Protein AF-A0A7V4XR30-F1 (afdb_monomer_lite)

Radius of gyration: 43.35 Å; chains: 1; bounding box: 122×106×139 Å

Structure (mmCIF, N/CA/C/O backbone):
data_AF-A0A7V4XR30-F1
#
_entry.id   AF-A0A7V4XR30-F1
#
loop_
_atom_site.group_PDB
_atom_site.id
_atom_site.type_symbol
_atom_site.label_atom_id
_atom_site.label_alt_id
_atom_site.label_comp_id
_atom_site.label_asym_id
_atom_site.label_entity_id
_atom_site.label_seq_id
_atom_site.pdbx_PDB_ins_code
_atom_site.Cartn_x
_atom_site.Cartn_y
_atom_site.Cartn_z
_atom_site.occupancy
_atom_site.B_iso_or_equiv
_atom_site.auth_seq_id
_atom_site.auth_comp_id
_atom_site.auth_asym_id
_atom_site.auth_atom_id
_atom_site.pdbx_PDB_model_num
ATOM 1 N N . MET A 1 1 ? -52.886 38.503 30.267 1.00 43.47 1 MET A N 1
ATOM 2 C CA . MET A 1 1 ? -51.913 39.385 29.584 1.00 43.47 1 MET A CA 1
ATOM 3 C C . MET A 1 1 ? -51.592 38.775 28.228 1.00 43.47 1 MET A C 1
ATOM 5 O O . MET A 1 1 ? -51.274 37.590 28.220 1.00 43.47 1 MET A O 1
ATOM 9 N N . PRO A 1 2 ? -51.689 39.510 27.109 1.00 49.59 2 PRO A N 1
ATOM 10 C CA . PRO A 1 2 ? -51.143 39.046 25.836 1.00 49.59 2 PRO A CA 1
ATOM 11 C C . PRO A 1 2 ? -49.609 39.088 25.899 1.00 49.59 2 PRO A C 1
ATOM 13 O O . PRO A 1 2 ? -49.039 40.089 26.332 1.00 49.59 2 PRO A O 1
ATOM 16 N N . GLN A 1 3 ? -48.933 38.013 25.492 1.00 48.75 3 GLN A N 1
ATOM 17 C CA . GLN A 1 3 ? -47.480 38.050 25.305 1.00 48.75 3 GLN A CA 1
ATOM 18 C C . GLN A 1 3 ? -47.160 38.757 23.985 1.00 48.75 3 GLN A C 1
ATOM 20 O O . GLN A 1 3 ? -47.803 38.500 22.969 1.00 48.75 3 GLN A O 1
ATOM 25 N N . GLN A 1 4 ? -46.171 39.651 23.996 1.00 50.22 4 GLN A N 1
ATOM 26 C CA . GLN A 1 4 ? -45.686 40.294 22.777 1.00 50.22 4 GLN A CA 1
ATOM 27 C C . GLN A 1 4 ? -44.919 39.269 21.933 1.00 50.22 4 GLN A C 1
ATOM 29 O O . GLN A 1 4 ? -43.892 38.744 22.371 1.00 50.22 4 GLN A O 1
ATOM 34 N N . GLU A 1 5 ? -45.388 38.999 20.714 1.00 56.00 5 GLU A N 1
ATOM 35 C CA . GLU A 1 5 ? -44.618 38.213 19.751 1.00 56.00 5 GLU A CA 1
ATOM 36 C C . GLU A 1 5 ? -43.360 38.989 19.342 1.00 56.00 5 GLU A C 1
ATOM 38 O O . GLU A 1 5 ? -43.423 39.991 18.627 1.00 56.00 5 GLU A O 1
ATOM 43 N N . ASN A 1 6 ? -42.192 38.520 19.787 1.00 65.62 6 ASN A N 1
ATOM 44 C CA . ASN A 1 6 ? -40.919 39.074 19.336 1.00 65.62 6 ASN A CA 1
ATOM 45 C C . ASN A 1 6 ? -40.783 38.889 17.810 1.00 65.62 6 ASN A C 1
ATOM 47 O O . ASN A 1 6 ? -40.973 37.771 17.318 1.00 65.62 6 ASN A O 1
ATOM 51 N N . PRO A 1 7 ? -40.430 39.938 17.041 1.00 66.62 7 PRO A N 1
ATOM 52 C CA . PRO A 1 7 ? -40.457 39.892 15.582 1.00 66.62 7 PRO A CA 1
ATOM 53 C C . PRO A 1 7 ? -39.423 38.901 15.032 1.00 66.62 7 PRO A C 1
ATOM 55 O O . PRO A 1 7 ? -38.229 39.193 14.944 1.00 66.62 7 PRO A O 1
ATOM 58 N N . VAL A 1 8 ? -39.900 37.718 14.631 1.00 71.69 8 VAL A N 1
ATOM 59 C CA . VAL A 1 8 ? -39.069 36.621 14.113 1.00 71.69 8 VAL A CA 1
ATOM 60 C C . VAL A 1 8 ? -38.248 37.106 12.917 1.00 71.69 8 VAL A C 1
ATOM 62 O O . VAL A 1 8 ? -38.792 37.423 11.853 1.00 71.69 8 VAL A O 1
ATOM 65 N N . THR A 1 9 ? -36.925 37.156 13.088 1.00 82.94 9 THR A N 1
ATOM 66 C CA . THR A 1 9 ? -36.002 37.738 12.105 1.00 82.94 9 THR A CA 1
ATOM 67 C C . THR A 1 9 ? -36.071 37.008 10.763 1.00 82.94 9 THR A C 1
ATOM 69 O O . THR A 1 9 ? -36.344 35.807 10.700 1.00 82.94 9 THR A O 1
ATOM 72 N N . ARG A 1 10 ? -35.735 37.696 9.659 1.00 81.38 10 ARG A N 1
ATOM 73 C CA . ARG A 1 10 ? -35.691 37.074 8.318 1.00 81.38 10 ARG A CA 1
ATOM 74 C C . ARG A 1 10 ? -34.784 35.828 8.286 1.00 81.38 10 ARG A C 1
ATOM 76 O O . ARG A 1 10 ? -35.113 34.863 7.603 1.00 81.38 10 ARG A O 1
ATOM 83 N N . LYS A 1 11 ? -33.707 35.809 9.088 1.00 81.00 11 LYS A N 1
ATOM 84 C CA . LYS A 1 11 ? -32.828 34.642 9.284 1.00 81.00 11 LYS A CA 1
ATOM 85 C C . LYS A 1 11 ? -33.551 33.478 9.973 1.00 81.00 11 LYS A C 1
ATOM 87 O O . LYS A 1 11 ? -33.471 32.360 9.483 1.00 81.00 11 LYS A O 1
ATOM 92 N N . GLN A 1 12 ? -34.285 33.723 11.061 1.00 82.88 12 GLN A N 1
ATOM 93 C CA . GLN A 1 12 ? -35.080 32.686 11.738 1.00 82.88 12 GLN A CA 1
ATOM 94 C C . GLN A 1 12 ? -36.219 32.158 10.852 1.00 82.88 12 GLN A C 1
ATOM 96 O O . GLN A 1 12 ? -36.417 30.948 10.798 1.00 82.88 12 GLN A O 1
ATOM 101 N N . LYS A 1 13 ? -36.912 33.025 10.094 1.00 84.00 13 LYS A N 1
ATOM 102 C CA . LYS A 1 13 ? -37.944 32.590 9.131 1.00 84.00 13 LYS A CA 1
ATOM 103 C C . LYS A 1 13 ? -37.359 31.701 8.026 1.00 84.00 13 LYS A C 1
ATOM 105 O O . LYS A 1 13 ? -37.944 30.669 7.716 1.00 84.00 13 LYS A O 1
ATOM 110 N N . LEU A 1 14 ? -36.184 32.045 7.485 1.00 83.25 14 LEU A N 1
ATOM 111 C CA . LEU A 1 14 ? -35.480 31.207 6.507 1.00 83.25 14 LEU A CA 1
ATOM 112 C C . LEU A 1 14 ? -35.025 29.868 7.111 1.00 83.25 14 LEU A C 1
ATOM 114 O O . LEU A 1 14 ? -35.242 28.825 6.504 1.00 83.25 14 LEU A O 1
ATOM 118 N N . LEU A 1 15 ? -34.450 29.872 8.317 1.00 82.38 15 LEU A N 1
ATOM 119 C CA . LEU A 1 15 ? -34.033 28.644 9.004 1.00 82.38 15 LEU A CA 1
ATOM 120 C C . LEU A 1 15 ? -35.222 27.717 9.308 1.00 82.38 15 LEU A C 1
ATOM 122 O O . LEU A 1 15 ? -35.107 26.515 9.100 1.00 82.38 15 LEU A O 1
ATOM 126 N N . GLY A 1 16 ? -36.375 28.257 9.717 1.00 84.12 16 GLY A N 1
ATOM 127 C CA . GLY A 1 16 ? -37.608 27.479 9.900 1.00 84.12 16 GLY A CA 1
ATOM 128 C C . GLY A 1 16 ? -38.203 26.954 8.586 1.00 84.12 16 GLY A C 1
ATOM 129 O O . GLY A 1 16 ? -38.699 25.827 8.536 1.00 84.12 16 GLY A O 1
ATOM 130 N N . TRP A 1 17 ? -38.111 27.725 7.495 1.00 87.25 17 TRP A N 1
ATOM 131 C CA . TRP A 1 17 ? -38.515 27.286 6.151 1.00 87.25 17 TRP A CA 1
ATOM 132 C C . TRP A 1 17 ? -37.650 26.125 5.639 1.00 87.25 17 TRP A C 1
ATOM 134 O O . TRP A 1 17 ? -38.183 25.200 5.024 1.00 87.25 17 TRP A O 1
ATOM 144 N N . ILE A 1 18 ? -36.341 26.159 5.919 1.00 83.25 18 ILE A N 1
ATOM 145 C CA . ILE A 1 18 ? -35.407 25.065 5.622 1.00 83.25 18 ILE A CA 1
ATOM 146 C C . ILE A 1 18 ? -35.735 23.860 6.510 1.00 83.25 18 ILE A C 1
ATOM 148 O O . ILE A 1 18 ? -35.946 22.767 5.995 1.00 83.25 18 ILE A O 1
ATOM 152 N N . GLU A 1 19 ? -35.865 24.055 7.826 1.00 84.75 19 GLU A N 1
ATOM 153 C CA . GLU A 1 19 ? -36.072 22.947 8.765 1.00 84.75 19 GLU A CA 1
ATOM 154 C C . GLU A 1 19 ? -37.347 22.154 8.481 1.00 84.75 19 GLU A C 1
ATOM 156 O O . GLU A 1 19 ? -37.302 20.929 8.403 1.00 84.75 19 GLU A O 1
ATOM 161 N N . SER A 1 20 ? -38.457 22.852 8.228 1.00 85.31 20 SER A N 1
ATOM 162 C CA . SER A 1 20 ? -39.747 22.247 7.859 1.00 85.31 20 SER A CA 1
ATOM 163 C C . SER A 1 20 ? -39.733 21.464 6.536 1.00 85.31 20 SER A C 1
ATOM 165 O O . SER A 1 20 ? -40.723 20.813 6.214 1.00 85.31 20 SER A O 1
ATOM 167 N N . ARG A 1 21 ? -38.633 21.510 5.769 1.00 87.94 21 ARG A N 1
ATOM 168 C CA . ARG A 1 21 ? -38.435 20.764 4.512 1.00 87.94 21 ARG A CA 1
ATOM 169 C C . ARG A 1 21 ? -37.329 19.719 4.579 1.00 87.94 21 ARG A C 1
ATOM 171 O O . ARG A 1 21 ? -37.359 18.784 3.787 1.00 87.94 21 ARG A O 1
ATOM 178 N N . THR A 1 22 ? -36.348 19.880 5.467 1.00 86.25 22 THR A N 1
ATOM 179 C CA . THR A 1 22 ? -35.125 19.061 5.455 1.00 86.25 22 THR A CA 1
ATOM 180 C C . THR A 1 22 ? -34.832 18.332 6.766 1.00 86.25 22 THR A C 1
ATOM 182 O O . THR A 1 22 ? -33.990 17.439 6.759 1.00 86.25 22 THR A O 1
ATOM 185 N N . GLY A 1 23 ? -35.451 18.714 7.893 1.00 80.38 23 GLY A N 1
ATOM 186 C CA . GLY A 1 23 ? -35.194 18.113 9.213 1.00 80.38 23 GLY A CA 1
ATOM 187 C C . GLY A 1 23 ? -33.726 18.169 9.669 1.00 80.38 23 GLY A C 1
ATOM 188 O O . GLY A 1 23 ? -33.280 17.333 10.457 1.00 80.38 23 GLY A O 1
ATOM 189 N N . MET A 1 24 ? -32.933 19.106 9.134 1.00 76.75 24 MET A N 1
ATOM 190 C CA . MET A 1 24 ? -31.481 19.116 9.341 1.00 76.75 24 MET A CA 1
ATOM 191 C C . MET A 1 24 ? -31.103 19.473 10.777 1.00 76.75 24 MET A C 1
ATOM 193 O O . MET A 1 24 ? -30.118 18.941 11.276 1.00 76.75 24 MET A O 1
ATOM 197 N N . ASN A 1 25 ? -31.868 20.322 11.464 1.00 76.88 25 ASN A N 1
ATOM 198 C CA . ASN A 1 25 ? -31.633 20.647 12.868 1.00 76.88 25 ASN A CA 1
ATOM 199 C C . ASN A 1 25 ? -31.997 19.472 13.779 1.00 76.88 25 ASN A C 1
ATOM 201 O O . ASN A 1 25 ? -31.331 19.312 14.796 1.00 76.88 25 ASN A O 1
ATOM 205 N N . LEU A 1 26 ? -32.971 18.623 13.425 1.00 74.69 26 LEU A N 1
ATOM 206 C CA . LEU A 1 26 ? -33.189 17.359 14.138 1.00 74.69 26 LEU A CA 1
ATOM 207 C C . LEU A 1 26 ? -31.953 16.451 14.034 1.00 74.69 26 LEU A C 1
ATOM 209 O O . LEU A 1 26 ? -31.421 16.036 15.061 1.00 74.69 26 LEU A O 1
ATOM 213 N N . ILE A 1 27 ? -31.446 16.205 12.819 1.00 75.19 27 ILE A N 1
ATOM 214 C CA . ILE A 1 27 ? -30.241 15.381 12.592 1.00 75.19 27 ILE A CA 1
ATOM 215 C C . ILE A 1 27 ? -29.010 15.997 13.281 1.00 75.19 27 ILE A C 1
ATOM 217 O O . ILE A 1 27 ? -28.212 15.279 13.891 1.00 75.19 27 ILE A O 1
ATOM 221 N N . LEU A 1 28 ? -28.863 17.324 13.213 1.00 78.19 28 LEU A N 1
ATOM 222 C CA . LEU A 1 28 ? -27.749 18.069 13.794 1.00 78.19 28 LEU A CA 1
ATOM 223 C C . LEU A 1 28 ? -27.785 18.042 15.325 1.00 78.19 28 LEU A C 1
ATOM 225 O O . LEU A 1 28 ? -26.787 17.657 15.920 1.00 78.19 28 LEU A O 1
ATOM 229 N N . ARG A 1 29 ? -28.919 18.371 15.962 1.00 75.69 29 ARG A N 1
ATOM 230 C CA . ARG A 1 29 ? -29.094 18.283 17.426 1.00 75.69 29 ARG A CA 1
ATOM 231 C C . ARG A 1 29 ? -28.829 16.874 17.917 1.00 75.69 29 ARG A C 1
ATOM 233 O O . ARG A 1 29 ? -27.935 16.677 18.726 1.00 75.69 29 ARG A O 1
ATOM 240 N N . VAL A 1 30 ? -29.500 15.880 17.329 1.00 77.44 30 VAL A N 1
ATOM 241 C CA . VAL A 1 30 ? -29.277 14.467 17.661 1.00 77.44 30 VAL A CA 1
ATOM 242 C C . VAL A 1 30 ? -27.791 14.110 17.580 1.00 77.44 30 VAL A C 1
ATOM 244 O O . VAL A 1 30 ? -27.327 13.333 18.398 1.00 77.44 30 VAL A O 1
ATOM 247 N N . SER A 1 31 ? -27.018 14.672 16.646 1.00 77.56 31 SER A N 1
ATOM 248 C CA . SER A 1 31 ? -25.586 14.367 16.476 1.00 77.56 31 SER A CA 1
ATOM 249 C C . SER A 1 31 ? -24.615 15.239 17.291 1.00 77.56 31 SER A C 1
ATOM 251 O O . SER A 1 31 ? -23.469 14.835 17.465 1.00 77.56 31 SER A O 1
ATOM 253 N N . LEU A 1 32 ? -25.037 16.407 17.785 1.00 79.12 32 LEU A N 1
ATOM 254 C CA . LEU A 1 32 ? -24.230 17.304 18.625 1.00 79.12 32 LEU A CA 1
ATOM 255 C C . LEU A 1 32 ? -24.507 17.115 20.125 1.00 79.12 32 LEU A C 1
ATOM 257 O O . LEU A 1 32 ? -23.589 17.229 20.936 1.00 79.12 32 LEU A O 1
ATOM 261 N N . ASP A 1 33 ? -25.744 16.778 20.481 1.00 79.44 33 ASP A N 1
ATOM 262 C CA . ASP A 1 33 ? -26.227 16.576 21.851 1.00 79.44 33 ASP A CA 1
ATOM 263 C C . ASP A 1 33 ? -26.075 15.109 22.320 1.00 79.44 33 ASP A C 1
ATOM 265 O O . ASP A 1 33 ? -26.676 14.695 23.310 1.00 79.44 33 ASP A O 1
ATOM 269 N N . GLU A 1 34 ? -25.269 14.304 21.612 1.00 79.00 34 GLU A N 1
ATOM 270 C CA . GLU A 1 34 ? -24.977 12.903 21.953 1.00 79.00 34 GLU A CA 1
ATOM 271 C C . GLU A 1 34 ? -24.346 12.808 23.365 1.00 79.00 34 GLU A C 1
ATOM 273 O O . GLU A 1 34 ? -23.321 13.457 23.615 1.00 79.00 34 GLU A O 1
ATOM 278 N N . PRO A 1 35 ? -24.926 12.024 24.296 1.00 78.56 35 PRO A N 1
ATOM 279 C CA . PRO A 1 35 ? -24.499 11.990 25.693 1.00 78.56 35 PRO A CA 1
ATOM 280 C C . PRO A 1 35 ? -23.213 11.177 25.909 1.00 78.56 35 PRO A C 1
ATOM 282 O O . PRO A 1 35 ? -23.155 9.981 25.624 1.00 78.56 35 PRO A O 1
ATOM 285 N N . ILE A 1 36 ? -22.196 11.798 26.514 1.00 80.81 36 ILE A N 1
ATOM 286 C CA . ILE A 1 36 ? -20.935 11.153 26.912 1.00 80.81 36 ILE A CA 1
ATOM 287 C C . ILE A 1 36 ? -20.926 10.900 28.433 1.00 80.81 36 ILE A C 1
ATOM 289 O O . ILE A 1 36 ? -20.769 11.856 29.201 1.00 80.81 36 ILE A O 1
ATOM 293 N N . PRO A 1 37 ? -21.035 9.642 28.911 1.00 73.19 37 PRO A N 1
ATOM 294 C CA . PRO A 1 37 ? -20.978 9.330 30.339 1.00 73.19 37 PRO A CA 1
ATOM 295 C C . PRO A 1 37 ? -19.611 9.678 30.945 1.00 73.19 37 PRO A C 1
ATOM 297 O O . PRO A 1 37 ? -18.587 9.080 30.599 1.00 73.19 37 PRO A O 1
ATOM 300 N N . GLY A 1 38 ? -19.590 10.643 31.869 1.00 73.00 38 GLY A N 1
ATOM 301 C CA . GLY A 1 38 ? -18.355 11.137 32.484 1.00 73.00 38 GLY A CA 1
ATOM 302 C C . GLY A 1 38 ? -17.591 12.200 31.679 1.00 73.00 38 GLY A C 1
ATOM 303 O O . GLY A 1 38 ? -16.397 12.383 31.930 1.00 73.00 38 GLY A O 1
ATOM 304 N N . GLY A 1 39 ? -18.260 12.903 30.756 1.00 82.56 39 GLY A N 1
ATOM 305 C CA . GLY A 1 39 ? -17.771 14.154 30.158 1.00 82.56 39 GLY A CA 1
ATOM 306 C C . GLY A 1 39 ? -16.833 14.017 28.955 1.00 82.56 39 GLY A C 1
ATOM 307 O O . GLY A 1 39 ? -16.400 12.920 28.603 1.00 82.56 39 GLY A O 1
ATOM 308 N N . ALA A 1 40 ? -16.497 15.153 28.335 1.00 82.00 40 ALA A N 1
ATOM 309 C CA . ALA A 1 40 ? -15.528 15.243 27.232 1.00 82.00 40 ALA A CA 1
ATOM 310 C C . ALA A 1 40 ? -14.073 14.981 27.685 1.00 82.00 40 ALA A C 1
ATOM 312 O O . ALA A 1 40 ? -13.655 15.426 28.757 1.00 82.00 40 ALA A O 1
ATOM 313 N N . ARG A 1 41 ? -13.275 14.243 26.890 1.00 85.44 41 ARG A N 1
ATOM 314 C CA . ARG A 1 41 ? -11.943 13.741 27.299 1.00 85.44 41 ARG A CA 1
ATOM 315 C C . ARG A 1 41 ? -10.966 13.585 26.131 1.00 85.44 41 ARG A C 1
ATOM 317 O O . ARG A 1 41 ? -11.301 13.029 25.088 1.00 85.44 41 ARG A O 1
ATOM 324 N N . TRP A 1 42 ? -9.690 13.878 26.395 1.00 86.88 42 TRP A N 1
ATOM 325 C CA . TRP A 1 42 ? -8.566 13.559 25.499 1.00 86.88 42 TRP A CA 1
ATOM 326 C C . TRP A 1 42 ? -8.486 12.079 25.093 1.00 86.88 42 TRP A C 1
ATOM 328 O O . TRP A 1 42 ? -8.000 11.767 24.016 1.00 86.88 42 TRP A O 1
ATOM 338 N N . ALA A 1 43 ? -9.002 11.156 25.910 1.00 82.25 43 ALA A N 1
ATOM 339 C CA . ALA A 1 43 ? -9.023 9.730 25.578 1.00 82.25 43 ALA A CA 1
ATOM 340 C C . ALA A 1 43 ? -9.913 9.377 24.367 1.00 82.25 43 ALA A C 1
ATOM 342 O O . ALA A 1 43 ? -9.805 8.263 23.866 1.00 82.25 43 ALA A O 1
ATOM 343 N N . TYR A 1 44 ? -10.795 10.274 23.910 1.00 85.19 44 TYR A N 1
ATOM 344 C CA . TYR A 1 44 ? -11.711 10.005 22.796 1.00 85.19 44 TYR A CA 1
ATOM 345 C C . TYR A 1 44 ? -11.216 10.546 21.438 1.00 85.19 44 TYR A C 1
ATOM 347 O O . TYR A 1 44 ? -11.729 10.122 20.403 1.00 85.19 44 TYR A O 1
ATOM 355 N N . VAL A 1 45 ? -10.161 11.377 21.413 1.00 92.44 45 VAL A N 1
ATOM 356 C CA . VAL A 1 45 ? -9.723 12.099 20.194 1.00 92.44 45 VAL A CA 1
ATOM 357 C C . VAL A 1 45 ? -9.091 11.218 19.107 1.00 92.44 45 VAL A C 1
ATOM 359 O O . VAL A 1 45 ? -8.908 11.663 17.977 1.00 92.44 45 VAL A O 1
ATOM 362 N N . PHE A 1 46 ? -8.730 9.965 19.404 1.00 94.31 46 PHE A N 1
ATOM 363 C CA . PHE A 1 46 ? -8.116 9.085 18.401 1.00 94.31 46 PHE A CA 1
ATOM 364 C C . PHE A 1 46 ? -9.121 8.589 17.348 1.00 94.31 46 PHE A C 1
ATOM 366 O O . PHE A 1 46 ? -8.738 8.394 16.197 1.00 94.31 46 PHE A O 1
ATOM 373 N N . GLY A 1 47 ? -10.403 8.434 17.701 1.00 92.44 47 GLY A N 1
ATOM 374 C CA . GLY A 1 47 ? -11.447 8.033 16.747 1.00 92.44 47 GLY A CA 1
ATOM 375 C C . GLY A 1 47 ? -11.832 9.168 15.790 1.00 92.44 47 GLY A C 1
ATOM 376 O O . GLY A 1 47 ? -11.857 8.985 14.573 1.00 92.44 47 GLY A O 1
ATOM 377 N N . SER A 1 48 ? -12.054 10.367 16.333 1.00 91.44 48 SER A N 1
ATOM 378 C CA . SER A 1 48 ? -12.277 11.601 15.566 1.00 91.44 48 SER A CA 1
ATOM 379 C C . SER A 1 48 ? -11.047 11.976 14.727 1.00 91.44 48 SER A C 1
ATOM 381 O O . SER A 1 48 ? -11.179 12.296 13.546 1.00 91.44 48 SER A O 1
ATOM 383 N N . GLY A 1 49 ? -9.842 11.830 15.285 1.00 95.25 49 GLY A N 1
ATOM 384 C CA . GLY A 1 49 ? -8.574 12.017 14.578 1.00 95.25 49 GLY A CA 1
ATOM 385 C C . GLY A 1 49 ? -8.369 11.051 13.406 1.00 95.25 49 GLY A C 1
ATOM 386 O O . GLY A 1 49 ? -7.915 11.477 12.347 1.00 95.25 49 GLY A O 1
ATOM 387 N N . LEU A 1 50 ? -8.753 9.775 13.536 1.00 96.25 50 LEU A N 1
ATOM 388 C CA . LEU A 1 50 ? -8.737 8.817 12.420 1.00 96.25 50 LEU A CA 1
ATOM 389 C C . LEU A 1 50 ? -9.678 9.224 11.287 1.00 96.25 50 LEU A C 1
ATOM 391 O O . LEU A 1 50 ? -9.288 9.159 10.121 1.00 96.25 50 LEU A O 1
ATOM 395 N N . LEU A 1 51 ? -10.893 9.669 11.620 1.00 95.75 51 LEU A N 1
ATOM 396 C CA . LEU A 1 51 ? -11.845 10.178 10.634 1.00 95.75 51 LEU A CA 1
ATOM 397 C C . LEU A 1 51 ? -11.294 11.424 9.926 1.00 95.75 51 LEU A C 1
ATOM 399 O O . LEU A 1 51 ? -11.340 11.506 8.701 1.00 95.75 51 LEU A O 1
ATOM 403 N N . PHE A 1 52 ? -10.710 12.361 10.674 1.00 96.44 52 PHE A N 1
ATOM 404 C CA . PHE A 1 52 ? -10.072 13.549 10.110 1.00 96.44 52 PHE A CA 1
ATOM 405 C C . PHE A 1 52 ? -8.903 13.193 9.171 1.00 96.44 52 PHE A C 1
ATOM 407 O O . PHE A 1 52 ? -8.826 13.719 8.057 1.00 96.44 52 PHE A O 1
ATOM 414 N N . ILE A 1 53 ? -8.030 12.256 9.567 1.00 97.50 53 ILE A N 1
ATOM 415 C CA . ILE A 1 53 ? -6.948 11.756 8.704 1.00 97.50 53 ILE A CA 1
ATOM 416 C C . ILE A 1 53 ? -7.527 11.106 7.445 1.00 97.50 53 ILE A C 1
ATOM 418 O O . ILE A 1 53 ? -7.055 11.410 6.354 1.00 97.50 53 ILE A O 1
ATOM 422 N N . PHE A 1 54 ? -8.567 10.273 7.556 1.00 97.88 54 PHE A N 1
ATOM 423 C CA . PHE A 1 54 ? -9.208 9.641 6.399 1.00 97.88 54 PHE A CA 1
ATOM 424 C C . PHE A 1 54 ? -9.753 10.671 5.399 1.00 97.88 54 PHE A C 1
ATOM 426 O O . PHE A 1 54 ? -9.465 10.580 4.208 1.00 97.88 54 PHE A O 1
ATOM 433 N N . ILE A 1 55 ? -10.468 11.697 5.870 1.00 97.50 55 ILE A N 1
ATOM 434 C CA . ILE A 1 55 ? -10.966 12.776 5.004 1.00 97.50 55 ILE A CA 1
ATOM 435 C C . ILE A 1 55 ? -9.803 13.550 4.358 1.00 97.50 55 ILE A C 1
ATOM 437 O O . ILE A 1 55 ? -9.850 13.835 3.163 1.00 97.50 55 ILE A O 1
ATOM 441 N N . SER A 1 56 ? -8.719 13.813 5.096 1.00 97.25 56 SER A N 1
ATOM 442 C CA . SER A 1 56 ? -7.496 14.414 4.542 1.00 97.25 56 SER A CA 1
ATOM 443 C C . SER A 1 56 ? -6.839 13.530 3.467 1.00 97.25 56 SER A C 1
ATOM 445 O O . SER A 1 56 ? -6.442 14.027 2.411 1.00 97.25 56 SER A O 1
ATOM 447 N N . GLN A 1 57 ? -6.785 12.209 3.669 1.00 98.19 57 GLN A N 1
ATOM 448 C CA . GLN A 1 57 ? -6.301 11.240 2.677 1.00 98.19 57 GLN A CA 1
ATOM 449 C C . GLN A 1 57 ? -7.170 11.223 1.414 1.00 98.19 57 GLN A C 1
ATOM 451 O O . GLN A 1 57 ? -6.625 11.209 0.313 1.00 98.19 57 GLN A O 1
ATOM 456 N N . VAL A 1 58 ? -8.498 11.293 1.548 1.00 98.06 58 VAL A N 1
ATOM 457 C CA . VAL A 1 58 ? -9.426 11.375 0.407 1.00 98.06 58 VAL A CA 1
ATOM 458 C C . VAL A 1 58 ? -9.235 12.683 -0.367 1.00 98.06 58 VAL A C 1
ATOM 460 O O . VAL A 1 58 ? -9.072 12.644 -1.584 1.00 98.06 58 VAL A O 1
ATOM 463 N N . ILE A 1 59 ? -9.178 13.836 0.311 1.00 97.75 59 ILE A N 1
ATOM 464 C CA . ILE A 1 59 ? -8.980 15.147 -0.337 1.00 97.75 59 ILE A CA 1
ATOM 465 C C . ILE A 1 59 ? -7.631 15.196 -1.068 1.00 97.75 59 ILE A C 1
ATOM 467 O O . ILE A 1 59 ? -7.576 15.518 -2.255 1.00 97.75 59 ILE A O 1
ATOM 471 N N . THR A 1 60 ? -6.540 14.832 -0.387 1.00 97.88 60 THR A N 1
ATOM 472 C CA . THR A 1 60 ? -5.200 14.814 -0.998 1.00 97.88 60 THR A CA 1
ATOM 473 C C . THR A 1 60 ? -5.102 13.789 -2.131 1.00 97.88 60 THR A C 1
ATOM 475 O O . THR A 1 60 ? -4.539 14.102 -3.178 1.00 97.88 60 THR A O 1
ATOM 478 N N . GLY A 1 61 ? -5.716 12.612 -1.978 1.00 97.56 61 GLY A N 1
ATOM 479 C CA . GLY A 1 61 ? -5.783 11.569 -3.002 1.00 97.56 61 GLY A CA 1
ATOM 480 C C . GLY A 1 61 ? -6.522 12.013 -4.265 1.00 97.56 61 GLY A C 1
ATOM 481 O O . GLY A 1 61 ? -6.013 11.803 -5.363 1.00 97.56 61 GLY A O 1
ATOM 482 N N . ILE A 1 62 ? -7.661 12.704 -4.133 1.00 97.56 62 ILE A N 1
ATOM 483 C CA . ILE A 1 62 ? -8.390 13.298 -5.268 1.00 97.56 62 ILE A CA 1
ATOM 484 C C . ILE A 1 62 ? -7.505 14.320 -5.994 1.00 97.56 62 ILE A C 1
ATOM 486 O O . ILE A 1 62 ? -7.355 14.246 -7.213 1.00 97.56 62 ILE A O 1
ATOM 490 N N . CYS A 1 63 ? -6.861 15.236 -5.262 1.00 97.25 63 CYS A N 1
ATOM 491 C CA . CYS A 1 63 ? -5.980 16.241 -5.862 1.00 97.25 63 CYS A CA 1
ATOM 492 C C . CYS A 1 63 ? -4.755 15.633 -6.575 1.00 97.25 63 CYS A C 1
ATOM 494 O O . CYS A 1 63 ? -4.295 16.195 -7.567 1.00 97.25 63 CYS A O 1
ATOM 496 N N . LEU A 1 64 ? -4.244 14.486 -6.113 1.00 97.56 64 LEU A N 1
ATOM 497 C CA . LEU A 1 64 ? -3.186 13.727 -6.792 1.00 97.56 64 LEU A CA 1
ATOM 498 C C . LEU A 1 64 ? -3.716 12.973 -8.026 1.00 97.56 64 LEU A C 1
ATOM 500 O O . LEU A 1 64 ? -3.053 12.955 -9.065 1.00 97.56 64 LEU A O 1
ATOM 504 N N . ALA A 1 65 ? -4.917 12.392 -7.939 1.00 96.38 65 ALA A N 1
ATOM 505 C CA . ALA A 1 65 ? -5.545 11.625 -9.015 1.00 96.38 65 ALA A CA 1
ATOM 506 C C . ALA A 1 65 ? -5.812 12.465 -10.277 1.00 96.38 65 ALA A C 1
ATOM 508 O O . ALA A 1 65 ? -5.680 11.943 -11.381 1.00 96.38 65 ALA A O 1
ATOM 509 N N . LEU A 1 66 ? -6.079 13.773 -10.135 1.00 95.06 66 LEU A N 1
ATOM 510 C CA . LEU A 1 66 ? -6.238 14.716 -11.258 1.00 95.06 66 LEU A CA 1
ATOM 511 C C . LEU A 1 66 ? -5.039 14.760 -12.227 1.00 95.06 66 LEU A C 1
ATOM 513 O O . LEU A 1 66 ? -5.202 15.154 -13.380 1.00 95.06 66 LEU A O 1
ATOM 517 N N . TYR A 1 67 ? -3.844 14.367 -11.776 1.00 93.25 67 TYR A N 1
ATOM 518 C CA . TYR A 1 67 ? -2.606 14.396 -12.564 1.00 93.25 67 TYR A CA 1
ATOM 519 C C . TYR A 1 67 ? -2.038 13.001 -12.874 1.00 93.25 67 TYR A C 1
ATOM 521 O O . TYR A 1 67 ? -1.027 12.897 -13.571 1.00 93.25 67 TYR A O 1
ATOM 529 N N . TYR A 1 68 ? -2.628 11.932 -12.334 1.00 95.44 68 TYR A N 1
ATOM 530 C CA . TYR A 1 68 ? -2.052 10.587 -12.350 1.00 95.44 68 TYR A CA 1
ATOM 531 C C . TYR A 1 68 ? -2.574 9.735 -13.515 1.00 95.44 68 TYR A C 1
ATOM 533 O O . TYR A 1 68 ? -3.778 9.640 -13.734 1.00 95.44 68 TYR A O 1
ATOM 541 N N . VAL A 1 69 ? -1.676 9.048 -14.235 1.00 92.50 69 VAL A N 1
ATOM 542 C CA . VAL A 1 69 ? -2.055 8.147 -15.341 1.00 92.50 69 VAL A CA 1
ATOM 543 C C . VAL A 1 69 ? -1.721 6.688 -14.983 1.00 92.50 69 VAL A C 1
ATOM 545 O O . VAL A 1 69 ? -0.540 6.326 -15.005 1.00 92.50 69 VAL A O 1
ATOM 548 N N . PRO A 1 70 ? -2.720 5.816 -14.717 1.00 92.19 70 PRO A N 1
ATOM 549 C CA . PRO A 1 70 ? -2.527 4.438 -14.240 1.00 92.19 70 PRO A CA 1
ATOM 550 C C . PRO A 1 70 ? -2.020 3.478 -15.336 1.00 92.19 70 PRO A C 1
ATOM 552 O O . PRO A 1 70 ? -2.727 2.589 -15.805 1.00 92.19 70 PRO A O 1
ATOM 555 N N . SER A 1 71 ? -0.767 3.650 -15.762 1.00 85.12 71 SER A N 1
ATOM 556 C CA . SER A 1 71 ? -0.090 2.787 -16.742 1.00 85.12 71 SER A CA 1
ATOM 557 C C . SER A 1 71 ? 1.399 2.642 -16.435 1.00 85.12 71 SER A C 1
ATOM 559 O O . SER A 1 71 ? 2.052 3.618 -16.072 1.00 85.12 71 SER A O 1
ATOM 561 N N . ALA A 1 72 ? 1.970 1.451 -16.631 1.00 80.75 72 ALA A N 1
ATOM 562 C CA . ALA A 1 72 ? 3.394 1.188 -16.389 1.00 80.75 72 ALA A CA 1
ATOM 563 C C . ALA A 1 72 ? 4.321 2.023 -17.304 1.00 80.75 72 ALA A C 1
ATOM 565 O O . ALA A 1 72 ? 5.500 2.238 -17.015 1.00 80.75 72 ALA A O 1
ATOM 566 N N . GLN A 1 73 ? 3.790 2.535 -18.417 1.00 76.75 73 GLN A N 1
ATOM 567 C CA . GLN A 1 73 ? 4.472 3.485 -19.288 1.00 76.75 73 GLN A CA 1
ATOM 568 C C . GLN A 1 73 ? 4.593 4.874 -18.635 1.00 76.75 73 GLN A C 1
ATOM 570 O O . GLN A 1 73 ? 5.685 5.442 -18.653 1.00 76.75 73 GLN A O 1
ATOM 575 N N . ASN A 1 74 ? 3.524 5.400 -18.021 1.00 82.81 74 ASN A N 1
ATOM 576 C CA . ASN A 1 74 ? 3.431 6.825 -17.668 1.00 82.81 74 ASN A CA 1
ATOM 577 C C . ASN A 1 74 ? 3.339 7.137 -16.164 1.00 82.81 74 ASN A C 1
ATOM 579 O O . ASN A 1 74 ? 3.722 8.239 -15.782 1.00 82.81 74 ASN A O 1
ATOM 583 N N . ALA A 1 75 ? 2.896 6.209 -15.309 1.00 90.00 75 ALA A N 1
ATOM 584 C CA . ALA A 1 75 ? 2.586 6.467 -13.895 1.00 90.00 75 ALA A CA 1
ATOM 585 C C . ALA A 1 75 ? 3.734 7.146 -13.133 1.00 90.00 75 ALA A C 1
ATOM 587 O O . ALA A 1 75 ? 3.562 8.239 -12.589 1.00 90.00 75 ALA A O 1
ATOM 588 N N . HIS A 1 76 ? 4.933 6.558 -13.190 1.00 92.44 76 HIS A N 1
ATOM 589 C CA . HIS A 1 76 ? 6.148 7.119 -12.586 1.00 92.44 76 HIS A CA 1
ATOM 590 C C . HIS A 1 76 ? 6.473 8.530 -13.100 1.00 92.44 76 HIS A C 1
ATOM 592 O O . HIS A 1 76 ? 6.823 9.414 -12.322 1.00 92.44 76 HIS A O 1
ATOM 598 N N . VAL A 1 77 ? 6.267 8.781 -14.398 1.00 89.50 77 VAL A N 1
ATOM 599 C CA . VAL A 1 77 ? 6.490 10.097 -15.017 1.00 89.50 77 VAL A CA 1
ATOM 600 C C . VAL A 1 77 ? 5.446 11.112 -14.544 1.00 89.50 77 VAL A C 1
ATOM 602 O O . VAL A 1 77 ? 5.798 12.257 -14.272 1.00 89.50 77 VAL A O 1
ATOM 605 N N . THR A 1 78 ? 4.184 10.705 -14.375 1.00 92.19 78 THR A N 1
ATOM 606 C CA . THR A 1 78 ? 3.141 11.573 -13.806 1.00 92.19 78 THR A CA 1
ATOM 607 C C . THR A 1 78 ? 3.367 11.867 -12.325 1.00 92.19 78 THR A C 1
ATOM 609 O O . THR A 1 78 ? 3.213 13.010 -11.908 1.00 92.19 78 THR A O 1
ATOM 612 N N . VAL A 1 79 ? 3.850 10.906 -11.531 1.00 95.19 79 VAL A N 1
ATOM 613 C CA . VAL A 1 79 ? 4.218 11.152 -10.124 1.00 95.19 79 VAL A CA 1
ATOM 614 C C . VAL A 1 79 ? 5.476 12.021 -10.019 1.00 95.19 79 VAL A C 1
ATOM 616 O O . VAL A 1 79 ? 5.545 12.891 -9.150 1.00 95.19 79 VAL A O 1
ATOM 619 N N . ALA A 1 80 ? 6.430 11.892 -10.945 1.00 93.44 80 ALA A N 1
ATOM 620 C CA . ALA A 1 80 ? 7.549 12.823 -11.068 1.00 93.44 80 ALA A CA 1
ATOM 621 C C . ALA A 1 80 ? 7.095 14.236 -11.488 1.00 93.44 80 ALA A C 1
ATOM 623 O O . ALA A 1 80 ? 7.653 15.211 -10.992 1.00 93.44 80 ALA A O 1
ATOM 624 N N . TYR A 1 81 ? 6.071 14.371 -12.340 1.00 92.94 81 TYR A N 1
ATOM 625 C CA . TYR A 1 81 ? 5.477 15.665 -12.709 1.00 92.94 81 TYR A CA 1
ATOM 626 C C . TYR A 1 81 ? 4.773 16.327 -11.517 1.00 92.94 81 TYR A C 1
ATOM 628 O O . TYR A 1 81 ? 5.057 17.484 -11.210 1.00 92.94 81 TYR A O 1
ATOM 636 N N . ILE A 1 82 ? 3.935 15.576 -10.792 1.00 94.19 82 ILE A N 1
ATOM 637 C CA . ILE A 1 82 ? 3.315 16.014 -9.531 1.00 94.19 82 ILE A CA 1
ATOM 638 C C . ILE A 1 82 ? 4.394 16.509 -8.563 1.00 94.19 82 ILE A C 1
ATOM 640 O O . ILE A 1 82 ? 4.338 17.644 -8.105 1.00 94.19 82 ILE A O 1
ATOM 644 N N . THR A 1 83 ? 5.411 15.684 -8.304 1.00 94.06 83 THR A N 1
ATOM 645 C CA . THR A 1 83 ? 6.454 15.991 -7.313 1.00 94.06 83 THR A CA 1
ATOM 646 C C . THR A 1 83 ? 7.309 17.195 -7.722 1.00 94.06 83 THR A C 1
ATOM 648 O O . THR A 1 83 ? 7.707 17.966 -6.865 1.00 94.06 83 THR A O 1
ATOM 651 N N . LYS A 1 84 ? 7.612 17.386 -9.014 1.00 92.75 84 LYS A N 1
ATOM 652 C CA . LYS A 1 84 ? 8.656 18.333 -9.456 1.00 92.75 84 LYS A CA 1
ATOM 653 C C . LYS A 1 84 ? 8.169 19.530 -10.285 1.00 92.75 84 LYS A C 1
ATOM 655 O O . LYS A 1 84 ? 9.000 20.342 -10.692 1.00 92.75 84 LYS A O 1
ATOM 660 N N . ARG A 1 85 ? 6.878 19.619 -10.631 1.00 93.06 85 ARG A N 1
ATOM 661 C CA . ARG A 1 85 ? 6.326 20.683 -11.504 1.00 93.06 85 ARG A CA 1
ATOM 662 C C . ARG A 1 85 ? 4.968 21.234 -11.085 1.00 93.06 85 ARG A C 1
ATOM 664 O O . ARG A 1 85 ? 4.707 22.394 -11.391 1.00 93.06 85 ARG A O 1
ATOM 671 N N . VAL A 1 86 ? 4.108 20.446 -10.441 1.00 94.19 86 VAL A N 1
ATOM 672 C CA . VAL A 1 86 ? 2.814 20.946 -9.946 1.00 94.19 86 VAL A CA 1
ATOM 673 C C . VAL A 1 86 ? 3.056 21.856 -8.739 1.00 94.19 86 VAL A C 1
ATOM 675 O O . VAL A 1 86 ? 3.840 21.521 -7.850 1.00 94.19 86 VAL A O 1
ATOM 678 N N . ALA A 1 87 ? 2.395 23.016 -8.700 1.00 94.19 87 ALA A N 1
ATOM 679 C CA . ALA A 1 87 ? 2.507 23.953 -7.583 1.00 94.19 87 ALA A CA 1
ATOM 680 C C . ALA A 1 87 ? 2.082 23.272 -6.268 1.00 94.19 87 ALA A C 1
ATOM 682 O O . ALA A 1 87 ? 1.006 22.684 -6.194 1.00 94.19 87 ALA A O 1
ATOM 683 N N . ALA A 1 88 ? 2.958 23.310 -5.258 1.00 94.38 88 ALA A N 1
ATOM 684 C CA . ALA A 1 88 ? 2.831 22.560 -4.000 1.00 94.38 88 ALA A CA 1
ATOM 685 C C . ALA A 1 88 ? 2.629 21.029 -4.148 1.00 94.38 88 ALA A C 1
ATOM 687 O O . ALA A 1 88 ? 2.267 20.364 -3.180 1.00 94.38 88 ALA A O 1
ATOM 688 N N . GLY A 1 89 ? 2.898 20.435 -5.318 1.00 95.25 89 GLY A N 1
ATOM 689 C CA . GLY A 1 89 ? 2.670 19.007 -5.574 1.00 95.25 89 GLY A CA 1
ATOM 690 C C . GLY A 1 89 ? 3.586 18.072 -4.774 1.00 95.25 89 GLY A C 1
ATOM 691 O O . GLY A 1 89 ? 3.145 17.008 -4.340 1.00 95.25 89 GLY A O 1
ATOM 692 N N . GLU A 1 90 ? 4.825 18.491 -4.492 1.00 95.38 90 GLU A N 1
ATOM 693 C CA . GLU A 1 90 ? 5.734 17.798 -3.564 1.00 95.38 90 GLU A CA 1
ATOM 694 C C . GLU A 1 90 ? 5.165 17.750 -2.139 1.00 95.38 90 GLU A C 1
ATOM 696 O O . GLU A 1 90 ? 5.093 16.682 -1.527 1.00 95.38 90 GLU A O 1
ATOM 701 N N . PHE A 1 91 ? 4.693 18.895 -1.637 1.00 97.38 91 PHE A N 1
ATOM 702 C CA . PHE A 1 91 ? 4.054 19.025 -0.328 1.00 97.38 91 PHE A CA 1
ATOM 703 C C . PHE A 1 91 ? 2.761 18.201 -0.251 1.00 97.38 91 PHE A C 1
ATOM 705 O O . PHE A 1 91 ? 2.575 17.449 0.700 1.00 97.38 91 PHE A O 1
ATOM 712 N N . LEU A 1 92 ? 1.903 18.270 -1.274 1.00 97.25 92 LEU A N 1
ATOM 713 C CA . LEU A 1 92 ? 0.652 17.511 -1.360 1.00 97.25 92 LEU A CA 1
ATOM 714 C C . LEU A 1 92 ? 0.901 15.994 -1.335 1.00 97.25 92 LEU A C 1
ATOM 716 O O . LEU A 1 92 ? 0.247 15.268 -0.586 1.00 97.25 92 LEU A O 1
ATOM 720 N N . ARG A 1 93 ? 1.873 15.513 -2.123 1.00 97.19 93 ARG A N 1
ATOM 721 C CA . ARG A 1 93 ? 2.286 14.102 -2.133 1.00 97.19 93 ARG A CA 1
ATOM 722 C C . ARG A 1 93 ? 2.879 13.681 -0.787 1.00 97.19 93 ARG A C 1
ATOM 724 O O . ARG A 1 93 ? 2.578 12.589 -0.311 1.00 97.19 93 ARG A O 1
ATOM 731 N N . SER A 1 94 ? 3.681 14.541 -0.163 1.00 97.50 94 SER A N 1
ATOM 732 C CA . SER A 1 94 ? 4.263 14.291 1.162 1.00 97.50 94 SER A CA 1
ATOM 733 C C . SER A 1 94 ? 3.184 14.204 2.241 1.00 97.50 94 SER A C 1
ATOM 735 O O . SER A 1 94 ? 3.169 13.243 3.005 1.00 97.50 94 SER A O 1
ATOM 737 N N . LEU A 1 95 ? 2.210 15.119 2.234 1.00 97.62 95 LEU A N 1
ATOM 738 C CA . LEU A 1 95 ? 1.072 15.119 3.154 1.00 97.62 95 LEU A CA 1
ATOM 739 C C . LEU A 1 95 ? 0.202 13.867 2.984 1.00 97.62 95 LEU A C 1
ATOM 741 O O . LEU A 1 95 ? -0.275 13.312 3.974 1.00 97.62 95 LEU A O 1
ATOM 745 N N . HIS A 1 96 ? 0.050 13.375 1.752 1.00 98.06 96 HIS A N 1
ATOM 746 C CA . HIS A 1 96 ? -0.622 12.107 1.489 1.00 98.06 96 HIS A CA 1
ATOM 747 C C . HIS A 1 96 ? 0.155 10.920 2.098 1.00 98.06 96 HIS A C 1
ATOM 749 O O . HIS A 1 96 ? -0.399 10.189 2.917 1.00 98.06 96 HIS A O 1
ATOM 755 N N . VAL A 1 97 ? 1.453 10.765 1.804 1.00 96.50 97 VAL A N 1
ATOM 756 C CA . VAL A 1 97 ? 2.262 9.626 2.299 1.00 96.50 97 VAL A CA 1
ATOM 757 C C . VAL A 1 97 ? 2.472 9.656 3.823 1.00 96.50 97 VAL A C 1
ATOM 759 O O . VAL A 1 97 ? 2.350 8.622 4.489 1.00 96.50 97 VAL A O 1
ATOM 762 N N . TYR A 1 98 ? 2.742 10.824 4.411 1.00 97.62 98 TYR A N 1
ATOM 763 C CA . TYR A 1 98 ? 2.857 10.960 5.866 1.00 97.62 98 TYR A CA 1
ATOM 764 C C . TYR A 1 98 ? 1.500 10.831 6.563 1.00 97.62 98 TYR A C 1
ATOM 766 O O . TYR A 1 98 ? 1.433 10.237 7.638 1.00 97.62 98 TYR A O 1
ATOM 774 N N . GLY A 1 99 ? 0.412 11.287 5.936 1.00 97.69 99 GLY A N 1
ATOM 775 C CA . GLY A 1 99 ? -0.950 11.050 6.411 1.00 97.69 99 GLY A CA 1
ATOM 776 C C . GLY A 1 99 ? -1.316 9.562 6.455 1.00 97.69 99 GLY A C 1
ATOM 777 O O . GLY A 1 99 ? -1.899 9.125 7.443 1.00 97.69 99 GLY A O 1
ATOM 778 N N . ALA A 1 100 ? -0.891 8.757 5.473 1.00 97.31 100 ALA A N 1
ATOM 779 C CA . ALA A 1 100 ? -1.069 7.301 5.498 1.00 97.31 100 ALA A CA 1
ATOM 780 C C . ALA A 1 100 ? -0.314 6.647 6.673 1.00 97.31 100 ALA A C 1
ATOM 782 O O . ALA A 1 100 ? -0.873 5.821 7.397 1.00 97.31 100 ALA A O 1
ATOM 783 N N . SER A 1 101 ? 0.932 7.068 6.929 1.00 96.69 101 SER A N 1
ATOM 784 C CA . SER A 1 101 ? 1.690 6.612 8.108 1.00 96.69 101 SER A CA 1
ATOM 785 C C . SER A 1 101 ? 1.027 7.038 9.423 1.00 96.69 101 SER A C 1
ATOM 787 O O . SER A 1 101 ? 0.908 6.228 10.342 1.00 96.69 101 SER A O 1
ATOM 789 N N . ALA A 1 102 ? 0.543 8.280 9.514 1.00 97.44 102 ALA A N 1
ATOM 790 C CA . ALA A 1 102 ? -0.183 8.769 10.684 1.00 97.44 102 ALA A CA 1
ATOM 791 C C . ALA A 1 102 ? -1.501 8.020 10.906 1.00 97.44 102 ALA A C 1
ATOM 793 O O . ALA A 1 102 ? -1.842 7.735 12.050 1.00 97.44 102 ALA A O 1
ATOM 794 N N . MET A 1 103 ? -2.207 7.634 9.838 1.00 97.38 103 MET A N 1
ATOM 795 C CA . MET A 1 103 ? -3.424 6.829 9.937 1.00 97.38 103 MET A CA 1
ATOM 796 C C . MET A 1 103 ? -3.151 5.497 10.642 1.00 97.38 103 MET A C 1
ATOM 798 O O . MET A 1 103 ? -3.897 5.115 11.537 1.00 97.38 103 MET A O 1
ATOM 802 N N . ILE A 1 104 ? -2.044 4.828 10.305 1.00 96.94 104 ILE A N 1
ATOM 803 C CA . ILE A 1 104 ? -1.644 3.558 10.926 1.00 96.94 104 ILE A CA 1
ATOM 804 C C . ILE A 1 104 ? -1.180 3.763 12.381 1.00 96.94 104 ILE A C 1
ATOM 806 O O . ILE A 1 104 ? -1.531 2.965 13.251 1.00 96.94 104 ILE A O 1
ATOM 810 N N . ILE A 1 105 ? -0.466 4.854 12.684 1.00 96.50 105 ILE A N 1
ATOM 811 C CA . ILE A 1 105 ? -0.050 5.192 14.060 1.00 96.50 105 ILE A CA 1
ATOM 812 C C . ILE A 1 105 ? -1.268 5.481 14.950 1.00 96.50 105 ILE A C 1
ATOM 814 O O . ILE A 1 105 ? -1.394 4.899 16.028 1.00 96.50 105 ILE A O 1
ATOM 818 N N . VAL A 1 106 ? -2.193 6.341 14.512 1.00 97.25 106 VAL A N 1
ATOM 819 C CA . VAL A 1 106 ? -3.394 6.675 15.297 1.00 97.25 106 VAL A CA 1
ATOM 820 C C . VAL A 1 106 ? -4.357 5.482 15.362 1.00 97.25 106 VAL A C 1
ATOM 822 O O . VAL A 1 106 ? -5.006 5.300 16.387 1.00 97.25 106 VAL A O 1
ATOM 825 N N . LEU A 1 107 ? -4.382 4.596 14.358 1.00 96.94 107 LEU A N 1
ATOM 826 C CA . LEU A 1 107 ? -5.108 3.319 14.415 1.00 96.94 107 LEU A CA 1
ATOM 827 C C . LEU A 1 107 ? -4.551 2.398 15.506 1.00 96.94 107 LEU A C 1
ATOM 829 O O . LEU A 1 107 ? -5.323 1.859 16.298 1.00 96.94 107 LEU A O 1
ATOM 833 N N . ALA A 1 108 ? -3.226 2.256 15.596 1.00 95.25 108 ALA A N 1
ATOM 834 C CA . ALA A 1 108 ? -2.582 1.477 16.650 1.00 95.25 108 ALA A CA 1
ATOM 835 C C . ALA A 1 108 ? -2.855 2.065 18.049 1.00 95.25 108 ALA A C 1
ATOM 837 O O . ALA A 1 108 ? -3.166 1.319 18.980 1.00 95.25 108 ALA A O 1
ATOM 838 N N . LEU A 1 109 ? -2.815 3.397 18.191 1.00 95.19 109 LEU A N 1
ATOM 839 C CA . LEU A 1 109 ? -3.169 4.091 19.435 1.00 95.19 109 LEU A CA 1
ATOM 840 C C . LEU A 1 109 ? -4.649 3.912 19.797 1.00 95.19 109 LEU A C 1
ATOM 842 O O . LEU A 1 109 ? -4.956 3.611 20.949 1.00 95.19 109 LEU A O 1
ATOM 846 N N . HIS A 1 110 ? -5.563 4.038 18.832 1.00 95.19 110 HIS A N 1
ATOM 847 C CA . HIS A 1 110 ? -7.000 3.856 19.038 1.00 95.19 110 HIS A CA 1
ATOM 848 C C . HIS A 1 110 ? -7.352 2.409 19.410 1.00 95.19 110 HIS A C 1
ATOM 850 O O . HIS A 1 110 ? -8.131 2.185 20.338 1.00 95.19 110 HIS A O 1
ATOM 856 N N . PHE A 1 111 ? -6.737 1.417 18.757 1.00 94.31 111 PHE A N 1
ATOM 857 C CA . PHE A 1 111 ? -6.852 0.012 19.151 1.00 94.31 111 PHE A CA 1
ATOM 858 C C . PHE A 1 111 ? -6.352 -0.204 20.585 1.00 94.31 111 PHE A C 1
ATOM 860 O O . PHE A 1 111 ? -7.072 -0.758 21.413 1.00 94.31 111 PHE A O 1
ATOM 867 N N . LEU A 1 112 ? -5.142 0.261 20.911 1.00 92.88 112 LEU A N 1
ATOM 868 C CA . LEU A 1 112 ? -4.552 0.041 22.232 1.00 92.88 112 LEU A CA 1
ATOM 869 C C . LEU A 1 112 ? -5.372 0.733 23.335 1.00 92.88 112 LEU A C 1
ATOM 871 O O . LEU A 1 112 ? -5.600 0.158 24.397 1.00 92.88 112 LEU A O 1
ATOM 875 N N . GLN A 1 113 ? -5.888 1.932 23.062 1.00 91.31 113 GLN A N 1
ATOM 876 C CA . GLN A 1 113 ? -6.781 2.687 23.940 1.00 91.31 113 GLN A CA 1
ATOM 877 C C . GLN A 1 113 ? -8.142 1.990 24.117 1.00 91.31 113 GLN A C 1
ATOM 879 O O . GLN A 1 113 ? -8.578 1.778 25.248 1.00 91.31 113 GLN A O 1
ATOM 884 N N . THR A 1 114 ? -8.810 1.564 23.042 1.00 91.06 114 THR A N 1
ATOM 885 C CA . THR A 1 114 ? -10.089 0.831 23.147 1.00 91.06 114 THR A CA 1
ATOM 886 C C . THR A 1 114 ? -9.924 -0.535 23.820 1.00 91.06 114 THR A C 1
ATOM 888 O O . THR A 1 114 ? -10.794 -0.935 24.600 1.00 91.06 114 THR A O 1
ATOM 891 N N . PHE A 1 115 ? -8.785 -1.207 23.625 1.00 91.88 115 PHE A N 1
ATOM 892 C CA . PHE A 1 115 ? -8.427 -2.429 24.339 1.00 91.88 115 PHE A CA 1
ATOM 893 C C . PHE A 1 115 ? -8.212 -2.189 25.845 1.00 91.88 115 PHE A C 1
ATOM 895 O O . PHE A 1 115 ? -8.891 -2.813 26.665 1.00 91.88 115 PHE A O 1
ATOM 902 N N . LEU A 1 116 ? -7.317 -1.265 26.222 1.00 90.12 116 LEU A N 1
ATOM 903 C CA . LEU A 1 116 ? -6.946 -0.996 27.620 1.00 90.12 116 LEU A CA 1
ATOM 904 C C . LEU A 1 116 ? -8.093 -0.389 28.446 1.00 90.12 116 LEU A C 1
ATOM 906 O O . LEU A 1 116 ? -8.190 -0.654 29.641 1.00 90.12 116 LEU A O 1
ATOM 910 N N . TRP A 1 117 ? -8.999 0.380 27.833 1.00 87.50 117 TRP A N 1
ATOM 911 C CA . TRP A 1 117 ? -10.216 0.863 28.502 1.00 87.50 117 TRP A CA 1
ATOM 912 C C . TRP A 1 117 ? -11.339 -0.189 28.535 1.00 87.50 117 TRP A C 1
ATOM 914 O O . TRP A 1 117 ? -12.407 0.053 29.114 1.00 87.50 117 TRP A O 1
ATOM 924 N N . GLY A 1 118 ? -11.126 -1.348 27.900 1.00 88.44 118 GLY A N 1
ATOM 925 C CA . GLY A 1 118 ? -12.112 -2.414 27.779 1.00 88.44 118 GLY A CA 1
ATOM 926 C C . GLY A 1 118 ? -13.366 -2.002 27.009 1.00 88.44 118 GLY A C 1
ATOM 927 O O . GLY A 1 118 ? -14.438 -2.522 27.304 1.00 88.44 118 GLY A O 1
ATOM 928 N N . ALA A 1 119 ? -13.246 -1.059 26.071 1.00 87.88 119 ALA A N 1
ATOM 929 C CA . ALA A 1 119 ? -14.364 -0.421 25.374 1.00 87.88 119 ALA A CA 1
ATOM 930 C C . ALA A 1 119 ? -15.120 -1.362 24.415 1.00 87.88 119 ALA A C 1
ATOM 932 O O . ALA A 1 119 ? -16.213 -1.029 23.975 1.00 87.88 119 ALA A O 1
ATOM 933 N N . TYR A 1 120 ? -14.574 -2.548 24.138 1.00 89.06 120 TYR A N 1
ATOM 934 C CA . TYR A 1 120 ? -15.242 -3.631 23.411 1.00 89.06 120 TYR A CA 1
ATOM 935 C C . TYR A 1 120 ? -16.249 -4.435 24.254 1.00 89.06 120 TYR A C 1
ATOM 937 O O . TYR A 1 120 ? -16.901 -5.328 23.721 1.00 89.06 120 TYR A O 1
ATOM 945 N N . LYS A 1 121 ? -16.363 -4.162 25.564 1.00 86.81 121 LYS A N 1
ATOM 946 C CA . LYS A 1 121 ? -17.285 -4.863 26.476 1.00 86.81 121 LYS A CA 1
ATOM 947 C C . LYS A 1 121 ? -18.622 -4.148 26.655 1.00 86.81 121 LYS A C 1
ATOM 949 O O . LYS A 1 121 ? -18.776 -2.969 26.328 1.00 86.81 121 LYS A O 1
ATOM 954 N N . GLY A 1 122 ? -19.578 -4.876 27.231 1.00 81.38 122 GLY A N 1
ATOM 955 C CA . GLY A 1 122 ? -20.994 -4.538 27.127 1.00 81.38 122 GLY A CA 1
ATOM 956 C C . GLY A 1 122 ? -21.478 -4.818 25.704 1.00 81.38 122 GLY A C 1
ATOM 957 O O . GLY A 1 122 ? -20.852 -5.596 24.992 1.00 81.38 122 GLY A O 1
ATOM 958 N N . ARG A 1 123 ? -22.548 -4.139 25.280 1.00 84.75 123 ARG A N 1
ATOM 959 C CA . ARG A 1 123 ? -23.229 -4.326 23.982 1.00 84.75 123 ARG A CA 1
ATOM 960 C C . ARG A 1 123 ? -22.440 -3.725 22.794 1.00 84.75 123 ARG A C 1
ATOM 962 O O . ARG A 1 123 ? -22.983 -2.943 22.016 1.00 84.75 123 ARG A O 1
ATOM 969 N N . ARG A 1 124 ? -21.128 -3.985 22.723 1.00 91.25 124 ARG A N 1
ATOM 970 C CA . ARG A 1 124 ? -20.130 -3.353 21.827 1.00 91.25 124 ARG A CA 1
ATOM 971 C C . ARG A 1 124 ? -19.306 -4.368 21.020 1.00 91.25 124 ARG A C 1
ATOM 973 O O . ARG A 1 124 ? -18.332 -4.002 20.367 1.00 91.25 124 ARG A O 1
ATOM 980 N N . GLU A 1 125 ? -19.726 -5.625 20.994 1.00 91.94 125 GLU A N 1
ATOM 981 C CA . GLU A 1 125 ? -19.077 -6.717 20.263 1.00 91.94 125 GLU A CA 1
ATOM 982 C C . GLU A 1 125 ? -19.107 -6.460 18.745 1.00 91.94 125 GLU A C 1
ATOM 984 O O . GLU A 1 125 ? -18.092 -6.591 18.061 1.00 91.94 125 GLU A O 1
ATOM 989 N N . LEU A 1 126 ? -20.249 -5.993 18.225 1.00 92.75 126 LEU A N 1
ATOM 990 C CA . LEU A 1 126 ? -20.395 -5.594 16.818 1.00 92.75 126 LEU A CA 1
ATOM 991 C C . LEU A 1 126 ? -19.596 -4.325 16.480 1.00 92.75 126 LEU A C 1
ATOM 993 O O . LEU A 1 126 ? -19.075 -4.205 15.374 1.00 92.75 126 LEU A O 1
ATOM 997 N N . LEU A 1 127 ? -19.466 -3.390 17.429 1.00 93.94 127 LEU A N 1
ATOM 998 C CA . LEU A 1 127 ? -18.650 -2.182 17.265 1.00 93.94 127 LEU A CA 1
ATOM 999 C C . LEU A 1 127 ? -17.163 -2.544 17.121 1.00 93.94 127 LEU A C 1
ATOM 1001 O O . LEU A 1 127 ? -16.481 -2.031 16.232 1.00 93.94 127 LEU A O 1
ATOM 1005 N N . TRP A 1 128 ? -16.685 -3.476 17.951 1.00 95.06 128 TRP A N 1
ATOM 1006 C CA . TRP A 1 128 ? -15.340 -4.043 17.857 1.00 95.06 128 TRP A CA 1
ATOM 1007 C C . TRP A 1 128 ? -15.113 -4.767 16.524 1.00 95.06 128 TRP A C 1
ATOM 1009 O O . TRP A 1 128 ? -14.107 -4.521 15.861 1.00 95.06 128 TRP A O 1
ATOM 1019 N N . ALA A 1 129 ? -16.072 -5.584 16.075 1.00 95.44 129 ALA A N 1
ATOM 1020 C CA . ALA A 1 129 ? -15.994 -6.251 14.776 1.00 95.44 129 ALA A CA 1
ATOM 1021 C C . ALA A 1 129 ? -15.936 -5.250 13.603 1.00 95.44 129 ALA A C 1
ATOM 1023 O O . ALA A 1 129 ? -15.077 -5.376 12.730 1.00 95.44 129 ALA A O 1
ATOM 1024 N N . ALA A 1 130 ? -16.766 -4.201 13.611 1.00 96.25 130 ALA A N 1
ATOM 1025 C CA . ALA A 1 130 ? -16.693 -3.128 12.617 1.00 96.25 130 ALA A CA 1
ATOM 1026 C C . ALA A 1 130 ? -15.330 -2.406 12.645 1.00 96.25 130 ALA A C 1
ATOM 1028 O O . ALA A 1 130 ? -14.762 -2.121 11.593 1.00 96.25 130 ALA A O 1
ATOM 1029 N N . GLY A 1 131 ? -14.767 -2.171 13.838 1.00 96.25 131 GLY A N 1
ATOM 1030 C CA . GLY A 1 131 ? -13.418 -1.615 14.005 1.00 96.25 131 GLY A CA 1
ATOM 1031 C C . GLY A 1 131 ? -12.310 -2.523 13.454 1.00 96.25 131 GLY A C 1
ATOM 1032 O O . GLY A 1 131 ? -11.375 -2.034 12.824 1.00 96.25 131 GLY A O 1
ATOM 1033 N N . GLY A 1 132 ? -12.436 -3.844 13.615 1.00 96.12 132 GLY A N 1
ATOM 1034 C CA . GLY A 1 132 ? -11.519 -4.828 13.030 1.00 96.12 132 GLY A CA 1
ATOM 1035 C C . GLY A 1 132 ? -11.541 -4.837 11.500 1.00 96.12 132 GLY A C 1
ATOM 1036 O O . GLY A 1 132 ? -10.485 -4.844 10.869 1.00 96.12 132 GLY A O 1
ATOM 1037 N N . VAL A 1 133 ? -12.729 -4.761 10.890 1.00 97.38 133 VAL A N 1
ATOM 1038 C CA . VAL A 1 133 ? -12.859 -4.641 9.425 1.00 97.38 133 VAL A CA 1
ATOM 1039 C C . VAL A 1 133 ? -12.265 -3.319 8.929 1.00 97.38 133 VAL A C 1
ATOM 1041 O O . VAL A 1 133 ? -11.512 -3.323 7.956 1.00 97.38 133 VAL A O 1
ATOM 1044 N N . LEU A 1 134 ? -12.513 -2.203 9.626 1.00 97.75 134 LEU A N 1
ATOM 1045 C CA . LEU A 1 134 ? -11.876 -0.918 9.315 1.00 97.75 134 LEU A CA 1
ATOM 1046 C C . LEU A 1 134 ? -10.346 -0.992 9.398 1.00 97.75 134 LEU A C 1
ATOM 1048 O O . LEU A 1 134 ? -9.674 -0.505 8.494 1.00 97.75 134 LEU A O 1
ATOM 1052 N N . ALA A 1 135 ? -9.783 -1.642 10.420 1.00 96.88 135 ALA A N 1
ATOM 1053 C CA . ALA A 1 135 ? -8.335 -1.804 10.548 1.00 96.88 135 ALA A CA 1
ATOM 1054 C C . ALA A 1 135 ? -7.724 -2.570 9.358 1.00 96.88 135 ALA A C 1
ATOM 1056 O O . ALA A 1 135 ? -6.696 -2.159 8.817 1.00 96.88 135 ALA A O 1
ATOM 1057 N N . ILE A 1 136 ? -8.387 -3.637 8.898 1.00 96.38 136 ILE A N 1
ATOM 1058 C CA . ILE A 1 136 ? -7.978 -4.405 7.711 1.00 96.38 13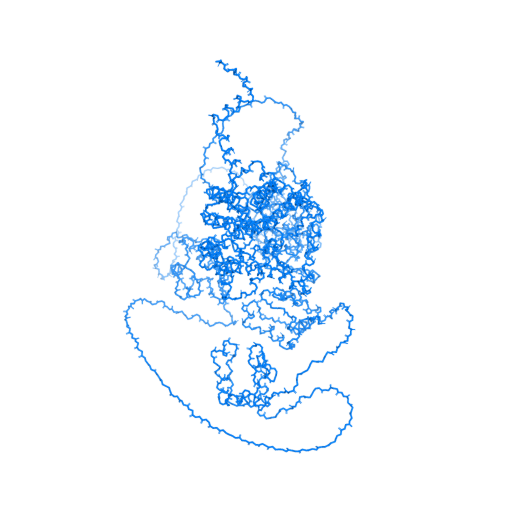6 ILE A CA 1
ATOM 1059 C C . ILE A 1 136 ? -8.061 -3.540 6.441 1.00 96.38 136 ILE A C 1
ATOM 1061 O O . ILE A 1 136 ? -7.127 -3.544 5.638 1.00 96.38 136 ILE A O 1
ATOM 1065 N N . LEU A 1 137 ? -9.131 -2.753 6.272 1.00 97.88 137 LEU A N 1
ATOM 1066 C CA . LEU A 1 137 ? -9.295 -1.842 5.132 1.00 97.88 137 LEU A CA 1
ATOM 1067 C C . LEU A 1 137 ? -8.249 -0.710 5.116 1.00 97.88 137 LEU A C 1
ATOM 1069 O O . LEU A 1 137 ? -7.766 -0.349 4.044 1.00 97.88 137 LEU A O 1
ATOM 1073 N N . VAL A 1 138 ? -7.845 -0.181 6.276 1.00 97.81 138 VAL A N 1
ATOM 1074 C CA . VAL A 1 138 ? -6.777 0.835 6.383 1.00 97.81 138 VAL A CA 1
ATOM 1075 C C . VAL A 1 138 ? -5.414 0.260 5.993 1.00 97.81 138 VAL A C 1
ATOM 1077 O O . VAL A 1 138 ? -4.671 0.899 5.247 1.00 97.81 138 VAL A O 1
ATOM 1080 N N . LEU A 1 139 ? -5.095 -0.967 6.417 1.00 95.12 139 LEU A N 1
ATOM 1081 C CA . LEU A 1 139 ? -3.887 -1.655 5.952 1.00 95.12 139 LEU A CA 1
ATOM 1082 C C . LEU A 1 139 ? -3.951 -1.910 4.436 1.00 95.12 139 LEU A C 1
ATOM 1084 O O . LEU A 1 139 ? -2.992 -1.623 3.724 1.00 95.12 139 LEU A O 1
ATOM 1088 N N . ALA A 1 140 ? -5.095 -2.359 3.908 1.00 95.56 140 ALA A N 1
ATOM 1089 C CA . ALA A 1 140 ? -5.283 -2.532 2.467 1.00 95.56 140 ALA A CA 1
ATOM 1090 C C . ALA A 1 140 ? -5.102 -1.217 1.681 1.00 95.56 140 ALA A C 1
ATOM 1092 O O . ALA A 1 140 ? -4.496 -1.231 0.609 1.00 95.56 140 ALA A O 1
ATOM 1093 N N . MET A 1 141 ? -5.548 -0.071 2.212 1.00 96.69 141 MET A N 1
ATOM 1094 C CA . MET A 1 141 ? -5.266 1.249 1.630 1.00 96.69 141 MET A CA 1
ATOM 1095 C C . MET A 1 141 ? -3.765 1.557 1.601 1.00 96.69 141 MET A C 1
ATOM 1097 O O . MET A 1 141 ? -3.249 1.928 0.547 1.00 96.69 141 MET A O 1
ATOM 1101 N N . GLY A 1 142 ? -3.058 1.344 2.717 1.00 94.00 142 GLY A N 1
ATOM 1102 C CA . GLY A 1 142 ? -1.608 1.545 2.806 1.00 94.00 142 GLY A CA 1
ATOM 1103 C C . GLY A 1 142 ? -0.832 0.725 1.769 1.00 94.00 142 GLY A C 1
ATOM 1104 O O . GLY A 1 142 ? 0.020 1.265 1.068 1.00 94.00 142 GLY A O 1
ATOM 1105 N N . PHE A 1 143 ? -1.179 -0.554 1.592 1.00 92.25 143 PHE A N 1
ATOM 1106 C CA . PHE A 1 143 ? -0.582 -1.395 0.549 1.00 92.25 143 PHE A CA 1
ATOM 1107 C C . PHE A 1 143 ? -0.942 -0.943 -0.879 1.00 92.25 143 PHE A C 1
ATOM 1109 O O . PHE A 1 143 ? -0.063 -0.832 -1.734 1.00 92.25 143 PHE A O 1
ATOM 1116 N N . THR A 1 144 ? -2.223 -0.684 -1.158 1.00 95.06 144 THR A N 1
ATOM 1117 C CA . THR A 1 144 ? -2.697 -0.425 -2.532 1.00 95.06 144 THR A CA 1
ATOM 1118 C C . THR A 1 144 ? -2.319 0.951 -3.078 1.00 95.06 144 THR A C 1
ATOM 1120 O O . THR A 1 144 ? -2.199 1.093 -4.293 1.00 95.06 144 THR A O 1
ATOM 1123 N N . GLY A 1 145 ? -2.078 1.945 -2.219 1.00 93.81 145 GLY A N 1
ATOM 1124 C CA . GLY A 1 145 ? -1.573 3.258 -2.638 1.00 93.81 145 GLY A CA 1
ATOM 1125 C C . GLY A 1 145 ? -0.065 3.256 -2.875 1.00 93.81 145 GLY A C 1
ATOM 1126 O O . GLY A 1 145 ? 0.435 3.885 -3.807 1.00 93.81 145 GLY A O 1
ATOM 1127 N N . TYR A 1 146 ? 0.665 2.486 -2.066 1.00 89.31 146 TYR A N 1
ATOM 1128 C CA . TYR A 1 146 ? 2.125 2.422 -2.074 1.00 89.31 146 TYR A CA 1
ATOM 1129 C C . TYR A 1 146 ? 2.733 1.909 -3.395 1.00 89.31 146 TYR A C 1
ATOM 1131 O O . TYR A 1 146 ? 3.851 2.281 -3.745 1.00 89.31 146 TYR A O 1
ATOM 1139 N N . LEU A 1 147 ? 1.995 1.116 -4.178 1.00 92.38 147 LEU A N 1
ATOM 1140 C CA . LEU A 1 147 ? 2.438 0.657 -5.503 1.00 92.38 147 LEU A CA 1
ATOM 1141 C C . LEU A 1 147 ? 2.272 1.702 -6.629 1.00 92.38 147 LEU A C 1
ATOM 1143 O O . LEU A 1 147 ? 2.905 1.582 -7.681 1.00 92.38 147 LEU A O 1
ATOM 1147 N N . LEU A 1 148 ? 1.432 2.728 -6.440 1.00 95.50 148 LEU A N 1
ATOM 1148 C CA . LEU A 1 148 ? 1.075 3.688 -7.494 1.00 95.50 148 LEU A CA 1
ATOM 1149 C C . LEU A 1 148 ? 2.247 4.542 -8.036 1.00 95.50 148 LEU A C 1
ATOM 1151 O O . LEU A 1 148 ? 2.222 4.841 -9.235 1.00 95.50 148 LEU A O 1
ATOM 1155 N N . PRO A 1 149 ? 3.291 4.912 -7.258 1.00 95.00 149 PRO A N 1
ATOM 1156 C CA . PRO A 1 149 ? 4.464 5.629 -7.771 1.00 95.00 149 PRO A CA 1
ATOM 1157 C C . PRO A 1 149 ? 5.236 4.913 -8.886 1.00 95.00 149 PRO A C 1
ATOM 1159 O O . PRO A 1 149 ? 5.882 5.585 -9.687 1.00 95.00 149 PRO A O 1
ATOM 1162 N N . TRP A 1 150 ? 5.163 3.578 -8.962 1.00 92.56 150 TRP A N 1
ATOM 1163 C CA . TRP A 1 150 ? 5.831 2.753 -9.982 1.00 92.56 150 TRP A CA 1
ATOM 1164 C C . TRP A 1 150 ? 7.355 2.990 -10.118 1.00 92.56 150 TRP A C 1
ATOM 1166 O O . TRP A 1 150 ? 7.943 2.899 -11.202 1.00 92.56 150 TRP A O 1
ATOM 1176 N N . ASP A 1 151 ? 8.001 3.303 -8.994 1.00 91.69 151 ASP A N 1
ATOM 1177 C CA . ASP A 1 151 ? 9.452 3.217 -8.831 1.00 91.69 151 ASP A CA 1
ATOM 1178 C C . ASP A 1 151 ? 9.886 1.786 -8.451 1.00 91.69 151 ASP A C 1
ATOM 1180 O O . ASP A 1 151 ? 9.069 0.865 -8.345 1.00 91.69 151 ASP A O 1
ATOM 1184 N N . GLN A 1 152 ? 11.194 1.584 -8.276 1.00 87.12 152 GLN A N 1
ATOM 1185 C CA . GLN A 1 152 ? 11.765 0.289 -7.883 1.00 87.12 152 GLN A CA 1
ATOM 1186 C C . GLN A 1 152 ? 11.114 -0.295 -6.616 1.00 87.12 152 GLN A C 1
ATOM 1188 O O . GLN A 1 152 ? 10.776 -1.481 -6.576 1.00 87.12 152 GLN A O 1
ATOM 1193 N N . LYS A 1 153 ? 10.905 0.538 -5.589 1.00 88.88 153 LYS A N 1
ATOM 1194 C CA . LYS A 1 153 ? 10.399 0.116 -4.278 1.00 88.88 153 LYS A CA 1
ATOM 1195 C C . LYS A 1 153 ? 8.950 -0.373 -4.396 1.00 88.88 153 LYS A C 1
ATOM 1197 O O . LYS A 1 153 ? 8.620 -1.453 -3.899 1.00 88.88 153 LYS A O 1
ATOM 1202 N N . ALA A 1 154 ? 8.128 0.369 -5.140 1.00 90.06 154 ALA A N 1
ATOM 1203 C CA . ALA A 1 154 ? 6.748 0.025 -5.476 1.00 90.06 154 ALA A CA 1
ATOM 1204 C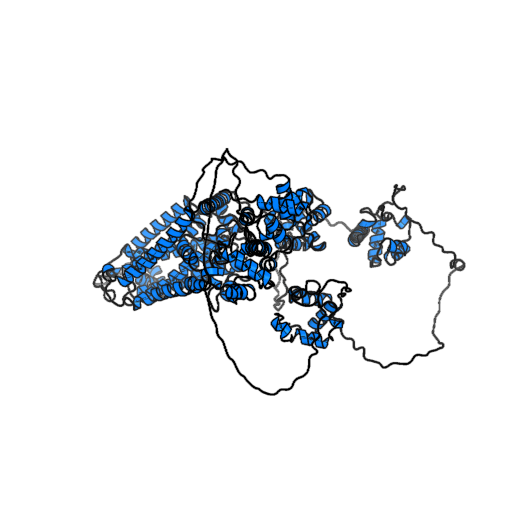 C . ALA A 1 154 ? 6.625 -1.277 -6.299 1.00 90.06 154 ALA A C 1
ATOM 1206 O O . ALA A 1 154 ? 5.822 -2.157 -5.967 1.00 90.06 154 ALA A O 1
ATOM 1207 N N . TYR A 1 155 ? 7.429 -1.432 -7.359 1.00 89.06 155 TYR A N 1
ATOM 1208 C CA . TYR A 1 155 ? 7.345 -2.589 -8.261 1.00 89.06 155 TYR A CA 1
ATOM 1209 C C . TYR A 1 155 ? 7.696 -3.906 -7.555 1.00 89.06 155 TYR A C 1
ATOM 1211 O O . TYR A 1 155 ? 6.897 -4.848 -7.561 1.00 89.06 155 TYR A O 1
ATOM 1219 N N . PHE A 1 156 ? 8.854 -3.975 -6.888 1.00 87.69 156 PHE A N 1
ATOM 1220 C CA . PHE A 1 156 ? 9.283 -5.214 -6.234 1.00 87.69 156 PHE A CA 1
ATOM 1221 C C . PHE A 1 156 ? 8.413 -5.576 -5.021 1.00 87.69 156 PHE A C 1
ATOM 1223 O O . PHE A 1 156 ? 8.153 -6.758 -4.797 1.00 87.69 156 PHE A O 1
ATOM 1230 N N . ALA A 1 157 ? 7.875 -4.597 -4.285 1.00 86.38 157 ALA A N 1
ATOM 1231 C CA . ALA A 1 157 ? 6.899 -4.874 -3.229 1.00 86.38 157 ALA A CA 1
ATOM 1232 C C . ALA A 1 157 ? 5.586 -5.468 -3.777 1.00 86.38 157 ALA A C 1
ATOM 1234 O O . ALA A 1 157 ? 5.033 -6.389 -3.176 1.00 86.38 157 ALA A O 1
ATOM 1235 N N . THR A 1 158 ? 5.122 -5.010 -4.946 1.00 88.31 158 THR A N 1
ATOM 1236 C CA . THR A 1 158 ? 3.944 -5.578 -5.631 1.00 88.31 158 THR A CA 1
ATOM 1237 C C . THR A 1 158 ? 4.196 -7.022 -6.085 1.00 88.31 158 THR A C 1
ATOM 1239 O O . THR A 1 158 ? 3.318 -7.882 -5.960 1.00 88.31 158 THR A O 1
ATOM 1242 N N . ALA A 1 159 ? 5.411 -7.322 -6.557 1.00 87.00 159 ALA A N 1
ATOM 1243 C CA . ALA A 1 159 ? 5.827 -8.683 -6.893 1.00 87.00 159 ALA A CA 1
ATOM 1244 C C . ALA A 1 159 ? 5.816 -9.605 -5.664 1.00 87.00 159 ALA A C 1
ATOM 1246 O O . ALA A 1 159 ? 5.168 -10.651 -5.690 1.00 87.00 159 ALA A O 1
ATOM 1247 N N . VAL A 1 160 ? 6.449 -9.188 -4.562 1.00 87.31 160 VAL A N 1
ATOM 1248 C CA . VAL A 1 160 ? 6.460 -9.945 -3.299 1.00 87.31 160 VAL A CA 1
ATOM 1249 C C . VAL A 1 160 ? 5.036 -10.175 -2.781 1.00 87.31 160 VAL A C 1
ATOM 1251 O O . VAL A 1 160 ? 4.668 -11.315 -2.510 1.00 87.31 160 VAL A O 1
ATOM 1254 N N . ALA A 1 161 ? 4.198 -9.139 -2.712 1.00 87.06 161 ALA A N 1
ATOM 1255 C CA . ALA A 1 161 ? 2.840 -9.253 -2.181 1.00 87.06 161 ALA A CA 1
ATOM 1256 C C . ALA A 1 161 ? 1.917 -10.145 -3.032 1.00 87.06 161 ALA A C 1
ATOM 1258 O O . ALA A 1 161 ? 1.207 -10.988 -2.483 1.00 87.06 161 ALA A O 1
ATOM 1259 N N . THR A 1 162 ? 1.941 -10.027 -4.367 1.00 87.75 162 THR A N 1
ATOM 1260 C CA . THR A 1 162 ? 1.136 -10.921 -5.228 1.00 87.75 162 THR A CA 1
ATOM 1261 C C . THR A 1 162 ? 1.637 -12.368 -5.193 1.00 87.75 162 THR A C 1
ATOM 1263 O O . THR A 1 162 ? 0.834 -13.292 -5.310 1.00 87.75 162 THR A O 1
ATOM 1266 N N . ASN A 1 163 ? 2.932 -12.592 -4.951 1.00 86.88 163 ASN A N 1
ATOM 1267 C CA . ASN A 1 163 ? 3.471 -13.933 -4.729 1.00 86.88 163 ASN A CA 1
ATOM 1268 C C . ASN A 1 163 ? 3.074 -14.502 -3.357 1.00 86.88 163 ASN A C 1
ATOM 1270 O O . ASN A 1 163 ? 2.690 -15.667 -3.292 1.00 86.88 163 ASN A O 1
ATOM 1274 N N . ILE A 1 164 ? 3.049 -13.695 -2.290 1.00 86.69 164 ILE A N 1
ATOM 1275 C CA . ILE A 1 164 ? 2.509 -14.104 -0.979 1.00 86.69 164 ILE A CA 1
ATOM 1276 C C . ILE A 1 164 ? 1.043 -14.544 -1.120 1.00 86.69 164 ILE A C 1
ATOM 1278 O O . ILE A 1 164 ? 0.696 -15.640 -0.682 1.00 86.69 164 ILE A O 1
ATOM 1282 N N . VAL A 1 165 ? 0.203 -13.767 -1.818 1.00 89.06 165 VAL A N 1
ATOM 1283 C CA . VAL A 1 165 ? -1.193 -14.151 -2.120 1.00 89.06 165 VAL A CA 1
ATOM 1284 C C . VAL A 1 165 ? -1.269 -15.478 -2.886 1.00 89.06 165 VAL A C 1
ATOM 1286 O O . VAL A 1 165 ? -2.147 -16.291 -2.605 1.00 89.06 165 VAL A O 1
ATOM 1289 N N . SER A 1 166 ? -0.326 -15.750 -3.795 1.00 88.25 166 SER A N 1
ATOM 1290 C CA . SER A 1 166 ? -0.300 -17.014 -4.546 1.00 88.25 166 SER A CA 1
ATOM 1291 C C . SER A 1 166 ? -0.044 -18.265 -3.691 1.00 88.25 166 SER A C 1
ATOM 1293 O O . SER A 1 166 ? -0.378 -19.361 -4.133 1.00 88.25 166 SER A O 1
ATOM 1295 N N . THR A 1 167 ? 0.468 -18.116 -2.460 1.00 88.25 167 THR A N 1
ATOM 1296 C CA . THR A 1 167 ? 0.657 -19.234 -1.510 1.00 88.25 167 THR A CA 1
ATOM 1297 C C . THR A 1 167 ? -0.623 -19.662 -0.782 1.00 88.25 167 THR A C 1
ATOM 1299 O O . THR A 1 167 ? -0.627 -20.697 -0.116 1.00 88.25 167 THR A O 1
ATOM 1302 N N . ILE A 1 168 ? -1.718 -18.897 -0.899 1.00 89.62 168 ILE A N 1
ATOM 1303 C CA . ILE A 1 168 ? -2.998 -19.249 -0.272 1.00 89.62 168 ILE A CA 1
ATOM 1304 C C . ILE A 1 168 ? -3.553 -20.520 -0.948 1.00 89.62 168 ILE A C 1
ATOM 1306 O O . ILE A 1 168 ? -3.737 -20.527 -2.170 1.00 89.62 168 ILE A O 1
ATOM 1310 N N . PRO A 1 169 ? -3.842 -21.600 -0.197 1.00 87.38 169 PRO A N 1
ATOM 1311 C CA . PRO A 1 169 ? -4.337 -22.844 -0.779 1.00 87.38 169 PRO A CA 1
ATOM 1312 C C . PRO A 1 169 ? -5.709 -22.660 -1.446 1.00 87.38 169 PRO A C 1
ATOM 1314 O O . PRO A 1 169 ? -6.453 -21.729 -1.143 1.00 87.38 169 PRO A O 1
ATOM 1317 N N . VAL A 1 170 ? -6.054 -23.584 -2.348 1.00 89.69 170 VAL A N 1
ATOM 1318 C CA . VAL A 1 170 ? -7.294 -23.618 -3.152 1.00 89.69 170 VAL A CA 1
ATOM 1319 C C . VAL A 1 170 ? -7.431 -22.483 -4.182 1.00 89.69 170 VAL A C 1
ATOM 1321 O O . VAL A 1 170 ? -7.659 -22.779 -5.350 1.00 89.69 170 VAL A O 1
ATOM 1324 N N . PHE A 1 171 ? -7.286 -21.208 -3.800 1.00 91.81 171 PHE A N 1
ATOM 1325 C CA . PHE A 1 171 ? -7.619 -20.059 -4.665 1.00 91.81 171 PHE A CA 1
ATOM 1326 C C . PHE A 1 171 ? -6.544 -18.960 -4.768 1.00 91.81 171 PHE A C 1
ATOM 1328 O O . PHE A 1 171 ? -6.742 -17.986 -5.498 1.00 91.81 171 PHE A O 1
ATOM 1335 N N . GLY A 1 172 ? -5.399 -19.086 -4.088 1.00 89.44 172 GLY A N 1
ATOM 1336 C CA . GLY A 1 172 ? -4.345 -18.063 -4.093 1.00 89.44 172 GLY A CA 1
ATOM 1337 C C . GLY A 1 172 ? -3.759 -17.776 -5.474 1.00 89.44 172 GLY A C 1
ATOM 1338 O O . GLY A 1 172 ? -3.556 -16.615 -5.826 1.00 89.44 172 GLY A O 1
ATOM 1339 N N . SER A 1 173 ? -3.543 -18.806 -6.296 1.00 88.88 173 SER A N 1
ATOM 1340 C CA . SER A 1 173 ? -3.053 -18.664 -7.677 1.00 88.88 173 SER A CA 1
ATOM 1341 C C . SER A 1 173 ? -4.019 -17.858 -8.555 1.00 88.88 173 SER A C 1
ATOM 1343 O O . SER A 1 173 ? -3.600 -16.912 -9.224 1.00 88.88 173 SER A O 1
ATOM 1345 N N . TRP A 1 174 ? -5.318 -18.170 -8.489 1.00 93.00 174 TRP A N 1
ATOM 1346 C CA . TRP A 1 174 ? -6.382 -17.419 -9.162 1.00 93.00 174 TRP A CA 1
ATOM 1347 C C . TRP A 1 174 ? -6.443 -15.967 -8.675 1.00 93.00 174 TRP A C 1
ATOM 1349 O O . TRP A 1 174 ? -6.482 -15.050 -9.494 1.00 93.00 174 TRP A O 1
ATOM 1359 N N . MET A 1 175 ? -6.369 -15.740 -7.359 1.00 91.56 175 MET A N 1
ATOM 1360 C CA . MET A 1 175 ? -6.382 -14.396 -6.773 1.00 91.56 175 MET A CA 1
ATOM 1361 C C . MET A 1 175 ? -5.158 -13.576 -7.210 1.00 91.56 175 MET A C 1
ATOM 1363 O O . MET A 1 175 ? -5.294 -12.425 -7.619 1.00 91.56 175 MET A O 1
ATOM 1367 N N . ALA A 1 176 ? -3.963 -14.170 -7.205 1.00 89.50 176 ALA A N 1
ATOM 1368 C CA . ALA A 1 176 ? -2.742 -13.517 -7.667 1.00 89.50 176 ALA A CA 1
ATOM 1369 C C . ALA A 1 176 ? -2.796 -13.188 -9.170 1.00 89.50 176 ALA A C 1
ATOM 1371 O O . ALA A 1 176 ? -2.397 -12.093 -9.569 1.00 89.50 176 ALA A O 1
ATOM 1372 N N . HIS A 1 177 ? -3.342 -14.082 -10.001 1.00 89.44 177 HIS A N 1
ATOM 1373 C CA . HIS A 1 177 ? -3.567 -13.821 -11.426 1.00 89.44 177 HIS A CA 1
ATOM 1374 C C . HIS A 1 177 ? -4.643 -12.740 -11.657 1.00 89.44 177 HIS A C 1
ATOM 1376 O O . HIS A 1 177 ? -4.491 -11.895 -12.538 1.00 89.44 177 HIS A O 1
ATOM 1382 N N . LEU A 1 178 ? -5.692 -12.680 -10.827 1.00 90.56 178 LEU A N 1
ATOM 1383 C CA . LEU A 1 178 ? -6.691 -11.605 -10.844 1.00 90.56 178 LEU A CA 1
ATOM 1384 C C . LEU A 1 178 ? -6.081 -10.248 -10.446 1.00 90.56 178 LEU A C 1
ATOM 1386 O O . LEU A 1 178 ? -6.367 -9.240 -11.094 1.00 90.56 178 LEU A O 1
ATOM 1390 N N . MET A 1 179 ? -5.204 -10.214 -9.441 1.00 89.88 179 MET A N 1
ATOM 1391 C CA . MET A 1 179 ? -4.496 -8.998 -9.020 1.00 89.88 179 MET A CA 1
ATOM 1392 C C . MET A 1 179 ? -3.489 -8.527 -10.079 1.00 89.88 179 MET A C 1
ATOM 1394 O O . MET A 1 179 ? -3.439 -7.338 -10.386 1.00 89.88 179 MET A O 1
ATOM 1398 N N . ARG A 1 180 ? -2.719 -9.444 -10.682 1.00 88.31 180 ARG A N 1
ATOM 1399 C CA . ARG A 1 180 ? -1.733 -9.117 -11.729 1.00 88.31 180 ARG A CA 1
ATOM 1400 C C . ARG A 1 180 ? -2.366 -8.794 -13.084 1.00 88.31 180 ARG A C 1
ATOM 1402 O O . ARG A 1 180 ? -1.899 -7.883 -13.762 1.00 88.31 180 ARG A O 1
ATOM 1409 N N . GLY A 1 181 ? -3.434 -9.489 -13.467 1.00 80.75 181 GLY A N 1
ATOM 1410 C CA . GLY A 1 181 ? -4.016 -9.418 -14.811 1.00 80.75 181 GLY A CA 1
ATOM 1411 C C . GLY A 1 181 ? -3.267 -10.236 -15.866 1.00 80.75 181 GLY A C 1
ATOM 1412 O O . GLY A 1 181 ? -3.437 -9.980 -17.053 1.00 80.75 181 GLY A O 1
ATOM 1413 N N . GLY A 1 182 ? -2.438 -11.185 -15.438 1.00 76.12 182 GLY A N 1
ATOM 1414 C CA . GLY A 1 182 ? -1.576 -12.009 -16.279 1.00 76.12 182 GLY A CA 1
ATOM 1415 C C . GLY A 1 182 ? -0.476 -12.667 -15.446 1.00 76.12 182 GLY A C 1
ATOM 1416 O O . GLY A 1 182 ? -0.413 -12.491 -14.223 1.00 76.12 182 GLY A O 1
ATOM 1417 N N . ASP A 1 183 ? 0.426 -13.384 -16.111 1.00 74.56 183 ASP A N 1
ATOM 1418 C CA . ASP A 1 183 ? 1.594 -14.005 -15.472 1.00 74.56 183 ASP A CA 1
ATOM 1419 C C . ASP A 1 183 ? 2.649 -12.978 -15.025 1.00 74.56 183 ASP A C 1
ATOM 1421 O O . ASP A 1 183 ? 3.416 -13.225 -14.094 1.00 74.56 183 ASP A O 1
ATOM 1425 N N . THR A 1 184 ? 2.668 -11.797 -15.653 1.00 73.50 184 THR A N 1
ATOM 1426 C CA . THR A 1 184 ? 3.619 -10.707 -15.382 1.00 73.50 184 THR A CA 1
ATOM 1427 C C . THR A 1 184 ? 2.934 -9.453 -14.831 1.00 73.50 184 THR A C 1
ATOM 1429 O O . THR A 1 184 ? 1.725 -9.258 -14.962 1.00 73.50 184 THR A O 1
ATOM 1432 N N . ILE A 1 185 ? 3.717 -8.592 -14.173 1.00 81.12 185 ILE A N 1
ATOM 1433 C CA . ILE A 1 185 ? 3.242 -7.338 -13.573 1.00 81.12 185 ILE A CA 1
ATOM 1434 C C . ILE A 1 185 ? 3.396 -6.188 -14.572 1.00 81.12 185 ILE A C 1
ATOM 1436 O O . ILE A 1 185 ? 4.469 -5.983 -15.138 1.00 81.12 185 ILE A O 1
ATOM 1440 N N . GLY A 1 186 ? 2.335 -5.403 -14.769 1.00 82.25 186 GLY A N 1
ATOM 1441 C CA . GLY A 1 186 ? 2.312 -4.319 -15.751 1.00 82.25 186 GLY A CA 1
ATOM 1442 C C . GLY A 1 186 ? 1.085 -3.410 -15.655 1.00 82.25 186 GLY A C 1
ATOM 1443 O O . GLY A 1 186 ? 0.469 -3.267 -14.601 1.00 82.25 186 GLY A O 1
ATOM 1444 N N . THR A 1 187 ? 0.709 -2.782 -16.772 1.00 84.88 187 THR A N 1
ATOM 1445 C CA . THR A 1 187 ? -0.380 -1.785 -16.830 1.00 84.88 187 THR A CA 1
ATOM 1446 C C . THR A 1 187 ? -1.737 -2.320 -16.360 1.00 84.88 187 THR A C 1
ATOM 1448 O O . THR A 1 187 ? -2.484 -1.578 -15.721 1.00 84.88 187 THR A O 1
ATOM 1451 N N . LEU A 1 188 ? -2.057 -3.597 -16.600 1.00 86.94 188 LEU A N 1
ATOM 1452 C CA . LEU A 1 188 ? -3.311 -4.186 -16.113 1.00 86.94 188 LEU A CA 1
ATOM 1453 C C . LEU A 1 188 ? -3.294 -4.438 -14.594 1.00 86.94 188 LEU A C 1
ATOM 1455 O O . LEU A 1 188 ? -4.315 -4.251 -13.938 1.00 86.94 188 LEU A O 1
ATOM 1459 N N . THR A 1 189 ? -2.129 -4.752 -14.019 1.00 89.88 189 THR A N 1
ATOM 1460 C CA . THR A 1 189 ? -1.918 -4.790 -12.561 1.00 89.88 189 THR A CA 1
ATOM 1461 C C . THR A 1 189 ? -2.174 -3.409 -11.961 1.00 89.88 189 THR A C 1
ATOM 1463 O O . THR A 1 189 ? -2.985 -3.243 -11.052 1.00 89.88 189 THR A O 1
ATOM 1466 N N . LEU A 1 190 ? -1.508 -2.391 -12.515 1.00 92.00 190 LEU A N 1
ATOM 1467 C CA . LEU A 1 190 ? -1.518 -1.035 -11.977 1.00 92.00 190 LEU A CA 1
ATOM 1468 C C . LEU A 1 190 ? -2.898 -0.372 -12.060 1.00 92.00 190 LEU A C 1
ATOM 1470 O O . LEU A 1 190 ? -3.336 0.255 -11.101 1.00 92.00 190 LEU A O 1
ATOM 1474 N N . SER A 1 191 ? -3.610 -0.544 -13.175 1.00 92.31 191 SER A N 1
ATOM 1475 C CA . SER A 1 191 ? -4.968 -0.007 -13.345 1.00 92.31 191 SER A CA 1
ATOM 1476 C C . SER A 1 191 ? -5.999 -0.681 -12.431 1.00 92.31 191 SER A C 1
ATOM 1478 O O . SER A 1 191 ? -6.858 0.011 -11.882 1.00 92.31 191 SER A O 1
ATOM 1480 N N . ARG A 1 192 ? -5.882 -1.996 -12.179 1.00 94.19 192 ARG A N 1
ATOM 1481 C CA . ARG A 1 192 ? -6.719 -2.707 -11.193 1.00 94.19 192 ARG A CA 1
ATOM 1482 C C . ARG A 1 192 ? -6.464 -2.219 -9.768 1.00 94.19 192 ARG A C 1
ATOM 1484 O O . ARG A 1 192 ? -7.418 -1.958 -9.038 1.00 94.19 192 ARG A O 1
ATOM 1491 N N . PHE A 1 193 ? -5.202 -2.035 -9.382 1.00 95.31 193 PHE A N 1
ATOM 1492 C CA . PHE A 1 193 ? -4.871 -1.486 -8.066 1.00 95.31 193 PHE A CA 1
ATOM 1493 C C . PHE A 1 193 ? -5.253 -0.008 -7.909 1.00 95.31 193 PHE A C 1
ATOM 1495 O O . PHE A 1 193 ? -5.729 0.366 -6.843 1.00 95.31 193 PHE A O 1
ATOM 1502 N N . TYR A 1 194 ? -5.135 0.812 -8.956 1.00 96.56 194 TYR A N 1
ATOM 1503 C CA . TYR A 1 194 ? -5.624 2.194 -8.957 1.00 96.56 194 TYR A CA 1
ATOM 1504 C C . TYR A 1 194 ? -7.141 2.261 -8.715 1.00 96.56 194 TYR A C 1
ATOM 1506 O O . TYR A 1 194 ? -7.586 2.982 -7.826 1.00 96.56 194 TYR A O 1
ATOM 1514 N N . LEU A 1 195 ? -7.933 1.449 -9.429 1.00 96.00 195 LEU A N 1
ATOM 1515 C CA . LEU A 1 195 ? -9.378 1.316 -9.196 1.00 96.00 195 LEU A CA 1
ATOM 1516 C C . LEU A 1 195 ? -9.687 0.880 -7.751 1.00 96.00 195 LEU A C 1
ATOM 1518 O O . LEU A 1 195 ? -10.576 1.438 -7.102 1.00 96.00 195 LEU A O 1
ATOM 1522 N N . MET A 1 196 ? -8.933 -0.095 -7.236 1.00 95.94 196 MET A N 1
ATOM 1523 C CA . MET A 1 196 ? -9.086 -0.593 -5.869 1.00 95.94 196 MET A CA 1
ATOM 1524 C C . MET A 1 196 ? -8.782 0.491 -4.822 1.00 95.94 196 MET A C 1
ATOM 1526 O O . MET A 1 196 ? -9.557 0.663 -3.885 1.00 95.94 196 MET A O 1
ATOM 1530 N N . HIS A 1 197 ? -7.694 1.242 -5.001 1.00 97.56 197 HIS A N 1
ATOM 1531 C CA . HIS A 1 197 ? -7.219 2.252 -4.054 1.00 97.56 197 HIS A CA 1
ATOM 1532 C C . HIS A 1 197 ? -8.023 3.558 -4.079 1.00 97.56 197 HIS A C 1
ATOM 1534 O O . HIS A 1 197 ? -8.263 4.148 -3.033 1.00 97.56 197 HIS A O 1
ATOM 1540 N N . VAL A 1 198 ? -8.429 4.032 -5.261 1.00 96.81 198 VAL A N 1
ATOM 1541 C CA . VAL A 1 198 ? -9.054 5.359 -5.417 1.00 96.81 198 VAL A CA 1
ATOM 1542 C C . VAL A 1 198 ? -10.577 5.307 -5.282 1.00 96.81 198 VAL A C 1
ATOM 1544 O O . VAL A 1 198 ? -11.181 6.299 -4.883 1.00 96.81 198 VAL A O 1
ATOM 1547 N N . ILE A 1 199 ? -11.210 4.165 -5.580 1.00 96.06 199 ILE A N 1
ATOM 1548 C CA . ILE A 1 199 ? -12.677 4.041 -5.593 1.00 96.06 199 ILE A CA 1
ATOM 1549 C C . ILE A 1 199 ? -13.167 2.987 -4.595 1.00 96.06 199 ILE A C 1
ATOM 1551 O O . ILE A 1 199 ? -13.931 3.314 -3.689 1.00 96.06 199 ILE A O 1
ATOM 1555 N N . ILE A 1 200 ? -12.738 1.727 -4.733 1.00 97.81 200 ILE A N 1
ATOM 1556 C CA . ILE A 1 200 ? -13.383 0.606 -4.023 1.00 97.81 200 ILE A CA 1
ATOM 1557 C C . ILE A 1 200 ? -13.088 0.633 -2.515 1.00 97.81 200 ILE A C 1
ATOM 1559 O O . ILE A 1 200 ? -14.018 0.626 -1.709 1.00 9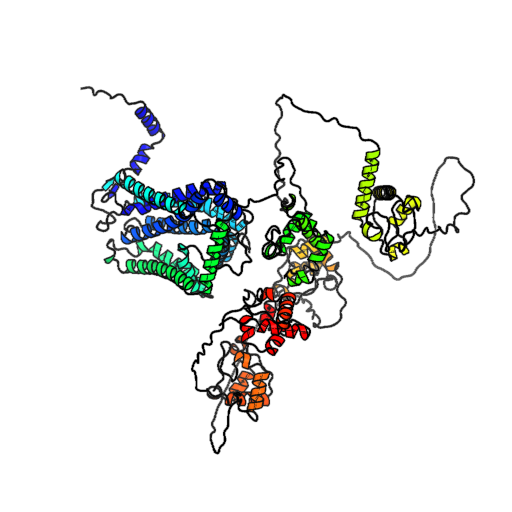7.81 200 ILE A O 1
ATOM 1563 N N . LEU A 1 201 ? -11.816 0.688 -2.112 1.00 97.62 201 LEU A N 1
ATOM 1564 C CA . LEU A 1 201 ? -11.435 0.692 -0.696 1.00 97.62 201 LEU A CA 1
ATOM 1565 C C . LEU A 1 201 ? -11.889 1.965 0.049 1.00 97.62 201 LEU A C 1
ATOM 1567 O O . LEU A 1 201 ? -12.407 1.813 1.156 1.00 97.62 201 LEU A O 1
ATOM 1571 N N . PRO A 1 202 ? -11.811 3.190 -0.516 1.00 97.56 202 PRO A N 1
ATOM 1572 C CA . PRO A 1 202 ? -12.399 4.376 0.106 1.00 97.56 202 PRO A CA 1
ATOM 1573 C C . PRO A 1 202 ? -13.916 4.270 0.282 1.00 97.56 202 PRO A C 1
ATOM 1575 O O . PRO A 1 202 ? -14.417 4.616 1.349 1.00 97.56 202 PRO A O 1
ATOM 1578 N N . ALA A 1 203 ? -14.654 3.750 -0.707 1.00 97.88 203 ALA A N 1
ATOM 1579 C CA . ALA A 1 203 ? -16.101 3.555 -0.586 1.00 97.88 203 ALA A CA 1
ATOM 1580 C C . ALA A 1 203 ? -16.459 2.544 0.520 1.00 97.88 203 ALA A C 1
ATOM 1582 O O . ALA A 1 203 ? -17.365 2.794 1.318 1.00 97.88 203 ALA A O 1
ATOM 1583 N N . LEU A 1 204 ? -15.710 1.439 0.623 1.00 98.38 204 LEU A N 1
ATOM 1584 C CA . LEU A 1 204 ? -15.854 0.474 1.718 1.00 98.38 204 LEU A CA 1
ATOM 1585 C C . LEU A 1 204 ? -15.501 1.090 3.079 1.00 98.38 204 LEU A C 1
ATOM 1587 O O . LEU A 1 204 ? -16.218 0.850 4.049 1.00 98.38 204 LEU A O 1
ATOM 1591 N N . LEU A 1 205 ? -14.457 1.923 3.160 1.00 98.00 205 LEU A N 1
ATOM 1592 C CA . LEU A 1 205 ? -14.121 2.665 4.378 1.00 98.00 205 LEU A CA 1
ATOM 1593 C C . LEU A 1 205 ? -15.241 3.629 4.781 1.00 98.00 205 LEU A C 1
ATOM 1595 O O . LEU A 1 205 ? -15.654 3.590 5.934 1.00 98.00 205 LEU A O 1
ATOM 1599 N N . PHE A 1 206 ? -15.799 4.427 3.863 1.00 97.75 206 PHE A N 1
ATOM 1600 C CA . PHE A 1 206 ? -16.951 5.291 4.160 1.00 97.75 206 PHE A CA 1
ATOM 1601 C C . PHE A 1 206 ? -18.154 4.492 4.685 1.00 97.75 206 PHE A C 1
ATOM 1603 O O . PHE A 1 206 ? -18.745 4.870 5.699 1.00 97.75 206 PHE A O 1
ATOM 1610 N N . ALA A 1 207 ? -18.488 3.365 4.047 1.00 97.50 207 ALA A N 1
ATOM 1611 C CA . ALA A 1 207 ? -19.590 2.504 4.474 1.00 97.50 207 ALA A CA 1
ATOM 1612 C C . ALA A 1 207 ? -19.357 1.908 5.876 1.00 97.50 207 ALA A C 1
ATOM 1614 O O . ALA A 1 207 ? -20.223 2.012 6.747 1.00 97.50 207 ALA A O 1
ATOM 1615 N N . PHE A 1 208 ? -18.178 1.334 6.135 1.00 97.88 208 PHE A N 1
ATOM 1616 C CA . PHE A 1 208 ? -17.864 0.756 7.444 1.00 97.88 208 PHE A CA 1
ATOM 1617 C C . PHE A 1 208 ? -17.645 1.812 8.537 1.00 97.88 208 PHE A C 1
ATOM 1619 O O . PHE A 1 208 ? -17.965 1.539 9.690 1.00 97.88 208 PHE A O 1
ATOM 1626 N N . VAL A 1 209 ? -17.194 3.029 8.207 1.00 97.25 209 VAL A N 1
ATOM 1627 C CA . VAL A 1 209 ? -17.151 4.171 9.139 1.00 97.25 209 VAL A CA 1
ATOM 1628 C C . VAL A 1 209 ? -18.567 4.571 9.548 1.00 97.25 209 VAL A C 1
ATOM 1630 O O . VAL A 1 209 ? -18.825 4.727 10.740 1.00 97.25 209 VAL A O 1
ATOM 1633 N N . ALA A 1 210 ? -19.508 4.665 8.603 1.00 94.62 210 ALA A N 1
ATOM 1634 C CA . ALA A 1 210 ? -20.907 4.956 8.916 1.00 94.62 210 ALA A CA 1
ATOM 1635 C C . ALA A 1 210 ? -21.534 3.870 9.814 1.00 94.62 210 ALA A C 1
ATOM 1637 O O . ALA A 1 210 ? -22.187 4.196 10.807 1.00 94.62 210 ALA A O 1
ATOM 1638 N N . VAL A 1 211 ? -21.270 2.587 9.532 1.00 96.25 211 VAL A N 1
ATOM 1639 C CA . VAL A 1 211 ? -21.694 1.458 10.383 1.00 96.25 211 VAL A CA 1
ATOM 1640 C C . VAL A 1 211 ? -21.048 1.519 11.773 1.00 96.25 211 VAL A C 1
ATOM 1642 O O . VAL A 1 211 ? -21.738 1.338 12.774 1.00 96.25 211 VAL A O 1
ATOM 1645 N N . HIS A 1 212 ? -19.748 1.806 11.864 1.00 95.06 212 HIS A N 1
ATOM 1646 C CA . HIS A 1 212 ? -19.024 1.897 13.133 1.00 95.06 212 HIS A CA 1
ATOM 1647 C C . HIS A 1 212 ? -19.543 3.058 13.998 1.00 95.06 212 HIS A C 1
ATOM 1649 O O . HIS A 1 212 ? -19.814 2.862 15.181 1.00 95.06 212 HIS A O 1
ATOM 1655 N N . ILE A 1 213 ? -19.786 4.233 13.406 1.00 91.50 213 ILE A N 1
ATOM 1656 C CA . ILE A 1 213 ? -20.405 5.377 14.094 1.00 91.50 213 ILE A CA 1
ATOM 1657 C C . ILE A 1 213 ? -21.835 5.031 14.537 1.00 91.50 213 ILE A C 1
ATOM 1659 O O . ILE A 1 213 ? -22.178 5.261 15.693 1.00 91.50 213 ILE A O 1
ATOM 1663 N N . TYR A 1 214 ? -22.661 4.423 13.678 1.00 91.19 214 TYR A N 1
ATOM 1664 C CA . TYR A 1 214 ? -24.014 3.986 14.050 1.00 91.19 214 TYR A CA 1
ATOM 1665 C C . TYR A 1 214 ? -24.007 3.020 15.249 1.00 91.19 214 TYR A C 1
ATOM 1667 O O . TYR A 1 214 ? -24.770 3.202 16.200 1.00 91.19 214 TYR A O 1
ATOM 1675 N N . LEU A 1 215 ? -23.117 2.021 15.243 1.00 91.75 215 LEU A N 1
ATOM 1676 C CA . LEU A 1 215 ? -22.976 1.061 16.341 1.00 91.75 215 LEU A CA 1
ATOM 1677 C C . LEU A 1 215 ? -22.442 1.715 17.624 1.00 91.75 215 LEU A C 1
ATOM 1679 O O . LEU A 1 215 ? -22.899 1.364 18.710 1.00 91.75 215 LEU A O 1
ATOM 1683 N N . PHE A 1 216 ? -21.528 2.684 17.513 1.00 89.25 216 PHE A N 1
ATOM 1684 C CA . PHE A 1 216 ? -21.020 3.452 18.653 1.00 89.25 216 PHE A CA 1
ATOM 1685 C C . PHE A 1 216 ? -22.144 4.242 19.322 1.00 89.25 216 PHE A C 1
ATOM 1687 O O . PHE A 1 216 ? -22.340 4.120 20.529 1.00 89.25 216 PHE A O 1
ATOM 1694 N N . ARG A 1 217 ? -22.937 4.974 18.533 1.00 84.75 217 ARG A N 1
ATOM 1695 C CA . ARG A 1 217 ? -24.086 5.748 19.022 1.00 84.75 217 ARG A CA 1
ATOM 1696 C C . ARG A 1 217 ? -25.158 4.852 19.645 1.00 84.75 217 ARG A C 1
ATOM 1698 O O . ARG A 1 217 ? -25.651 5.134 20.729 1.00 84.75 217 ARG A O 1
ATOM 1705 N N . LYS A 1 218 ? -25.454 3.701 19.030 1.00 86.06 218 LYS A N 1
ATOM 1706 C CA . LYS A 1 218 ? -26.414 2.719 19.569 1.00 86.06 218 LYS A CA 1
ATOM 1707 C C . LYS A 1 218 ? -25.976 2.085 20.899 1.00 86.06 218 LYS A C 1
ATOM 1709 O O . LYS A 1 218 ? -26.832 1.652 21.667 1.00 86.06 218 LYS A O 1
ATOM 1714 N N . ALA A 1 219 ? -24.672 1.993 21.162 1.00 83.88 219 ALA A N 1
ATOM 1715 C CA . ALA A 1 219 ? -24.122 1.366 22.367 1.00 83.88 219 ALA A CA 1
ATOM 1716 C C . ALA A 1 219 ? -23.590 2.362 23.418 1.00 83.88 219 ALA A C 1
ATOM 1718 O O . ALA A 1 219 ? -23.226 1.947 24.522 1.00 83.88 219 ALA A O 1
ATOM 1719 N N . GLY A 1 220 ? -23.517 3.652 23.083 1.00 79.88 220 GLY A N 1
ATOM 1720 C CA . GLY A 1 220 ? -22.958 4.716 23.912 1.00 79.88 220 GLY A CA 1
ATOM 1721 C C . GLY A 1 220 ? -21.443 4.614 24.140 1.00 79.88 220 GLY A C 1
ATOM 1722 O O . GLY A 1 220 ? -20.833 3.535 24.110 1.00 79.88 220 GLY A O 1
ATOM 1723 N N . ALA A 1 221 ? -20.822 5.756 24.441 1.00 79.62 221 ALA A N 1
ATOM 1724 C CA . ALA A 1 221 ? -19.432 5.808 24.880 1.00 79.62 221 ALA A CA 1
ATOM 1725 C C . ALA A 1 221 ? -19.245 5.015 26.187 1.00 79.62 221 ALA A C 1
ATOM 1727 O O . ALA A 1 221 ? -19.940 5.243 27.173 1.00 79.62 221 ALA A O 1
ATOM 1728 N N . ALA A 1 222 ? -18.254 4.120 26.232 1.00 76.56 222 ALA A N 1
ATOM 1729 C CA . ALA A 1 222 ? -18.037 3.232 27.379 1.00 76.56 222 ALA A CA 1
ATOM 1730 C C . ALA A 1 222 ? -17.572 3.942 28.676 1.00 76.56 222 ALA A C 1
ATOM 1732 O O . ALA A 1 222 ? -17.326 3.271 29.674 1.00 76.56 222 ALA A O 1
ATOM 1733 N N . GLY A 1 223 ? -17.383 5.265 28.693 1.00 77.56 223 GLY A N 1
ATOM 1734 C CA . GLY A 1 223 ? -16.975 6.009 29.893 1.00 77.56 223 GLY A CA 1
ATOM 1735 C C . GLY A 1 223 ? -15.599 5.617 30.482 1.00 77.56 223 GLY A C 1
ATOM 1736 O O . GLY A 1 223 ? -14.811 4.896 29.853 1.00 77.56 223 GLY A O 1
ATOM 1737 N N . PRO A 1 224 ? -15.258 6.116 31.687 1.00 78.62 224 PRO A N 1
ATOM 1738 C CA . PRO A 1 224 ? -14.029 5.776 32.415 1.00 78.62 224 PRO A CA 1
ATOM 1739 C C . PRO A 1 224 ? -13.874 4.284 32.767 1.00 78.62 224 PRO A C 1
ATOM 1741 O O . PRO A 1 224 ? -14.850 3.584 32.986 1.00 78.62 224 PRO A O 1
ATOM 1744 N N . ILE A 1 225 ? -12.630 3.821 32.956 1.00 79.94 225 ILE A N 1
ATOM 1745 C CA . ILE A 1 225 ? -12.279 2.425 33.326 1.00 79.94 225 ILE A CA 1
ATOM 1746 C C . ILE A 1 225 ? -12.923 1.961 34.654 1.00 79.94 225 ILE A C 1
ATOM 1748 O O . ILE A 1 225 ? -13.038 0.764 34.904 1.00 79.94 225 ILE A O 1
ATOM 1752 N N . LYS A 1 226 ? -13.330 2.897 35.524 1.00 77.94 226 LYS A N 1
ATOM 1753 C CA . LYS A 1 226 ? -14.006 2.598 36.797 1.00 77.94 226 LYS A CA 1
ATOM 1754 C C . LYS A 1 226 ? -15.519 2.365 36.653 1.00 77.94 226 LYS A C 1
ATOM 1756 O O . LYS A 1 226 ? -16.086 1.778 37.567 1.00 77.94 226 LYS A O 1
ATOM 1761 N N . GLU A 1 227 ? -16.130 2.796 35.548 1.00 73.19 227 GLU A N 1
ATOM 1762 C CA . GLU A 1 227 ? -17.575 2.694 35.318 1.00 73.19 227 GLU A CA 1
ATOM 1763 C C . GLU A 1 227 ? -17.986 1.330 34.766 1.00 73.19 227 GLU A C 1
ATOM 1765 O O . GLU A 1 227 ? -17.236 0.679 34.025 1.00 73.19 227 GLU A O 1
ATOM 1770 N N . ASP A 1 228 ? -19.223 0.944 35.071 1.00 75.94 228 ASP A N 1
ATOM 1771 C CA . ASP A 1 228 ? -19.866 -0.208 34.454 1.00 75.94 228 ASP A CA 1
ATOM 1772 C C . ASP A 1 228 ? -20.015 0.012 32.929 1.00 75.94 228 ASP A C 1
ATOM 1774 O O . ASP A 1 228 ? -20.393 1.105 32.497 1.00 75.94 228 ASP A O 1
ATOM 1778 N N . PRO A 1 229 ? -19.676 -0.976 32.078 1.00 71.81 229 PRO A N 1
ATOM 1779 C CA . PRO A 1 229 ? -19.789 -0.829 30.628 1.00 71.81 229 PRO A CA 1
ATOM 1780 C C . PRO A 1 229 ? -21.235 -0.874 30.105 1.00 71.81 229 PRO A C 1
ATOM 1782 O O . PRO A 1 229 ? -21.445 -0.530 28.940 1.00 71.81 229 PRO A O 1
ATOM 1785 N N . VAL A 1 230 ? -22.209 -1.334 30.891 1.00 73.56 230 VAL A N 1
ATOM 1786 C CA . VAL A 1 230 ? -23.624 -1.449 30.505 1.00 73.56 230 VAL A CA 1
ATOM 1787 C C . VAL A 1 230 ? -24.427 -0.271 31.056 1.00 73.56 230 VAL A C 1
ATOM 1789 O O . VAL A 1 230 ? -25.148 0.364 30.292 1.00 73.56 230 VAL A O 1
ATOM 1792 N N . GLU A 1 231 ? -24.254 0.051 32.341 1.00 74.88 231 GLU A N 1
ATOM 1793 C CA . GLU A 1 231 ? -24.998 1.108 33.048 1.00 74.88 231 GLU A CA 1
ATOM 1794 C C . GLU A 1 231 ? -24.040 2.074 33.782 1.00 74.88 231 GLU A C 1
ATOM 1796 O O . GLU A 1 231 ? -23.865 1.985 35.004 1.00 74.88 231 GLU A O 1
ATOM 1801 N N . PRO A 1 232 ? -23.365 2.989 33.053 1.00 74.50 232 PRO A N 1
ATOM 1802 C CA . PRO A 1 232 ? -22.446 3.958 33.648 1.00 74.50 232 PRO A CA 1
ATOM 1803 C C . PRO A 1 232 ? -23.199 4.941 34.555 1.00 74.50 232 PRO A C 1
ATOM 1805 O O . PRO A 1 232 ? -24.270 5.428 34.198 1.00 74.50 232 PRO A O 1
ATOM 1808 N N . LYS A 1 233 ? -22.633 5.253 35.728 1.00 75.19 233 LYS A N 1
ATOM 1809 C CA . LYS A 1 233 ? -23.340 5.980 36.803 1.00 75.19 233 LYS A CA 1
ATOM 1810 C C . LYS A 1 233 ? -22.992 7.465 36.878 1.00 75.19 233 LYS A C 1
ATOM 1812 O O . LYS A 1 233 ? -23.636 8.214 37.609 1.00 75.19 233 LYS A O 1
ATOM 1817 N N . LEU A 1 234 ? -21.971 7.894 36.140 1.00 77.62 234 LEU A N 1
ATOM 1818 C CA . LEU A 1 234 ? -21.615 9.304 36.001 1.00 77.62 234 LEU A CA 1
ATOM 1819 C C . LEU A 1 234 ? -22.636 10.047 35.126 1.00 77.62 234 LEU A C 1
ATOM 1821 O O . LEU A 1 234 ? -23.079 9.489 34.119 1.00 77.62 234 LEU A O 1
ATOM 1825 N N . PRO A 1 235 ? -22.954 11.317 35.442 1.00 79.12 235 PRO A N 1
ATOM 1826 C CA . PRO A 1 235 ? -23.831 12.121 34.603 1.00 79.12 235 PRO A CA 1
ATOM 1827 C C . PRO A 1 235 ? -23.257 12.245 33.178 1.00 79.12 235 PRO A C 1
ATOM 1829 O O . PRO A 1 235 ? -22.037 12.397 33.013 1.00 79.12 235 PRO A O 1
ATOM 1832 N N . PRO A 1 236 ? -24.107 12.169 32.140 1.00 81.06 236 PRO A N 1
ATOM 1833 C CA . PRO A 1 236 ? -23.692 12.437 30.775 1.00 81.06 236 PRO A CA 1
ATOM 1834 C C . PRO A 1 236 ? -23.512 13.939 30.528 1.00 81.06 236 PRO A C 1
ATOM 1836 O O . PRO A 1 236 ? -24.224 14.769 31.090 1.00 81.06 236 PRO A O 1
ATOM 1839 N N . GLU A 1 237 ? -22.592 14.276 29.630 1.00 84.62 237 GLU A N 1
ATOM 1840 C CA . GLU A 1 237 ? -22.414 15.623 29.077 1.00 84.62 237 GLU A CA 1
ATOM 1841 C C . GLU A 1 237 ? -22.566 15.569 27.551 1.00 84.62 237 GLU A C 1
ATOM 1843 O O . GLU A 1 237 ? -22.149 14.586 26.937 1.00 84.62 237 GLU A O 1
ATOM 1848 N N . SER A 1 238 ? -23.136 16.605 26.931 1.00 85.31 238 SER A N 1
ATOM 1849 C CA . SER A 1 238 ? -23.247 16.696 25.470 1.00 85.31 238 SER A CA 1
ATOM 1850 C C . SER A 1 238 ? -21.875 16.714 24.785 1.00 85.31 238 SER A C 1
ATOM 1852 O O . SER A 1 238 ? -20.943 17.389 25.231 1.00 85.31 238 SER A O 1
ATOM 1854 N N . PHE A 1 239 ? -21.764 16.017 23.653 1.00 85.25 239 PHE A N 1
ATOM 1855 C CA . PHE A 1 239 ? -20.570 16.002 22.800 1.00 85.25 239 PHE A CA 1
ATOM 1856 C C . PHE A 1 239 ? -20.141 17.415 22.346 1.00 85.25 239 PHE A C 1
ATOM 1858 O O . PHE A 1 239 ? -18.963 17.783 22.446 1.00 85.25 239 PHE A O 1
ATOM 1865 N N . TYR A 1 240 ? -21.091 18.249 21.920 1.00 87.31 240 TYR A N 1
ATOM 1866 C CA . TYR A 1 240 ? -20.869 19.673 21.673 1.00 87.31 240 TYR A CA 1
ATOM 1867 C C . TYR A 1 240 ? -21.076 20.511 22.955 1.00 87.31 240 TYR A C 1
ATOM 1869 O O . TYR A 1 240 ? -22.034 20.271 23.686 1.00 87.31 240 TYR A O 1
ATOM 1877 N N . PRO A 1 241 ? -20.241 21.536 23.234 1.00 89.88 241 PRO A N 1
ATOM 1878 C CA . PRO A 1 241 ? -19.082 21.979 22.454 1.00 89.88 241 PRO A CA 1
ATOM 1879 C C . PRO A 1 241 ? -17.763 21.298 22.847 1.00 89.88 241 PRO A C 1
ATOM 1881 O O . PRO A 1 241 ? -16.808 21.331 22.074 1.00 89.88 241 PRO A O 1
ATOM 1884 N N . LYS A 1 242 ? -17.664 20.720 24.053 1.00 90.38 242 LYS A N 1
ATOM 1885 C CA . LYS A 1 242 ? -16.362 20.419 24.670 1.00 90.38 242 LYS A CA 1
ATOM 1886 C C . LYS A 1 242 ? -15.571 19.339 23.933 1.00 90.38 242 LYS A C 1
ATOM 1888 O O . LYS A 1 242 ? -14.382 19.544 23.702 1.00 90.38 242 LYS A O 1
ATOM 1893 N N . GLN A 1 243 ? -16.193 18.223 23.542 1.00 90.06 243 GLN A N 1
ATOM 1894 C CA . GLN A 1 243 ? -15.467 17.165 22.832 1.00 90.06 243 GLN A CA 1
ATOM 1895 C C . GLN A 1 243 ? -15.083 17.623 21.421 1.00 90.06 243 GLN A C 1
ATOM 1897 O O . GLN A 1 243 ? -13.939 17.434 21.026 1.00 90.06 243 GLN A O 1
ATOM 1902 N N . VAL A 1 244 ? -15.979 18.333 20.724 1.00 90.94 244 VAL A N 1
ATOM 1903 C CA . VAL A 1 244 ? -15.701 18.929 19.403 1.00 90.94 244 VAL A CA 1
ATOM 1904 C C . VAL A 1 244 ? -14.490 19.869 19.439 1.00 90.94 244 VAL A C 1
ATOM 1906 O O . VAL A 1 244 ? -13.669 19.840 18.527 1.00 90.94 244 VAL A O 1
ATOM 1909 N N . ILE A 1 245 ? -14.330 20.670 20.498 1.00 93.88 245 ILE A N 1
ATOM 1910 C CA . ILE A 1 245 ? -13.160 21.547 20.664 1.00 93.88 245 ILE A CA 1
ATOM 1911 C C . ILE A 1 245 ? -11.875 20.730 20.891 1.00 93.88 245 ILE A C 1
ATOM 1913 O O . ILE A 1 245 ? -10.853 21.044 20.284 1.00 93.88 245 ILE A O 1
ATOM 1917 N N . LEU A 1 246 ? -11.908 19.664 21.702 1.00 94.12 246 LEU A N 1
ATOM 1918 C CA . LEU A 1 246 ? -10.748 18.777 21.894 1.00 94.12 246 LEU A CA 1
ATOM 1919 C C . LEU A 1 246 ? -10.362 18.042 20.598 1.00 94.12 246 LEU A C 1
ATOM 1921 O O . LEU A 1 246 ? -9.183 17.990 20.249 1.00 94.12 246 LEU A O 1
ATOM 1925 N N . ASP A 1 247 ? -11.352 17.525 19.869 1.00 93.69 247 ASP A N 1
ATOM 1926 C CA . ASP A 1 247 ? -11.181 16.853 18.577 1.00 93.69 247 ASP A CA 1
ATOM 1927 C C . ASP A 1 247 ? -10.597 17.808 17.522 1.00 93.69 247 ASP A C 1
ATOM 1929 O O . ASP A 1 247 ? -9.692 17.432 16.770 1.00 93.69 247 ASP A O 1
ATOM 1933 N N . LEU A 1 248 ? -11.067 19.061 17.492 1.00 94.00 248 LEU A N 1
ATOM 1934 C CA . LEU A 1 248 ? -10.558 20.110 16.609 1.00 94.00 248 LEU A CA 1
ATOM 1935 C C . LEU A 1 248 ? -9.116 20.495 16.957 1.00 94.00 248 LEU A C 1
ATOM 1937 O O . LEU A 1 248 ? -8.288 20.574 16.053 1.00 94.00 248 LEU A O 1
ATOM 1941 N N . ILE A 1 249 ? -8.788 20.692 18.239 1.00 96.31 249 ILE A N 1
ATOM 1942 C CA . ILE A 1 249 ? -7.414 20.996 18.675 1.00 96.31 249 ILE A CA 1
ATOM 1943 C C . ILE A 1 249 ? -6.476 19.837 18.321 1.00 96.31 249 ILE A C 1
ATOM 1945 O O . ILE A 1 249 ? -5.413 20.074 17.749 1.00 96.31 249 ILE A O 1
ATOM 1949 N N . PHE A 1 250 ? -6.871 18.586 18.587 1.00 96.12 250 PHE A N 1
ATOM 1950 C CA . PHE A 1 250 ? -6.080 17.411 18.211 1.00 96.12 250 PHE A CA 1
ATOM 1951 C C . PHE A 1 250 ? -5.846 17.343 16.695 1.00 96.12 250 PHE A C 1
ATOM 1953 O O . PHE A 1 250 ? -4.708 17.194 16.250 1.00 96.12 250 PHE A O 1
ATOM 1960 N N . SER A 1 251 ? -6.904 17.523 15.901 1.00 95.56 251 SER A N 1
ATOM 1961 C CA . SER A 1 251 ? -6.838 17.493 14.435 1.00 95.56 251 SER A CA 1
ATOM 1962 C C . SER A 1 251 ? -5.988 18.633 13.863 1.00 95.56 251 SER A C 1
ATOM 1964 O O . SER A 1 251 ? -5.216 18.416 12.930 1.00 95.56 251 SER A O 1
ATOM 1966 N N . MET A 1 252 ? -6.068 19.833 14.449 1.00 95.50 252 MET A N 1
ATOM 1967 C CA . MET A 1 252 ? -5.268 20.995 14.047 1.00 95.50 252 MET A CA 1
ATOM 1968 C C . MET A 1 252 ? -3.788 20.830 14.397 1.00 95.50 252 MET A C 1
ATOM 1970 O O . MET A 1 252 ? -2.933 21.119 13.560 1.00 95.50 252 MET A O 1
ATOM 1974 N N . LEU A 1 253 ? -3.462 20.309 15.583 1.00 96.75 253 LEU A N 1
ATOM 1975 C CA . LEU A 1 253 ? -2.082 19.975 15.951 1.00 96.75 253 LEU A CA 1
ATOM 1976 C C . LEU A 1 253 ? -1.513 18.883 15.034 1.00 96.75 253 LEU A C 1
ATOM 1978 O O . LEU A 1 253 ? -0.388 19.007 14.552 1.00 96.75 253 LEU A O 1
ATOM 1982 N N . LEU A 1 254 ? -2.304 17.848 14.737 1.00 96.19 254 LEU A N 1
ATOM 1983 C CA . LEU A 1 254 ? -1.892 16.739 13.881 1.00 96.19 254 LEU A CA 1
ATOM 1984 C C . LEU A 1 254 ? -1.689 17.171 12.419 1.00 96.19 254 LEU A C 1
ATOM 1986 O O . LEU A 1 254 ? -0.658 16.840 11.834 1.00 96.19 254 LEU A O 1
ATOM 1990 N N . VAL A 1 255 ? -2.603 17.954 11.830 1.00 94.50 255 VAL A N 1
ATOM 1991 C CA . VAL A 1 255 ? -2.426 18.457 10.453 1.00 94.50 255 VAL A CA 1
ATOM 1992 C C . VAL A 1 255 ? -1.293 19.476 10.354 1.00 94.50 255 VAL A C 1
ATOM 1994 O O . VAL A 1 255 ? -0.568 19.472 9.364 1.00 94.50 255 VAL A O 1
ATOM 1997 N N . SER A 1 256 ? -1.077 20.293 11.391 1.00 96.62 256 SER A N 1
ATOM 1998 C CA . SER A 1 256 ? 0.046 21.239 11.437 1.00 96.62 256 SER A CA 1
ATOM 1999 C C . SER A 1 256 ? 1.385 20.510 11.546 1.00 96.62 256 SER A C 1
ATOM 2001 O O . SER A 1 256 ? 2.320 20.853 10.828 1.00 96.62 256 SER A O 1
ATOM 2003 N N . GLY A 1 257 ? 1.474 19.463 12.373 1.00 97.50 257 GLY A N 1
ATOM 2004 C CA . GLY A 1 257 ? 2.662 18.611 12.474 1.00 97.50 257 GLY A CA 1
ATOM 2005 C C . GLY A 1 257 ? 2.960 17.850 11.178 1.00 97.50 257 GLY A C 1
ATOM 2006 O O . GLY A 1 257 ? 4.106 17.811 10.734 1.00 97.50 257 GLY A O 1
ATOM 2007 N N . LEU A 1 258 ? 1.929 17.308 10.521 1.00 97.44 258 LEU A N 1
ATOM 2008 C CA . LEU A 1 258 ? 2.067 16.657 9.215 1.00 97.44 258 LEU A CA 1
ATOM 2009 C C . LEU A 1 258 ? 2.430 17.644 8.101 1.00 97.44 258 LEU A C 1
ATOM 2011 O O . LEU A 1 258 ? 3.250 17.309 7.249 1.00 97.44 258 LEU A O 1
ATOM 2015 N N . GLY A 1 259 ? 1.875 18.857 8.113 1.00 97.06 259 GLY A N 1
ATOM 2016 C CA . GLY A 1 259 ? 2.241 19.931 7.190 1.00 97.06 259 GLY A CA 1
ATOM 2017 C C . GLY A 1 259 ? 3.688 20.385 7.385 1.00 97.06 259 GLY A C 1
ATOM 2018 O O . GLY A 1 259 ? 4.445 20.444 6.421 1.00 97.06 259 GLY A O 1
ATOM 2019 N N . PHE A 1 260 ? 4.110 20.610 8.632 1.00 97.81 260 PHE A N 1
ATOM 2020 C CA . PHE A 1 260 ? 5.496 20.926 8.984 1.00 97.81 260 PHE A CA 1
ATOM 2021 C C . PHE A 1 260 ? 6.459 19.843 8.474 1.00 97.81 260 PHE A C 1
ATOM 2023 O O . PHE A 1 260 ? 7.409 20.151 7.754 1.00 97.81 260 PHE A O 1
ATOM 2030 N N . LEU A 1 261 ? 6.173 18.566 8.760 1.00 97.06 261 LEU A N 1
ATOM 2031 C CA . LEU A 1 261 ? 6.968 17.438 8.267 1.00 97.06 261 LEU A CA 1
ATOM 2032 C C . LEU A 1 261 ? 7.009 17.399 6.730 1.00 97.06 261 LEU A C 1
ATOM 2034 O O . LEU A 1 261 ? 8.084 17.281 6.153 1.00 97.06 261 LEU A O 1
ATOM 2038 N N . SER A 1 262 ? 5.862 17.580 6.071 1.00 97.06 262 SER A N 1
ATOM 2039 C CA . SER A 1 262 ? 5.730 17.573 4.604 1.00 97.06 262 SER A CA 1
ATOM 2040 C C . SER A 1 262 ? 6.446 18.734 3.907 1.00 97.06 262 SER A C 1
ATOM 2042 O O . SER A 1 262 ? 6.759 18.626 2.724 1.00 97.06 262 SER A O 1
ATOM 2044 N N . TYR A 1 263 ? 6.679 19.842 4.616 1.00 96.25 263 TYR A N 1
ATOM 2045 C CA . TYR A 1 263 ? 7.356 21.031 4.100 1.00 96.25 263 TYR A CA 1
ATOM 2046 C C . TYR A 1 263 ? 8.876 20.982 4.321 1.00 96.25 263 TYR A C 1
ATOM 2048 O O . TYR A 1 263 ? 9.641 21.252 3.399 1.00 96.25 263 TYR A O 1
ATOM 2056 N N . PHE A 1 264 ? 9.331 20.609 5.523 1.00 96.69 264 PHE A N 1
ATOM 2057 C CA . PHE A 1 264 ? 10.764 20.569 5.853 1.00 96.69 264 PHE A CA 1
ATOM 2058 C C . PHE A 1 264 ? 11.452 19.253 5.458 1.00 96.69 264 PHE A C 1
ATOM 2060 O O . PHE A 1 264 ? 12.661 19.233 5.203 1.00 96.69 264 PHE A O 1
ATOM 2067 N N . HIS A 1 265 ? 10.700 18.155 5.376 1.00 96.06 265 HIS A N 1
ATOM 2068 C CA . HIS A 1 265 ? 11.180 16.832 4.980 1.00 96.06 265 HIS A CA 1
ATOM 2069 C C . HIS A 1 265 ? 10.241 16.206 3.933 1.00 96.06 265 HIS A C 1
ATOM 2071 O O . HIS A 1 265 ? 9.574 15.220 4.231 1.00 96.06 265 HIS A O 1
ATOM 2077 N N . PRO A 1 266 ? 10.161 16.758 2.707 1.00 94.56 266 PRO A N 1
ATOM 2078 C CA . PRO A 1 266 ? 9.343 16.180 1.645 1.00 94.56 266 PRO A CA 1
ATOM 2079 C C . PRO A 1 266 ? 9.787 14.757 1.268 1.00 94.56 266 PRO A C 1
ATOM 2081 O O . PRO A 1 266 ? 10.971 14.410 1.331 1.00 94.56 266 PRO A O 1
ATOM 2084 N N . VAL A 1 267 ? 8.827 13.927 0.854 1.00 93.31 267 VAL A N 1
ATOM 2085 C CA . VAL A 1 267 ? 9.054 12.501 0.585 1.00 93.31 267 VAL A CA 1
ATOM 2086 C C . VAL A 1 267 ? 9.721 12.270 -0.777 1.00 93.31 267 VAL A C 1
ATOM 2088 O O . VAL A 1 267 ? 9.238 12.721 -1.820 1.00 93.31 267 VAL A O 1
ATOM 2091 N N . THR A 1 268 ? 10.821 11.512 -0.791 1.00 92.31 268 THR A N 1
ATOM 2092 C CA . THR A 1 268 ? 11.569 11.174 -2.012 1.00 92.31 268 THR A CA 1
ATOM 2093 C C . THR A 1 268 ? 10.729 10.393 -3.025 1.00 92.31 268 THR A C 1
ATOM 2095 O O . THR A 1 268 ? 9.680 9.827 -2.712 1.00 92.31 268 THR A O 1
ATOM 2098 N N . LEU A 1 269 ? 11.178 10.382 -4.278 1.00 92.94 269 LEU A N 1
ATOM 2099 C CA . LEU A 1 269 ? 10.690 9.504 -5.339 1.00 92.94 269 LEU A CA 1
ATOM 2100 C C . LEU A 1 269 ? 11.884 8.723 -5.895 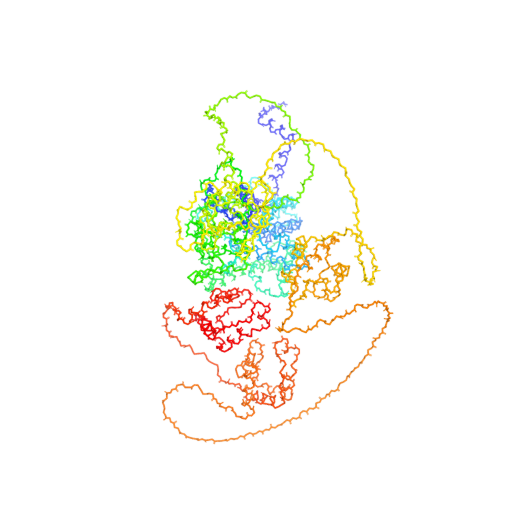1.00 92.94 269 LEU A C 1
ATOM 2102 O O . LEU A 1 269 ? 12.922 9.320 -6.195 1.00 92.94 269 LEU A O 1
ATOM 2106 N N . GLY A 1 270 ? 11.752 7.404 -6.040 1.00 89.44 270 GLY A N 1
ATOM 2107 C CA . GLY A 1 270 ? 12.817 6.585 -6.609 1.00 89.44 270 GLY A CA 1
ATOM 2108 C C . GLY A 1 270 ? 12.967 6.744 -8.125 1.00 89.44 270 GLY A C 1
ATOM 2109 O O . GLY A 1 270 ? 12.094 7.314 -8.788 1.00 89.44 270 GLY A O 1
ATOM 2110 N N . PRO A 1 271 ? 14.057 6.226 -8.718 1.00 86.44 271 PRO A N 1
ATOM 2111 C CA . PRO A 1 271 ? 14.120 6.019 -10.161 1.00 86.44 271 PRO A CA 1
ATOM 2112 C C . PRO A 1 271 ? 13.026 5.038 -10.625 1.00 86.44 271 PRO A C 1
ATOM 2114 O O . PRO A 1 271 ? 12.563 4.187 -9.862 1.00 86.44 271 PRO A O 1
ATOM 2117 N N . ARG A 1 272 ? 12.629 5.158 -11.899 1.00 84.56 272 ARG A N 1
ATOM 2118 C CA . ARG A 1 272 ? 11.624 4.308 -12.567 1.00 84.56 272 ARG A CA 1
ATOM 2119 C C . ARG A 1 272 ? 11.928 2.822 -12.347 1.00 84.56 272 ARG A C 1
ATOM 2121 O O . ARG A 1 272 ? 13.090 2.424 -12.430 1.00 84.56 272 ARG A O 1
ATOM 2128 N N . ALA A 1 273 ? 10.893 2.015 -12.117 1.00 82.38 273 ALA A N 1
ATOM 2129 C CA . ALA A 1 273 ? 11.040 0.569 -11.981 1.00 82.38 273 ALA A CA 1
ATOM 2130 C C . ALA A 1 273 ? 11.761 -0.066 -13.190 1.00 82.38 273 ALA A C 1
ATOM 2132 O O . ALA A 1 273 ? 11.367 0.143 -14.338 1.00 82.38 273 ALA A O 1
ATOM 2133 N N . ASN A 1 274 ? 12.779 -0.881 -12.914 1.00 78.44 274 ASN A N 1
ATOM 2134 C CA . ASN A 1 274 ? 13.466 -1.753 -13.858 1.00 78.44 274 ASN A CA 1
ATOM 2135 C C . ASN A 1 274 ? 13.320 -3.211 -13.375 1.00 78.44 274 ASN A C 1
ATOM 2137 O O . ASN A 1 274 ? 14.064 -3.628 -12.481 1.00 78.44 274 ASN A O 1
ATOM 2141 N N . PRO A 1 275 ? 12.412 -4.003 -13.977 1.00 73.62 275 PRO A N 1
ATOM 2142 C CA . PRO A 1 275 ? 12.188 -5.402 -13.607 1.00 73.62 275 PRO A CA 1
ATOM 2143 C C . PRO A 1 275 ? 13.426 -6.309 -13.674 1.00 73.62 275 PRO A C 1
ATOM 2145 O O . PRO A 1 275 ? 13.455 -7.329 -12.994 1.00 73.62 275 PRO A O 1
ATOM 2148 N N . ALA A 1 276 ? 14.449 -5.948 -14.459 1.00 69.88 276 ALA A N 1
ATOM 2149 C CA . ALA A 1 276 ? 15.693 -6.711 -14.600 1.00 69.88 276 ALA A CA 1
ATOM 2150 C C . ALA A 1 276 ? 16.776 -6.336 -13.561 1.00 69.88 276 ALA A C 1
ATOM 2152 O O . ALA A 1 276 ? 17.926 -6.754 -13.677 1.00 69.88 276 ALA A O 1
ATOM 2153 N N . SER A 1 277 ? 16.448 -5.514 -12.558 1.00 59.66 277 SER A N 1
ATOM 2154 C CA . SER A 1 277 ? 17.404 -5.040 -11.551 1.00 59.66 277 SER A CA 1
ATOM 2155 C C . SER A 1 277 ? 17.709 -6.105 -10.489 1.00 59.66 277 SER A C 1
ATOM 2157 O O . SER A 1 277 ? 17.004 -6.226 -9.492 1.00 59.66 277 SER A O 1
ATOM 2159 N N . THR A 1 278 ? 18.808 -6.842 -10.673 1.00 59.69 278 THR A N 1
ATOM 2160 C CA . THR A 1 278 ? 19.327 -7.829 -9.702 1.00 59.69 278 THR A CA 1
ATOM 2161 C C . THR A 1 278 ? 19.890 -7.202 -8.420 1.00 59.69 278 THR A C 1
ATOM 2163 O O . THR A 1 278 ? 20.006 -7.876 -7.402 1.00 59.69 278 THR A O 1
ATOM 2166 N N . THR A 1 279 ? 20.236 -5.912 -8.450 1.00 66.19 279 THR A N 1
ATOM 2167 C CA . THR A 1 279 ? 20.924 -5.190 -7.365 1.00 66.19 279 THR A CA 1
ATOM 2168 C C . THR A 1 279 ? 19.999 -4.334 -6.489 1.00 66.19 279 THR A C 1
ATOM 2170 O O . THR A 1 279 ? 20.479 -3.580 -5.634 1.00 66.19 279 THR A O 1
ATOM 2173 N N . PHE A 1 280 ? 18.677 -4.440 -6.651 1.00 79.75 280 PHE A N 1
ATOM 2174 C CA . PHE A 1 280 ? 17.713 -3.750 -5.792 1.00 79.75 280 PHE A CA 1
ATOM 2175 C C . PHE A 1 280 ? 17.295 -4.617 -4.593 1.00 79.75 280 PHE A C 1
ATOM 2177 O O . PHE A 1 280 ? 16.897 -5.768 -4.756 1.00 79.75 280 PHE A O 1
ATOM 2184 N N . ILE A 1 281 ? 17.346 -4.055 -3.381 1.00 85.12 281 ILE A N 1
ATOM 2185 C CA . ILE A 1 281 ? 16.895 -4.728 -2.157 1.00 85.12 281 ILE A CA 1
ATOM 2186 C C . ILE A 1 281 ? 15.495 -4.218 -1.833 1.00 85.12 281 ILE A C 1
ATOM 2188 O O . ILE A 1 281 ? 15.320 -3.120 -1.313 1.00 85.12 281 ILE A O 1
ATOM 2192 N N . ALA A 1 282 ? 14.484 -5.044 -2.092 1.00 85.31 282 ALA A N 1
ATOM 2193 C CA . ALA A 1 282 ? 13.133 -4.735 -1.652 1.00 85.31 282 ALA A CA 1
ATOM 2194 C C . ALA A 1 282 ? 13.059 -4.706 -0.112 1.00 85.31 282 ALA A C 1
ATOM 2196 O O . ALA A 1 282 ? 13.340 -5.698 0.571 1.00 85.31 282 ALA A O 1
ATOM 2197 N N . ARG A 1 283 ? 12.642 -3.560 0.429 1.00 87.06 283 ARG A N 1
ATOM 2198 C CA . ARG A 1 283 ? 12.149 -3.399 1.800 1.00 87.06 283 ARG A CA 1
ATOM 2199 C C . ARG A 1 283 ? 10.800 -2.679 1.736 1.00 87.06 283 ARG A C 1
ATOM 2201 O O . ARG A 1 283 ? 10.716 -1.656 1.050 1.00 87.06 283 ARG A O 1
ATOM 2208 N N . PRO A 1 284 ? 9.741 -3.210 2.369 1.00 90.19 284 PRO A N 1
ATOM 2209 C CA . PRO A 1 284 ? 8.440 -2.553 2.387 1.00 90.19 284 PRO A CA 1
ATOM 2210 C C . PRO A 1 284 ? 8.449 -1.353 3.348 1.00 90.19 284 PRO A C 1
ATOM 2212 O O . PRO A 1 284 ? 9.470 -1.030 3.958 1.00 90.19 284 PRO A O 1
ATOM 2215 N N . GLU A 1 285 ? 7.307 -0.682 3.484 1.00 89.62 285 GLU A N 1
ATOM 2216 C CA . GLU A 1 285 ? 7.150 0.397 4.460 1.00 89.62 285 GLU A CA 1
ATOM 2217 C C . GLU A 1 285 ? 7.269 -0.073 5.913 1.00 89.62 285 GLU A C 1
ATOM 2219 O O . GLU A 1 285 ? 7.089 -1.251 6.227 1.00 89.62 285 GLU A O 1
ATOM 2224 N N . TRP A 1 286 ? 7.571 0.869 6.813 1.00 92.19 286 TRP A N 1
ATOM 2225 C CA . TRP A 1 286 ? 7.927 0.585 8.209 1.00 92.19 286 TRP A CA 1
ATOM 2226 C C . TRP A 1 286 ? 6.867 -0.241 8.958 1.00 92.19 286 TRP A C 1
ATOM 2228 O O . TRP A 1 286 ? 7.216 -1.128 9.733 1.00 92.19 286 TRP A O 1
ATOM 2238 N N . TYR A 1 287 ? 5.582 -0.016 8.670 1.00 92.69 287 TYR A N 1
ATOM 2239 C CA . TYR A 1 287 ? 4.453 -0.759 9.244 1.00 92.69 287 TYR A CA 1
ATOM 2240 C C . TYR A 1 287 ? 4.323 -2.202 8.724 1.00 92.69 287 TYR A C 1
ATOM 2242 O O . TYR A 1 287 ? 3.625 -3.011 9.332 1.00 92.69 287 TYR A O 1
ATOM 2250 N N . TYR A 1 288 ? 5.025 -2.551 7.643 1.00 93.06 288 TYR A N 1
ATOM 2251 C CA . TYR A 1 288 ? 5.122 -3.912 7.112 1.00 93.06 288 TYR A CA 1
ATOM 2252 C C . TYR A 1 288 ? 6.453 -4.610 7.419 1.00 93.06 288 TYR A C 1
ATOM 2254 O O . TYR A 1 288 ? 6.529 -5.826 7.241 1.00 93.06 288 TYR A O 1
ATOM 2262 N N . LEU A 1 289 ? 7.473 -3.912 7.940 1.00 92.81 289 LEU A N 1
ATOM 2263 C CA . LEU A 1 289 ? 8.730 -4.545 8.372 1.00 92.81 289 LEU A CA 1
ATOM 2264 C C . LEU A 1 289 ? 8.542 -5.686 9.397 1.00 92.81 289 LEU A C 1
ATOM 2266 O O . LEU A 1 289 ? 9.199 -6.711 9.224 1.00 92.81 289 LEU A O 1
ATOM 2270 N N . PRO A 1 290 ? 7.631 -5.611 10.393 1.00 94.38 290 PRO A N 1
ATOM 2271 C CA . PRO A 1 290 ? 7.384 -6.733 11.306 1.00 94.38 290 PRO A CA 1
ATOM 2272 C C . PRO A 1 290 ? 6.905 -8.008 10.602 1.00 94.38 290 PRO A C 1
ATOM 2274 O O . PRO A 1 290 ? 7.303 -9.113 10.962 1.00 94.38 290 PRO A O 1
ATOM 2277 N N . ILE A 1 291 ? 6.056 -7.851 9.580 1.00 90.88 291 ILE A N 1
ATOM 2278 C CA . ILE A 1 291 ? 5.510 -8.967 8.798 1.00 90.88 291 ILE A CA 1
ATOM 2279 C C . ILE A 1 291 ? 6.567 -9.475 7.808 1.00 90.88 291 ILE A C 1
ATOM 2281 O O . ILE A 1 291 ? 6.699 -10.678 7.615 1.00 90.88 291 ILE A O 1
ATOM 2285 N N . PHE A 1 292 ? 7.372 -8.583 7.229 1.00 91.19 292 PHE A N 1
ATOM 2286 C CA . PHE A 1 292 ? 8.518 -8.953 6.399 1.00 91.19 292 PHE A CA 1
ATOM 2287 C C . PHE A 1 292 ? 9.555 -9.784 7.169 1.00 91.19 292 PHE A C 1
ATOM 2289 O O . PHE A 1 292 ? 10.030 -10.784 6.639 1.00 91.19 292 PHE A O 1
ATOM 2296 N N . GLU A 1 293 ? 9.857 -9.424 8.420 1.00 93.31 293 GLU A N 1
ATOM 2297 C CA . GLU A 1 293 ? 10.719 -10.225 9.296 1.00 93.31 293 GLU A CA 1
ATOM 2298 C C . GLU A 1 293 ? 10.091 -11.583 9.605 1.00 93.31 293 GLU A C 1
ATOM 2300 O O . GLU A 1 293 ? 10.729 -12.613 9.413 1.00 93.31 293 GLU A O 1
ATOM 2305 N N . TRP A 1 294 ? 8.816 -11.592 10.013 1.00 91.88 294 TRP A N 1
ATOM 2306 C CA . TRP A 1 294 ? 8.061 -12.815 10.287 1.00 91.88 294 TRP A CA 1
ATOM 2307 C C . TRP A 1 294 ? 8.128 -13.815 9.126 1.00 91.88 294 TRP A C 1
ATOM 2309 O O . TRP A 1 294 ? 8.353 -15.002 9.348 1.00 91.88 294 TRP A O 1
ATOM 2319 N N . LEU A 1 295 ? 7.985 -13.340 7.886 1.00 88.38 295 LEU A N 1
ATOM 2320 C CA . LEU A 1 295 ? 8.012 -14.173 6.681 1.00 88.38 295 LEU A CA 1
ATOM 2321 C C . LEU A 1 295 ? 9.362 -14.871 6.437 1.00 88.38 295 LEU A C 1
ATOM 2323 O O . LEU A 1 295 ? 9.366 -15.929 5.810 1.00 88.38 295 LEU A O 1
ATOM 2327 N N . LYS A 1 296 ? 10.485 -14.350 6.957 1.00 87.75 296 LYS A N 1
ATOM 2328 C CA . LYS A 1 296 ? 11.811 -14.986 6.822 1.00 87.75 296 LYS A CA 1
ATOM 2329 C C . LYS A 1 296 ? 11.915 -16.333 7.548 1.00 87.75 296 LYS A C 1
ATOM 2331 O O . LYS A 1 296 ? 12.766 -17.136 7.189 1.00 87.75 296 LYS A O 1
ATOM 2336 N N . PHE A 1 297 ? 11.082 -16.589 8.560 1.00 88.75 297 PHE A N 1
ATOM 2337 C CA . PHE A 1 297 ? 11.153 -17.819 9.362 1.00 88.75 297 PHE A CA 1
ATOM 2338 C C . PHE A 1 297 ? 10.428 -19.024 8.734 1.00 88.75 297 PHE A C 1
ATOM 2340 O O . PHE A 1 297 ? 10.485 -20.119 9.292 1.00 88.75 297 PHE A O 1
ATOM 2347 N N . TRP A 1 298 ? 9.730 -18.848 7.604 1.00 88.00 298 TRP A N 1
ATOM 2348 C CA . TRP A 1 298 ? 8.796 -19.848 7.073 1.00 88.00 298 TRP A CA 1
ATOM 2349 C C . TRP A 1 298 ? 9.158 -20.312 5.661 1.00 88.00 298 TRP A C 1
ATOM 2351 O O . TRP A 1 298 ? 8.622 -19.811 4.672 1.00 88.00 298 TRP A O 1
ATOM 2361 N N . GLU A 1 299 ? 10.024 -21.319 5.572 1.00 82.31 299 GLU A N 1
ATOM 2362 C CA . GLU A 1 299 ? 10.439 -21.943 4.310 1.00 82.31 299 GLU A CA 1
ATOM 2363 C C . GLU A 1 299 ? 9.634 -23.217 3.970 1.00 82.31 299 GLU A C 1
ATOM 2365 O O . GLU A 1 299 ? 9.130 -23.931 4.842 1.00 82.31 299 GLU A O 1
ATOM 2370 N N . GLY A 1 300 ? 9.539 -23.533 2.674 1.00 82.06 300 GLY A N 1
ATOM 2371 C CA . GLY A 1 300 ? 8.947 -24.781 2.179 1.00 82.06 300 GLY A CA 1
ATOM 2372 C C . GLY A 1 300 ? 7.455 -24.950 2.527 1.00 82.06 300 GLY A C 1
ATOM 2373 O O . GLY A 1 300 ? 6.698 -23.982 2.514 1.00 82.06 300 GLY A O 1
ATOM 2374 N N . PRO A 1 301 ? 6.984 -26.171 2.848 1.00 79.25 301 PRO A N 1
ATOM 2375 C CA . PRO A 1 301 ? 5.579 -26.403 3.204 1.00 79.25 301 PRO A CA 1
ATOM 2376 C C . PRO A 1 301 ? 5.091 -25.591 4.417 1.00 79.25 301 PRO A C 1
ATOM 2378 O O . PRO A 1 301 ? 3.897 -25.312 4.531 1.00 79.25 301 PRO A O 1
ATOM 2381 N N . ALA A 1 302 ? 5.998 -25.174 5.309 1.00 85.44 302 ALA A N 1
ATOM 2382 C CA . ALA A 1 302 ? 5.659 -24.382 6.489 1.00 85.44 302 ALA A CA 1
ATOM 2383 C C . ALA A 1 302 ? 5.261 -22.929 6.152 1.00 85.44 302 ALA A C 1
ATOM 2385 O O . ALA A 1 302 ? 4.595 -22.281 6.961 1.00 85.44 302 ALA A O 1
ATOM 2386 N N . THR A 1 303 ? 5.579 -22.430 4.947 1.00 85.94 303 THR A N 1
ATOM 2387 C CA . THR A 1 303 ? 5.169 -21.096 4.475 1.00 85.94 303 THR A CA 1
ATOM 2388 C C . THR A 1 303 ? 3.653 -20.889 4.563 1.00 85.94 303 THR A C 1
ATOM 2390 O O . THR A 1 303 ? 3.216 -19.827 4.996 1.00 85.94 303 THR A O 1
ATOM 2393 N N . VAL A 1 304 ? 2.829 -21.905 4.270 1.00 87.19 304 VAL A N 1
ATOM 2394 C CA . VAL A 1 304 ? 1.357 -21.793 4.374 1.00 87.19 304 VAL A CA 1
ATOM 2395 C C . VAL A 1 304 ? 0.903 -21.551 5.821 1.00 87.19 304 VAL A C 1
ATOM 2397 O O . VAL A 1 304 ? -0.034 -20.784 6.056 1.00 87.19 304 VAL A O 1
ATOM 2400 N N . PHE A 1 305 ? 1.584 -22.142 6.809 1.00 89.00 305 PHE A N 1
ATOM 2401 C CA . PHE A 1 305 ? 1.274 -21.899 8.217 1.00 89.00 305 PHE A CA 1
ATOM 2402 C C . PHE A 1 305 ? 1.615 -20.460 8.624 1.00 89.00 305 PHE A C 1
ATOM 2404 O O . PHE A 1 305 ? 0.762 -19.764 9.174 1.00 89.00 305 PHE A O 1
ATOM 2411 N N . GLY A 1 306 ? 2.827 -19.996 8.303 1.00 88.31 306 GLY A N 1
ATOM 2412 C CA . GLY A 1 306 ? 3.294 -18.651 8.648 1.00 88.31 306 GLY A CA 1
ATOM 2413 C C . GLY A 1 306 ? 2.567 -17.516 7.920 1.00 88.31 306 GLY A C 1
ATOM 2414 O O . GLY A 1 306 ? 2.325 -16.470 8.521 1.00 88.31 306 GLY A O 1
ATOM 2415 N N . VAL A 1 307 ? 2.200 -17.718 6.649 1.00 87.00 307 VAL A N 1
ATOM 2416 C CA . VAL A 1 307 ? 1.512 -16.723 5.805 1.00 87.00 307 VAL A CA 1
ATOM 2417 C C . VAL A 1 307 ? 0.004 -16.696 6.046 1.00 87.00 307 VAL A C 1
ATOM 2419 O O . VAL A 1 307 ? -0.583 -15.619 6.097 1.00 87.00 307 VAL A O 1
ATOM 2422 N N . VAL A 1 308 ? -0.638 -17.864 6.144 1.00 88.06 308 VAL A N 1
ATOM 2423 C CA . VAL A 1 308 ? -2.105 -17.973 6.077 1.00 88.06 308 VAL A CA 1
ATOM 2424 C C . VAL A 1 308 ? -2.692 -18.342 7.433 1.00 88.06 308 VAL A C 1
ATOM 2426 O O . VAL A 1 308 ? -3.513 -17.602 7.970 1.00 88.06 308 VAL A O 1
ATOM 2429 N N . ILE A 1 309 ? -2.270 -19.474 8.003 1.00 91.19 309 ILE A N 1
ATOM 2430 C CA . ILE A 1 309 ? -2.935 -20.066 9.175 1.00 91.19 309 ILE A CA 1
ATOM 2431 C C . ILE A 1 309 ? -2.711 -19.212 10.427 1.00 91.19 309 ILE A C 1
ATOM 2433 O O . ILE A 1 309 ? -3.670 -18.902 11.132 1.00 91.19 309 ILE A O 1
ATOM 2437 N N . PHE A 1 310 ? -1.473 -18.792 10.697 1.00 92.62 310 PHE A N 1
ATOM 2438 C CA . PHE A 1 310 ? -1.158 -18.007 11.889 1.00 92.62 310 PHE A CA 1
ATOM 2439 C C . PHE A 1 310 ? -1.800 -16.603 11.861 1.00 92.62 310 PHE A C 1
ATOM 2441 O O . PHE A 1 310 ? -2.488 -16.269 12.829 1.00 92.62 310 PHE A O 1
ATOM 2448 N N . PRO A 1 311 ? -1.709 -15.798 10.778 1.00 90.50 311 PRO A N 1
ATOM 2449 C CA . PRO A 1 311 ? -2.417 -14.517 10.714 1.00 90.50 311 PRO A CA 1
ATOM 2450 C C . PRO A 1 311 ? -3.944 -14.663 10.760 1.00 90.50 311 PRO A C 1
ATOM 2452 O O . PRO A 1 311 ? -4.603 -13.857 11.415 1.00 90.50 311 PRO A O 1
ATOM 2455 N N . ALA A 1 312 ? -4.515 -15.710 10.148 1.00 91.62 312 ALA A N 1
ATOM 2456 C CA . ALA A 1 312 ? -5.947 -15.996 10.256 1.00 91.62 312 ALA A CA 1
ATOM 2457 C C . ALA A 1 312 ? -6.363 -16.358 11.694 1.00 91.62 312 ALA A C 1
ATOM 2459 O O . ALA A 1 312 ? -7.407 -15.902 12.154 1.00 91.62 312 ALA A O 1
ATOM 2460 N N . LEU A 1 313 ? -5.539 -17.111 12.432 1.00 94.31 313 LEU A N 1
ATOM 2461 C CA . LEU A 1 313 ? -5.776 -17.436 13.842 1.00 94.31 313 LEU A CA 1
ATOM 2462 C C . LEU A 1 313 ? -5.671 -16.193 14.738 1.00 94.31 313 LEU A C 1
ATOM 2464 O O . LEU A 1 313 ? -6.511 -16.009 15.617 1.00 94.31 313 LEU A O 1
ATOM 2468 N N . VAL A 1 314 ? -4.697 -15.309 14.499 1.00 92.81 314 VAL A N 1
ATOM 2469 C CA . VAL A 1 314 ? -4.570 -14.028 15.221 1.00 92.81 314 VAL A CA 1
ATOM 2470 C C . VAL A 1 314 ? -5.765 -13.111 14.932 1.00 92.81 314 VAL A C 1
ATOM 2472 O O . VAL A 1 314 ? -6.321 -12.526 15.862 1.00 92.81 314 VAL A O 1
ATOM 2475 N N . ALA A 1 315 ? -6.220 -13.028 13.678 1.00 92.94 315 ALA A N 1
ATOM 2476 C CA . ALA A 1 315 ? -7.426 -12.283 13.313 1.00 92.94 315 ALA A CA 1
ATOM 2477 C C . ALA A 1 315 ? -8.693 -12.891 13.944 1.00 92.94 315 ALA A C 1
ATOM 2479 O O . ALA A 1 315 ? -9.516 -12.167 14.501 1.00 92.94 315 ALA A O 1
ATOM 2480 N N . LEU A 1 316 ? -8.836 -14.219 13.937 1.00 94.31 316 LEU A N 1
ATOM 2481 C CA . LEU A 1 316 ? -9.940 -14.912 14.600 1.00 94.31 316 LEU A CA 1
ATOM 2482 C C . LEU A 1 316 ? -9.943 -14.638 16.113 1.00 94.31 316 LEU A C 1
ATOM 2484 O O . LEU A 1 316 ? -10.988 -14.313 16.671 1.00 94.31 316 LEU A O 1
ATOM 2488 N N . LEU A 1 317 ? -8.780 -14.689 16.769 1.00 92.44 317 LEU A N 1
ATOM 2489 C CA . LEU A 1 317 ? -8.631 -14.366 18.190 1.00 92.44 317 LEU A CA 1
ATOM 2490 C C . LEU A 1 317 ? -8.978 -12.897 18.490 1.00 92.44 317 LEU A C 1
ATOM 2492 O O . LEU A 1 317 ? -9.629 -12.620 19.496 1.00 92.44 317 LEU A O 1
ATOM 2496 N N . PHE A 1 318 ? -8.607 -11.966 17.602 1.00 92.44 318 PHE A N 1
ATOM 2497 C CA . PHE A 1 318 ? -9.012 -10.558 17.669 1.00 92.44 318 PHE A CA 1
ATOM 2498 C C . PHE A 1 318 ? -10.541 -10.418 17.626 1.00 92.44 318 PHE A C 1
ATOM 2500 O O . PHE A 1 318 ? -11.116 -9.752 18.488 1.00 92.44 318 PHE A O 1
ATOM 2507 N N . PHE A 1 319 ? -11.218 -11.053 16.661 1.00 93.94 319 PHE A N 1
ATOM 2508 C CA . PHE A 1 319 ? -12.678 -10.960 16.527 1.00 93.94 319 PHE A CA 1
ATOM 2509 C C . PHE A 1 319 ? -13.422 -11.686 17.659 1.00 93.94 319 PHE A C 1
ATOM 2511 O O . PHE A 1 319 ? -14.474 -11.220 18.095 1.00 93.94 319 PHE A O 1
ATOM 2518 N N . LEU A 1 320 ? -12.861 -12.779 18.187 1.00 92.75 320 LEU A N 1
ATOM 2519 C CA . LEU A 1 320 ? -13.415 -13.512 19.327 1.00 92.75 320 LEU A CA 1
ATOM 2520 C C . LEU A 1 320 ? -13.149 -12.844 20.688 1.00 92.75 320 LEU A C 1
ATOM 2522 O O . LEU A 1 320 ? -13.792 -13.218 21.669 1.00 92.75 320 LEU A O 1
ATOM 2526 N N . LEU A 1 321 ? -12.257 -11.850 20.777 1.00 91.62 321 LEU A N 1
ATOM 2527 C CA . LEU A 1 321 ? -11.847 -11.228 22.044 1.00 91.62 321 LEU A CA 1
ATOM 2528 C C . LEU A 1 321 ? -13.015 -10.781 22.957 1.00 91.62 321 LEU A C 1
ATOM 2530 O O . LEU A 1 321 ? -12.947 -11.091 24.152 1.00 91.62 321 LEU A O 1
ATOM 2534 N N . PRO A 1 322 ? -14.101 -10.136 22.468 1.00 90.75 322 PRO A N 1
ATOM 2535 C CA . PRO A 1 322 ? -15.237 -9.761 23.319 1.00 90.75 322 PRO A CA 1
ATOM 2536 C C . PRO A 1 322 ? -15.970 -10.974 23.914 1.00 90.75 322 PRO A C 1
ATOM 2538 O O . PRO A 1 322 ? -16.434 -10.929 25.051 1.00 90.75 322 PRO A O 1
ATOM 2541 N N . PHE A 1 323 ? -16.024 -12.080 23.167 1.00 90.31 323 PHE A N 1
ATOM 2542 C CA . PHE A 1 323 ? -16.701 -13.324 23.545 1.00 90.31 323 PHE A CA 1
ATOM 2543 C C . PHE A 1 323 ? -15.847 -14.225 24.452 1.00 90.31 323 PHE A C 1
ATOM 2545 O O . PHE A 1 323 ? -16.385 -15.127 25.103 1.00 90.31 323 PHE A O 1
ATOM 2552 N N . LEU A 1 324 ? -14.532 -13.989 24.500 1.00 89.81 324 LEU A N 1
ATOM 2553 C CA . LEU A 1 324 ? -13.575 -14.677 25.369 1.00 89.81 324 LEU A CA 1
ATOM 2554 C C . LEU A 1 324 ? -13.403 -13.944 26.709 1.00 89.81 324 LEU A C 1
ATOM 2556 O O . LEU A 1 324 ? -13.527 -14.555 27.769 1.00 89.81 324 LEU A O 1
ATOM 2560 N N . ASP A 1 325 ? -13.188 -12.625 26.694 1.00 88.69 325 ASP A N 1
ATOM 2561 C CA . ASP A 1 325 ? -12.993 -11.815 27.906 1.00 88.69 325 ASP A CA 1
ATOM 2562 C C . ASP A 1 325 ? -14.340 -11.396 28.546 1.00 88.69 325 ASP A C 1
ATOM 2564 O O . ASP A 1 325 ? -14.617 -10.223 28.785 1.00 88.69 325 ASP A O 1
ATOM 2568 N N . ARG A 1 326 ? -15.212 -12.370 28.842 1.00 82.25 326 ARG A N 1
ATOM 2569 C CA . ARG A 1 326 ? -16.625 -12.149 29.238 1.00 82.25 326 ARG A CA 1
ATOM 2570 C C . ARG A 1 326 ? -16.848 -11.365 30.542 1.00 82.25 326 ARG A C 1
ATOM 2572 O O . ARG A 1 326 ? -17.955 -10.900 30.793 1.00 82.25 326 ARG A O 1
ATOM 2579 N N . LYS A 1 327 ? -15.840 -11.238 31.412 1.00 85.75 327 LYS A N 1
ATOM 2580 C CA . LYS A 1 327 ? -15.979 -10.569 32.723 1.00 85.75 327 LYS A CA 1
ATOM 2581 C C . LYS A 1 327 ? -16.181 -9.060 32.539 1.00 85.75 327 LYS A C 1
ATOM 2583 O O . LYS A 1 327 ? -15.350 -8.428 31.899 1.00 85.75 327 LYS A O 1
ATOM 2588 N N . LEU A 1 328 ? -17.196 -8.450 33.156 1.00 82.38 328 LEU A N 1
ATOM 2589 C CA . LEU A 1 328 ? -17.454 -7.004 32.998 1.00 82.38 328 LEU A CA 1
ATOM 2590 C C . LEU A 1 328 ? -16.359 -6.086 33.586 1.00 82.38 328 LEU A C 1
ATOM 2592 O O . LEU A 1 328 ? -16.312 -4.913 33.237 1.00 82.38 328 LEU A O 1
ATOM 2596 N N . GLU A 1 329 ? -15.439 -6.608 34.408 1.00 85.31 329 GLU A N 1
ATOM 2597 C CA . GLU A 1 329 ? -14.260 -5.881 34.914 1.00 85.31 329 GLU A CA 1
ATOM 2598 C C . GLU A 1 329 ? -13.415 -5.263 33.776 1.00 85.31 329 GLU A C 1
ATOM 2600 O O . GLU A 1 329 ? -13.190 -5.867 32.717 1.00 85.31 329 GLU A O 1
ATOM 2605 N N . ARG A 1 330 ? -12.923 -4.039 33.999 1.00 86.12 330 ARG A N 1
ATOM 2606 C CA . ARG A 1 330 ? -12.267 -3.177 32.998 1.00 86.12 330 ARG A CA 1
ATOM 2607 C C . ARG A 1 330 ? -10.834 -2.789 33.306 1.00 86.12 330 ARG A C 1
ATOM 2609 O O . ARG A 1 330 ? -10.124 -2.389 32.393 1.00 86.12 330 ARG A O 1
ATOM 2616 N N . ARG A 1 331 ? -10.379 -2.957 34.544 1.00 87.56 331 ARG A N 1
ATOM 2617 C CA . ARG A 1 331 ? -9.010 -2.633 34.965 1.00 87.56 331 ARG A CA 1
ATOM 2618 C C . ARG A 1 331 ? -8.004 -3.585 34.289 1.00 87.56 331 ARG A C 1
ATOM 2620 O O . ARG A 1 331 ? -8.090 -4.787 34.550 1.00 87.56 331 ARG A O 1
ATOM 2627 N N . PRO A 1 332 ? -7.029 -3.105 33.483 1.00 86.12 332 PRO A N 1
ATOM 2628 C CA . PRO A 1 332 ? -6.074 -3.968 32.772 1.00 86.12 332 PRO A CA 1
ATOM 2629 C C . PRO A 1 332 ? -5.349 -4.977 33.670 1.00 86.12 332 PRO A C 1
ATOM 2631 O O . PRO A 1 332 ? -5.259 -6.156 33.340 1.00 86.12 332 PRO A O 1
ATOM 2634 N N . TRP A 1 333 ? -4.923 -4.545 34.859 1.00 86.62 333 TRP A N 1
ATOM 2635 C CA . TRP A 1 333 ? -4.226 -5.378 35.847 1.00 86.62 333 TRP A CA 1
ATOM 2636 C C . TRP A 1 333 ? -5.087 -6.498 36.463 1.00 86.62 333 TRP A C 1
ATOM 2638 O O . TRP A 1 333 ? -4.552 -7.391 37.110 1.00 86.62 333 TRP A O 1
ATOM 2648 N N . ARG A 1 334 ? -6.410 -6.499 36.245 1.00 88.56 334 ARG A N 1
ATOM 2649 C CA . ARG A 1 334 ? -7.317 -7.611 36.594 1.00 88.56 334 ARG A CA 1
ATOM 2650 C C . ARG A 1 334 ? -7.656 -8.517 35.399 1.00 88.56 334 ARG A C 1
ATOM 2652 O O . ARG A 1 334 ? -8.452 -9.444 35.541 1.00 88.56 334 ARG A O 1
ATOM 2659 N N . ARG A 1 335 ? -7.038 -8.282 34.236 1.00 88.81 335 ARG A N 1
ATOM 2660 C CA . ARG A 1 335 ? -7.182 -9.066 32.997 1.00 88.81 335 ARG A CA 1
ATOM 2661 C C . ARG A 1 335 ? -5.820 -9.594 32.495 1.00 88.81 335 ARG A C 1
ATOM 2663 O O . ARG A 1 335 ? -5.459 -9.322 31.350 1.00 88.81 335 ARG A O 1
ATOM 2670 N N . PRO A 1 336 ? -5.041 -10.337 33.307 1.00 90.38 336 P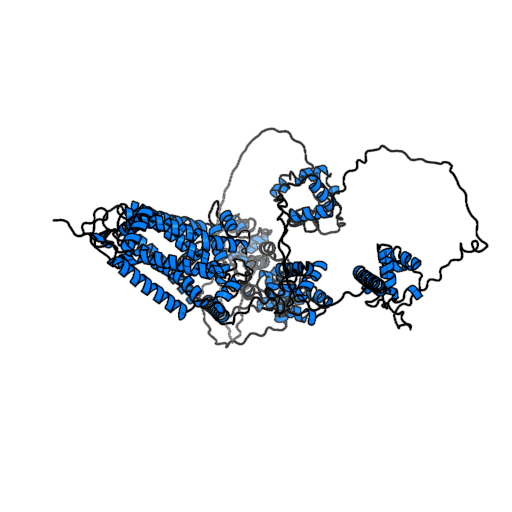RO A N 1
ATOM 2671 C CA . PRO A 1 336 ? -3.668 -10.700 32.949 1.00 90.38 336 PRO A CA 1
ATOM 2672 C C . PRO A 1 336 ? -3.567 -11.497 31.641 1.00 90.38 336 PRO A C 1
ATOM 2674 O O . PRO A 1 336 ? -2.647 -11.250 30.874 1.00 90.38 336 PRO A O 1
ATOM 2677 N N . ILE A 1 337 ? -4.520 -12.389 31.338 1.00 89.94 337 ILE A N 1
ATOM 2678 C CA . ILE A 1 337 ? -4.474 -13.226 30.124 1.00 89.94 337 ILE A CA 1
ATOM 2679 C C . ILE A 1 337 ? -4.674 -12.391 28.835 1.00 89.94 337 ILE A C 1
ATOM 2681 O O . ILE A 1 337 ? -3.768 -12.407 28.001 1.00 89.94 337 ILE A O 1
ATOM 2685 N N . PRO A 1 338 ? -5.763 -11.605 28.654 1.00 90.12 338 PRO A N 1
ATOM 2686 C CA . PRO A 1 338 ? -5.877 -10.701 27.504 1.00 90.12 338 PRO A CA 1
ATOM 2687 C C . PRO A 1 338 ? -4.738 -9.682 27.414 1.00 90.12 338 PRO A C 1
ATOM 2689 O O . PRO A 1 338 ? -4.247 -9.412 26.321 1.00 90.12 338 PRO A O 1
ATOM 2692 N N . LEU A 1 339 ? -4.313 -9.114 28.552 1.00 92.06 339 LEU A N 1
ATOM 2693 C CA . LEU A 1 339 ? -3.239 -8.121 28.585 1.00 92.06 339 LEU A CA 1
ATOM 2694 C C . LEU A 1 339 ? -1.911 -8.724 28.117 1.00 92.06 339 LEU A C 1
ATOM 2696 O O . LEU A 1 339 ? -1.238 -8.122 27.289 1.00 92.06 339 LEU A O 1
ATOM 2700 N N . LEU A 1 340 ? -1.558 -9.921 28.592 1.00 92.19 340 LEU A N 1
ATOM 2701 C CA . LEU A 1 340 ? -0.369 -10.648 28.153 1.00 92.19 340 LEU A CA 1
ATOM 2702 C C . LEU A 1 340 ? -0.444 -10.995 26.661 1.00 92.19 340 LEU A C 1
ATOM 2704 O O . LEU A 1 340 ? 0.529 -10.771 25.951 1.00 92.19 340 LEU A O 1
ATOM 2708 N N . ALA A 1 341 ? -1.591 -11.469 26.166 1.00 91.38 341 ALA A N 1
ATOM 2709 C CA . ALA A 1 341 ? -1.763 -11.808 24.752 1.00 91.38 341 ALA A CA 1
ATOM 2710 C C . ALA A 1 341 ? -1.566 -10.592 23.825 1.00 91.38 341 ALA A C 1
ATOM 2712 O O . ALA A 1 341 ? -0.828 -10.678 22.843 1.00 91.38 341 ALA A O 1
ATOM 2713 N N . VAL A 1 342 ? -2.163 -9.439 24.154 1.00 91.00 342 VAL A N 1
ATOM 2714 C CA . VAL A 1 342 ? -1.984 -8.204 23.367 1.00 91.00 342 VAL A CA 1
ATOM 2715 C C . VAL A 1 342 ? -0.575 -7.627 23.530 1.00 91.00 342 VAL A C 1
ATOM 2717 O O . VAL A 1 342 ? -0.004 -7.170 22.543 1.00 91.00 342 VAL A O 1
ATOM 2720 N N . SER A 1 343 ? 0.031 -7.708 24.719 1.00 92.94 343 SER A N 1
ATOM 2721 C CA . SER A 1 343 ? 1.428 -7.303 24.938 1.00 92.94 343 SER A CA 1
ATOM 2722 C C . SER A 1 343 ? 2.427 -8.179 24.176 1.00 92.94 343 SER A C 1
ATOM 2724 O O . SER A 1 343 ? 3.396 -7.649 23.644 1.00 92.94 343 SER A O 1
ATOM 2726 N N . ILE A 1 344 ? 2.187 -9.491 24.059 1.00 94.50 344 ILE A N 1
ATOM 2727 C CA . ILE A 1 344 ? 2.991 -10.393 23.219 1.00 94.50 344 ILE A CA 1
ATOM 2728 C C . ILE A 1 344 ? 2.804 -10.049 21.737 1.00 94.50 344 ILE A C 1
ATOM 2730 O O . ILE A 1 344 ? 3.788 -9.995 21.008 1.00 94.50 344 ILE A O 1
ATOM 2734 N N . LEU A 1 345 ? 1.578 -9.758 21.287 1.00 92.81 345 LEU A N 1
ATOM 2735 C CA . LEU A 1 345 ? 1.320 -9.386 19.892 1.00 92.81 345 LEU A CA 1
ATOM 2736 C C . LEU A 1 345 ? 1.982 -8.048 19.518 1.00 92.81 345 LEU A C 1
ATOM 2738 O O . LEU A 1 345 ? 2.735 -7.984 18.550 1.00 92.81 345 LEU A O 1
ATOM 2742 N N . PHE A 1 346 ? 1.746 -6.984 20.290 1.00 93.44 346 PHE A N 1
ATOM 2743 C CA . PHE A 1 346 ? 2.325 -5.661 20.022 1.00 93.44 346 PHE A CA 1
ATOM 2744 C C . PHE A 1 346 ? 3.833 -5.626 20.281 1.00 93.44 346 PHE A C 1
ATOM 2746 O O . PHE A 1 346 ? 4.580 -5.104 19.457 1.00 93.44 346 PHE A O 1
ATOM 2753 N N . GLY A 1 347 ? 4.295 -6.217 21.385 1.00 96.00 347 GLY A N 1
ATOM 2754 C CA . GLY A 1 347 ? 5.719 -6.346 21.693 1.00 96.00 347 GLY A CA 1
ATOM 2755 C C . GLY A 1 347 ? 6.456 -7.188 20.654 1.00 96.00 347 GLY A C 1
ATOM 2756 O O . GLY A 1 347 ? 7.538 -6.804 20.228 1.00 96.00 347 GLY A O 1
ATOM 2757 N N . GLY A 1 348 ? 5.843 -8.275 20.176 1.00 95.56 348 GLY A N 1
ATOM 2758 C CA . GLY A 1 348 ? 6.364 -9.112 19.096 1.00 95.56 348 GLY A CA 1
ATOM 2759 C C . GLY A 1 348 ? 6.453 -8.370 17.763 1.00 95.56 348 GLY A C 1
ATOM 2760 O O . GLY A 1 348 ? 7.495 -8.417 17.119 1.00 95.56 348 GLY A O 1
ATOM 2761 N N . LEU A 1 349 ? 5.419 -7.618 17.371 1.00 94.81 349 LEU A N 1
ATOM 2762 C CA . LEU A 1 349 ? 5.459 -6.789 16.159 1.00 94.81 349 LEU A CA 1
ATOM 2763 C C . LEU A 1 349 ? 6.538 -5.695 16.247 1.00 94.81 349 LEU A C 1
ATOM 2765 O O . LEU A 1 349 ? 7.310 -5.518 15.306 1.00 94.81 349 LEU A O 1
ATOM 2769 N N . LEU A 1 350 ? 6.648 -4.996 17.381 1.00 95.38 350 LEU A N 1
ATOM 2770 C CA . LEU A 1 350 ? 7.698 -3.994 17.598 1.00 95.38 350 LEU A CA 1
ATOM 2771 C C . LEU A 1 350 ? 9.100 -4.624 17.598 1.00 95.38 350 LEU A C 1
ATOM 2773 O O . LEU A 1 350 ? 10.010 -4.088 16.967 1.00 95.38 350 LEU A O 1
ATOM 2777 N N . TYR A 1 351 ? 9.265 -5.782 18.244 1.00 96.94 351 TYR A N 1
ATOM 2778 C CA . TYR A 1 351 ? 10.519 -6.533 18.273 1.00 96.94 351 TYR A CA 1
ATOM 2779 C C . TYR A 1 351 ? 10.932 -7.023 16.881 1.00 96.94 351 TYR A C 1
ATOM 2781 O O . TYR A 1 351 ? 12.086 -6.854 16.509 1.00 96.94 351 TYR A O 1
ATOM 2789 N N . LEU A 1 352 ? 10.005 -7.560 16.082 1.00 96.44 352 LEU A N 1
ATOM 2790 C CA . LEU A 1 352 ? 10.271 -8.010 14.711 1.00 96.44 352 LEU A CA 1
ATOM 2791 C C . LEU A 1 352 ? 10.615 -6.842 13.774 1.00 96.44 352 LEU A C 1
ATOM 2793 O O . LEU A 1 352 ? 11.553 -6.941 12.985 1.00 96.44 352 LEU A O 1
ATOM 2797 N N . GLY A 1 353 ? 9.919 -5.705 13.896 1.00 95.12 353 GLY A N 1
ATOM 2798 C CA . GLY A 1 353 ? 10.259 -4.486 13.154 1.00 95.12 353 GLY A CA 1
ATOM 2799 C C . GLY A 1 353 ? 11.652 -3.953 13.507 1.00 95.12 353 GLY A C 1
ATOM 2800 O O . GLY A 1 353 ? 12.436 -3.623 12.615 1.00 95.12 353 GLY A O 1
ATOM 2801 N N . TYR A 1 354 ? 11.990 -3.934 14.802 1.00 95.94 354 TYR A N 1
ATOM 2802 C CA . TYR A 1 354 ? 13.334 -3.605 15.281 1.00 95.94 354 TYR A CA 1
ATOM 2803 C C . TYR A 1 354 ? 14.384 -4.608 14.781 1.00 95.94 354 TYR A C 1
ATOM 2805 O O . TYR A 1 354 ? 15.432 -4.195 14.293 1.00 95.94 354 TYR A O 1
ATOM 2813 N N . LEU A 1 355 ? 14.096 -5.911 14.845 1.00 95.56 355 LEU A N 1
ATOM 2814 C CA . LEU A 1 355 ? 15.005 -6.986 14.451 1.00 95.56 355 LEU A CA 1
ATOM 2815 C C . LEU A 1 355 ? 15.349 -6.928 12.956 1.00 95.56 355 LEU A C 1
ATOM 2817 O O . LEU A 1 355 ? 16.530 -7.022 12.621 1.00 95.56 355 LEU A O 1
ATOM 2821 N N . SER A 1 356 ? 14.371 -6.680 12.074 1.00 94.00 356 SER A N 1
ATOM 2822 C CA . SER A 1 356 ? 14.636 -6.453 10.642 1.00 94.00 356 SER A CA 1
ATOM 2823 C C . SER A 1 356 ? 15.595 -5.287 10.431 1.00 94.00 356 SER A C 1
ATOM 2825 O O . SER A 1 356 ? 16.562 -5.409 9.683 1.00 94.00 356 SER A O 1
ATOM 2827 N N . HIS A 1 357 ? 15.340 -4.156 11.094 1.00 92.06 357 HIS A N 1
ATOM 2828 C CA . HIS A 1 357 ? 16.177 -2.966 10.964 1.00 92.06 357 HIS A CA 1
ATOM 2829 C C . HIS A 1 357 ? 17.589 -3.196 11.528 1.00 92.06 357 HIS A C 1
ATOM 2831 O O . HIS A 1 357 ? 18.579 -2.772 10.936 1.00 92.06 357 HIS A O 1
ATOM 2837 N N . TYR A 1 358 ? 17.691 -3.911 12.649 1.00 93.81 358 TYR A N 1
ATOM 2838 C CA . TYR A 1 358 ? 18.949 -4.252 13.303 1.00 93.81 358 TYR A CA 1
ATOM 2839 C C . TYR A 1 358 ? 19.811 -5.183 12.436 1.00 93.81 358 TYR A C 1
ATOM 2841 O O . TYR A 1 358 ? 20.981 -4.880 12.210 1.00 93.81 358 TYR A O 1
ATOM 2849 N N . GLN A 1 359 ? 19.233 -6.252 11.872 1.00 91.00 359 GLN A N 1
ATOM 2850 C CA . GLN A 1 359 ? 19.918 -7.138 10.917 1.00 91.00 359 GLN A CA 1
ATOM 2851 C C . GLN A 1 359 ? 20.421 -6.377 9.682 1.00 91.00 359 GLN A C 1
ATOM 2853 O O . GLN A 1 359 ? 21.577 -6.535 9.282 1.00 91.00 359 GLN A O 1
ATOM 2858 N N . ASP A 1 360 ? 19.567 -5.533 9.092 1.00 88.81 360 ASP A N 1
ATOM 2859 C CA . ASP A 1 360 ? 19.899 -4.748 7.898 1.00 88.81 360 ASP A CA 1
ATOM 2860 C C . ASP A 1 360 ? 21.045 -3.752 8.153 1.00 88.81 360 ASP A C 1
ATOM 2862 O O . ASP A 1 360 ? 21.840 -3.493 7.251 1.00 88.81 360 ASP A O 1
ATOM 2866 N N . MET A 1 361 ? 21.160 -3.224 9.378 1.00 89.81 361 MET A N 1
ATOM 2867 C CA . MET A 1 361 ? 22.235 -2.311 9.792 1.00 89.81 361 MET A CA 1
ATOM 2868 C C . MET A 1 361 ? 23.512 -3.028 10.259 1.00 89.81 361 MET A C 1
ATOM 2870 O O . MET A 1 361 ? 24.605 -2.472 10.111 1.00 89.81 361 MET A O 1
ATOM 2874 N N . GLN A 1 362 ? 23.399 -4.248 10.797 1.00 92.31 362 GLN A N 1
ATOM 2875 C CA . GLN A 1 362 ? 24.545 -5.099 11.136 1.00 92.31 362 GLN A CA 1
ATOM 2876 C C . GLN A 1 362 ? 25.254 -5.634 9.889 1.00 92.31 362 GLN A C 1
ATOM 2878 O O . GLN A 1 362 ? 26.484 -5.664 9.852 1.00 92.31 362 GLN A O 1
ATOM 2883 N N . ASN A 1 363 ? 24.506 -6.059 8.866 1.00 89.06 363 ASN A N 1
ATOM 2884 C CA . ASN A 1 363 ? 25.088 -6.599 7.642 1.00 89.06 363 ASN A CA 1
ATOM 2885 C C . ASN A 1 363 ? 25.681 -5.460 6.782 1.00 89.06 363 ASN A C 1
ATOM 2887 O O . ASN A 1 363 ? 24.926 -4.653 6.232 1.00 89.06 363 ASN A O 1
ATOM 2891 N N . PRO A 1 364 ? 27.017 -5.384 6.601 1.00 85.06 364 PRO A N 1
ATOM 2892 C CA . PRO A 1 364 ? 27.643 -4.258 5.913 1.00 85.06 364 PRO A CA 1
ATOM 2893 C C . PRO A 1 364 ? 27.288 -4.200 4.422 1.00 85.06 364 PRO A C 1
ATOM 2895 O O . PRO A 1 364 ? 27.266 -3.110 3.857 1.00 85.06 364 PRO A O 1
ATOM 2898 N N . ILE A 1 365 ? 26.982 -5.337 3.787 1.00 85.25 365 ILE A N 1
ATOM 2899 C CA . ILE A 1 365 ? 26.589 -5.396 2.373 1.00 85.25 365 ILE A CA 1
ATOM 2900 C C . ILE A 1 365 ? 25.199 -4.773 2.219 1.00 85.25 365 ILE A C 1
ATOM 2902 O O . ILE A 1 365 ? 25.042 -3.798 1.486 1.00 85.25 365 ILE A O 1
ATOM 2906 N N . ILE A 1 366 ? 24.219 -5.275 2.982 1.00 87.12 366 ILE A N 1
ATOM 2907 C CA . ILE A 1 366 ? 22.832 -4.787 2.949 1.00 87.12 366 ILE A CA 1
ATOM 2908 C C . ILE A 1 366 ? 22.783 -3.302 3.312 1.00 87.12 366 ILE A C 1
ATOM 2910 O O . ILE A 1 366 ? 22.219 -2.515 2.554 1.00 87.12 366 ILE A O 1
ATOM 2914 N N . ARG A 1 367 ? 23.436 -2.890 4.406 1.00 89.62 367 ARG A N 1
ATOM 2915 C CA . ARG A 1 367 ? 23.489 -1.484 4.827 1.00 89.62 367 ARG A CA 1
ATOM 2916 C C . ARG A 1 367 ? 24.044 -0.576 3.731 1.00 89.62 367 ARG A C 1
ATOM 2918 O O . ARG A 1 367 ? 23.425 0.433 3.403 1.00 89.62 367 ARG A O 1
ATOM 2925 N N . ASN A 1 368 ? 25.192 -0.925 3.145 1.00 86.56 368 ASN A N 1
ATOM 2926 C CA . ASN A 1 368 ? 25.814 -0.108 2.103 1.00 86.56 368 ASN A CA 1
ATOM 2927 C C . ASN A 1 368 ? 24.930 -0.034 0.842 1.00 86.56 368 ASN A C 1
ATOM 2929 O O . ASN A 1 368 ? 24.830 1.025 0.223 1.00 86.56 368 ASN A O 1
ATOM 2933 N N . GLN A 1 369 ? 24.251 -1.126 0.485 1.00 87.06 369 GLN A N 1
ATOM 2934 C CA . GLN A 1 369 ? 23.368 -1.214 -0.680 1.00 87.06 369 GLN A CA 1
ATOM 2935 C C . GLN A 1 369 ? 22.046 -0.442 -0.476 1.00 87.06 369 GLN A C 1
ATOM 2937 O O . GLN A 1 369 ? 21.610 0.272 -1.380 1.00 87.06 369 GLN A O 1
ATOM 2942 N N . LEU A 1 370 ? 21.465 -0.471 0.731 1.00 90.50 370 LEU A N 1
ATOM 2943 C CA . LEU A 1 370 ? 20.336 0.384 1.125 1.00 90.50 370 LEU A CA 1
ATOM 2944 C C . LEU A 1 370 ? 20.731 1.872 1.152 1.00 90.50 370 LEU A C 1
ATOM 2946 O O . LEU A 1 370 ? 19.982 2.718 0.667 1.00 90.50 370 LEU A O 1
ATOM 2950 N N . MET A 1 371 ? 21.930 2.210 1.646 1.00 89.25 371 MET A N 1
ATOM 2951 C CA . MET A 1 371 ? 22.454 3.583 1.595 1.00 89.25 371 MET A CA 1
ATOM 2952 C C . MET A 1 371 ? 22.651 4.075 0.153 1.00 89.25 371 MET A C 1
ATOM 2954 O O . MET A 1 371 ? 22.338 5.228 -0.143 1.00 89.25 371 MET A O 1
ATOM 2958 N N . GLN A 1 372 ? 23.119 3.216 -0.759 1.00 88.88 372 GLN A N 1
ATOM 2959 C CA . GLN A 1 372 ? 23.209 3.537 -2.188 1.00 88.88 372 GLN A CA 1
ATOM 2960 C C . GLN A 1 372 ? 21.826 3.762 -2.814 1.00 88.88 372 GLN A C 1
ATOM 2962 O O . GLN A 1 372 ? 21.657 4.722 -3.562 1.00 88.88 372 GLN A O 1
ATOM 2967 N N . GLN A 1 373 ? 20.827 2.940 -2.483 1.00 90.25 373 GLN A N 1
ATOM 2968 C CA . GLN A 1 373 ? 19.450 3.112 -2.965 1.00 90.25 373 GLN A CA 1
ATOM 2969 C C . GLN A 1 373 ? 18.836 4.422 -2.449 1.00 90.25 373 GLN A C 1
ATOM 2971 O O . GLN A 1 373 ? 18.373 5.230 -3.250 1.00 90.25 373 GLN A O 1
ATOM 2976 N N . ALA A 1 374 ? 18.946 4.721 -1.151 1.00 90.62 374 ALA A N 1
ATOM 2977 C CA . ALA A 1 374 ? 18.494 5.995 -0.584 1.00 90.62 374 ALA A CA 1
ATOM 2978 C C . ALA A 1 374 ? 19.220 7.211 -1.201 1.00 90.62 374 ALA A C 1
ATOM 2980 O O . ALA A 1 374 ? 18.614 8.261 -1.433 1.00 90.62 374 ALA A O 1
ATOM 2981 N N . ALA A 1 375 ? 20.511 7.078 -1.528 1.00 90.06 375 ALA A N 1
ATOM 2982 C CA . ALA A 1 375 ? 21.252 8.100 -2.265 1.00 90.06 375 ALA A CA 1
ATOM 2983 C C . ALA A 1 375 ? 20.747 8.258 -3.713 1.00 90.06 375 ALA A C 1
ATOM 2985 O O . ALA A 1 375 ? 20.632 9.390 -4.184 1.00 90.06 375 ALA A O 1
ATOM 2986 N N . GLN A 1 376 ? 20.391 7.166 -4.400 1.00 88.81 376 GLN A N 1
ATOM 2987 C CA . GLN A 1 376 ? 19.783 7.191 -5.737 1.00 88.81 376 GLN A CA 1
ATOM 2988 C C . GLN A 1 376 ? 18.388 7.829 -5.729 1.00 88.81 376 GLN A C 1
ATOM 2990 O O . GLN A 1 376 ? 18.111 8.652 -6.598 1.00 88.81 376 GLN A O 1
ATOM 2995 N N . GLU A 1 377 ? 17.531 7.530 -4.747 1.00 90.62 377 GLU A N 1
ATOM 2996 C CA . GLU A 1 377 ? 16.232 8.202 -4.583 1.00 90.62 377 GLU A CA 1
ATOM 2997 C C . GLU A 1 377 ? 16.408 9.707 -4.349 1.00 90.62 377 GLU A C 1
ATOM 2999 O O . GLU A 1 377 ? 15.774 10.532 -5.009 1.00 90.62 377 GLU A O 1
ATOM 3004 N N . LYS A 1 378 ? 17.313 10.094 -3.441 1.00 91.12 378 LYS A N 1
ATOM 3005 C CA . LYS A 1 378 ? 17.578 11.502 -3.112 1.00 91.12 378 LYS A CA 1
ATOM 3006 C C . LYS A 1 378 ? 18.210 12.258 -4.284 1.00 91.12 378 LYS A C 1
ATOM 3008 O O . LYS A 1 378 ? 17.875 13.420 -4.511 1.00 91.12 378 LYS A O 1
ATOM 3013 N N . ALA A 1 379 ? 19.083 11.607 -5.054 1.00 89.62 379 ALA A N 1
ATOM 3014 C CA . ALA A 1 379 ? 19.632 12.147 -6.293 1.00 89.62 379 ALA A CA 1
ATOM 3015 C C . ALA A 1 379 ? 18.545 12.289 -7.369 1.00 89.62 379 ALA A C 1
ATOM 3017 O O . ALA A 1 379 ? 18.386 13.377 -7.920 1.00 89.62 379 ALA A O 1
ATOM 3018 N N . TYR A 1 380 ? 17.747 11.244 -7.620 1.00 90.25 380 TYR A N 1
ATOM 3019 C CA . TYR A 1 380 ? 16.655 11.298 -8.591 1.00 90.25 380 TYR A CA 1
ATOM 3020 C C . TYR A 1 380 ? 15.648 12.387 -8.226 1.00 90.25 380 TYR A C 1
ATOM 3022 O O . TYR A 1 380 ? 15.330 13.205 -9.084 1.00 90.25 380 TYR A O 1
ATOM 3030 N N . THR A 1 381 ? 15.210 12.474 -6.968 1.00 89.50 381 THR A N 1
ATOM 3031 C CA . THR A 1 381 ? 14.297 13.524 -6.478 1.00 89.50 381 THR A CA 1
ATOM 3032 C C . THR A 1 381 ? 14.846 14.923 -6.783 1.00 89.50 381 THR A C 1
ATOM 3034 O O . THR A 1 381 ? 14.129 15.746 -7.343 1.00 89.50 381 THR A O 1
ATOM 3037 N N . ARG A 1 382 ? 16.143 15.160 -6.532 1.00 88.81 382 ARG A N 1
ATOM 3038 C CA . ARG A 1 382 ? 16.826 16.442 -6.792 1.00 88.81 382 ARG A CA 1
ATOM 3039 C C . ARG A 1 382 ? 17.070 16.768 -8.268 1.00 88.81 382 ARG A C 1
ATOM 3041 O O . ARG A 1 382 ? 17.250 17.941 -8.586 1.00 88.81 382 ARG A O 1
ATOM 3048 N N . THR A 1 383 ? 17.121 15.786 -9.173 1.00 87.56 383 THR A N 1
ATOM 3049 C CA . THR A 1 383 ? 17.261 16.104 -10.608 1.00 87.56 383 THR A CA 1
ATOM 3050 C C . THR A 1 383 ? 16.049 16.906 -11.095 1.00 87.56 383 THR A C 1
ATOM 3052 O O . THR A 1 383 ? 14.917 16.525 -10.775 1.00 87.56 383 THR A O 1
ATOM 3055 N N . PRO A 1 384 ? 16.235 17.970 -11.903 1.00 87.38 384 PRO A N 1
ATOM 3056 C CA . PRO A 1 384 ? 15.120 18.674 -12.526 1.00 87.38 384 PRO A CA 1
ATOM 3057 C C . PRO A 1 384 ? 14.184 17.709 -13.254 1.00 87.38 384 PRO A C 1
ATOM 3059 O O . PRO A 1 384 ? 14.621 16.691 -13.798 1.00 87.38 384 PRO A O 1
ATOM 3062 N N . PHE A 1 385 ? 12.888 18.019 -13.279 1.00 86.56 385 PHE A N 1
ATOM 3063 C CA . PHE A 1 385 ? 11.937 17.234 -14.059 1.00 86.56 385 PHE A CA 1
ATOM 3064 C C . PHE A 1 385 ? 12.337 17.245 -15.533 1.00 86.56 385 PHE A C 1
ATOM 3066 O O . PHE A 1 385 ? 12.234 18.275 -16.198 1.00 86.56 385 PHE A O 1
ATOM 3073 N N . GLN A 1 386 ? 12.760 16.092 -16.044 1.00 72.56 386 GLN A N 1
ATOM 3074 C CA . GLN A 1 386 ? 12.810 15.863 -17.477 1.00 72.56 386 GLN A CA 1
ATOM 3075 C C . GLN A 1 386 ? 11.376 15.561 -17.926 1.00 72.56 386 GLN A C 1
ATOM 3077 O O . GLN A 1 386 ? 10.842 14.522 -17.525 1.00 72.56 386 GLN A O 1
ATOM 3082 N N . PRO A 1 387 ? 10.723 16.440 -18.710 1.00 59.03 387 PRO A N 1
ATOM 3083 C CA . PRO A 1 387 ? 9.409 16.127 -19.241 1.00 59.03 387 PRO A CA 1
ATOM 3084 C C . PRO A 1 387 ? 9.444 14.873 -20.109 1.00 59.03 387 PRO A C 1
ATOM 3086 O O . PRO A 1 387 ? 10.491 14.459 -20.616 1.00 59.03 387 PRO A O 1
ATOM 3089 N N . PHE A 1 388 ? 8.265 14.293 -20.328 1.00 49.69 388 PHE A N 1
ATOM 3090 C CA . PHE A 1 388 ? 8.056 13.334 -21.406 1.00 49.69 388 PHE A CA 1
ATOM 3091 C C . PHE A 1 388 ? 8.216 14.083 -22.736 1.00 49.69 388 PHE A C 1
ATOM 3093 O O . PHE A 1 388 ? 7.249 14.505 -23.362 1.00 49.69 388 PHE A O 1
ATOM 3100 N N . VAL A 1 389 ? 9.468 14.301 -23.139 1.00 35.94 389 VAL A N 1
ATOM 3101 C CA . VAL A 1 389 ? 9.822 14.890 -24.426 1.00 35.94 389 VAL A CA 1
ATOM 3102 C C . VAL A 1 389 ? 9.482 13.861 -25.499 1.00 35.94 389 VAL A C 1
ATOM 3104 O O . VAL A 1 389 ? 10.311 13.017 -25.857 1.00 35.94 389 VAL A O 1
ATOM 3107 N N . GLN A 1 390 ? 8.242 13.947 -25.983 1.00 42.44 390 GLN A N 1
ATOM 3108 C CA . GLN A 1 390 ? 8.030 14.046 -27.422 1.00 42.44 390 GLN A CA 1
ATOM 3109 C C . GLN A 1 390 ? 8.775 15.307 -27.885 1.00 42.44 390 GLN A C 1
ATOM 3111 O O . GLN A 1 390 ? 8.727 16.330 -27.196 1.00 42.44 390 GLN A O 1
ATOM 3116 N N . SER A 1 391 ? 9.555 15.217 -28.961 1.00 28.00 391 SER A N 1
ATOM 3117 C CA . SER A 1 391 ? 10.490 16.285 -29.339 1.00 28.00 391 SER A CA 1
ATOM 3118 C C . SER A 1 391 ? 9.768 17.626 -29.575 1.00 28.00 391 SER A C 1
ATOM 3120 O O . SER A 1 391 ? 8.648 17.593 -30.082 1.00 28.00 391 SER A O 1
ATOM 3122 N N . PRO A 1 392 ? 10.373 18.802 -29.281 1.00 29.14 392 PRO A N 1
ATOM 3123 C CA . PRO A 1 392 ? 9.686 20.112 -29.284 1.00 29.14 392 PRO A CA 1
ATOM 3124 C C . PRO A 1 392 ? 9.098 20.636 -30.616 1.00 29.14 392 PRO A C 1
ATOM 3126 O O . PRO A 1 392 ? 8.840 21.828 -30.733 1.00 29.14 392 PRO A O 1
ATOM 3129 N N . GLY A 1 393 ? 8.884 19.778 -31.617 1.00 34.56 393 GLY A N 1
ATOM 3130 C CA . GLY A 1 393 ? 8.110 20.053 -32.831 1.00 34.56 393 GLY A CA 1
ATOM 3131 C C . GLY A 1 393 ? 6.757 19.323 -32.905 1.00 34.56 393 GLY A C 1
ATOM 3132 O O . GLY A 1 393 ? 6.111 19.381 -33.945 1.00 34.56 393 GLY A O 1
ATOM 3133 N N . SER A 1 394 ? 6.319 18.608 -31.857 1.00 35.75 394 SER A N 1
ATOM 3134 C CA . SER A 1 394 ? 5.098 17.780 -31.887 1.00 35.75 394 SER A CA 1
ATOM 3135 C C . SER A 1 394 ? 3.918 18.344 -31.075 1.00 35.75 394 SER A C 1
ATOM 3137 O O . SER A 1 394 ? 3.409 17.670 -30.183 1.00 35.75 394 SER A O 1
ATOM 3139 N N . ILE A 1 395 ? 3.446 19.555 -31.405 1.00 36.69 395 ILE A N 1
ATOM 3140 C CA . ILE A 1 395 ? 2.099 20.034 -31.007 1.00 36.69 395 ILE A CA 1
ATOM 3141 C C . ILE A 1 395 ? 1.341 20.657 -32.198 1.00 36.69 395 ILE A C 1
ATOM 3143 O O . ILE A 1 395 ? 0.687 21.689 -32.080 1.00 36.69 395 ILE A O 1
ATOM 3147 N N . ASN A 1 396 ? 1.391 20.010 -33.366 1.00 29.91 396 ASN A N 1
ATOM 3148 C CA . ASN A 1 396 ? 0.407 20.275 -34.418 1.00 29.91 396 ASN A CA 1
ATOM 3149 C C . ASN A 1 396 ? -0.876 19.492 -34.107 1.00 29.91 396 ASN A C 1
ATOM 3151 O O . ASN A 1 396 ? -1.027 18.352 -34.538 1.00 29.91 396 ASN A O 1
ATOM 3155 N N . LEU A 1 397 ? -1.822 20.128 -33.409 1.00 35.81 397 LEU A N 1
ATOM 3156 C CA . LEU A 1 397 ? -3.166 19.598 -33.101 1.00 35.81 397 LEU A CA 1
ATOM 3157 C C . LEU A 1 397 ? -4.065 19.360 -34.341 1.00 35.81 397 LEU A C 1
ATOM 3159 O O . LEU A 1 397 ? -5.232 19.009 -34.202 1.00 35.81 397 LEU A O 1
ATOM 3163 N N . LEU A 1 398 ? -3.515 19.533 -35.547 1.00 32.66 398 LEU A N 1
ATOM 3164 C CA . LEU A 1 398 ? -4.147 19.283 -36.847 1.00 32.66 398 LEU A CA 1
ATOM 3165 C C . LEU A 1 398 ? -3.338 18.311 -37.734 1.00 32.66 398 LEU A C 1
ATOM 3167 O O . LEU A 1 398 ? -3.719 18.064 -38.875 1.00 32.66 398 LEU A O 1
ATOM 3171 N N . ALA A 1 399 ? -2.228 17.750 -37.239 1.00 32.97 399 ALA A N 1
ATOM 3172 C CA . ALA A 1 399 ? -1.511 16.686 -37.939 1.00 32.97 399 ALA A CA 1
ATOM 3173 C C . ALA A 1 399 ? -2.101 15.318 -37.538 1.00 32.97 399 ALA A C 1
ATOM 3175 O O . ALA A 1 399 ? -2.128 15.010 -36.343 1.00 32.97 399 ALA A O 1
ATOM 3176 N N . PRO A 1 400 ? -2.559 14.475 -38.484 1.00 35.28 400 PRO A N 1
ATOM 3177 C CA . PRO A 1 400 ? -3.022 13.132 -38.152 1.00 35.28 400 PRO A CA 1
ATOM 3178 C C . PRO A 1 400 ? -1.866 12.307 -37.578 1.00 35.28 400 PRO A C 1
ATOM 3180 O O . PRO A 1 400 ? -0.728 12.413 -38.041 1.00 35.28 400 PRO A O 1
ATOM 3183 N N . ALA A 1 401 ? -2.154 11.465 -36.583 1.00 39.56 401 ALA A N 1
ATOM 3184 C CA . ALA A 1 401 ? -1.156 10.580 -35.992 1.00 39.56 401 ALA A CA 1
ATOM 3185 C C . ALA A 1 401 ? -0.570 9.658 -37.075 1.00 39.56 401 ALA A C 1
ATOM 3187 O O . ALA A 1 401 ? -1.269 8.804 -37.624 1.00 39.56 401 ALA A O 1
ATOM 3188 N N . THR A 1 402 ? 0.708 9.847 -37.405 1.00 43.31 402 THR A N 1
ATOM 3189 C CA . THR A 1 402 ? 1.370 9.156 -38.513 1.00 43.31 402 THR A CA 1
ATOM 3190 C C . THR A 1 402 ? 1.610 7.689 -38.172 1.00 43.31 402 THR A C 1
ATOM 3192 O O . THR A 1 402 ? 2.627 7.322 -37.589 1.00 43.31 402 THR A O 1
ATOM 3195 N N . PHE A 1 403 ? 0.668 6.822 -38.546 1.00 50.34 403 PHE A N 1
ATOM 3196 C CA . PHE A 1 403 ? 0.819 5.370 -38.450 1.00 50.34 403 PHE A CA 1
ATOM 3197 C C . PHE A 1 403 ? 1.957 4.881 -39.362 1.00 50.34 403 PHE A C 1
ATOM 3199 O O . PHE A 1 403 ? 1.734 4.506 -40.509 1.00 50.34 403 PHE A O 1
ATOM 3206 N N . ASN A 1 404 ? 3.181 4.858 -38.832 1.00 63.91 404 ASN A N 1
ATOM 3207 C CA . ASN A 1 404 ? 4.315 4.154 -39.420 1.00 63.91 404 ASN A CA 1
ATOM 3208 C C . ASN A 1 404 ? 4.405 2.745 -38.783 1.00 63.91 404 ASN A C 1
ATOM 3210 O O . ASN A 1 404 ? 4.978 2.601 -37.695 1.00 63.91 404 ASN A O 1
ATOM 3214 N N . PRO A 1 405 ? 3.813 1.697 -39.398 1.00 64.44 405 PRO A N 1
ATOM 3215 C CA . PRO A 1 405 ? 3.735 0.367 -38.789 1.00 64.44 405 PRO A CA 1
ATOM 3216 C C . PRO A 1 405 ? 5.116 -0.277 -38.615 1.00 64.44 405 PRO A C 1
ATOM 3218 O O . PRO A 1 405 ? 5.324 -1.015 -37.657 1.00 64.44 405 PRO A O 1
ATOM 3221 N N . THR A 1 406 ? 6.064 0.042 -39.496 1.00 72.50 406 THR A N 1
ATOM 3222 C CA . THR A 1 406 ? 7.471 -0.384 -39.463 1.00 72.50 406 THR A CA 1
ATOM 3223 C C . THR A 1 406 ? 8.149 0.082 -38.169 1.00 72.50 406 THR A C 1
ATOM 3225 O O . THR A 1 406 ? 8.721 -0.714 -37.427 1.00 72.50 406 THR A O 1
ATOM 3228 N N . VAL A 1 407 ? 7.996 1.368 -37.827 1.00 74.31 407 VAL A N 1
ATOM 3229 C CA . VAL A 1 407 ? 8.530 1.961 -36.586 1.00 74.31 407 VAL A CA 1
ATOM 3230 C C . VAL A 1 407 ? 7.808 1.416 -35.347 1.00 74.31 407 VAL A C 1
ATOM 3232 O O . VAL A 1 407 ? 8.447 1.152 -34.327 1.00 74.31 407 VAL A O 1
ATOM 3235 N N . ALA A 1 408 ? 6.495 1.177 -35.430 1.00 67.38 408 ALA A N 1
ATOM 3236 C CA . ALA A 1 408 ? 5.721 0.584 -34.338 1.00 67.38 408 ALA A CA 1
ATOM 3237 C C . ALA A 1 408 ? 6.146 -0.866 -34.021 1.00 67.38 408 ALA A C 1
ATOM 3239 O O . ALA A 1 408 ? 6.285 -1.226 -32.850 1.00 67.38 408 ALA A O 1
ATOM 3240 N N . LYS A 1 409 ? 6.405 -1.682 -35.051 1.00 74.19 409 LYS A N 1
ATOM 3241 C CA . LYS A 1 409 ? 6.961 -3.037 -34.909 1.00 74.19 409 LYS A CA 1
ATOM 3242 C C . LYS A 1 409 ? 8.390 -3.006 -34.376 1.00 74.19 409 LYS A C 1
ATOM 3244 O O . LYS A 1 409 ? 8.689 -3.708 -33.416 1.00 74.19 409 LYS A O 1
ATOM 3249 N N . GLY A 1 410 ? 9.247 -2.139 -34.918 1.00 75.94 410 GLY A N 1
ATOM 3250 C CA . GLY A 1 410 ? 10.626 -1.977 -34.451 1.00 75.94 410 GLY A CA 1
ATOM 3251 C C . GLY A 1 410 ? 10.732 -1.615 -32.972 1.00 75.94 410 GLY A C 1
ATOM 3252 O O . GLY A 1 410 ? 11.604 -2.113 -32.266 1.00 75.94 410 GLY A O 1
ATOM 3253 N N . LYS A 1 411 ? 9.793 -0.803 -32.480 1.00 77.00 411 LYS A N 1
ATOM 3254 C CA . LYS A 1 411 ? 9.645 -0.431 -31.068 1.00 77.00 411 LYS A CA 1
ATOM 3255 C C . LYS A 1 411 ? 9.249 -1.613 -30.182 1.00 77.00 411 LYS A C 1
ATOM 3257 O O . LYS A 1 411 ? 9.813 -1.771 -29.101 1.00 77.00 411 LYS A O 1
ATOM 3262 N N . ALA A 1 412 ? 8.330 -2.463 -30.648 1.00 67.06 412 ALA A N 1
ATOM 3263 C CA . ALA A 1 412 ? 7.989 -3.710 -29.966 1.00 67.06 412 ALA A CA 1
ATOM 3264 C C . ALA A 1 412 ? 9.192 -4.669 -29.934 1.00 67.06 412 ALA A C 1
ATOM 3266 O O . ALA A 1 412 ? 9.553 -5.153 -28.865 1.00 67.06 412 ALA A O 1
ATOM 3267 N N . LEU A 1 413 ? 9.885 -4.851 -31.064 1.00 73.75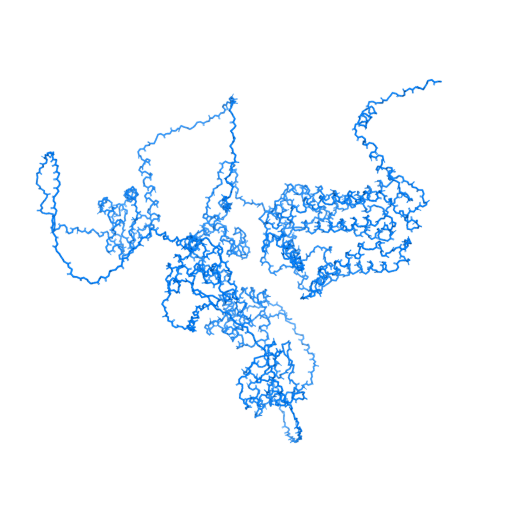 413 LEU A N 1
ATOM 3268 C CA . LEU A 1 413 ? 11.089 -5.681 -31.171 1.00 73.75 413 LEU A CA 1
ATOM 3269 C C . LEU A 1 413 ? 12.236 -5.176 -30.279 1.00 73.75 413 LEU A C 1
ATOM 3271 O O . LEU A 1 413 ? 12.901 -5.986 -29.638 1.00 73.75 413 LEU A O 1
ATOM 3275 N N . PHE A 1 414 ? 12.443 -3.859 -30.172 1.00 75.75 414 PHE A N 1
ATOM 3276 C CA . PHE A 1 414 ? 13.450 -3.250 -29.289 1.00 75.75 414 PHE A CA 1
ATOM 3277 C C . PHE A 1 414 ? 13.194 -3.554 -27.803 1.00 75.75 414 PHE A C 1
ATOM 3279 O O . PHE A 1 414 ? 14.135 -3.730 -27.029 1.00 75.75 414 PHE A O 1
ATOM 3286 N N . GLN A 1 415 ? 11.922 -3.630 -27.401 1.00 68.62 415 GLN A N 1
ATOM 3287 C CA . GLN A 1 415 ? 11.521 -3.969 -26.034 1.00 68.62 415 GLN A CA 1
ATOM 3288 C C . GLN A 1 415 ? 11.550 -5.488 -25.797 1.00 68.62 415 GLN A C 1
ATOM 3290 O O . GLN A 1 415 ? 12.100 -5.942 -24.797 1.00 68.62 415 GLN A O 1
ATOM 3295 N N . GLN A 1 416 ? 11.031 -6.278 -26.741 1.00 64.19 416 GLN A N 1
ATOM 3296 C CA . GLN A 1 416 ? 10.969 -7.742 -26.680 1.00 64.19 416 GLN A CA 1
ATOM 3297 C C . GLN A 1 416 ? 12.358 -8.396 -26.664 1.00 64.19 416 GLN A C 1
ATOM 3299 O O . GLN A 1 416 ? 12.577 -9.345 -25.918 1.00 64.19 416 GLN A O 1
ATOM 3304 N N . ASN A 1 417 ? 13.316 -7.861 -27.428 1.00 66.38 417 ASN A N 1
ATOM 3305 C CA . ASN A 1 417 ? 14.705 -8.335 -27.456 1.00 66.38 417 ASN A CA 1
ATOM 3306 C C . ASN A 1 417 ? 15.588 -7.681 -26.371 1.00 66.38 417 ASN A C 1
ATOM 3308 O O . ASN A 1 417 ? 16.814 -7.731 -26.450 1.00 66.38 417 ASN A O 1
ATOM 3312 N N . GLY A 1 418 ? 14.987 -7.032 -25.366 1.00 61.16 418 GLY A N 1
ATOM 3313 C CA . GLY A 1 418 ? 15.693 -6.506 -24.194 1.00 61.16 418 GLY A CA 1
ATOM 3314 C C . GLY A 1 418 ? 16.677 -5.361 -24.466 1.00 61.16 418 GLY A C 1
ATOM 3315 O O . GLY A 1 418 ? 17.448 -5.006 -23.574 1.00 61.16 418 GLY A O 1
ATOM 3316 N N . CYS A 1 419 ? 16.667 -4.745 -25.654 1.00 73.31 419 CYS A N 1
ATOM 3317 C CA . CYS A 1 419 ? 17.619 -3.691 -26.026 1.00 73.31 419 CYS A CA 1
ATOM 3318 C C . CYS A 1 419 ? 17.511 -2.453 -25.113 1.00 73.31 419 CYS A C 1
ATOM 3320 O O . CYS A 1 419 ? 18.512 -1.780 -24.840 1.00 73.31 419 CYS A O 1
ATOM 3322 N N . SER A 1 420 ? 16.315 -2.197 -24.571 1.00 68.12 420 SER A N 1
ATOM 3323 C CA . SER A 1 420 ? 16.070 -1.187 -23.535 1.00 68.12 420 SER A CA 1
ATOM 3324 C C . SER A 1 420 ? 16.804 -1.456 -22.215 1.00 68.12 420 SER A C 1
ATOM 3326 O O . SER A 1 420 ? 17.122 -0.504 -21.508 1.00 68.12 420 SER A O 1
ATOM 3328 N N . GLY A 1 421 ? 17.148 -2.708 -21.893 1.00 57.44 421 GLY A N 1
ATOM 3329 C CA . GLY A 1 421 ? 17.885 -3.056 -20.672 1.00 57.44 421 GLY A CA 1
ATOM 3330 C C . GLY A 1 421 ? 19.294 -2.455 -20.622 1.00 57.44 421 GLY A C 1
ATOM 3331 O O . GLY A 1 421 ? 19.768 -2.081 -19.551 1.00 57.44 421 GLY A O 1
ATOM 3332 N N . CYS A 1 422 ? 19.943 -2.290 -21.781 1.00 63.34 422 CYS A N 1
ATOM 3333 C CA . CYS A 1 422 ? 21.257 -1.650 -21.882 1.00 63.34 422 CYS A CA 1
ATOM 3334 C C . CYS A 1 422 ? 21.178 -0.195 -22.367 1.00 63.34 422 CYS A C 1
ATOM 3336 O O . CYS A 1 422 ? 21.904 0.650 -21.844 1.00 63.34 422 CYS A O 1
ATOM 3338 N N . HIS A 1 423 ? 20.311 0.121 -23.336 1.00 70.38 423 HIS A N 1
ATOM 3339 C CA . HIS A 1 423 ? 20.241 1.453 -23.960 1.00 70.38 423 HIS A CA 1
ATOM 3340 C C . HIS A 1 423 ? 19.086 2.337 -23.441 1.00 70.38 423 HIS A C 1
ATOM 3342 O O . HIS A 1 423 ? 18.916 3.462 -23.912 1.00 70.38 423 HIS A O 1
ATOM 3348 N N . GLY A 1 424 ? 18.304 1.866 -22.466 1.00 61.47 424 GLY A N 1
ATOM 3349 C CA . GLY A 1 424 ? 17.125 2.542 -21.915 1.00 61.47 424 GLY A CA 1
ATOM 3350 C C . GLY A 1 424 ? 15.878 2.433 -22.806 1.00 61.47 424 GLY A C 1
ATOM 3351 O O . GLY A 1 424 ? 15.985 2.243 -24.016 1.00 61.47 424 GLY A O 1
ATOM 3352 N N . ASP A 1 425 ? 14.688 2.629 -22.221 1.00 60.81 425 ASP A N 1
ATOM 3353 C CA . ASP A 1 425 ? 13.344 2.493 -22.842 1.00 60.81 425 ASP A CA 1
ATOM 3354 C C . ASP A 1 425 ? 13.120 3.256 -24.170 1.00 60.81 425 ASP A C 1
ATOM 3356 O O . ASP A 1 425 ? 12.112 3.041 -24.844 1.00 60.81 425 ASP A O 1
ATOM 3360 N N . ARG A 1 426 ? 14.030 4.169 -24.531 1.00 67.81 426 ARG A N 1
ATOM 3361 C CA . ARG A 1 426 ? 14.004 5.024 -25.734 1.00 67.81 426 ARG A CA 1
ATOM 3362 C C . ARG A 1 426 ? 15.374 5.158 -26.410 1.00 67.81 426 ARG A C 1
ATOM 3364 O O . ARG A 1 426 ? 15.666 6.180 -27.024 1.00 67.81 426 ARG A O 1
ATOM 3371 N N . GLY A 1 427 ? 16.278 4.208 -26.176 1.00 66.88 427 GLY A N 1
ATOM 3372 C CA . GLY A 1 427 ? 17.660 4.298 -26.649 1.00 66.88 427 GLY A CA 1
ATOM 3373 C C . GLY A 1 427 ? 18.421 5.531 -26.134 1.00 66.88 427 GLY A C 1
ATOM 3374 O O . GLY A 1 427 ? 19.393 5.935 -26.755 1.00 66.88 427 GLY A O 1
ATOM 3375 N N . ARG A 1 428 ? 17.996 6.166 -25.030 1.00 69.81 428 ARG A N 1
ATOM 3376 C CA . ARG A 1 428 ? 18.607 7.404 -24.493 1.00 69.81 428 ARG A CA 1
ATOM 3377 C C . ARG A 1 428 ? 19.930 7.165 -23.740 1.00 69.81 428 ARG A C 1
ATOM 3379 O O . ARG A 1 428 ? 20.574 8.129 -23.337 1.00 69.81 428 ARG A O 1
ATOM 3386 N N . GLY A 1 429 ? 20.356 5.906 -23.626 1.00 57.78 429 GLY A N 1
ATOM 3387 C CA . GLY A 1 429 ? 21.561 5.454 -22.931 1.00 57.78 429 GLY A CA 1
ATOM 3388 C C . GLY A 1 429 ? 21.282 5.044 -21.482 1.00 57.78 429 GLY A C 1
ATOM 3389 O O . GLY A 1 429 ? 20.404 5.607 -20.830 1.00 57.78 429 GLY A O 1
ATOM 3390 N N . ALA A 1 430 ? 22.027 4.051 -20.990 1.00 57.06 430 ALA A N 1
ATOM 3391 C CA . ALA A 1 430 ? 22.046 3.666 -19.575 1.00 57.06 430 ALA A CA 1
ATOM 3392 C C . ALA A 1 430 ? 23.368 2.960 -19.225 1.00 57.06 430 ALA A C 1
ATOM 3394 O O . ALA A 1 430 ? 24.257 3.573 -18.642 1.00 57.06 430 ALA A O 1
ATOM 3395 N N . VAL A 1 431 ? 23.511 1.696 -19.635 1.00 57.84 431 VAL A N 1
ATOM 3396 C CA . VAL A 1 431 ? 24.765 0.918 -19.554 1.00 57.84 431 VAL A CA 1
ATOM 3397 C C . VAL A 1 431 ? 25.489 0.948 -20.903 1.00 57.84 431 VAL A C 1
ATOM 3399 O O . VAL A 1 431 ? 26.705 1.102 -20.964 1.00 57.84 431 VAL A O 1
ATOM 3402 N N . GLY A 1 432 ? 24.726 0.853 -21.994 1.00 60.16 432 GLY A N 1
ATOM 3403 C CA . GLY A 1 432 ? 25.176 1.146 -23.350 1.00 60.16 432 GLY A CA 1
ATOM 3404 C C . GLY A 1 432 ? 25.012 2.633 -23.703 1.00 60.16 432 GLY A C 1
ATOM 3405 O O . GLY A 1 432 ? 24.218 3.341 -23.071 1.00 60.16 432 GLY A O 1
ATOM 3406 N N . PRO A 1 433 ? 25.734 3.120 -24.732 1.00 71.38 433 PRO A N 1
ATOM 3407 C CA . PRO A 1 433 ? 25.655 4.507 -25.190 1.00 71.38 433 PRO A CA 1
ATOM 3408 C C . PRO A 1 433 ? 24.266 4.865 -25.736 1.00 71.38 433 PRO A C 1
ATOM 3410 O O . PRO A 1 433 ? 23.496 3.993 -26.143 1.00 71.38 433 PRO A O 1
ATOM 3413 N N . SER A 1 434 ? 23.965 6.165 -25.792 1.00 77.81 434 SER A N 1
ATOM 3414 C CA . SER A 1 434 ? 22.743 6.659 -26.434 1.00 77.81 434 SER A CA 1
ATOM 3415 C C . SER A 1 434 ? 22.727 6.330 -27.932 1.00 77.81 434 SER A C 1
ATOM 3417 O O . SER A 1 434 ? 23.712 6.532 -28.644 1.00 77.81 434 SER A O 1
ATOM 3419 N N . LEU A 1 435 ? 21.581 5.832 -28.388 1.00 79.44 435 LEU A N 1
ATOM 3420 C CA . LEU A 1 435 ? 21.221 5.528 -29.770 1.00 79.44 435 LEU A CA 1
ATOM 3421 C C . LEU A 1 435 ? 20.344 6.631 -30.394 1.00 79.44 435 LEU A C 1
ATOM 3423 O O . LEU A 1 435 ? 19.976 6.538 -31.563 1.00 79.44 435 LEU A O 1
ATOM 3427 N N . VAL A 1 436 ? 20.004 7.690 -29.650 1.00 79.75 436 VAL A N 1
ATOM 3428 C CA . VAL A 1 436 ? 19.267 8.839 -30.201 1.00 79.75 436 VAL A CA 1
ATOM 3429 C C . VAL A 1 436 ? 20.084 9.482 -31.322 1.00 79.75 436 VAL A C 1
ATOM 3431 O O . VAL A 1 436 ? 21.220 9.905 -31.113 1.00 79.75 436 VAL A O 1
ATOM 3434 N N . GLY A 1 437 ? 19.507 9.548 -32.524 1.00 71.00 437 GLY A N 1
ATOM 3435 C CA . GLY A 1 437 ? 20.201 10.036 -33.716 1.00 71.00 437 GLY A CA 1
ATOM 3436 C C . GLY A 1 437 ? 21.276 9.095 -34.281 1.00 71.00 437 GLY A C 1
ATOM 3437 O O . GLY A 1 437 ? 22.071 9.543 -35.108 1.00 71.00 437 GLY A O 1
ATOM 3438 N N . ILE A 1 438 ? 21.318 7.810 -33.896 1.00 77.56 438 ILE A N 1
ATOM 3439 C CA . ILE A 1 438 ? 22.341 6.856 -34.370 1.00 77.56 438 ILE A CA 1
ATOM 3440 C C . ILE A 1 438 ? 22.364 6.710 -35.904 1.00 77.56 438 ILE A C 1
ATOM 3442 O O . ILE A 1 438 ? 23.443 6.611 -36.488 1.00 77.56 438 ILE A O 1
ATOM 3446 N N . GLY A 1 439 ? 21.205 6.832 -36.564 1.00 70.38 439 GLY A N 1
ATOM 3447 C CA . GLY A 1 439 ? 21.061 6.864 -38.028 1.00 70.38 439 GLY A CA 1
ATOM 3448 C C . GLY A 1 439 ? 21.699 8.072 -38.734 1.00 70.38 439 GLY A C 1
ATOM 3449 O O . GLY A 1 439 ? 21.790 8.087 -39.956 1.00 70.38 439 GLY A O 1
ATOM 3450 N N . LYS A 1 440 ? 22.173 9.085 -37.990 1.00 75.00 440 LYS A N 1
ATOM 3451 C CA . LYS A 1 440 ? 23.025 10.168 -38.525 1.00 75.00 440 LYS A CA 1
ATOM 3452 C C . LYS A 1 440 ? 24.520 9.832 -38.476 1.00 75.00 440 LYS A C 1
ATOM 3454 O O . LYS A 1 440 ? 25.315 10.525 -39.101 1.00 75.00 440 LYS A O 1
ATOM 3459 N N . LYS A 1 441 ? 24.909 8.808 -37.708 1.00 70.44 441 LYS A N 1
ATOM 3460 C CA . LYS A 1 441 ? 26.302 8.374 -37.499 1.00 70.44 441 LYS A CA 1
ATOM 3461 C C . LYS A 1 441 ? 26.644 7.093 -38.268 1.00 70.44 441 LYS A C 1
ATOM 3463 O O . LYS A 1 441 ? 27.804 6.881 -38.606 1.00 70.44 441 LYS A O 1
ATOM 3468 N N . TYR A 1 442 ? 25.645 6.261 -38.550 1.00 74.31 442 TYR A N 1
ATOM 3469 C CA . TYR A 1 442 ? 25.763 5.022 -39.314 1.00 74.31 442 TYR A CA 1
ATOM 3470 C C . TYR A 1 442 ? 24.610 4.940 -40.321 1.00 74.31 442 TYR A C 1
ATOM 3472 O O . TYR A 1 442 ? 23.479 5.281 -39.981 1.00 74.31 442 TYR A O 1
ATOM 3480 N N . SER A 1 443 ? 24.881 4.480 -41.546 1.00 75.44 443 SER A N 1
ATOM 3481 C CA . SER A 1 443 ? 23.830 4.223 -42.539 1.00 75.44 443 SER A CA 1
ATOM 3482 C C . SER A 1 443 ? 22.915 3.072 -42.105 1.00 75.44 443 SER A C 1
ATOM 3484 O O . SER A 1 443 ? 23.274 2.267 -41.243 1.00 75.44 443 SER A O 1
ATOM 3486 N N . GLN A 1 444 ? 21.738 2.959 -42.727 1.00 65.88 444 GLN A N 1
ATOM 3487 C CA . GLN A 1 444 ? 20.766 1.904 -42.417 1.00 65.88 444 GLN A CA 1
ATOM 3488 C C . GLN A 1 444 ? 21.368 0.493 -42.559 1.00 65.88 444 GLN A C 1
ATOM 3490 O O . GLN A 1 444 ? 21.174 -0.346 -41.679 1.00 65.88 444 GLN A O 1
ATOM 3495 N N . ASP A 1 445 ? 22.169 0.257 -43.601 1.00 68.56 445 ASP A N 1
ATOM 3496 C CA . ASP A 1 445 ? 22.857 -1.022 -43.810 1.00 68.56 445 ASP A CA 1
ATOM 3497 C C . ASP A 1 445 ? 24.029 -1.227 -42.843 1.00 68.56 445 ASP A C 1
ATOM 3499 O O . ASP A 1 445 ? 24.257 -2.345 -42.386 1.00 68.56 445 ASP A O 1
ATOM 3503 N N . ALA A 1 446 ? 24.740 -0.158 -42.458 1.00 73.06 446 ALA A N 1
ATOM 3504 C CA . ALA A 1 446 ? 25.776 -0.239 -41.429 1.00 73.06 446 ALA A CA 1
ATOM 3505 C C . ALA A 1 446 ? 25.182 -0.566 -40.047 1.00 73.06 446 ALA A C 1
ATOM 3507 O O . ALA A 1 446 ? 25.791 -1.321 -39.296 1.00 73.06 446 ALA A O 1
ATOM 3508 N N . LEU A 1 447 ? 23.986 -0.059 -39.725 1.00 77.06 447 LEU A N 1
ATOM 3509 C CA . LEU A 1 447 ? 23.244 -0.428 -38.515 1.00 77.06 447 LEU A CA 1
ATOM 3510 C C . LEU A 1 447 ? 22.768 -1.880 -38.559 1.00 77.06 447 LEU A C 1
ATOM 3512 O O . LEU A 1 447 ? 22.996 -2.616 -37.603 1.00 77.06 447 LEU A O 1
ATOM 3516 N N . LEU A 1 448 ? 22.166 -2.314 -39.668 1.00 75.62 448 LEU A N 1
ATOM 3517 C CA . LEU A 1 448 ? 21.710 -3.694 -39.842 1.00 75.62 448 LEU A CA 1
ATOM 3518 C C . LEU A 1 448 ? 22.884 -4.689 -39.757 1.00 75.62 448 LEU A C 1
ATOM 3520 O O . LEU A 1 448 ? 22.803 -5.691 -39.044 1.00 75.62 448 LEU A O 1
ATOM 3524 N N . ALA A 1 449 ? 24.014 -4.371 -40.394 1.00 71.44 449 ALA A N 1
ATOM 3525 C CA . ALA A 1 449 ? 25.248 -5.142 -40.279 1.00 71.44 449 ALA A CA 1
ATOM 3526 C C . ALA A 1 449 ? 25.820 -5.131 -38.850 1.00 71.44 449 ALA A C 1
ATOM 3528 O O . ALA A 1 449 ? 26.263 -6.174 -38.375 1.00 71.44 449 ALA A O 1
ATOM 3529 N N . LEU A 1 450 ? 25.783 -3.995 -38.143 1.00 75.81 450 LEU A N 1
ATOM 3530 C CA . LEU A 1 450 ? 26.293 -3.870 -36.773 1.00 75.81 450 LEU A CA 1
ATOM 3531 C C . LEU A 1 450 ? 25.423 -4.606 -35.738 1.00 75.81 450 LEU A C 1
ATOM 3533 O O . LEU A 1 450 ? 25.958 -5.103 -34.752 1.00 75.81 450 LEU A O 1
ATOM 3537 N N . ILE A 1 451 ? 24.111 -4.705 -35.958 1.00 74.00 451 ILE A N 1
ATOM 3538 C CA . ILE A 1 451 ? 23.179 -5.432 -35.080 1.00 74.00 451 ILE A CA 1
ATOM 3539 C C . ILE A 1 451 ? 23.345 -6.949 -35.248 1.00 74.00 451 ILE A C 1
ATOM 3541 O O . ILE A 1 451 ? 23.458 -7.667 -34.254 1.00 74.00 451 ILE A O 1
ATOM 3545 N N . HIS A 1 452 ? 23.438 -7.442 -36.487 1.00 68.06 452 HIS A N 1
ATOM 3546 C CA . HIS A 1 452 ? 23.705 -8.861 -36.747 1.00 68.06 452 HIS A CA 1
ATOM 3547 C C . HIS A 1 452 ? 25.151 -9.271 -36.410 1.00 68.06 452 HIS A C 1
ATOM 3549 O O . HIS A 1 452 ? 25.385 -10.371 -35.910 1.00 68.06 452 HIS A O 1
ATOM 3555 N N . LYS A 1 453 ? 26.138 -8.412 -36.700 1.00 68.06 453 LYS A N 1
ATOM 3556 C CA . LYS A 1 453 ? 27.580 -8.679 -36.549 1.00 68.06 453 LYS A CA 1
ATOM 3557 C C . LYS A 1 453 ? 28.307 -7.476 -35.917 1.00 68.06 453 LYS A C 1
ATOM 3559 O O . LYS A 1 453 ? 29.050 -6.773 -36.609 1.00 68.06 453 LYS A O 1
ATOM 3564 N N . PRO A 1 454 ? 28.152 -7.242 -34.600 1.00 70.00 454 PRO A N 1
ATOM 3565 C CA . PRO A 1 454 ? 28.829 -6.142 -33.919 1.00 70.00 454 PRO A CA 1
ATOM 3566 C C . PRO A 1 454 ? 30.358 -6.221 -34.053 1.00 70.00 454 PRO A C 1
ATOM 3568 O O . PRO A 1 454 ? 30.968 -7.298 -33.998 1.00 70.00 454 PRO A O 1
ATOM 3571 N N . SER A 1 455 ? 30.994 -5.058 -34.235 1.00 69.00 455 SER A N 1
ATOM 3572 C CA . SER A 1 455 ? 32.446 -4.955 -34.438 1.00 69.00 455 SER A CA 1
ATOM 3573 C C . SER A 1 455 ? 33.228 -5.515 -33.243 1.00 69.00 455 SER A C 1
ATOM 3575 O O . SER A 1 455 ? 32.702 -5.601 -32.134 1.00 69.00 455 SER A O 1
ATOM 3577 N N . ALA A 1 456 ? 34.498 -5.886 -33.433 1.00 62.47 456 ALA A N 1
ATOM 3578 C CA . ALA A 1 456 ? 35.312 -6.459 -32.353 1.00 62.47 456 ALA A CA 1
ATOM 3579 C C . ALA A 1 456 ? 35.389 -5.544 -31.109 1.00 62.47 456 ALA A C 1
ATOM 3581 O O . ALA A 1 456 ? 35.288 -6.023 -29.982 1.00 62.47 456 ALA A O 1
ATOM 3582 N N . ALA A 1 457 ? 35.468 -4.223 -31.310 1.00 57.03 457 ALA A N 1
ATOM 3583 C CA . ALA A 1 457 ? 35.440 -3.239 -30.227 1.00 57.03 457 ALA A CA 1
ATOM 3584 C C . ALA A 1 457 ? 34.078 -3.181 -29.505 1.00 57.03 457 ALA A C 1
ATOM 3586 O O . ALA A 1 457 ? 34.034 -3.085 -28.282 1.00 57.03 457 ALA A O 1
ATOM 3587 N N . ILE A 1 458 ? 32.966 -3.284 -30.243 1.00 65.00 458 ILE A N 1
ATOM 3588 C CA . ILE A 1 458 ? 31.605 -3.221 -29.683 1.00 65.00 458 ILE A CA 1
ATOM 3589 C C . ILE A 1 458 ? 31.221 -4.540 -28.987 1.00 65.00 458 ILE A C 1
ATOM 3591 O O . ILE A 1 458 ? 30.584 -4.513 -27.936 1.00 65.00 458 ILE A O 1
ATOM 3595 N N . ARG A 1 459 ? 31.716 -5.687 -29.474 1.00 64.50 459 ARG A N 1
ATOM 3596 C CA . ARG A 1 459 ? 31.659 -6.967 -28.746 1.00 64.50 459 ARG A CA 1
ATOM 3597 C C . ARG A 1 459 ? 32.493 -6.940 -27.463 1.00 64.50 459 ARG A C 1
ATOM 3599 O O . ARG A 1 459 ? 32.006 -7.393 -26.433 1.00 64.50 459 ARG A O 1
ATOM 3606 N N . LYS A 1 460 ? 33.692 -6.336 -27.470 1.00 55.56 460 LYS A N 1
ATOM 3607 C CA . LYS A 1 460 ? 34.485 -6.126 -26.238 1.00 55.56 460 LYS A CA 1
ATOM 3608 C C . LYS A 1 460 ? 33.771 -5.218 -25.217 1.00 55.56 460 LYS A C 1
ATOM 3610 O O . LYS A 1 460 ? 34.022 -5.343 -24.023 1.00 55.56 460 LYS A O 1
ATOM 3615 N N . ALA A 1 461 ? 32.852 -4.360 -25.667 1.00 54.25 461 ALA A N 1
ATOM 3616 C CA . ALA A 1 461 ? 31.997 -3.529 -24.815 1.00 54.25 461 ALA A CA 1
ATOM 3617 C C . ALA A 1 461 ? 30.708 -4.227 -24.315 1.00 54.25 461 ALA A C 1
ATOM 3619 O O . ALA A 1 461 ? 29.914 -3.595 -23.624 1.00 54.25 461 ALA A O 1
ATOM 3620 N N . GLY A 1 462 ? 30.492 -5.512 -24.628 1.00 56.09 462 GLY A N 1
ATOM 3621 C CA . GLY A 1 462 ? 29.404 -6.318 -24.055 1.00 56.09 462 GLY A CA 1
ATOM 3622 C C . GLY A 1 462 ? 28.062 -6.280 -24.795 1.00 56.09 462 GLY A C 1
ATOM 3623 O O . GLY A 1 462 ? 27.079 -6.787 -24.263 1.00 56.09 462 GLY A O 1
ATOM 3624 N N . MET A 1 463 ? 27.991 -5.724 -26.011 1.00 67.06 463 MET A N 1
ATOM 3625 C CA . MET A 1 463 ? 26.779 -5.821 -26.837 1.00 67.06 463 MET A CA 1
ATOM 3626 C C . MET A 1 463 ? 26.626 -7.251 -27.399 1.00 67.06 463 MET A C 1
ATOM 3628 O O . MET A 1 463 ? 27.497 -7.682 -28.166 1.00 67.06 463 MET A O 1
ATOM 3632 N N . PRO A 1 464 ? 25.534 -7.984 -27.096 1.00 61.06 464 PRO A N 1
ATOM 3633 C CA . PRO A 1 464 ? 25.219 -9.219 -27.802 1.00 61.06 464 PRO A CA 1
ATOM 3634 C C . PRO A 1 464 ? 24.822 -8.895 -29.248 1.00 61.06 464 PRO A C 1
ATOM 3636 O O . PRO A 1 464 ? 24.088 -7.941 -29.504 1.00 61.06 464 PRO A O 1
ATOM 3639 N N . GLY A 1 465 ? 25.297 -9.693 -30.205 1.00 57.31 465 GLY A N 1
ATOM 3640 C CA . GLY A 1 465 ? 24.754 -9.656 -31.564 1.00 57.31 465 GLY A CA 1
ATOM 3641 C C . GLY A 1 465 ? 23.358 -10.279 -31.605 1.00 57.31 465 GLY A C 1
ATOM 3642 O O . GLY A 1 465 ? 23.061 -11.167 -30.806 1.00 57.31 465 GLY A O 1
ATOM 3643 N N . ALA A 1 466 ? 22.540 -9.858 -32.568 1.00 55.09 466 ALA A N 1
ATOM 3644 C CA . ALA A 1 466 ? 21.240 -10.456 -32.870 1.00 55.09 466 ALA A CA 1
ATOM 3645 C C . ALA A 1 466 ? 21.305 -11.251 -34.195 1.00 55.09 466 ALA A C 1
ATOM 3647 O O . ALA A 1 466 ? 20.859 -10.758 -35.236 1.00 55.09 466 ALA A O 1
ATOM 3648 N N . PRO A 1 467 ? 21.903 -12.461 -34.207 1.00 51.56 467 PRO A N 1
ATOM 3649 C CA . PRO A 1 467 ? 21.964 -13.294 -35.408 1.00 51.56 467 PRO A CA 1
ATOM 3650 C C . PRO A 1 467 ? 20.614 -13.950 -35.737 1.00 51.56 467 PRO A C 1
ATOM 3652 O O . PRO A 1 467 ? 20.370 -14.270 -36.894 1.00 51.56 467 PRO A O 1
ATOM 3655 N N . ASP A 1 468 ? 19.750 -14.121 -34.732 1.00 54.06 468 ASP A N 1
ATOM 3656 C CA . ASP A 1 468 ? 18.556 -14.973 -34.796 1.00 54.06 468 ASP A CA 1
ATOM 3657 C C . ASP A 1 468 ? 17.284 -14.235 -35.275 1.00 54.06 468 ASP A C 1
ATOM 3659 O O . ASP A 1 468 ? 16.267 -14.870 -35.552 1.00 54.06 468 ASP A O 1
ATOM 3663 N N . LEU A 1 469 ? 17.324 -12.899 -35.395 1.00 61.28 469 LEU A N 1
ATOM 3664 C CA . LEU A 1 469 ? 16.207 -12.099 -35.914 1.00 61.28 469 LEU A CA 1
ATOM 3665 C C . LEU A 1 469 ? 16.165 -12.133 -37.454 1.00 61.28 469 LEU A C 1
ATOM 3667 O O . LEU A 1 469 ? 17.179 -11.832 -38.093 1.00 61.28 469 LEU A O 1
ATOM 3671 N N . PRO A 1 470 ? 15.006 -12.399 -38.085 1.00 69.25 470 PRO A N 1
ATOM 3672 C CA . PRO A 1 470 ? 14.835 -12.264 -39.528 1.00 69.25 470 PRO A CA 1
ATOM 3673 C C . PRO A 1 470 ? 15.188 -10.861 -40.046 1.00 69.25 470 PRO A C 1
ATOM 3675 O O . PRO A 1 470 ? 14.870 -9.848 -39.424 1.00 69.25 470 PRO A O 1
ATOM 3678 N N . ILE A 1 471 ? 15.771 -10.781 -41.247 1.00 65.94 471 ILE A N 1
ATOM 3679 C CA . ILE A 1 471 ? 16.149 -9.507 -41.893 1.00 65.94 471 ILE A CA 1
ATOM 3680 C C . ILE A 1 471 ? 14.990 -8.479 -41.951 1.00 65.94 471 ILE A C 1
ATOM 3682 O O . ILE A 1 471 ? 15.264 -7.296 -41.740 1.00 65.94 471 ILE A O 1
ATOM 3686 N N . PRO A 1 472 ? 13.711 -8.851 -42.191 1.00 68.19 472 PRO A N 1
ATOM 3687 C CA . PRO A 1 472 ? 12.589 -7.910 -42.089 1.00 68.19 472 PRO A CA 1
ATOM 3688 C C . PRO A 1 472 ? 12.409 -7.313 -40.686 1.00 68.19 472 PRO A C 1
ATOM 3690 O O . PRO A 1 472 ? 12.213 -6.110 -40.559 1.00 68.19 472 PRO A O 1
ATOM 3693 N N . GLU A 1 473 ? 12.548 -8.119 -39.632 1.00 71.62 473 GLU A N 1
ATOM 3694 C CA . GLU A 1 473 ? 12.411 -7.672 -38.240 1.00 71.62 473 GLU A CA 1
ATOM 3695 C C . GLU A 1 473 ? 13.583 -6.775 -37.821 1.00 71.62 473 GLU A C 1
ATOM 3697 O O . GLU A 1 473 ? 13.386 -5.768 -37.144 1.00 71.62 473 GLU A O 1
ATOM 3702 N N . VAL A 1 474 ? 14.802 -7.050 -38.301 1.00 75.12 474 VAL A N 1
ATOM 3703 C CA . VAL A 1 474 ? 15.935 -6.130 -38.097 1.00 75.12 474 VAL A CA 1
ATOM 3704 C C . VAL A 1 474 ? 15.764 -4.833 -38.897 1.00 75.12 474 VAL A C 1
ATOM 3706 O O . VAL A 1 474 ? 16.170 -3.775 -38.420 1.00 75.12 474 VAL A O 1
ATOM 3709 N N . LYS A 1 475 ? 15.098 -4.848 -40.060 1.00 76.19 475 LYS A N 1
ATOM 3710 C CA . LYS A 1 475 ? 14.723 -3.613 -40.775 1.00 76.19 475 LYS A CA 1
ATOM 3711 C C . LYS A 1 475 ? 13.667 -2.802 -40.019 1.00 76.19 475 LYS A C 1
ATOM 3713 O O . LYS A 1 475 ? 13.838 -1.587 -39.919 1.00 76.19 475 LYS A O 1
ATOM 3718 N N . ASP A 1 476 ? 12.653 -3.446 -39.440 1.00 80.50 476 ASP A N 1
ATOM 3719 C CA . ASP A 1 476 ? 11.681 -2.797 -38.548 1.00 80.50 476 ASP A CA 1
ATOM 3720 C C . ASP A 1 476 ? 12.396 -2.176 -37.330 1.00 80.50 476 ASP A C 1
ATOM 3722 O O . ASP A 1 476 ? 12.241 -0.987 -37.042 1.00 80.50 476 ASP A O 1
ATOM 3726 N N . LEU A 1 477 ? 13.265 -2.943 -36.660 1.00 81.38 477 LEU A N 1
ATOM 3727 C CA . LEU A 1 477 ? 14.081 -2.487 -35.530 1.00 81.38 477 LEU A CA 1
ATOM 3728 C C . LEU A 1 477 ? 14.961 -1.280 -35.895 1.00 81.38 477 LEU A C 1
ATOM 3730 O O . LEU A 1 477 ? 14.977 -0.290 -35.163 1.00 81.38 477 LEU A O 1
ATOM 3734 N N . VAL A 1 478 ? 15.655 -1.313 -37.037 1.00 83.25 478 VAL A N 1
ATOM 3735 C CA . VAL A 1 478 ? 16.483 -0.189 -37.506 1.00 83.25 478 VAL A CA 1
ATOM 3736 C C . VAL A 1 478 ? 15.631 1.024 -37.899 1.00 83.25 478 VAL A C 1
ATOM 3738 O O . VAL A 1 478 ? 16.060 2.152 -37.664 1.00 83.25 478 VAL A O 1
ATOM 3741 N N . ALA A 1 479 ? 14.410 0.840 -38.413 1.00 80.62 479 ALA A N 1
ATOM 3742 C CA . ALA A 1 479 ? 13.485 1.953 -38.632 1.00 80.62 479 ALA A CA 1
ATOM 3743 C C . ALA A 1 479 ? 13.127 2.653 -37.308 1.00 80.62 479 ALA A C 1
ATOM 3745 O O . ALA A 1 479 ? 13.168 3.881 -37.239 1.00 80.62 479 ALA A O 1
ATOM 3746 N N . TYR A 1 480 ? 12.876 1.897 -36.231 1.00 81.12 480 TYR A N 1
ATOM 3747 C CA . TYR A 1 480 ? 12.690 2.479 -34.897 1.00 81.12 480 TYR A CA 1
ATOM 3748 C C . TYR A 1 480 ? 13.959 3.168 -34.366 1.00 81.12 480 TYR A C 1
ATOM 3750 O O . TYR A 1 480 ? 13.866 4.286 -33.860 1.00 81.12 480 TYR A O 1
ATOM 3758 N N . LEU A 1 481 ? 15.146 2.572 -34.539 1.00 84.44 481 LEU A N 1
ATOM 3759 C CA . LEU A 1 481 ? 16.422 3.193 -34.148 1.00 84.44 481 LEU A CA 1
ATOM 3760 C C . LEU A 1 481 ? 16.699 4.511 -34.891 1.00 84.44 481 LEU A C 1
ATOM 3762 O O . LEU A 1 481 ? 17.214 5.457 -34.296 1.00 84.44 481 LEU A O 1
ATOM 3766 N N . ASN A 1 482 ? 16.319 4.601 -36.167 1.00 80.56 482 ASN A N 1
ATOM 3767 C CA . ASN A 1 482 ? 16.408 5.831 -36.957 1.00 80.56 482 ASN A CA 1
ATOM 3768 C C . ASN A 1 482 ? 15.358 6.875 -36.538 1.00 80.56 482 ASN A C 1
ATOM 3770 O O . ASN A 1 482 ? 15.624 8.073 -36.625 1.00 80.56 482 ASN A O 1
ATOM 3774 N N . ALA A 1 483 ? 14.198 6.437 -36.038 1.00 75.69 483 ALA A N 1
ATOM 3775 C CA . ALA A 1 483 ? 13.157 7.309 -35.504 1.00 75.69 483 ALA A CA 1
ATOM 3776 C C . ALA A 1 483 ? 13.471 7.875 -34.100 1.00 75.69 483 ALA A C 1
ATOM 3778 O O . ALA A 1 483 ? 12.813 8.835 -33.692 1.00 75.69 483 ALA A O 1
ATOM 3779 N N . LEU A 1 484 ? 14.457 7.344 -33.360 1.00 75.56 484 LEU A N 1
ATOM 3780 C CA . LEU A 1 484 ? 14.803 7.811 -32.006 1.00 75.56 484 LEU A CA 1
ATOM 3781 C C . LEU A 1 484 ? 15.175 9.304 -31.974 1.00 75.56 484 LEU A C 1
ATOM 3783 O O . LEU A 1 484 ? 16.139 9.742 -32.608 1.00 75.56 484 LEU A O 1
ATOM 3787 N N . GLY A 1 485 ? 14.437 10.083 -31.177 1.00 61.16 485 GLY A N 1
ATOM 3788 C CA . GLY A 1 485 ? 14.545 11.545 -31.093 1.00 61.16 485 GLY A CA 1
ATOM 3789 C C . GLY A 1 485 ? 13.715 12.326 -32.121 1.00 61.16 485 GLY A C 1
ATOM 3790 O O . GLY A 1 485 ? 13.662 13.557 -32.047 1.00 61.16 485 GLY A O 1
ATOM 3791 N N . THR A 1 486 ? 13.039 11.653 -33.054 1.00 65.88 486 THR A N 1
ATOM 3792 C CA . THR A 1 486 ? 12.106 12.264 -34.019 1.00 65.88 486 THR A CA 1
ATOM 3793 C C . THR A 1 486 ? 10.651 12.157 -33.526 1.00 65.88 486 THR A C 1
ATOM 3795 O O . THR A 1 486 ? 10.373 11.384 -32.603 1.00 65.88 486 THR A O 1
ATOM 3798 N N . PRO A 1 487 ? 9.683 12.878 -34.128 1.00 53.56 487 PRO A N 1
ATOM 3799 C CA . PRO A 1 487 ? 8.265 12.697 -33.809 1.00 53.56 487 PRO A CA 1
ATOM 3800 C C . PRO A 1 487 ? 7.769 11.248 -33.978 1.00 53.56 487 PRO A C 1
ATOM 3802 O O . PRO A 1 487 ? 6.946 10.801 -33.178 1.00 53.56 487 PRO A O 1
ATOM 3805 N N . GLU A 1 488 ? 8.317 10.495 -34.943 1.00 54.72 488 GLU A N 1
ATOM 3806 C CA . GLU A 1 488 ? 7.920 9.111 -35.255 1.00 54.72 488 GLU A CA 1
ATOM 3807 C C . GLU A 1 488 ? 8.240 8.102 -34.135 1.00 54.72 488 GLU A C 1
ATOM 3809 O O . GLU A 1 488 ? 7.616 7.047 -34.060 1.00 54.72 488 GLU A O 1
ATOM 3814 N N . GLU A 1 489 ? 9.112 8.434 -33.175 1.00 54.31 489 GLU A N 1
ATOM 3815 C CA . GLU A 1 489 ? 9.346 7.596 -31.984 1.00 54.31 489 GLU A CA 1
ATOM 3816 C C . GLU A 1 489 ? 8.048 7.336 -31.179 1.00 54.31 489 GLU A C 1
ATOM 3818 O O . GLU A 1 489 ? 7.920 6.355 -30.435 1.00 54.31 489 GLU A O 1
ATOM 3823 N N . ASN A 1 490 ? 7.055 8.221 -31.321 1.00 52.47 490 ASN A N 1
ATOM 3824 C CA . ASN A 1 490 ? 5.816 8.212 -30.549 1.00 52.47 490 ASN A CA 1
ATOM 3825 C C . ASN A 1 490 ? 4.716 7.303 -31.106 1.00 52.47 490 ASN A C 1
ATOM 3827 O O . ASN A 1 490 ? 3.716 7.122 -30.414 1.00 52.47 490 ASN A O 1
ATOM 3831 N N . VAL A 1 491 ? 4.897 6.689 -32.281 1.00 56.72 491 VAL A N 1
ATOM 3832 C CA . VAL A 1 491 ? 3.871 5.823 -32.885 1.00 56.72 491 VAL A CA 1
ATOM 3833 C C . VAL A 1 491 ? 3.475 4.694 -31.923 1.00 56.72 491 VAL A C 1
ATOM 3835 O O . VAL A 1 491 ? 4.326 4.043 -31.305 1.00 56.72 491 VAL A O 1
ATOM 3838 N N . GLN A 1 492 ? 2.166 4.509 -31.756 1.00 44.81 492 GLN A N 1
ATOM 3839 C CA . GLN A 1 492 ? 1.569 3.417 -30.987 1.00 44.81 492 GLN A CA 1
ATOM 3840 C C . GLN A 1 492 ? 1.508 2.154 -31.861 1.00 44.81 492 GLN A C 1
ATOM 3842 O O . GLN A 1 492 ? 1.143 2.263 -33.034 1.00 44.81 492 GLN A O 1
ATOM 3847 N N . PRO A 1 493 ? 1.797 0.951 -31.333 1.00 42.28 493 PRO A N 1
ATOM 3848 C CA . PRO A 1 493 ? 1.373 -0.273 -31.998 1.00 42.28 493 PRO A CA 1
ATOM 3849 C C . PRO A 1 493 ? -0.160 -0.302 -32.049 1.00 42.28 493 PRO A C 1
ATOM 3851 O O . PRO A 1 493 ? -0.828 -0.027 -31.052 1.00 42.28 493 PRO A O 1
ATOM 3854 N N . ALA A 1 494 ? -0.723 -0.628 -33.212 1.00 34.81 494 ALA A N 1
ATOM 3855 C CA . ALA A 1 494 ? -2.166 -0.760 -33.367 1.00 34.81 494 ALA A CA 1
ATOM 3856 C C . ALA A 1 494 ? -2.657 -1.997 -32.596 1.00 34.81 494 ALA A C 1
ATOM 3858 O O . ALA A 1 494 ? -2.540 -3.123 -33.078 1.00 34.81 494 ALA A O 1
ATOM 3859 N N . MET A 1 495 ? -3.196 -1.792 -31.391 1.00 31.22 495 MET A N 1
ATOM 3860 C CA . MET A 1 495 ? -3.954 -2.833 -30.695 1.00 31.22 495 MET A CA 1
ATOM 3861 C C . MET A 1 495 ? -5.212 -3.161 -31.507 1.00 31.22 495 MET A C 1
ATOM 3863 O O . MET A 1 495 ? -5.875 -2.261 -32.021 1.00 31.22 495 MET A O 1
ATOM 3867 N N . SER A 1 496 ? -5.511 -4.451 -31.656 1.00 31.14 496 SER A N 1
ATOM 3868 C CA . SER A 1 496 ? -6.481 -4.964 -32.627 1.00 31.14 496 SER A CA 1
ATOM 3869 C C . SER A 1 496 ? -7.910 -4.455 -32.397 1.00 31.14 496 SER A C 1
ATOM 3871 O O . SER A 1 496 ? -8.651 -5.002 -31.584 1.00 31.14 496 SER A O 1
ATOM 3873 N N . ALA A 1 497 ? -8.331 -3.467 -33.186 1.00 27.31 497 ALA A N 1
ATOM 3874 C CA . ALA A 1 497 ? -9.728 -3.056 -33.317 1.00 27.31 497 ALA A CA 1
ATOM 3875 C C . ALA A 1 497 ? -10.508 -4.061 -34.195 1.00 27.31 497 ALA A C 1
ATOM 3877 O O . ALA A 1 497 ? -10.900 -3.751 -35.317 1.00 27.31 497 ALA A O 1
ATOM 3878 N N . LEU A 1 498 ? -10.666 -5.297 -33.704 1.00 32.78 498 LEU A N 1
ATOM 3879 C CA . LEU A 1 498 ? -11.319 -6.413 -34.409 1.00 32.78 498 LEU A CA 1
ATOM 3880 C C . LEU A 1 498 ? -12.327 -7.184 -33.535 1.00 32.78 498 LEU A C 1
ATOM 3882 O O . LEU A 1 498 ? -12.413 -8.406 -33.587 1.00 32.78 498 LEU A O 1
ATOM 3886 N N . THR A 1 499 ? -13.143 -6.456 -32.774 1.00 30.66 499 THR A N 1
ATOM 3887 C CA . THR A 1 499 ? -14.453 -6.913 -32.277 1.00 30.66 499 THR A CA 1
ATOM 3888 C C . THR A 1 499 ? -15.414 -5.722 -32.197 1.00 30.66 499 THR A C 1
ATOM 3890 O O . THR A 1 499 ? -14.979 -4.580 -32.067 1.00 30.66 499 THR A O 1
ATOM 3893 N N . SER A 1 500 ? -16.721 -5.995 -32.271 1.00 28.62 500 SER A N 1
ATOM 3894 C CA . SER A 1 500 ? -17.810 -5.016 -32.087 1.00 28.62 500 SER A CA 1
ATOM 3895 C C . SER A 1 500 ? -17.980 -3.947 -33.181 1.00 28.62 500 SER A C 1
ATOM 3897 O O . SER A 1 500 ? -17.977 -2.751 -32.902 1.00 28.62 500 SER A O 1
ATOM 3899 N N . SER A 1 501 ? -18.269 -4.381 -34.414 1.00 27.95 501 SER A N 1
ATOM 3900 C CA . SER A 1 501 ? -19.132 -3.597 -35.313 1.00 27.95 501 SER A CA 1
ATOM 3901 C C . SER A 1 501 ? -20.551 -4.166 -35.248 1.00 27.95 501 SER A C 1
ATOM 3903 O O . SER A 1 501 ? -20.860 -5.164 -35.896 1.00 27.95 501 SER A O 1
ATOM 3905 N N . ALA A 1 502 ? -21.394 -3.569 -34.406 1.00 29.38 502 ALA A N 1
ATOM 3906 C CA . ALA A 1 502 ? -22.811 -3.893 -34.292 1.00 29.38 502 ALA A CA 1
ATOM 3907 C C . ALA A 1 502 ? -23.587 -2.630 -33.893 1.00 29.38 502 ALA A C 1
ATOM 3909 O O . ALA A 1 502 ? -23.313 -2.049 -32.850 1.00 29.38 502 ALA A O 1
ATOM 3910 N N . ALA A 1 503 ? -24.517 -2.222 -34.760 1.00 29.95 503 ALA A N 1
ATOM 3911 C CA . ALA A 1 503 ? -25.570 -1.220 -34.569 1.00 29.95 503 ALA A CA 1
ATOM 3912 C C . ALA A 1 503 ? -25.317 -0.045 -33.591 1.00 29.95 503 ALA A C 1
ATOM 3914 O O . ALA A 1 503 ? -25.542 -0.160 -32.390 1.00 29.95 503 ALA A O 1
ATOM 3915 N N . ASN A 1 504 ? -25.168 1.163 -34.147 1.00 27.62 504 ASN A N 1
ATOM 3916 C CA . ASN A 1 504 ? -26.320 2.071 -34.099 1.00 27.62 504 ASN A CA 1
ATOM 3917 C C . ASN A 1 504 ? -26.344 3.036 -35.297 1.00 27.62 504 ASN A C 1
ATOM 3919 O O . ASN A 1 504 ? -25.295 3.429 -35.800 1.00 27.62 504 ASN A O 1
ATOM 3923 N N . THR A 1 505 ? -27.542 3.418 -35.742 1.00 26.91 505 THR A N 1
ATOM 3924 C CA . THR A 1 505 ? -27.755 4.389 -36.829 1.00 26.91 505 THR A CA 1
ATOM 3925 C C . THR A 1 505 ? -28.475 5.601 -36.259 1.00 26.91 505 THR A C 1
ATOM 3927 O O . THR A 1 505 ? -29.620 5.474 -35.829 1.00 26.91 505 THR A O 1
ATOM 3930 N N . GLN A 1 506 ? -27.840 6.776 -36.251 1.00 29.67 506 GLN A N 1
ATOM 3931 C CA . GLN A 1 506 ? -28.526 8.017 -35.883 1.00 29.67 506 GLN A CA 1
ATOM 3932 C C . GLN A 1 506 ? -27.870 9.256 -36.501 1.00 29.67 506 GLN A C 1
ATOM 3934 O O . GLN A 1 506 ? -26.666 9.474 -36.386 1.00 29.67 506 GLN A O 1
ATOM 3939 N N . THR A 1 507 ? -28.698 10.052 -37.175 1.00 28.34 507 THR A N 1
ATOM 3940 C CA . THR A 1 507 ? -28.311 11.213 -37.984 1.00 28.34 507 THR A CA 1
ATOM 3941 C C . THR A 1 507 ? -28.557 12.513 -37.209 1.00 28.34 507 THR A C 1
ATOM 3943 O O . THR A 1 507 ? -29.654 12.674 -36.672 1.00 28.34 507 THR A O 1
ATOM 3946 N N . PRO A 1 508 ? -27.620 13.479 -37.185 1.00 30.05 508 PRO A N 1
ATOM 3947 C CA . PRO A 1 508 ? -27.906 14.844 -36.747 1.00 30.05 508 PRO A CA 1
ATOM 3948 C C . PRO A 1 508 ? -28.442 15.710 -37.916 1.00 30.05 508 PRO A C 1
ATOM 3950 O O . PRO A 1 508 ? -27.942 15.587 -39.036 1.00 30.05 508 PRO A O 1
ATOM 3953 N N . PRO A 1 509 ? -29.442 16.588 -37.693 1.00 31.45 509 PRO A N 1
ATOM 3954 C CA . PRO A 1 509 ? -29.978 17.493 -38.716 1.00 31.45 509 PRO A CA 1
ATOM 3955 C C . PRO A 1 509 ? -29.126 18.768 -38.907 1.00 31.45 509 PRO A C 1
ATOM 3957 O O . PRO A 1 509 ? -28.142 18.994 -38.205 1.00 31.45 509 PRO A O 1
ATOM 3960 N N . ALA A 1 510 ? -29.506 19.603 -39.881 1.00 26.67 510 ALA A N 1
ATOM 3961 C CA . ALA A 1 510 ? -28.721 20.741 -40.373 1.00 26.67 510 ALA A CA 1
ATOM 3962 C C . ALA A 1 510 ? -29.245 22.129 -39.937 1.00 26.67 510 ALA A C 1
ATOM 3964 O O . ALA A 1 510 ? -30.416 22.274 -39.593 1.00 26.67 510 ALA A O 1
ATOM 3965 N N . GLY A 1 511 ? -28.402 23.164 -40.097 1.00 26.88 511 GLY A N 1
ATOM 3966 C CA . GLY A 1 511 ? -28.834 24.561 -40.296 1.00 26.88 511 GLY A CA 1
ATOM 3967 C C . GLY A 1 511 ? -28.292 25.600 -39.299 1.00 26.88 511 GLY A C 1
ATOM 3968 O O . GLY A 1 511 ? -28.608 25.547 -38.116 1.00 26.88 511 GLY A O 1
ATOM 3969 N N . GLY A 1 512 ? -27.538 26.594 -39.794 1.00 26.53 512 GLY A N 1
ATOM 3970 C CA . GLY A 1 512 ? -27.109 27.780 -39.030 1.00 26.53 512 GLY A CA 1
ATOM 3971 C C . GLY A 1 512 ? -26.004 28.598 -39.726 1.00 26.53 512 GLY A C 1
ATOM 3972 O O . GLY A 1 512 ? -24.896 28.103 -39.904 1.00 26.53 512 GLY A O 1
ATOM 3973 N N . ALA A 1 513 ? -26.305 29.838 -40.134 1.00 26.36 513 ALA A N 1
ATOM 3974 C CA . ALA A 1 513 ? -25.383 30.794 -40.783 1.00 26.36 513 ALA A CA 1
ATOM 3975 C C . ALA A 1 513 ? -24.440 31.473 -39.747 1.00 26.36 513 ALA A C 1
ATOM 3977 O O . ALA A 1 513 ? -24.861 31.659 -38.609 1.00 26.36 513 ALA A O 1
ATOM 3978 N N . VAL A 1 514 ? -23.140 31.747 -39.992 1.00 27.50 514 VAL A N 1
ATOM 3979 C CA . VAL A 1 514 ? -22.497 32.640 -41.008 1.00 27.50 514 VAL A CA 1
ATOM 3980 C C . VAL A 1 514 ? -22.842 34.120 -40.743 1.00 27.50 514 VAL A C 1
ATOM 3982 O O . VAL A 1 514 ? -24.019 34.389 -40.515 1.00 27.50 514 VAL A O 1
ATOM 3985 N N . PRO A 1 515 ? -21.888 35.092 -40.759 1.00 46.06 515 PRO A N 1
ATOM 3986 C CA . PRO A 1 515 ? -20.566 35.130 -41.427 1.00 46.06 515 PRO A CA 1
ATOM 3987 C C . PRO A 1 515 ? -19.362 35.241 -40.432 1.00 46.06 515 PRO A C 1
ATOM 3989 O O . PRO A 1 515 ? -19.527 34.800 -39.302 1.00 46.06 515 PRO A O 1
ATOM 3992 N N . LEU A 1 516 ? -18.119 35.701 -40.712 1.00 28.80 516 LEU A N 1
ATOM 3993 C CA . LEU A 1 516 ? -17.488 36.441 -41.836 1.00 28.80 516 LEU A CA 1
ATOM 3994 C C . LEU A 1 516 ? -15.948 36.162 -41.939 1.00 28.80 516 LEU A C 1
ATOM 3996 O O . LEU A 1 516 ? -15.414 35.285 -41.270 1.00 28.80 516 LEU A O 1
ATOM 4000 N N . THR A 1 517 ? -15.263 36.917 -42.809 1.00 27.22 517 THR A N 1
ATOM 4001 C CA . THR A 1 517 ? -13.807 37.108 -43.066 1.00 27.22 517 THR A CA 1
ATOM 4002 C C . THR A 1 517 ? -12.829 36.948 -41.883 1.00 27.22 517 THR A C 1
ATOM 4004 O O . THR A 1 517 ? -13.125 37.388 -40.780 1.00 27.22 517 THR A O 1
ATOM 4007 N N . LEU A 1 518 ? -11.590 36.468 -42.078 1.00 28.22 518 LEU A N 1
ATOM 4008 C CA . LEU A 1 518 ? -10.628 36.928 -43.102 1.00 28.22 518 LEU A CA 1
ATOM 4009 C C . LEU A 1 518 ? -9.814 35.789 -43.750 1.00 28.22 518 LEU A C 1
ATOM 4011 O O . LEU A 1 518 ? -9.393 34.858 -43.069 1.00 28.22 518 LEU A O 1
ATOM 4015 N N . ALA A 1 519 ? -9.522 35.906 -45.049 1.00 27.23 519 ALA A N 1
ATOM 4016 C CA . ALA A 1 519 ? -8.640 34.994 -45.780 1.00 27.23 519 ALA A CA 1
ATOM 4017 C C . ALA A 1 519 ? -7.644 35.779 -46.649 1.00 27.23 519 ALA A C 1
ATOM 4019 O O . ALA A 1 519 ? -8.038 36.694 -47.372 1.00 27.23 519 ALA A O 1
ATOM 4020 N N . VAL A 1 520 ? -6.366 35.393 -46.609 1.00 29.11 520 VAL A N 1
ATOM 4021 C CA . VAL A 1 520 ? -5.334 35.839 -47.561 1.00 29.11 520 VAL A CA 1
ATOM 4022 C C . VAL A 1 520 ? -5.108 34.712 -48.568 1.00 29.11 520 VAL A C 1
ATOM 4024 O O . VAL A 1 520 ? -5.054 33.542 -48.196 1.00 29.11 520 VAL A O 1
ATOM 4027 N N . ALA A 1 521 ? -5.061 35.054 -49.854 1.00 29.75 521 ALA A N 1
ATOM 4028 C CA . ALA A 1 521 ? -5.275 34.094 -50.931 1.00 29.75 521 ALA A CA 1
ATOM 4029 C C . ALA A 1 521 ? -4.003 33.390 -51.432 1.00 29.75 521 ALA A C 1
ATOM 4031 O O . ALA A 1 521 ? -2.940 33.995 -51.556 1.00 29.75 521 ALA A O 1
ATOM 4032 N N . ALA A 1 522 ? -4.179 32.147 -51.883 1.00 27.00 522 ALA A N 1
ATOM 4033 C CA . ALA A 1 522 ? -3.346 31.512 -52.900 1.00 27.00 522 ALA A CA 1
ATOM 4034 C C . ALA A 1 522 ? -4.270 30.900 -53.969 1.00 27.00 522 ALA A C 1
ATOM 4036 O O . ALA A 1 522 ? -5.244 30.223 -53.639 1.00 27.00 522 ALA A O 1
ATOM 4037 N N . ARG A 1 523 ? -4.007 31.176 -55.253 1.00 27.70 523 ARG A N 1
ATOM 4038 C CA . ARG A 1 523 ? -4.796 30.649 -56.383 1.00 27.70 523 ARG A CA 1
ATOM 4039 C C . ARG A 1 523 ? -4.358 29.220 -56.747 1.00 27.70 523 ARG A C 1
ATOM 4041 O O . ARG A 1 523 ? -3.167 28.928 -56.653 1.00 27.70 523 ARG A O 1
ATOM 4048 N N . PRO A 1 524 ? -5.266 28.358 -57.244 1.00 32.69 524 PRO A N 1
ATOM 4049 C CA . PRO A 1 524 ? -4.874 27.117 -57.906 1.00 32.69 524 PRO A CA 1
ATOM 4050 C C . PRO A 1 524 ? -4.209 27.415 -59.260 1.00 32.69 524 PRO A C 1
ATOM 4052 O O . PRO A 1 524 ? -4.555 28.392 -59.927 1.00 32.69 524 PRO A O 1
ATOM 4055 N N . VAL A 1 525 ? -3.289 26.548 -59.687 1.00 27.36 525 VAL A N 1
ATOM 4056 C CA . VAL A 1 525 ? -2.658 26.588 -61.017 1.00 27.36 525 VAL A CA 1
ATOM 4057 C C . VAL A 1 525 ? -2.872 25.246 -61.715 1.00 27.36 525 VAL A C 1
ATOM 4059 O O . VAL A 1 525 ? -2.764 24.188 -61.096 1.00 27.36 525 VAL A O 1
ATOM 4062 N N . SER A 1 526 ? -3.207 25.302 -63.003 1.00 31.38 526 SER A N 1
ATOM 4063 C CA . SER A 1 526 ? -3.586 24.155 -63.833 1.00 31.38 526 SER A CA 1
ATOM 4064 C C . SER A 1 526 ? -2.458 23.134 -64.015 1.00 31.38 526 SER A C 1
ATOM 4066 O O . SER A 1 526 ? -1.293 23.493 -64.188 1.00 31.38 526 SER A O 1
ATOM 4068 N N . SER A 1 527 ? -2.810 21.849 -64.069 1.00 34.91 527 SER A N 1
ATOM 4069 C CA . SER A 1 527 ? -1.874 20.757 -64.354 1.00 34.91 527 SER A CA 1
ATOM 4070 C C . SER A 1 527 ? -1.364 20.804 -65.801 1.00 34.91 527 SER A C 1
ATOM 4072 O O . SER A 1 527 ? -2.128 20.564 -66.736 1.00 34.91 527 SER A O 1
ATOM 4074 N N . SER A 1 528 ? -0.068 21.058 -65.992 1.00 32.97 528 SER A N 1
ATOM 4075 C CA . SER A 1 528 ? 0.593 20.941 -67.298 1.00 32.97 528 SER A CA 1
ATOM 4076 C C . SER A 1 528 ? 1.008 19.493 -67.601 1.00 32.97 528 SER A C 1
ATOM 4078 O O . SER A 1 528 ? 1.164 18.668 -66.696 1.00 32.97 528 SER A O 1
ATOM 4080 N N . ALA A 1 529 ? 1.246 19.177 -68.880 1.00 38.94 529 ALA A N 1
ATOM 4081 C CA . ALA A 1 529 ? 1.620 17.829 -69.331 1.00 38.94 529 ALA A CA 1
ATOM 4082 C C . ALA A 1 529 ? 2.901 17.271 -68.665 1.00 38.94 529 ALA A C 1
ATOM 4084 O O . ALA A 1 529 ? 3.054 16.055 -68.537 1.00 38.94 529 ALA A O 1
ATOM 4085 N N . GLY A 1 530 ? 3.786 18.144 -68.166 1.00 41.66 530 GLY A N 1
ATOM 4086 C CA . GLY A 1 530 ? 4.968 17.746 -67.395 1.00 41.66 530 GLY A CA 1
ATOM 4087 C C . GLY A 1 530 ? 4.635 16.991 -66.102 1.00 41.66 530 GLY A C 1
ATOM 4088 O O . GLY A 1 530 ? 5.402 16.120 -65.697 1.00 41.66 530 GLY A O 1
ATOM 4089 N N . GLY A 1 531 ? 3.471 17.243 -65.490 1.00 43.00 531 GLY A N 1
ATOM 4090 C CA . GLY A 1 531 ? 3.031 16.543 -64.278 1.00 43.00 531 GLY A CA 1
ATOM 4091 C C . GLY A 1 531 ? 2.794 15.045 -64.497 1.00 43.00 531 GLY A C 1
ATOM 4092 O O . GLY A 1 531 ? 3.202 14.230 -63.673 1.00 43.00 531 GLY A O 1
ATOM 4093 N N . ALA A 1 532 ? 2.211 14.663 -65.639 1.00 50.41 532 ALA A N 1
ATOM 4094 C CA . ALA A 1 532 ? 1.976 13.258 -65.981 1.00 50.41 532 ALA A CA 1
ATOM 4095 C C . ALA A 1 532 ? 3.290 12.505 -66.264 1.00 50.41 532 ALA A C 1
ATOM 4097 O O . ALA A 1 532 ? 3.470 11.371 -65.816 1.00 50.41 532 ALA A O 1
ATOM 4098 N N . ALA A 1 533 ? 4.238 13.154 -66.949 1.00 52.19 533 ALA A N 1
ATOM 4099 C CA . ALA A 1 533 ? 5.573 12.602 -67.171 1.00 52.19 533 ALA A CA 1
ATOM 4100 C C . ALA A 1 533 ? 6.346 12.438 -65.849 1.00 52.19 533 ALA A C 1
ATOM 4102 O O . ALA A 1 533 ? 6.900 11.370 -65.591 1.00 52.19 533 ALA A O 1
ATOM 4103 N N . ALA A 1 534 ? 6.323 13.451 -64.976 1.00 60.25 534 ALA A N 1
ATOM 4104 C CA . ALA A 1 534 ? 6.955 13.394 -63.658 1.00 60.25 534 ALA A CA 1
ATOM 4105 C C . ALA A 1 534 ? 6.359 12.288 -62.767 1.00 60.25 534 ALA A C 1
ATOM 4107 O O . ALA A 1 534 ? 7.110 11.569 -62.107 1.00 60.25 534 ALA A O 1
ATOM 4108 N N . ALA A 1 535 ? 5.035 12.092 -62.794 1.00 61.09 535 ALA A N 1
ATOM 4109 C CA . ALA A 1 535 ? 4.367 11.010 -62.071 1.00 61.09 535 ALA A CA 1
ATOM 4110 C C . ALA A 1 535 ? 4.794 9.616 -62.574 1.00 61.09 535 ALA A C 1
ATOM 4112 O O . ALA A 1 535 ? 5.130 8.752 -61.765 1.00 61.09 535 ALA A O 1
ATOM 4113 N N . LEU A 1 536 ? 4.869 9.407 -63.895 1.00 68.12 536 LEU A N 1
ATOM 4114 C CA . LEU A 1 536 ? 5.361 8.152 -64.484 1.00 68.12 536 LEU A CA 1
ATOM 4115 C C . LEU A 1 536 ? 6.843 7.892 -64.167 1.00 68.12 536 LEU A C 1
ATOM 4117 O O . LEU A 1 536 ? 7.220 6.754 -63.898 1.00 68.12 536 LEU A O 1
ATOM 4121 N N . ILE A 1 537 ? 7.676 8.936 -64.149 1.00 72.06 537 ILE A N 1
ATOM 4122 C CA . ILE A 1 537 ? 9.093 8.859 -63.757 1.00 72.06 537 ILE A CA 1
ATOM 4123 C C . ILE A 1 537 ? 9.232 8.510 -62.265 1.00 72.06 537 ILE A C 1
ATOM 4125 O O . ILE A 1 537 ? 10.078 7.691 -61.902 1.00 72.06 537 ILE A O 1
ATOM 4129 N N . ALA A 1 538 ? 8.390 9.077 -61.395 1.00 67.75 538 ALA A N 1
ATOM 4130 C CA . ALA A 1 538 ? 8.361 8.750 -59.970 1.00 67.75 538 ALA A CA 1
ATOM 4131 C C . ALA A 1 538 ? 7.898 7.302 -59.719 1.00 67.75 538 ALA A C 1
ATOM 4133 O O . ALA A 1 538 ? 8.553 6.575 -58.972 1.00 67.75 538 ALA A O 1
ATOM 4134 N N . GLN A 1 539 ? 6.838 6.854 -60.400 1.00 76.19 539 GLN A N 1
ATOM 4135 C CA . GLN A 1 539 ? 6.351 5.474 -60.327 1.00 76.19 539 GLN A CA 1
ATOM 4136 C C . GLN A 1 539 ? 7.398 4.479 -60.854 1.00 76.19 539 GLN A C 1
ATOM 4138 O O . GLN A 1 539 ? 7.693 3.482 -60.199 1.00 76.19 539 GLN A O 1
ATOM 4143 N N . GLY A 1 540 ? 8.030 4.768 -61.997 1.00 74.06 540 GLY A N 1
ATOM 4144 C CA . GLY A 1 540 ? 9.111 3.945 -62.545 1.00 74.06 540 GLY A CA 1
ATOM 4145 C C . GLY A 1 540 ? 10.328 3.851 -61.619 1.00 74.06 540 GLY A C 1
ATOM 4146 O O . GLY A 1 540 ? 10.923 2.780 -61.499 1.00 74.06 540 GLY A O 1
ATOM 4147 N N . ARG A 1 541 ? 10.658 4.932 -60.896 1.00 80.56 541 ARG A N 1
ATOM 4148 C CA . ARG A 1 541 ? 11.703 4.933 -59.859 1.00 80.56 541 ARG A CA 1
ATOM 4149 C C . ARG A 1 541 ? 11.334 4.050 -58.669 1.00 80.56 541 ARG A C 1
ATOM 4151 O O . ARG A 1 541 ? 12.175 3.279 -58.214 1.00 80.56 541 ARG A O 1
ATOM 4158 N N . GLN A 1 542 ? 10.091 4.131 -58.194 1.00 75.88 542 GLN A N 1
ATOM 4159 C CA . GLN A 1 542 ? 9.594 3.266 -57.122 1.00 75.88 542 GLN A CA 1
ATOM 4160 C C . GLN A 1 542 ? 9.636 1.788 -57.531 1.00 75.88 542 GLN A C 1
ATOM 4162 O O . GLN A 1 542 ? 10.109 0.969 -56.752 1.00 75.88 542 GLN A O 1
ATOM 4167 N N . LEU A 1 543 ? 9.249 1.449 -58.766 1.00 79.12 543 LEU A N 1
ATOM 4168 C CA . LEU A 1 543 ? 9.342 0.083 -59.300 1.00 79.12 543 LEU A CA 1
ATOM 4169 C C . LEU A 1 543 ? 10.798 -0.413 -59.380 1.00 79.12 543 LEU A C 1
ATOM 4171 O O . LEU A 1 543 ? 11.095 -1.517 -58.929 1.00 79.12 543 LEU A O 1
ATOM 4175 N N . PHE A 1 544 ? 11.726 0.413 -59.877 1.00 78.94 544 PHE A N 1
ATOM 4176 C CA . PHE A 1 544 ? 13.159 0.080 -59.946 1.00 78.94 544 PHE A CA 1
ATOM 4177 C C . PHE A 1 544 ? 13.782 -0.189 -58.562 1.00 78.94 544 PHE A C 1
ATOM 4179 O O . PHE A 1 544 ? 14.697 -1.005 -58.434 1.00 78.94 544 PHE A O 1
ATOM 4186 N N . GLN A 1 545 ? 13.277 0.477 -57.519 1.00 74.00 545 GLN A N 1
ATOM 4187 C CA . GLN A 1 545 ? 13.681 0.260 -56.127 1.00 74.00 545 GLN A CA 1
ATOM 4188 C C . GLN A 1 545 ? 12.984 -0.960 -55.501 1.00 74.00 545 GLN A C 1
ATOM 4190 O O . GLN A 1 545 ? 13.653 -1.783 -54.880 1.00 74.00 545 GLN A O 1
ATOM 4195 N N . ALA A 1 546 ? 11.672 -1.116 -55.699 1.00 70.38 546 ALA A N 1
ATOM 4196 C CA . ALA A 1 546 ? 10.868 -2.205 -55.139 1.00 70.38 546 ALA A CA 1
ATOM 4197 C C . ALA A 1 546 ? 11.290 -3.586 -55.666 1.00 70.38 546 ALA A C 1
ATOM 4199 O O . ALA A 1 546 ? 11.388 -4.534 -54.891 1.00 70.38 546 ALA A O 1
ATOM 4200 N N . HIS A 1 547 ? 11.626 -3.686 -56.956 1.00 72.44 547 HIS A N 1
ATOM 4201 C CA . HIS A 1 547 ? 12.167 -4.907 -57.565 1.00 72.44 547 HIS A CA 1
ATOM 4202 C C . HIS A 1 547 ? 13.691 -5.051 -57.393 1.00 72.44 547 HIS A C 1
ATOM 4204 O O . HIS A 1 547 ? 14.305 -5.932 -57.987 1.00 72.44 547 HIS A O 1
ATOM 4210 N N . THR A 1 548 ? 14.325 -4.214 -56.561 1.00 74.38 548 THR A N 1
ATOM 4211 C CA . THR A 1 548 ? 15.763 -4.261 -56.222 1.00 74.38 548 THR A CA 1
ATOM 4212 C C . THR A 1 548 ? 16.731 -4.171 -57.412 1.00 74.38 548 THR A C 1
ATOM 4214 O O . THR A 1 548 ? 17.915 -4.470 -57.280 1.00 74.38 548 THR A O 1
ATOM 4217 N N . CYS A 1 549 ? 16.280 -3.679 -58.571 1.00 76.06 549 CYS A N 1
ATOM 4218 C CA . CYS A 1 549 ? 17.086 -3.574 -59.795 1.00 76.06 549 CYS A CA 1
ATOM 4219 C C . CYS A 1 549 ? 18.369 -2.744 -59.587 1.00 76.06 549 CYS A C 1
ATOM 4221 O O . CYS A 1 549 ? 19.417 -3.036 -60.169 1.00 76.06 549 CYS A O 1
ATOM 4223 N N . ALA A 1 550 ? 18.300 -1.749 -58.695 1.00 74.94 550 ALA A N 1
ATOM 4224 C CA . ALA A 1 550 ? 19.426 -0.931 -58.247 1.00 74.94 550 ALA A CA 1
ATOM 4225 C C . ALA A 1 550 ? 20.598 -1.733 -57.641 1.00 74.94 550 ALA A C 1
ATOM 4227 O O . ALA A 1 550 ? 21.737 -1.272 -57.695 1.00 74.94 550 ALA A O 1
ATOM 4228 N N . THR A 1 551 ? 20.351 -2.921 -57.080 1.00 72.50 551 THR A N 1
ATOM 4229 C CA . THR A 1 551 ? 21.381 -3.763 -56.448 1.00 72.50 551 THR A CA 1
ATOM 4230 C C . THR A 1 551 ? 22.334 -4.384 -57.474 1.00 72.50 551 THR A C 1
ATOM 4232 O O . THR A 1 551 ? 23.509 -4.572 -57.171 1.00 72.50 551 THR A O 1
ATOM 4235 N N . CYS A 1 552 ? 21.869 -4.640 -58.702 1.00 72.06 552 CYS A N 1
ATOM 4236 C CA . CYS A 1 552 ? 22.701 -5.166 -59.791 1.00 72.06 552 CYS A CA 1
ATOM 4237 C C . CYS A 1 552 ? 23.116 -4.075 -60.791 1.00 72.06 552 CYS A C 1
ATOM 4239 O O . CYS A 1 552 ? 24.268 -4.039 -61.216 1.00 72.06 552 CYS A O 1
ATOM 4241 N N . HIS A 1 553 ? 22.207 -3.160 -61.145 1.00 80.44 553 HIS A N 1
ATOM 4242 C CA . HIS A 1 553 ? 22.432 -2.129 -62.171 1.00 80.44 553 HIS A CA 1
ATOM 4243 C C . HIS A 1 553 ? 22.839 -0.756 -61.603 1.00 80.44 553 HIS A C 1
ATOM 4245 O O . HIS A 1 553 ? 22.936 0.220 -62.348 1.00 80.44 553 HIS A O 1
ATOM 4251 N N . GLY A 1 554 ? 23.082 -0.668 -60.293 1.00 72.50 554 GLY A N 1
ATOM 4252 C CA . GLY A 1 554 ? 23.476 0.556 -59.598 1.00 72.50 554 GLY A CA 1
ATOM 4253 C C . GLY A 1 554 ? 22.297 1.487 -59.291 1.00 72.50 554 GLY A C 1
ATOM 4254 O O . GLY A 1 554 ? 21.284 1.509 -59.991 1.00 72.50 554 GLY A O 1
ATOM 4255 N N . ALA A 1 555 ? 22.436 2.305 -58.244 1.00 71.25 555 ALA A N 1
ATOM 4256 C CA . ALA A 1 555 ? 21.382 3.216 -57.775 1.00 71.25 555 ALA A CA 1
ATOM 4257 C C . ALA A 1 555 ? 20.956 4.285 -58.806 1.00 71.25 555 ALA A C 1
ATOM 4259 O O . ALA A 1 555 ? 19.849 4.811 -58.727 1.00 71.25 555 ALA A O 1
ATOM 4260 N N . THR A 1 556 ? 21.820 4.583 -59.779 1.00 74.38 556 THR A N 1
ATOM 4261 C CA . THR A 1 556 ? 21.598 5.514 -60.901 1.00 74.38 556 THR A CA 1
ATOM 4262 C C . THR A 1 556 ? 21.284 4.803 -62.224 1.00 74.38 556 THR A C 1
ATOM 4264 O O . THR A 1 556 ? 21.271 5.447 -63.270 1.00 74.38 556 THR A O 1
ATOM 4267 N N . ALA A 1 557 ? 21.090 3.477 -62.208 1.00 77.75 557 ALA A N 1
ATOM 4268 C CA . ALA A 1 557 ? 20.991 2.618 -63.393 1.00 77.75 557 ALA A CA 1
ATOM 4269 C C . ALA A 1 557 ? 22.205 2.682 -64.355 1.00 77.75 557 ALA A C 1
ATOM 4271 O O . ALA A 1 557 ? 22.120 2.213 -65.489 1.00 77.75 557 ALA A O 1
ATOM 4272 N N . GLN A 1 558 ? 23.348 3.230 -63.927 1.00 75.38 558 GLN A N 1
ATOM 4273 C CA . GLN A 1 558 ? 24.571 3.361 -64.739 1.00 75.38 558 GLN A CA 1
ATOM 4274 C C . GLN A 1 558 ? 25.374 2.051 -64.880 1.00 75.38 558 GLN A C 1
ATOM 4276 O O . GLN A 1 558 ? 26.405 2.031 -65.548 1.00 75.38 558 GLN A O 1
ATOM 4281 N N . GLY A 1 559 ? 24.882 0.950 -64.309 1.00 68.25 559 GLY A N 1
ATOM 4282 C CA . GLY A 1 559 ? 25.540 -0.350 -64.311 1.00 68.25 559 GLY A CA 1
ATOM 4283 C C . GLY A 1 559 ? 26.498 -0.528 -63.135 1.00 68.25 559 GLY A C 1
ATOM 4284 O O . GLY A 1 559 ? 26.769 0.389 -62.361 1.00 68.25 559 GLY A O 1
ATOM 4285 N N . THR A 1 560 ? 26.998 -1.749 -62.995 1.00 72.69 560 THR A N 1
ATOM 4286 C CA . THR A 1 560 ? 28.066 -2.137 -62.066 1.00 72.69 560 THR A CA 1
ATOM 4287 C C . THR A 1 560 ? 28.941 -3.199 -62.737 1.00 72.69 560 THR A C 1
ATOM 4289 O O . THR A 1 560 ? 28.654 -3.637 -63.849 1.00 72.69 560 THR A O 1
ATOM 4292 N N . THR A 1 561 ? 29.972 -3.694 -62.053 1.00 62.25 561 THR A N 1
ATOM 4293 C CA . THR A 1 561 ? 30.722 -4.889 -62.483 1.00 62.25 561 THR A CA 1
ATOM 4294 C C . THR A 1 561 ? 29.852 -6.156 -62.588 1.00 62.25 561 THR A C 1
ATOM 4296 O O . THR A 1 561 ? 30.242 -7.105 -63.266 1.00 62.25 561 THR A O 1
ATOM 4299 N N . ILE A 1 562 ? 28.673 -6.183 -61.949 1.00 63.81 562 ILE A N 1
ATOM 4300 C CA . ILE A 1 562 ? 27.747 -7.325 -61.927 1.00 63.81 562 ILE A CA 1
ATOM 4301 C C . ILE A 1 562 ? 26.814 -7.304 -63.151 1.00 63.81 562 ILE A C 1
ATOM 4303 O O . ILE A 1 562 ? 26.624 -8.340 -63.794 1.00 63.81 562 ILE A O 1
ATOM 4307 N N . ALA A 1 563 ? 26.244 -6.141 -63.494 1.00 69.75 563 ALA A N 1
ATOM 4308 C CA . ALA A 1 563 ? 25.255 -6.005 -64.568 1.00 69.75 563 ALA A CA 1
ATOM 4309 C C . ALA A 1 563 ? 25.356 -4.651 -65.317 1.00 69.75 563 ALA A C 1
ATOM 4311 O O . ALA A 1 563 ? 25.693 -3.637 -64.704 1.00 69.75 563 ALA A O 1
ATOM 4312 N N . PRO A 1 564 ? 25.062 -4.611 -66.634 1.00 76.38 564 PRO A N 1
ATOM 4313 C CA . PRO A 1 564 ? 25.314 -3.448 -67.497 1.00 76.38 564 PRO A CA 1
ATOM 4314 C C . PRO A 1 564 ? 24.386 -2.247 -67.209 1.00 76.38 564 PRO A C 1
ATOM 4316 O O . PRO A 1 564 ? 23.355 -2.415 -66.549 1.00 76.38 564 PRO A O 1
ATOM 4319 N N . PRO A 1 565 ? 24.704 -1.039 -67.718 1.00 79.81 565 PRO A N 1
ATOM 4320 C CA . PRO A 1 565 ? 23.825 0.130 -67.624 1.00 79.81 565 PRO A CA 1
ATOM 4321 C C . PRO A 1 565 ? 22.432 -0.097 -68.226 1.00 79.81 565 PRO A C 1
ATOM 4323 O O . PRO A 1 565 ? 22.288 -0.683 -69.298 1.00 79.81 565 PRO A O 1
ATOM 4326 N N . LEU A 1 566 ? 21.420 0.452 -67.547 1.00 84.81 566 LEU A N 1
ATOM 4327 C CA . LEU A 1 566 ? 20.033 0.590 -68.009 1.00 84.81 566 LEU A CA 1
ATOM 4328 C C . LEU A 1 566 ? 19.589 2.069 -68.112 1.00 84.81 566 LEU A C 1
ATOM 4330 O O . LEU A 1 566 ? 18.483 2.349 -68.569 1.00 84.81 566 LEU A O 1
ATOM 4334 N N . ALA A 1 567 ? 20.418 3.031 -67.693 1.00 80.56 567 ALA A N 1
ATOM 4335 C CA . ALA A 1 567 ? 20.183 4.453 -67.945 1.00 80.56 567 ALA A CA 1
ATOM 4336 C C . ALA A 1 567 ? 20.220 4.732 -69.460 1.00 80.56 567 ALA A C 1
ATOM 4338 O O . ALA A 1 567 ? 21.176 4.357 -70.141 1.00 80.56 567 ALA A O 1
ATOM 4339 N N . GLY A 1 568 ? 19.164 5.353 -69.994 1.00 76.81 568 GLY A N 1
ATOM 4340 C CA . GLY A 1 568 ? 19.010 5.606 -71.429 1.00 76.81 568 GLY A CA 1
ATOM 4341 C C . GLY A 1 568 ? 18.782 4.344 -72.274 1.00 76.81 568 GLY A C 1
ATOM 4342 O O . GLY A 1 568 ? 19.163 4.314 -73.441 1.00 76.81 568 GLY A O 1
ATOM 4343 N N . ILE A 1 569 ? 18.188 3.282 -71.712 1.00 82.19 569 ILE A N 1
ATOM 4344 C CA . ILE A 1 569 ? 18.080 1.963 -72.370 1.00 82.19 569 ILE A CA 1
ATOM 4345 C C . ILE A 1 569 ? 17.368 1.950 -73.741 1.00 82.19 569 ILE A C 1
ATOM 4347 O O . ILE A 1 569 ? 17.621 1.067 -74.561 1.00 82.19 569 ILE A O 1
ATOM 4351 N N . GLY A 1 570 ? 16.544 2.955 -74.039 1.00 75.69 570 GLY A N 1
ATOM 4352 C CA . GLY A 1 570 ? 15.920 3.186 -75.347 1.00 75.69 570 GLY A CA 1
ATOM 4353 C C . GLY A 1 570 ? 16.880 3.593 -76.466 1.00 75.69 570 GLY A C 1
ATOM 4354 O O . GLY A 1 570 ? 16.486 3.558 -77.626 1.00 75.69 570 GLY A O 1
ATOM 4355 N N . HIS A 1 571 ? 18.141 3.906 -76.153 1.00 75.38 571 HIS A N 1
ATOM 4356 C CA . HIS A 1 571 ? 19.212 4.004 -77.149 1.00 75.38 571 HIS A CA 1
ATOM 4357 C C . HIS A 1 571 ? 19.758 2.631 -77.588 1.00 75.38 571 HIS A C 1
ATOM 4359 O O . HIS A 1 571 ? 20.482 2.562 -78.578 1.00 75.38 571 HIS A O 1
ATOM 4365 N N . TYR A 1 572 ? 19.429 1.545 -76.873 1.00 67.94 572 TYR A N 1
ATOM 4366 C CA . TYR A 1 572 ? 19.977 0.200 -77.112 1.00 67.94 572 TYR A CA 1
ATOM 4367 C C . TYR A 1 572 ? 18.916 -0.857 -77.460 1.00 67.94 572 TYR A C 1
ATOM 4369 O O . TYR A 1 572 ? 19.241 -1.847 -78.112 1.00 67.94 572 TYR A O 1
ATOM 4377 N N . PHE A 1 573 ? 17.658 -0.665 -77.050 1.00 75.62 573 PHE A N 1
ATOM 4378 C CA . PHE A 1 573 ? 16.552 -1.599 -77.292 1.00 75.62 573 PHE A CA 1
ATOM 4379 C C . PHE A 1 573 ? 15.268 -0.865 -77.696 1.00 75.62 573 PHE A C 1
ATOM 4381 O O . PHE A 1 573 ? 15.086 0.309 -77.381 1.00 75.62 573 PHE A O 1
ATOM 4388 N N . SER A 1 574 ? 14.322 -1.574 -78.322 1.00 76.12 574 SER A N 1
ATOM 4389 C CA . SER A 1 574 ? 12.944 -1.077 -78.434 1.00 76.12 574 SER A CA 1
ATOM 4390 C C . SER A 1 574 ? 12.176 -1.294 -77.122 1.00 76.12 574 SER A C 1
ATOM 4392 O O . SER A 1 574 ? 12.466 -2.226 -76.364 1.00 76.12 574 SER A O 1
ATOM 4394 N N . LYS A 1 575 ? 11.129 -0.494 -76.883 1.00 76.62 575 LYS A N 1
ATOM 4395 C CA . LYS A 1 575 ? 10.237 -0.648 -75.718 1.00 76.62 575 LYS A CA 1
ATOM 4396 C C . LYS A 1 575 ? 9.582 -2.038 -75.650 1.00 76.62 575 LYS A C 1
ATOM 4398 O O . LYS A 1 575 ? 9.396 -2.571 -74.559 1.00 76.62 575 LYS A O 1
ATOM 4403 N N . GLY A 1 576 ? 9.264 -2.634 -76.804 1.00 70.25 576 GLY A N 1
ATOM 4404 C CA . GLY A 1 576 ? 8.724 -3.995 -76.891 1.00 70.25 576 GLY A CA 1
ATOM 4405 C C . GLY A 1 576 ? 9.765 -5.057 -76.529 1.00 70.25 576 GLY A C 1
ATOM 4406 O O . GLY A 1 576 ? 9.492 -5.934 -75.712 1.00 70.25 576 GLY A O 1
ATOM 4407 N N . THR A 1 577 ? 10.987 -4.927 -77.055 1.00 74.88 577 THR A N 1
ATOM 4408 C CA . THR A 1 577 ? 12.116 -5.822 -76.747 1.00 74.88 577 THR A CA 1
ATOM 4409 C C . THR A 1 577 ? 12.451 -5.798 -75.253 1.00 74.88 577 THR A C 1
ATOM 4411 O O . THR A 1 577 ? 12.596 -6.849 -74.638 1.00 74.88 577 THR A O 1
ATOM 4414 N N . PHE A 1 578 ? 12.494 -4.607 -74.650 1.00 83.88 578 PHE A N 1
ATOM 4415 C CA . PHE A 1 578 ? 12.677 -4.420 -73.209 1.00 83.88 578 PHE A CA 1
ATOM 4416 C C . PHE A 1 578 ? 11.570 -5.074 -72.378 1.00 83.88 578 PHE A C 1
ATOM 4418 O O . PHE A 1 578 ? 11.865 -5.777 -71.416 1.00 83.88 578 PHE A O 1
ATOM 4425 N N . SER A 1 579 ? 10.304 -4.887 -72.771 1.00 79.75 579 SER A N 1
ATOM 4426 C CA . SER A 1 579 ? 9.171 -5.538 -72.107 1.00 79.75 579 SER A CA 1
ATOM 4427 C C . SER A 1 579 ? 9.321 -7.062 -72.141 1.00 79.75 579 SER A C 1
ATOM 4429 O O . SER A 1 579 ? 9.189 -7.708 -71.107 1.00 79.75 579 SER A O 1
ATOM 4431 N N . SER A 1 580 ? 9.660 -7.633 -73.302 1.00 76.12 580 SER A N 1
ATOM 4432 C CA . SER A 1 580 ? 9.887 -9.076 -73.447 1.00 76.12 580 SER A CA 1
ATOM 4433 C C . SER A 1 580 ? 11.022 -9.582 -72.545 1.00 76.12 580 SER A C 1
ATOM 4435 O O . SER A 1 580 ? 10.844 -10.558 -71.826 1.00 76.12 580 SER A O 1
ATOM 4437 N N . LEU A 1 581 ? 12.155 -8.871 -72.493 1.00 77.00 581 LEU A N 1
ATOM 4438 C CA . LEU A 1 581 ? 13.334 -9.262 -71.706 1.00 77.00 581 LEU A CA 1
ATOM 4439 C C . LEU A 1 581 ? 13.177 -9.109 -70.180 1.00 77.00 581 LEU A C 1
ATOM 4441 O O . LEU A 1 581 ? 13.959 -9.699 -69.437 1.00 77.00 581 LEU A O 1
ATOM 4445 N N . ILE A 1 582 ? 12.198 -8.335 -69.698 1.00 81.19 582 ILE A N 1
ATOM 4446 C CA . ILE A 1 582 ? 11.879 -8.229 -68.262 1.00 81.19 582 ILE A CA 1
ATOM 4447 C C . ILE A 1 582 ? 10.918 -9.335 -67.807 1.00 81.19 582 ILE A C 1
ATOM 4449 O O . ILE A 1 582 ? 11.099 -9.895 -66.724 1.00 81.19 582 ILE A O 1
ATOM 4453 N N . HIS A 1 583 ? 9.931 -9.684 -68.636 1.00 78.44 583 HIS A N 1
ATOM 4454 C CA . HIS A 1 583 ? 9.006 -10.790 -68.347 1.00 78.44 583 HIS A CA 1
ATOM 4455 C C . HIS A 1 583 ? 9.654 -12.153 -68.580 1.00 78.44 583 HIS A C 1
ATOM 4457 O O . HIS A 1 583 ? 9.418 -13.096 -67.825 1.00 78.44 583 HIS A O 1
ATOM 4463 N N . HIS A 1 584 ? 10.493 -12.253 -69.609 1.00 78.12 584 HIS A N 1
ATOM 4464 C CA . HIS A 1 584 ? 11.167 -13.471 -70.048 1.00 78.12 584 HIS A CA 1
ATOM 4465 C C . HIS A 1 584 ? 12.669 -13.186 -70.268 1.00 78.12 584 HIS A C 1
ATOM 4467 O O . HIS A 1 584 ? 13.133 -13.111 -71.410 1.00 78.12 584 HIS A O 1
ATOM 4473 N N . PRO A 1 585 ? 13.451 -12.989 -69.184 1.00 79.38 585 PRO A N 1
ATOM 4474 C CA . PRO A 1 585 ? 14.901 -12.841 -69.272 1.00 79.38 585 PRO A CA 1
ATOM 4475 C C . PRO A 1 585 ? 15.532 -14.064 -69.947 1.00 79.38 585 PRO A C 1
ATOM 4477 O O . PRO A 1 585 ? 15.146 -15.205 -69.689 1.00 79.38 585 PRO A O 1
ATOM 4480 N N . ASN A 1 586 ? 16.511 -13.828 -70.822 1.00 76.19 586 ASN A N 1
ATOM 4481 C CA . ASN A 1 586 ? 17.159 -14.907 -71.569 1.00 76.19 586 ASN A CA 1
ATOM 4482 C C . ASN A 1 586 ? 18.072 -15.770 -70.674 1.00 76.19 586 ASN A C 1
ATOM 4484 O O . ASN A 1 586 ? 18.406 -15.394 -69.550 1.00 76.19 586 ASN A O 1
ATOM 4488 N N . THR A 1 587 ? 18.532 -16.909 -71.196 1.00 68.12 587 THR A N 1
ATOM 4489 C CA . THR A 1 587 ? 19.328 -17.892 -70.439 1.00 68.12 587 THR A CA 1
ATOM 4490 C C . THR A 1 587 ? 20.618 -17.332 -69.830 1.00 68.12 587 THR A C 1
ATOM 4492 O O . THR A 1 587 ? 21.041 -17.807 -68.779 1.00 68.12 587 THR A O 1
ATOM 4495 N N . GLN A 1 588 ? 21.238 -16.306 -70.427 1.00 65.88 588 GLN A N 1
ATOM 4496 C CA . GLN A 1 588 ? 22.415 -15.643 -69.849 1.00 65.88 588 GLN A CA 1
ATOM 4497 C C . GLN A 1 588 ? 22.042 -14.675 -68.717 1.00 65.88 588 GLN A C 1
ATOM 4499 O O . GLN A 1 588 ? 22.788 -14.544 -67.747 1.00 65.88 588 GLN A O 1
ATOM 4504 N N . MET A 1 589 ? 20.886 -14.014 -68.820 1.00 73.44 589 MET A N 1
ATOM 4505 C CA . MET A 1 589 ? 20.347 -13.138 -67.776 1.00 73.44 589 MET A CA 1
ATOM 4506 C C . MET A 1 589 ? 19.915 -13.962 -66.554 1.00 73.44 589 MET A C 1
ATOM 4508 O O . MET A 1 589 ? 20.322 -13.649 -65.434 1.00 73.44 589 MET A O 1
ATOM 4512 N N . THR A 1 590 ? 19.195 -15.071 -66.756 1.00 73.31 590 THR A N 1
ATOM 4513 C CA . THR A 1 590 ? 18.803 -15.982 -65.667 1.00 73.31 590 THR A CA 1
ATOM 4514 C C . THR A 1 590 ? 20.006 -16.683 -65.036 1.00 73.31 590 THR A C 1
ATOM 4516 O O . THR A 1 590 ? 20.063 -16.800 -63.815 1.00 73.31 590 THR A O 1
ATOM 4519 N N . ALA A 1 591 ? 21.015 -17.086 -65.823 1.00 63.59 591 ALA A N 1
ATOM 4520 C CA . ALA A 1 591 ? 22.255 -17.670 -65.293 1.00 63.59 591 ALA A CA 1
ATOM 4521 C C . ALA A 1 591 ? 23.083 -16.684 -64.444 1.00 63.59 591 ALA A C 1
ATOM 4523 O O . ALA A 1 591 ? 23.843 -17.110 -63.578 1.00 63.59 591 ALA A O 1
ATOM 4524 N N . LYS A 1 592 ? 22.913 -15.370 -64.649 1.00 60.94 592 LYS A N 1
ATOM 4525 C CA . LYS A 1 592 ? 23.460 -14.312 -63.781 1.00 60.94 592 LYS A CA 1
ATOM 4526 C C . LYS A 1 592 ? 22.500 -13.866 -62.669 1.00 60.94 592 LYS A C 1
ATOM 4528 O O . LYS A 1 592 ? 22.751 -12.857 -62.016 1.00 60.94 592 LYS A O 1
ATOM 4533 N N . GLY A 1 593 ? 21.428 -14.621 -62.425 1.00 65.00 593 GLY A N 1
ATOM 4534 C CA . GLY A 1 593 ? 20.516 -14.412 -61.303 1.00 65.00 593 GLY A CA 1
ATOM 4535 C C . GLY A 1 593 ? 19.428 -13.360 -61.522 1.00 65.00 593 GLY A C 1
ATOM 4536 O O . GLY A 1 593 ? 18.803 -12.960 -60.544 1.00 65.00 593 GLY A O 1
ATOM 4537 N N . MET A 1 594 ? 19.169 -12.909 -62.757 1.00 75.56 594 MET A N 1
ATOM 4538 C CA . MET A 1 594 ? 18.022 -12.037 -63.039 1.00 75.56 594 MET A CA 1
ATOM 4539 C C . MET A 1 594 ? 16.718 -12.860 -63.086 1.00 75.56 594 MET A C 1
ATOM 4541 O O . MET A 1 594 ? 16.577 -13.701 -63.978 1.00 75.56 594 MET A O 1
ATOM 4545 N N . PRO A 1 595 ? 15.755 -12.631 -62.172 1.00 72.88 595 PRO A N 1
ATOM 4546 C CA . PRO A 1 595 ? 14.458 -13.296 -62.215 1.00 72.88 595 PRO A CA 1
ATOM 4547 C C . PRO A 1 595 ? 13.525 -12.638 -63.250 1.00 72.88 595 PRO A C 1
ATOM 4549 O O . PRO A 1 595 ? 13.685 -11.450 -63.548 1.00 72.88 595 PRO A O 1
ATOM 4552 N N . PRO A 1 596 ? 12.508 -13.357 -63.760 1.00 72.25 596 PRO A N 1
ATOM 4553 C CA . PRO A 1 596 ? 11.385 -12.728 -64.452 1.00 72.25 596 PRO A CA 1
ATOM 4554 C C . PRO A 1 596 ? 10.625 -11.813 -63.480 1.00 72.25 596 PRO A C 1
ATOM 4556 O O . PRO A 1 596 ? 10.288 -12.233 -62.370 1.00 72.25 596 PRO A O 1
ATOM 4559 N N . ALA A 1 597 ? 10.349 -10.567 -63.872 1.00 70.19 597 ALA A N 1
ATOM 4560 C CA . ALA A 1 597 ? 9.651 -9.605 -63.017 1.00 70.19 597 ALA A CA 1
ATOM 4561 C C . ALA A 1 597 ? 8.172 -9.470 -63.438 1.00 70.19 597 ALA A C 1
ATOM 4563 O O . ALA A 1 597 ? 7.912 -8.938 -64.517 1.00 70.19 597 ALA A O 1
ATOM 4564 N N . PRO A 1 598 ? 7.194 -9.898 -62.612 1.00 68.12 598 PRO A N 1
ATOM 4565 C CA . PRO A 1 598 ? 5.775 -9.941 -62.982 1.00 68.12 598 PRO A CA 1
ATOM 4566 C C . PRO A 1 598 ? 5.106 -8.553 -62.909 1.00 68.12 598 PRO A C 1
ATOM 4568 O O . PRO A 1 598 ? 4.248 -8.298 -62.067 1.00 68.12 598 PRO A O 1
ATOM 4571 N N . LEU A 1 599 ? 5.525 -7.635 -63.782 1.00 77.75 599 LEU A N 1
ATOM 4572 C CA . LEU A 1 599 ? 4.975 -6.279 -63.907 1.00 77.75 599 LEU A CA 1
ATOM 4573 C C . LEU A 1 599 ? 3.779 -6.235 -64.871 1.00 77.75 599 LEU A C 1
ATOM 4575 O O . LEU A 1 599 ? 3.768 -6.902 -65.903 1.00 77.75 599 LEU A O 1
ATOM 4579 N N . SER A 1 600 ? 2.802 -5.358 -64.634 1.00 79.75 600 SER A N 1
ATOM 4580 C CA . SER A 1 600 ? 1.809 -5.051 -65.671 1.00 79.75 600 SER A CA 1
ATOM 4581 C C . SER A 1 600 ? 2.431 -4.273 -66.841 1.00 79.75 600 SER A C 1
ATOM 4583 O O . SER A 1 600 ? 3.492 -3.647 -66.729 1.00 79.75 600 SER A O 1
ATOM 4585 N N . LEU A 1 601 ? 1.732 -4.222 -67.980 1.00 72.25 601 LEU A N 1
ATOM 4586 C CA . LEU A 1 601 ? 2.137 -3.402 -69.134 1.00 72.25 601 LEU A CA 1
ATOM 4587 C C . LEU A 1 601 ? 2.236 -1.900 -68.791 1.00 72.25 601 LEU A C 1
ATOM 4589 O O . LEU A 1 601 ? 3.075 -1.190 -69.351 1.00 72.25 601 LEU A O 1
ATOM 4593 N N . LYS A 1 602 ? 1.424 -1.409 -67.840 1.00 76.69 602 LYS A N 1
ATOM 4594 C CA . LYS A 1 602 ? 1.479 -0.015 -67.364 1.00 76.69 602 LYS A CA 1
ATOM 4595 C C . LYS A 1 602 ? 2.731 0.240 -66.524 1.00 76.69 602 LYS A C 1
ATOM 4597 O O . LYS A 1 602 ? 3.430 1.220 -66.764 1.00 76.69 602 LYS A O 1
ATOM 4602 N N . GLU A 1 603 ? 3.060 -0.662 -65.605 1.00 81.12 603 GLU A N 1
ATOM 4603 C CA . GLU A 1 603 ? 4.257 -0.563 -64.756 1.00 81.12 603 GLU A CA 1
ATOM 4604 C C . GLU A 1 603 ? 5.545 -0.737 -65.566 1.00 81.12 603 GLU A C 1
ATOM 4606 O O . GLU A 1 603 ? 6.475 0.052 -65.421 1.00 81.12 603 GLU A O 1
ATOM 4611 N N . THR A 1 604 ? 5.561 -1.682 -66.511 1.00 82.69 604 THR A N 1
ATOM 4612 C CA . THR A 1 604 ? 6.659 -1.850 -67.478 1.00 82.69 604 THR A CA 1
ATOM 4613 C C . THR A 1 604 ? 6.868 -0.566 -68.297 1.00 82.69 604 THR A C 1
ATOM 4615 O O . THR A 1 604 ? 8.001 -0.150 -68.541 1.00 82.69 604 THR A O 1
ATOM 4618 N N . SER A 1 605 ? 5.780 0.122 -68.671 1.00 78.88 605 SER A N 1
ATOM 4619 C CA . SER A 1 605 ? 5.840 1.426 -69.340 1.00 78.88 605 SER A CA 1
ATOM 4620 C C . SER A 1 605 ? 6.344 2.553 -68.428 1.00 78.88 605 SER A C 1
ATOM 4622 O O . SER A 1 605 ? 7.094 3.401 -68.904 1.00 78.88 605 SER A O 1
ATOM 4624 N N . ALA A 1 606 ? 5.968 2.589 -67.147 1.00 81.56 606 ALA A N 1
ATOM 4625 C CA . ALA A 1 606 ? 6.475 3.579 -66.191 1.00 81.56 606 ALA A CA 1
ATOM 4626 C C . ALA A 1 606 ? 7.980 3.386 -65.928 1.00 81.56 606 ALA A C 1
ATOM 4628 O O . ALA A 1 606 ? 8.752 4.343 -65.989 1.00 81.56 606 ALA A O 1
ATOM 4629 N N . LEU A 1 607 ? 8.413 2.136 -65.730 1.00 85.94 607 LEU A N 1
ATOM 4630 C CA . LEU A 1 607 ? 9.817 1.754 -65.573 1.00 85.94 607 LEU A CA 1
ATOM 4631 C C . LEU A 1 607 ? 10.653 2.134 -66.806 1.00 85.94 607 LEU A C 1
ATOM 4633 O O . LEU A 1 607 ? 11.713 2.741 -66.663 1.00 85.94 607 LEU A O 1
ATOM 4637 N N . TRP A 1 608 ? 10.148 1.862 -68.015 1.00 85.75 608 TRP A N 1
ATOM 4638 C CA . TRP A 1 608 ? 10.767 2.303 -69.271 1.00 85.75 608 TRP A CA 1
ATOM 4639 C C . TRP A 1 608 ? 10.941 3.826 -69.341 1.00 85.75 608 TRP A C 1
ATOM 4641 O O . TRP A 1 608 ? 12.011 4.308 -69.714 1.00 85.75 608 TRP A O 1
ATOM 4651 N N . THR A 1 609 ? 9.909 4.590 -68.973 1.00 83.50 609 THR A N 1
ATOM 4652 C CA . THR A 1 609 ? 9.958 6.060 -68.974 1.00 83.50 609 THR A CA 1
ATOM 4653 C C . THR A 1 609 ? 10.954 6.592 -67.941 1.00 83.50 609 THR A C 1
ATOM 4655 O O . THR A 1 609 ? 11.709 7.511 -68.248 1.00 83.50 609 THR A O 1
ATOM 4658 N N . TYR A 1 610 ? 11.031 5.992 -66.748 1.00 88.19 610 TYR A N 1
ATOM 4659 C CA . TYR A 1 610 ? 12.044 6.349 -65.751 1.00 88.19 610 TYR A CA 1
ATOM 4660 C C . TYR A 1 610 ? 13.471 6.073 -66.247 1.00 88.19 610 TYR A C 1
ATOM 4662 O O . TYR A 1 610 ? 14.308 6.974 -66.202 1.00 88.19 610 TYR A O 1
ATOM 4670 N N . LEU A 1 611 ? 13.752 4.879 -66.774 1.00 87.94 611 LEU A N 1
ATOM 4671 C CA . LEU A 1 611 ? 15.092 4.528 -67.261 1.00 87.94 611 LEU A CA 1
ATOM 4672 C C . LEU A 1 611 ? 15.562 5.430 -68.413 1.00 87.94 611 LEU A C 1
ATOM 4674 O O . LEU A 1 611 ? 16.737 5.785 -68.472 1.00 87.94 611 LEU A O 1
ATOM 4678 N N . ASN A 1 612 ? 14.641 5.864 -69.278 1.00 84.75 612 ASN A N 1
ATOM 4679 C CA . ASN A 1 612 ? 14.923 6.805 -70.367 1.00 84.75 612 ASN A CA 1
ATOM 4680 C C . ASN A 1 612 ? 14.907 8.288 -69.956 1.00 84.75 612 ASN A C 1
ATOM 4682 O O . ASN A 1 612 ? 15.315 9.134 -70.743 1.00 84.75 612 ASN A O 1
ATOM 4686 N N . SER A 1 613 ? 14.495 8.617 -68.727 1.00 82.88 613 SER A N 1
ATOM 4687 C CA . SER A 1 613 ? 14.668 9.965 -68.157 1.00 82.88 613 SER A CA 1
ATOM 4688 C C . SER A 1 613 ? 16.088 10.225 -67.628 1.00 82.88 613 SER A C 1
ATOM 4690 O O . SER A 1 613 ? 16.391 11.333 -67.191 1.00 82.88 613 SER A O 1
ATOM 4692 N N . MET A 1 614 ? 16.958 9.208 -67.653 1.00 80.94 614 MET A N 1
ATOM 4693 C CA . MET A 1 614 ? 18.351 9.282 -67.211 1.00 80.94 614 MET A CA 1
ATOM 4694 C C . MET A 1 614 ? 19.298 9.219 -68.421 1.00 80.94 614 MET A C 1
ATOM 4696 O O . MET A 1 614 ? 19.071 8.398 -69.312 1.00 80.94 614 MET A O 1
ATOM 4700 N N . PRO A 1 615 ? 20.356 10.051 -68.474 1.00 68.38 615 PRO A N 1
ATOM 4701 C CA . PRO A 1 615 ? 21.267 10.095 -69.615 1.00 68.38 615 PRO A CA 1
ATOM 4702 C C . PRO A 1 615 ? 22.086 8.803 -69.741 1.00 68.38 615 PRO A C 1
ATOM 4704 O O . PRO A 1 615 ? 22.581 8.269 -68.745 1.00 68.38 615 PRO A O 1
ATOM 4707 N N . ALA A 1 616 ? 22.264 8.329 -70.976 1.00 64.19 616 ALA A N 1
ATOM 4708 C CA . ALA A 1 616 ? 23.135 7.197 -71.279 1.00 64.19 616 ALA A CA 1
ATOM 4709 C C . ALA A 1 616 ? 24.623 7.546 -71.024 1.00 64.19 616 ALA A C 1
ATOM 4711 O O . ALA A 1 616 ? 25.037 8.684 -71.268 1.00 64.19 616 ALA A O 1
ATOM 4712 N N . PRO A 1 617 ? 25.454 6.595 -70.553 1.00 60.31 617 PRO A N 1
ATOM 4713 C CA . PRO A 1 617 ? 26.872 6.843 -70.294 1.00 60.31 617 PRO A CA 1
ATOM 4714 C C . PRO A 1 617 ? 27.659 7.054 -71.599 1.00 60.31 617 PRO A C 1
ATOM 4716 O O . PRO A 1 617 ? 27.731 6.170 -72.450 1.00 60.31 617 PRO A O 1
ATOM 4719 N N . ALA A 1 618 ? 28.288 8.224 -71.741 1.00 49.97 618 ALA A N 1
ATOM 4720 C CA . ALA A 1 618 ? 28.908 8.668 -72.996 1.00 49.97 618 ALA A CA 1
ATOM 4721 C C . ALA A 1 618 ? 30.234 7.968 -73.372 1.00 49.97 618 ALA A C 1
ATOM 4723 O O . ALA A 1 618 ? 30.675 8.074 -74.515 1.00 49.97 618 ALA A O 1
ATOM 4724 N N . GLN A 1 619 ? 30.894 7.274 -72.437 1.00 52.06 619 GLN A N 1
ATOM 4725 C CA . GLN A 1 619 ? 32.173 6.583 -72.661 1.00 52.06 619 GLN A CA 1
ATOM 4726 C C . GLN A 1 619 ? 32.238 5.260 -71.879 1.00 52.06 619 GLN A C 1
ATOM 4728 O O . GLN A 1 619 ? 31.586 5.101 -70.846 1.00 52.06 619 GLN A O 1
ATOM 4733 N N . ARG A 1 620 ? 33.036 4.296 -72.367 1.00 45.78 620 ARG A N 1
ATOM 4734 C CA . ARG A 1 620 ? 33.218 2.984 -71.718 1.00 45.78 620 ARG A CA 1
ATOM 4735 C C . ARG A 1 620 ? 34.004 3.131 -70.410 1.00 45.78 620 ARG A C 1
ATOM 4737 O O . ARG A 1 620 ? 35.191 3.437 -70.442 1.00 45.78 620 ARG A O 1
ATOM 4744 N N . GLN A 1 621 ? 33.363 2.854 -69.278 1.00 48.53 621 GLN A N 1
ATOM 4745 C CA . GLN A 1 621 ? 34.038 2.782 -67.979 1.00 48.53 621 GLN A CA 1
ATOM 4746 C C . GLN A 1 621 ? 34.871 1.487 -67.866 1.00 48.53 621 GLN A C 1
ATOM 4748 O O . GLN A 1 621 ? 34.350 0.412 -68.180 1.00 48.53 621 GLN A O 1
ATOM 4753 N N . PRO A 1 622 ? 36.137 1.541 -67.406 1.00 38.44 622 PRO A N 1
ATOM 4754 C CA . PRO A 1 622 ? 36.941 0.342 -67.171 1.00 38.44 622 PRO A CA 1
ATOM 4755 C C . PRO A 1 622 ? 36.278 -0.610 -66.165 1.00 38.44 622 PRO A C 1
ATOM 4757 O O . PRO A 1 622 ? 35.793 -0.184 -65.120 1.00 38.44 622 PRO A O 1
ATOM 4760 N N . GLY A 1 623 ? 36.263 -1.909 -66.473 1.00 49.91 623 GLY A N 1
ATOM 4761 C CA . GLY A 1 623 ? 35.718 -2.955 -65.595 1.00 49.91 623 GLY A CA 1
ATOM 4762 C C . GLY A 1 623 ? 34.191 -3.124 -65.607 1.00 49.91 623 GLY A C 1
ATOM 4763 O O . GLY A 1 623 ? 33.703 -4.124 -65.085 1.00 49.91 623 GLY A O 1
ATOM 4764 N N . VAL A 1 624 ? 33.427 -2.218 -66.227 1.00 43.25 624 VAL A N 1
ATOM 4765 C CA . VAL A 1 624 ? 31.972 -2.384 -66.401 1.00 43.25 624 VAL A CA 1
ATOM 4766 C C . VAL A 1 624 ? 31.699 -3.208 -67.671 1.00 43.25 624 VAL A C 1
ATOM 4768 O O . VAL A 1 624 ? 32.207 -2.854 -68.739 1.00 43.25 624 VAL A O 1
ATOM 4771 N N . PRO A 1 625 ? 30.903 -4.296 -67.614 1.00 50.12 625 PRO A N 1
ATOM 4772 C CA . PRO A 1 625 ? 30.504 -5.030 -68.807 1.00 50.12 625 PRO A CA 1
ATOM 4773 C C . PRO A 1 625 ? 29.676 -4.126 -69.727 1.00 50.12 625 PRO A C 1
ATOM 4775 O O . PRO A 1 625 ? 28.659 -3.559 -69.322 1.00 50.12 625 PRO A O 1
ATOM 4778 N N . ALA A 1 626 ? 30.107 -4.002 -70.982 1.00 50.94 626 ALA A N 1
ATOM 4779 C CA . ALA A 1 626 ? 29.363 -3.264 -71.995 1.00 50.94 626 ALA A CA 1
ATOM 4780 C C . ALA A 1 626 ? 27.965 -3.871 -72.208 1.00 50.94 626 ALA A C 1
ATOM 4782 O O . ALA A 1 626 ? 27.769 -5.077 -72.036 1.00 50.94 626 ALA A O 1
ATOM 4783 N N . VAL A 1 627 ? 27.005 -3.047 -72.642 1.00 48.47 627 VAL A N 1
ATOM 4784 C CA . VAL A 1 627 ? 25.712 -3.542 -73.132 1.00 48.47 627 VAL A CA 1
ATOM 4785 C C . VAL A 1 627 ? 25.988 -4.462 -74.320 1.00 48.47 627 VAL A C 1
ATOM 4787 O O . VAL A 1 627 ? 26.414 -4.007 -75.383 1.00 48.47 627 VAL A O 1
ATOM 4790 N N . VAL A 1 628 ? 25.779 -5.766 -74.130 1.00 44.12 628 VAL A N 1
ATOM 4791 C CA . VAL A 1 628 ? 25.901 -6.753 -75.203 1.00 44.12 628 VAL A CA 1
ATOM 4792 C C . VAL A 1 628 ? 24.705 -6.561 -76.126 1.00 44.12 628 VAL A C 1
ATOM 4794 O O . VAL A 1 628 ? 23.619 -7.083 -75.879 1.00 44.12 628 VAL A O 1
ATOM 4797 N N . ILE A 1 629 ? 24.904 -5.777 -77.185 1.00 40.47 629 ILE A N 1
ATOM 4798 C CA . ILE A 1 629 ? 23.963 -5.706 -78.299 1.00 40.47 629 ILE A CA 1
ATOM 4799 C C . ILE A 1 629 ? 24.050 -7.050 -79.019 1.00 40.47 629 ILE A C 1
ATOM 4801 O O . ILE A 1 629 ? 24.905 -7.264 -79.881 1.00 40.47 629 ILE A O 1
ATOM 4805 N N . PHE A 1 630 ? 23.174 -7.974 -78.632 1.00 35.91 630 PHE A N 1
ATOM 4806 C CA . PHE A 1 630 ? 22.922 -9.182 -79.397 1.00 35.91 630 PHE A CA 1
ATOM 4807 C C . PHE A 1 630 ? 22.433 -8.750 -80.782 1.00 35.91 630 PHE A C 1
ATOM 4809 O O . PHE A 1 630 ? 21.316 -8.256 -80.926 1.00 35.91 630 PHE A O 1
ATOM 4816 N N . LYS A 1 631 ? 23.274 -8.911 -81.811 1.00 30.17 631 LYS A N 1
ATOM 4817 C CA . LYS A 1 631 ? 22.784 -8.897 -83.189 1.00 30.17 631 LYS A CA 1
ATOM 4818 C C . LYS A 1 631 ? 21.804 -10.057 -83.311 1.00 30.17 631 LYS A C 1
ATOM 4820 O O . LYS A 1 631 ? 22.231 -11.206 -83.217 1.00 30.17 631 LYS A O 1
ATOM 4825 N N . ASN A 1 632 ? 20.520 -9.756 -83.493 1.00 32.47 632 ASN A N 1
ATOM 4826 C CA . ASN A 1 632 ? 19.518 -10.772 -83.788 1.00 32.47 632 ASN A CA 1
ATOM 4827 C C . ASN A 1 632 ? 19.996 -11.606 -84.979 1.00 32.47 632 ASN A C 1
ATOM 4829 O O . ASN A 1 632 ? 20.266 -11.057 -86.049 1.00 32.47 632 ASN A O 1
ATOM 4833 N N . THR A 1 633 ? 20.043 -12.927 -84.825 1.00 29.47 633 THR A N 1
ATOM 4834 C CA . THR A 1 633 ? 20.272 -13.849 -85.944 1.00 29.47 633 THR A CA 1
ATOM 4835 C C . THR A 1 633 ? 18.979 -14.037 -86.747 1.00 29.47 633 THR A C 1
ATOM 4837 O O . THR A 1 633 ? 18.519 -15.154 -86.977 1.00 29.47 633 THR A O 1
ATOM 4840 N N . GLU A 1 634 ? 18.365 -12.931 -87.176 1.00 33.72 634 GLU A N 1
ATOM 4841 C CA . GLU A 1 634 ? 17.258 -12.925 -88.136 1.00 33.72 634 GLU A CA 1
ATOM 4842 C C . GLU A 1 634 ? 17.804 -13.261 -89.526 1.00 33.72 634 GLU A C 1
ATOM 4844 O O . GLU A 1 634 ? 17.991 -12.419 -90.400 1.00 33.72 634 GLU A O 1
ATOM 4849 N N . THR A 1 635 ? 18.141 -14.534 -89.721 1.00 32.78 635 THR A N 1
ATOM 4850 C CA . THR A 1 635 ? 18.618 -15.061 -91.008 1.00 32.78 635 THR A CA 1
ATOM 4851 C C . THR A 1 635 ? 18.050 -16.451 -91.302 1.00 32.78 635 THR A C 1
ATOM 4853 O O . THR A 1 635 ? 18.624 -17.215 -92.070 1.00 32.78 635 THR A O 1
ATOM 4856 N N . ALA A 1 636 ? 16.890 -16.766 -90.714 1.00 28.14 636 ALA A N 1
ATOM 4857 C CA . ALA A 1 636 ? 16.138 -17.991 -90.993 1.00 28.14 636 ALA A CA 1
ATOM 4858 C C . ALA A 1 636 ? 14.600 -17.828 -90.939 1.00 28.14 636 ALA A C 1
ATOM 4860 O O . ALA A 1 636 ? 13.919 -18.821 -90.732 1.00 28.14 636 ALA A O 1
ATOM 4861 N N . LEU A 1 637 ? 14.044 -16.611 -91.116 1.00 28.81 637 LEU A N 1
ATOM 4862 C CA . LEU A 1 637 ? 12.606 -16.395 -91.429 1.00 28.81 637 LEU A CA 1
ATOM 4863 C C . LEU A 1 637 ? 12.247 -14.968 -91.932 1.00 28.81 637 LEU A C 1
ATOM 4865 O O . LEU A 1 637 ? 11.095 -14.555 -91.875 1.00 28.81 637 LEU A O 1
ATOM 4869 N N . ALA A 1 638 ? 13.215 -14.210 -92.469 1.00 27.30 638 ALA A N 1
ATOM 4870 C CA . ALA A 1 638 ? 13.029 -12.821 -92.927 1.00 27.30 638 ALA A CA 1
ATOM 4871 C C . ALA A 1 638 ? 13.448 -12.605 -94.401 1.00 27.30 638 ALA A C 1
ATOM 4873 O O . ALA A 1 638 ? 14.179 -11.676 -94.735 1.00 27.30 638 ALA A O 1
ATOM 4874 N N . ARG A 1 639 ? 13.004 -13.493 -95.303 1.00 28.94 639 ARG A N 1
ATOM 4875 C CA . ARG A 1 639 ? 13.187 -13.365 -96.768 1.00 28.94 639 ARG A CA 1
ATOM 4876 C C . ARG A 1 639 ? 11.890 -13.587 -97.569 1.00 28.94 639 ARG A C 1
ATOM 4878 O O . ARG A 1 639 ? 11.942 -14.069 -98.694 1.00 28.94 639 ARG A O 1
ATOM 4885 N N . GLN A 1 640 ? 10.727 -13.233 -97.007 1.00 31.62 640 GLN A N 1
ATOM 4886 C CA . GLN A 1 640 ? 9.443 -13.336 -97.725 1.00 31.62 640 GLN A CA 1
ATOM 4887 C C . GLN A 1 640 ? 8.319 -12.428 -97.165 1.00 31.62 640 GLN A C 1
ATOM 4889 O O . GLN A 1 640 ? 7.189 -12.866 -96.995 1.00 31.62 640 GLN A O 1
ATOM 4894 N N . ALA A 1 641 ? 8.615 -11.153 -96.864 1.00 26.70 641 ALA A N 1
ATOM 4895 C CA . ALA A 1 641 ? 7.601 -10.186 -96.401 1.00 26.70 641 ALA A CA 1
ATOM 4896 C C . ALA A 1 641 ? 7.986 -8.706 -96.652 1.00 26.70 641 ALA A C 1
ATOM 4898 O O . ALA A 1 641 ? 8.087 -7.917 -95.715 1.00 26.70 641 ALA A O 1
ATOM 4899 N N . SER A 1 642 ? 8.257 -8.304 -97.901 1.00 26.02 642 SER A N 1
ATOM 4900 C CA . SER A 1 642 ? 8.538 -6.890 -98.251 1.00 26.02 642 SER A CA 1
ATOM 4901 C C . SER A 1 642 ? 8.224 -6.563 -99.719 1.00 26.02 642 SER A C 1
ATOM 4903 O O . SER A 1 642 ? 9.103 -6.161 -100.476 1.00 26.02 642 SER A O 1
ATOM 4905 N N . SER A 1 643 ? 6.965 -6.731 -100.135 1.00 28.59 643 SER A N 1
ATOM 4906 C CA . SER A 1 643 ? 6.507 -6.288 -101.461 1.00 28.59 643 SER A CA 1
ATOM 4907 C C . SER A 1 643 ? 4.996 -6.024 -101.520 1.00 28.59 643 SER A C 1
ATOM 4909 O O . SER A 1 643 ? 4.210 -6.967 -101.505 1.00 28.59 643 SER A O 1
ATOM 4911 N N . ALA A 1 644 ? 4.641 -4.748 -101.718 1.00 25.58 644 ALA A N 1
ATOM 4912 C CA . ALA A 1 644 ? 3.344 -4.246 -102.202 1.00 25.58 644 ALA A CA 1
ATOM 4913 C C . ALA A 1 644 ? 2.103 -4.367 -101.262 1.00 25.58 644 ALA A C 1
ATOM 4915 O O . ALA A 1 644 ? 2.165 -5.069 -100.253 1.00 25.58 644 ALA A O 1
ATOM 4916 N N . PRO A 1 645 ? 1.017 -3.586 -101.506 1.00 36.94 645 PRO A N 1
ATOM 4917 C CA . PRO A 1 645 ? 0.139 -3.128 -100.419 1.00 36.94 645 PRO A CA 1
ATOM 4918 C C . PRO A 1 645 ? -1.383 -3.346 -100.609 1.00 36.94 645 PRO A C 1
ATOM 4920 O O . PRO A 1 645 ? -1.859 -3.715 -101.674 1.00 36.94 645 PRO A O 1
ATOM 4923 N N . ALA A 1 646 ? -2.126 -3.001 -99.549 1.00 26.19 646 ALA A N 1
ATOM 4924 C CA . ALA A 1 646 ? -3.495 -2.458 -99.520 1.00 26.19 646 ALA A CA 1
ATOM 4925 C C . ALA A 1 646 ? -4.597 -3.055 -100.432 1.00 26.19 646 ALA A C 1
ATOM 4927 O O . ALA A 1 646 ? -4.709 -2.720 -101.607 1.00 26.19 646 ALA A O 1
ATOM 4928 N N . SER A 1 647 ? -5.552 -3.762 -99.820 1.00 25.69 647 SER A N 1
ATOM 4929 C CA . SER A 1 647 ? -6.994 -3.677 -100.142 1.00 25.69 647 SER A CA 1
ATOM 4930 C C . SER A 1 647 ? -7.824 -4.358 -99.033 1.00 25.69 647 SER A C 1
ATOM 4932 O O . SER A 1 647 ? -7.295 -4.627 -97.953 1.00 25.69 647 SER A O 1
ATOM 4934 N N . SER A 1 648 ? -9.137 -4.512 -99.224 1.00 26.50 648 SER A N 1
ATOM 4935 C CA . SER A 1 648 ? -10.127 -4.663 -98.151 1.00 26.50 648 SER A CA 1
ATOM 4936 C C . SER A 1 648 ? -10.955 -5.959 -98.189 1.00 26.50 648 SER A C 1
ATOM 4938 O O . SER A 1 648 ? -11.133 -6.576 -99.234 1.00 26.50 648 SER A O 1
ATOM 4940 N N . SER A 1 649 ? -11.619 -6.226 -97.054 1.00 26.88 649 SER A N 1
ATOM 4941 C CA . SER A 1 649 ? -12.927 -6.906 -96.921 1.00 26.88 649 SER A CA 1
ATOM 4942 C C . SER A 1 649 ? -13.040 -8.447 -96.988 1.00 26.88 649 SER A C 1
ATOM 4944 O O . SER A 1 649 ? -12.215 -9.142 -97.559 1.00 26.88 649 SER A O 1
ATOM 4946 N N . ALA A 1 650 ? -14.153 -8.920 -96.397 1.00 25.45 650 ALA A N 1
ATOM 4947 C CA . ALA A 1 650 ? -14.834 -10.217 -96.567 1.00 25.45 650 ALA A CA 1
ATOM 4948 C C . ALA A 1 650 ? -14.295 -11.515 -95.894 1.00 25.45 650 ALA A C 1
ATOM 4950 O O . ALA A 1 650 ? -13.526 -12.275 -96.459 1.00 25.45 650 ALA A O 1
ATOM 4951 N N . ALA A 1 651 ? -14.903 -11.819 -94.736 1.00 24.72 651 ALA A N 1
ATOM 4952 C CA . ALA A 1 651 ? -15.763 -12.998 -94.494 1.00 24.72 651 ALA A CA 1
ATOM 4953 C C . ALA A 1 651 ? -15.226 -14.463 -94.404 1.00 24.72 651 ALA A C 1
ATOM 4955 O O . ALA A 1 651 ? -14.693 -15.029 -95.345 1.00 24.72 651 ALA A O 1
ATOM 4956 N N . ALA A 1 652 ? -15.669 -15.113 -93.310 1.00 24.45 652 ALA A N 1
ATOM 4957 C CA . ALA A 1 652 ? -16.341 -16.430 -93.254 1.00 24.45 652 ALA A CA 1
ATOM 4958 C C . ALA A 1 652 ? -15.573 -17.783 -93.114 1.00 24.45 652 ALA A C 1
ATOM 4960 O O . ALA A 1 652 ? -14.954 -18.289 -94.035 1.00 24.45 652 ALA A O 1
ATOM 4961 N N . ILE A 1 653 ? -15.866 -18.447 -91.977 1.00 25.02 653 ILE A N 1
ATOM 4962 C CA . ILE A 1 653 ? -16.421 -19.824 -91.861 1.00 25.02 653 ILE A CA 1
ATOM 4963 C C . ILE A 1 653 ? -15.499 -21.055 -92.124 1.00 25.02 653 ILE A C 1
ATOM 4965 O O . ILE A 1 653 ? -15.427 -21.585 -93.221 1.00 25.02 653 ILE A O 1
ATOM 4969 N N . SER A 1 654 ? -15.021 -21.627 -90.999 1.00 25.61 654 SER A N 1
ATOM 4970 C CA . SER A 1 654 ? -15.255 -23.031 -90.557 1.00 25.61 654 SER A CA 1
ATOM 4971 C C . SER A 1 654 ? -14.471 -24.235 -91.143 1.00 25.61 654 SER A C 1
ATOM 4973 O O . SER A 1 654 ? -14.153 -24.289 -92.322 1.00 25.61 654 SER A O 1
ATOM 4975 N N . THR A 1 655 ? -14.401 -25.303 -90.312 1.00 25.84 655 THR A N 1
ATOM 4976 C CA . THR A 1 655 ? -14.303 -26.755 -90.667 1.00 25.84 655 THR A CA 1
ATOM 4977 C C . THR A 1 655 ? -12.966 -27.263 -91.280 1.00 25.84 655 THR A C 1
ATOM 4979 O O . THR A 1 655 ? -12.301 -26.522 -91.984 1.00 25.84 655 THR A O 1
ATOM 4982 N N . GLN A 1 656 ? -12.470 -28.504 -91.077 1.00 28.78 656 GLN A N 1
ATOM 4983 C CA . GLN A 1 656 ? -12.812 -29.635 -90.174 1.00 28.78 656 GLN A CA 1
ATOM 4984 C C . GLN A 1 656 ? -11.680 -30.708 -90.182 1.00 28.78 656 GLN A C 1
ATOM 4986 O O . GLN A 1 656 ? -11.107 -30.912 -91.244 1.00 28.78 656 GLN A O 1
ATOM 4991 N N . GLN A 1 657 ? -11.486 -31.484 -89.088 1.00 28.45 657 GLN A N 1
ATOM 4992 C CA . GLN A 1 657 ? -10.929 -32.879 -89.084 1.00 28.45 657 GLN A CA 1
ATOM 4993 C C . GLN A 1 657 ? -9.492 -33.080 -89.686 1.00 28.45 657 GLN A C 1
ATOM 4995 O O . GLN A 1 657 ? -8.889 -32.120 -90.137 1.00 28.45 657 GLN A O 1
ATOM 5000 N N . HIS A 1 658 ? -8.771 -34.221 -89.687 1.00 29.83 658 HIS A N 1
ATOM 5001 C CA . HIS A 1 658 ? -8.727 -35.521 -88.961 1.00 29.83 658 HIS A CA 1
ATOM 5002 C C . HIS A 1 658 ? -7.256 -36.081 -89.071 1.00 29.83 658 HIS A C 1
ATOM 5004 O O . HIS A 1 658 ? -6.431 -35.403 -89.671 1.00 29.83 658 HIS A O 1
ATOM 5010 N N . VAL A 1 659 ? -6.774 -37.235 -88.558 1.00 25.06 659 VAL A N 1
ATOM 5011 C CA . VAL A 1 659 ? -7.353 -38.444 -87.915 1.00 25.06 659 VAL A CA 1
ATOM 5012 C C . VAL A 1 659 ? -6.416 -39.007 -86.794 1.00 25.06 659 VAL A C 1
ATOM 5014 O O . VAL A 1 659 ? -5.703 -38.253 -86.142 1.00 25.06 659 VAL A O 1
ATOM 5017 N N . ALA A 1 660 ? -6.480 -40.318 -86.530 1.00 26.61 660 ALA A N 1
ATOM 5018 C CA . ALA A 1 660 ? -5.715 -41.181 -85.611 1.00 26.61 660 ALA A CA 1
ATOM 5019 C C . ALA A 1 660 ? -4.276 -41.540 -86.106 1.00 26.61 660 ALA A C 1
ATOM 5021 O O . ALA A 1 660 ? -3.879 -41.099 -87.179 1.00 26.61 660 ALA A O 1
ATOM 5022 N N . ALA A 1 661 ? -3.429 -42.339 -85.433 1.00 26.34 661 ALA A N 1
ATOM 5023 C CA . ALA A 1 661 ? -3.570 -43.269 -84.289 1.00 26.34 661 ALA A CA 1
ATOM 5024 C C . ALA A 1 661 ? -2.230 -43.326 -83.475 1.00 26.34 661 ALA A C 1
ATOM 5026 O O . ALA A 1 661 ? -1.341 -42.533 -83.757 1.00 26.34 661 ALA A O 1
ATOM 5027 N N . SER A 1 662 ? -1.949 -44.180 -82.472 1.00 25.23 662 SER A N 1
ATOM 5028 C CA . SER A 1 662 ? -2.617 -45.379 -81.918 1.00 25.23 662 SER A CA 1
ATOM 5029 C C . SER A 1 662 ? -2.261 -45.590 -80.414 1.00 25.23 662 SER A C 1
ATOM 5031 O O . SER A 1 662 ? -2.032 -44.622 -79.693 1.00 25.23 662 SER A O 1
ATOM 5033 N N . ARG A 1 663 ? -2.237 -46.840 -79.913 1.00 23.66 663 ARG A N 1
ATOM 5034 C CA . ARG A 1 663 ? -1.961 -47.275 -78.515 1.00 23.66 663 ARG A CA 1
ATOM 5035 C C . ARG A 1 663 ? -1.201 -48.644 -78.533 1.00 23.66 663 ARG A C 1
ATOM 5037 O O . ARG A 1 663 ? -1.033 -49.152 -79.642 1.00 23.66 663 ARG A O 1
ATOM 5044 N N . PRO A 1 664 ? -0.711 -49.251 -77.415 1.00 33.00 664 PRO A N 1
ATOM 5045 C CA . PRO A 1 664 ? -1.527 -49.632 -76.248 1.00 33.00 664 PRO A CA 1
ATOM 5046 C C . PRO A 1 664 ? -0.921 -49.403 -74.840 1.00 33.00 664 PRO A C 1
ATOM 5048 O O . PRO A 1 664 ? 0.285 -49.346 -74.631 1.00 33.00 664 PRO A O 1
ATOM 5051 N N . GLN A 1 665 ? -1.820 -49.369 -73.853 1.00 28.25 665 GLN A N 1
ATOM 5052 C CA . GLN A 1 665 ? -1.589 -49.676 -72.431 1.00 28.25 665 GLN A CA 1
ATOM 5053 C C . GLN A 1 665 ? -2.524 -50.839 -72.042 1.00 28.25 665 GLN A C 1
ATOM 5055 O O . GLN A 1 665 ? -3.527 -51.052 -72.730 1.00 28.25 665 GLN A O 1
ATOM 5060 N N . PRO A 1 666 ? -2.326 -51.453 -70.866 1.00 31.20 666 PRO A N 1
ATOM 5061 C CA . PRO A 1 666 ? -3.426 -51.751 -69.946 1.00 31.20 666 PRO A CA 1
ATOM 5062 C C . PRO A 1 666 ? -3.297 -50.856 -68.688 1.00 31.20 666 PRO A C 1
ATOM 5064 O O . PRO A 1 666 ? -2.232 -50.809 -68.084 1.00 31.20 666 PRO A O 1
ATOM 5067 N N . ARG A 1 667 ? -4.225 -49.944 -68.362 1.00 24.86 667 ARG A N 1
ATOM 5068 C CA . ARG A 1 667 ? -5.658 -50.058 -67.987 1.00 24.86 667 ARG A CA 1
ATOM 5069 C C . ARG A 1 667 ? -5.805 -50.251 -66.454 1.00 24.86 667 ARG A C 1
ATOM 5071 O O . ARG A 1 667 ? -5.350 -51.275 -65.968 1.00 24.86 667 ARG A O 1
ATOM 5078 N N . GLU A 1 668 ? -6.278 -49.334 -65.591 1.00 27.39 668 GLU A N 1
ATOM 5079 C CA . GLU A 1 668 ? -7.290 -48.235 -65.623 1.00 27.39 668 GLU A CA 1
ATOM 5080 C C . GLU A 1 668 ? -8.626 -48.625 -64.957 1.00 27.39 668 GLU A C 1
ATOM 5082 O O . GLU A 1 668 ? -9.398 -49.369 -65.552 1.00 27.39 668 GLU A O 1
ATOM 5087 N N . VAL A 1 669 ? -8.898 -48.043 -63.775 1.00 27.20 669 VAL A N 1
ATOM 5088 C CA . VAL A 1 669 ? -10.202 -47.565 -63.235 1.00 27.20 669 VAL A CA 1
ATOM 5089 C C . VAL A 1 669 ? -9.800 -46.486 -62.192 1.00 27.20 669 VAL A C 1
ATOM 5091 O O . VAL A 1 669 ? -8.999 -46.796 -61.317 1.00 27.20 669 VAL A O 1
ATOM 5094 N N . ALA A 1 670 ? -10.018 -45.170 -62.333 1.00 24.75 670 ALA A N 1
ATOM 5095 C CA . ALA A 1 670 ? -11.258 -44.375 -62.409 1.00 24.75 670 ALA A CA 1
ATOM 5096 C C . ALA A 1 670 ? -12.103 -44.387 -61.103 1.00 24.75 670 ALA A C 1
ATOM 5098 O O . ALA A 1 670 ? -12.164 -45.403 -60.427 1.00 24.75 670 ALA A O 1
ATOM 5099 N N . ALA A 1 671 ? -12.813 -43.331 -60.678 1.00 24.98 671 ALA A N 1
ATOM 5100 C CA . ALA A 1 671 ? -12.643 -41.881 -60.873 1.00 24.98 671 ALA A CA 1
ATOM 5101 C C . ALA A 1 671 ? -13.542 -41.119 -59.869 1.00 24.98 671 ALA A C 1
ATOM 5103 O O . ALA A 1 671 ? -14.712 -41.468 -59.739 1.00 24.98 671 ALA A O 1
ATOM 5104 N N . SER A 1 672 ? -13.034 -40.075 -59.194 1.00 23.61 672 SER A N 1
ATOM 5105 C CA . SER A 1 672 ? -13.837 -38.993 -58.572 1.00 23.61 672 SER A CA 1
ATOM 5106 C C . SER A 1 672 ? -12.945 -37.900 -57.976 1.00 23.61 672 SER A C 1
ATOM 5108 O O . SER A 1 672 ? -12.648 -37.894 -56.785 1.00 23.61 672 SER A O 1
ATOM 5110 N N . ALA A 1 673 ? -12.523 -36.953 -58.815 1.00 25.52 673 ALA A N 1
ATOM 5111 C CA . ALA A 1 673 ? -11.959 -35.692 -58.343 1.00 25.52 673 ALA A CA 1
ATOM 5112 C C . ALA A 1 673 ? -13.109 -34.716 -58.043 1.00 25.52 673 ALA A C 1
ATOM 5114 O O . ALA A 1 673 ? -13.472 -33.886 -58.874 1.00 25.52 673 ALA A O 1
ATOM 5115 N N . VAL A 1 674 ? -13.713 -34.851 -56.859 1.00 29.34 674 VAL A N 1
ATOM 5116 C CA . VAL A 1 674 ? -14.523 -33.771 -56.276 1.00 29.34 674 VAL A CA 1
ATOM 5117 C C . VAL A 1 674 ? -13.583 -32.600 -55.968 1.00 29.34 674 VAL A C 1
ATOM 5119 O O . VAL A 1 674 ? -12.433 -32.822 -55.584 1.00 29.34 674 VAL A O 1
ATOM 5122 N N . ASN A 1 675 ? -14.051 -31.361 -56.141 1.00 38.31 675 ASN A N 1
ATOM 5123 C CA . ASN A 1 675 ? -13.285 -30.154 -55.813 1.00 38.31 675 ASN A CA 1
ATOM 5124 C C . ASN A 1 675 ? -13.153 -29.978 -54.286 1.00 38.31 675 ASN A C 1
ATOM 5126 O O . ASN A 1 675 ? -13.828 -29.147 -53.682 1.00 38.31 675 ASN A O 1
ATOM 5130 N N . GLU A 1 676 ? -12.279 -30.771 -53.671 1.00 33.44 676 GLU A N 1
ATOM 5131 C CA . GLU A 1 676 ? -11.833 -30.616 -52.285 1.00 33.44 676 GLU A CA 1
ATOM 5132 C C . GLU A 1 676 ? -10.909 -29.386 -52.163 1.00 33.44 676 GLU A C 1
ATOM 5134 O O . GLU A 1 676 ? -9.978 -29.241 -52.966 1.00 33.44 676 GLU A O 1
ATOM 5139 N N . PRO A 1 677 ? -11.109 -28.490 -51.179 1.00 40.84 677 PRO A N 1
ATOM 5140 C CA . PRO A 1 677 ? -10.274 -27.305 -51.026 1.00 40.84 677 PRO A CA 1
ATOM 5141 C C . PRO A 1 677 ? -8.858 -27.679 -50.569 1.00 40.84 677 PRO A C 1
ATOM 5143 O O . PRO A 1 677 ? -8.658 -28.303 -49.525 1.00 40.84 677 PRO A O 1
ATOM 5146 N N . ALA A 1 678 ? -7.847 -27.241 -51.320 1.00 54.28 678 ALA A N 1
ATOM 5147 C CA . ALA A 1 678 ? -6.463 -27.306 -50.866 1.00 54.28 678 ALA A CA 1
ATOM 5148 C C . ALA A 1 678 ? -6.282 -26.371 -49.656 1.00 54.28 678 ALA A C 1
ATOM 5150 O O . ALA A 1 678 ? -6.387 -25.153 -49.796 1.00 54.28 678 ALA A O 1
ATOM 5151 N N . GLY A 1 679 ? -6.040 -26.949 -48.474 1.00 58.03 679 GLY A N 1
ATOM 5152 C CA . GLY A 1 679 ? -5.896 -26.200 -47.225 1.00 58.03 679 GLY A CA 1
ATOM 5153 C C . GLY A 1 679 ? -4.806 -25.126 -47.300 1.00 58.03 679 GLY A C 1
ATOM 5154 O O . GLY A 1 679 ? -3.735 -25.344 -47.871 1.00 58.03 679 GLY A O 1
ATOM 5155 N N . ASP A 1 680 ? -5.071 -23.960 -46.713 1.00 77.25 680 ASP A N 1
ATOM 5156 C CA . ASP A 1 680 ? -4.143 -22.833 -46.758 1.00 77.25 680 ASP A CA 1
ATOM 5157 C C . ASP A 1 680 ? -2.936 -23.073 -45.835 1.00 77.25 680 ASP A C 1
ATOM 5159 O O . ASP A 1 680 ? -3.046 -23.103 -44.608 1.00 77.25 680 ASP A O 1
ATOM 5163 N N . ILE A 1 681 ? -1.763 -23.194 -46.456 1.00 73.62 681 ILE A N 1
ATOM 5164 C CA . ILE A 1 681 ? -0.449 -23.369 -45.827 1.00 73.62 681 ILE A CA 1
ATOM 5165 C C . ILE A 1 681 ? -0.102 -22.187 -44.902 1.00 73.62 681 ILE A C 1
ATOM 5167 O O . ILE A 1 681 ? 0.558 -22.378 -43.877 1.00 73.62 681 ILE A O 1
ATOM 5171 N N . VAL A 1 682 ? -0.549 -20.968 -45.223 1.00 69.06 682 VAL A N 1
ATOM 5172 C CA . VAL A 1 682 ? -0.292 -19.761 -44.421 1.00 69.06 682 VAL A CA 1
ATOM 5173 C C . VAL A 1 682 ? -1.173 -19.754 -43.170 1.00 69.06 682 VAL A C 1
ATOM 5175 O O . VAL A 1 682 ? -0.652 -19.600 -42.062 1.00 69.06 682 VAL A O 1
ATOM 5178 N N . ALA A 1 683 ? -2.477 -20.014 -43.309 1.00 72.06 683 ALA A N 1
ATOM 5179 C CA . ALA A 1 683 ? -3.368 -20.228 -42.168 1.00 72.06 683 ALA A CA 1
ATOM 5180 C C . ALA A 1 683 ? -2.927 -21.419 -41.297 1.00 72.06 683 ALA A C 1
ATOM 5182 O O . ALA A 1 683 ? -2.921 -21.313 -40.071 1.00 72.06 683 ALA A O 1
ATOM 5183 N N . GLY A 1 684 ? -2.494 -22.529 -41.902 1.00 74.88 684 GLY A N 1
ATOM 5184 C CA . GLY A 1 684 ? -1.976 -23.701 -41.192 1.00 74.88 684 GLY A CA 1
ATOM 5185 C C . GLY A 1 684 ? -0.743 -23.398 -40.344 1.00 74.88 684 GLY A C 1
ATOM 5186 O O . GLY A 1 684 ? -0.656 -23.833 -39.194 1.00 74.88 684 GLY A O 1
ATOM 5187 N N . ARG A 1 685 ? 0.175 -22.573 -40.865 1.00 78.62 685 ARG A N 1
ATOM 5188 C CA . ARG A 1 685 ? 1.323 -22.067 -40.102 1.00 78.62 685 ARG A CA 1
ATOM 5189 C C . ARG A 1 685 ? 0.885 -21.213 -38.915 1.00 78.62 685 ARG A C 1
ATOM 5191 O O . ARG A 1 685 ? 1.411 -21.390 -37.818 1.00 78.62 685 ARG A O 1
ATOM 5198 N N . ALA A 1 686 ? -0.084 -20.319 -39.117 1.00 72.88 686 ALA A N 1
ATOM 5199 C CA . ALA A 1 686 ? -0.623 -19.491 -38.042 1.00 72.88 686 ALA A CA 1
ATOM 5200 C C . ALA A 1 686 ? -1.279 -20.344 -36.938 1.00 72.88 686 ALA A C 1
ATOM 5202 O O . ALA A 1 686 ? -1.074 -20.062 -35.761 1.00 72.88 686 ALA A O 1
ATOM 5203 N N . ILE A 1 687 ? -1.991 -21.418 -37.301 1.00 76.44 687 ILE A N 1
ATOM 5204 C CA . ILE A 1 687 ? -2.596 -22.379 -36.360 1.00 76.44 687 ILE A CA 1
ATOM 5205 C C . ILE A 1 687 ? -1.519 -23.122 -35.554 1.00 76.44 687 ILE A C 1
ATOM 5207 O O . ILE A 1 687 ? -1.610 -23.165 -34.327 1.00 76.44 687 ILE A O 1
ATOM 5211 N N . PHE A 1 688 ? -0.473 -23.638 -36.212 1.00 77.56 688 PHE A N 1
ATOM 5212 C CA . PHE A 1 688 ? 0.654 -24.330 -35.563 1.00 77.56 688 PHE A CA 1
ATOM 5213 C C . PHE A 1 688 ? 1.415 -23.438 -34.563 1.00 77.56 688 PHE A C 1
ATOM 5215 O O . PHE A 1 688 ? 1.930 -23.918 -33.551 1.00 77.56 688 PHE A O 1
ATOM 5222 N N . GLN A 1 689 ? 1.484 -22.133 -34.840 1.00 73.31 689 GLN A N 1
ATOM 5223 C CA . GLN A 1 689 ? 2.115 -21.148 -33.962 1.00 73.31 689 GLN A CA 1
ATOM 5224 C C . GLN A 1 689 ? 1.187 -20.695 -32.822 1.00 73.31 689 GLN A C 1
ATOM 5226 O O . GLN A 1 689 ? 1.640 -20.599 -31.683 1.00 73.31 689 GLN A O 1
ATOM 5231 N N . SER A 1 690 ? -0.103 -20.453 -33.089 1.00 65.88 690 SER A N 1
ATOM 5232 C CA . SER A 1 690 ? -1.057 -19.965 -32.080 1.00 65.88 690 SER A CA 1
ATOM 5233 C C . SER A 1 690 ? -1.459 -21.024 -31.051 1.00 65.88 690 SER A C 1
ATOM 5235 O O . SER A 1 690 ? -1.646 -20.689 -29.885 1.00 65.88 690 SER A O 1
ATOM 5237 N N . HIS A 1 691 ? -1.505 -22.300 -31.443 1.00 65.94 691 HIS A N 1
ATOM 5238 C CA . HIS A 1 691 ? -1.786 -23.435 -30.551 1.00 65.94 691 HIS A CA 1
ATOM 5239 C C . HIS A 1 691 ? -0.510 -24.028 -29.926 1.00 65.94 691 HIS A C 1
ATOM 5241 O O . HIS A 1 691 ? -0.483 -25.203 -29.568 1.00 65.94 691 HIS A O 1
ATOM 5247 N N . THR A 1 692 ? 0.564 -23.227 -29.858 1.00 70.31 692 THR A N 1
ATOM 5248 C CA . THR A 1 692 ? 1.863 -23.523 -29.219 1.00 70.31 692 THR A CA 1
ATOM 5249 C C . THR A 1 692 ? 2.524 -24.859 -29.599 1.00 70.31 692 THR A C 1
ATOM 5251 O O . THR A 1 692 ? 3.480 -25.283 -28.950 1.00 70.31 692 THR A O 1
ATOM 5254 N N . CYS A 1 693 ? 2.115 -25.493 -30.704 1.00 72.81 693 CYS A N 1
ATOM 5255 C CA . CYS A 1 693 ? 2.643 -26.783 -31.162 1.00 72.81 693 CYS A CA 1
ATOM 5256 C C . CYS A 1 693 ? 4.163 -26.728 -31.407 1.00 72.81 693 CYS A C 1
ATOM 5258 O O . CYS A 1 693 ? 4.888 -27.686 -31.124 1.00 72.81 693 CYS A O 1
ATOM 5260 N N . ALA A 1 694 ? 4.649 -25.567 -31.857 1.00 71.06 694 ALA A N 1
ATOM 5261 C CA . ALA A 1 694 ? 6.065 -25.245 -32.018 1.00 71.06 694 ALA A CA 1
ATOM 5262 C C . ALA A 1 694 ? 6.910 -25.410 -30.735 1.00 71.06 694 ALA A C 1
ATOM 5264 O O . ALA A 1 694 ? 8.103 -25.690 -30.830 1.00 71.06 694 ALA A O 1
ATOM 5265 N N . THR A 1 695 ? 6.315 -25.274 -29.544 1.00 68.00 695 THR A N 1
ATOM 5266 C CA . THR A 1 695 ? 7.011 -25.411 -28.251 1.00 68.00 695 THR A CA 1
ATOM 5267 C C . THR A 1 695 ? 7.450 -26.853 -27.983 1.00 68.00 695 THR A C 1
ATOM 5269 O O . THR A 1 695 ? 8.494 -27.073 -27.374 1.00 68.00 695 THR A O 1
ATOM 5272 N N . CYS A 1 696 ? 6.692 -27.844 -28.468 1.00 66.25 696 CYS A N 1
ATOM 5273 C CA . CYS A 1 696 ? 7.007 -29.266 -28.293 1.00 66.25 696 CYS A CA 1
ATOM 5274 C C . CYS A 1 696 ? 7.629 -29.891 -29.552 1.00 66.25 696 CYS A C 1
ATOM 5276 O O . CYS A 1 696 ? 8.560 -30.686 -29.444 1.00 66.25 696 CYS A O 1
ATOM 5278 N N . HIS A 1 697 ? 7.152 -29.518 -30.743 1.00 77.31 697 HIS A N 1
ATOM 5279 C CA . HIS A 1 697 ? 7.575 -30.100 -32.027 1.00 77.31 697 HIS A CA 1
ATOM 5280 C C . HIS A 1 697 ? 8.605 -29.250 -32.793 1.00 77.31 697 HIS A C 1
ATOM 5282 O O . HIS A 1 697 ? 8.951 -29.579 -33.927 1.00 77.31 697 HIS A O 1
ATOM 5288 N N . GLY A 1 698 ? 9.102 -28.171 -32.186 1.00 67.19 698 GLY A N 1
ATOM 5289 C CA . GLY A 1 698 ? 10.070 -27.255 -32.785 1.00 67.19 698 GLY A CA 1
ATOM 5290 C C . GLY A 1 698 ? 9.439 -26.235 -33.751 1.00 67.19 698 GLY A C 1
ATOM 5291 O O . GLY A 1 698 ? 8.357 -26.464 -34.303 1.00 67.19 698 GLY A O 1
ATOM 5292 N N . PRO A 1 699 ? 10.104 -25.086 -33.987 1.00 67.50 699 PRO A N 1
ATOM 5293 C CA . PRO A 1 699 ? 9.546 -23.959 -34.743 1.00 67.50 699 PRO A CA 1
ATOM 5294 C C . PRO A 1 699 ? 9.309 -24.232 -36.238 1.00 67.50 699 PRO A C 1
ATOM 5296 O O . PRO A 1 699 ? 8.661 -23.424 -36.901 1.00 67.50 699 PRO A O 1
ATOM 5299 N N . THR A 1 700 ? 9.807 -25.352 -36.771 1.00 69.50 700 THR A N 1
ATOM 5300 C CA . THR A 1 700 ? 9.564 -25.815 -38.148 1.00 69.50 700 THR A CA 1
ATOM 5301 C C . THR A 1 700 ? 9.064 -27.265 -38.177 1.00 69.50 700 THR A C 1
ATOM 5303 O O . THR A 1 700 ? 9.356 -27.998 -39.119 1.00 69.50 700 THR A O 1
ATOM 5306 N N . ALA A 1 701 ? 8.364 -27.703 -37.121 1.00 71.44 701 ALA A N 1
ATOM 5307 C CA . ALA A 1 701 ? 7.820 -29.058 -36.968 1.00 71.44 701 ALA A CA 1
ATOM 5308 C C . ALA A 1 701 ? 8.854 -30.200 -37.127 1.00 71.44 701 ALA A C 1
ATOM 5310 O O . ALA A 1 701 ? 8.498 -31.331 -37.469 1.00 71.44 701 ALA A O 1
ATOM 5311 N N . GLN A 1 702 ? 10.136 -29.916 -36.877 1.00 74.69 702 GLN A N 1
ATOM 5312 C CA . GLN A 1 702 ? 11.254 -30.854 -37.032 1.00 74.69 702 GLN A CA 1
ATOM 5313 C C . GLN A 1 702 ? 11.397 -31.856 -35.872 1.00 74.69 702 GLN A C 1
ATOM 5315 O O . GLN A 1 702 ? 12.236 -32.752 -35.933 1.00 74.69 702 GLN A O 1
ATOM 5320 N N . GLY A 1 703 ? 10.584 -31.710 -34.826 1.00 63.53 703 GLY A N 1
ATOM 5321 C CA . GLY A 1 703 ? 10.665 -32.484 -33.594 1.00 63.53 703 GLY A CA 1
ATOM 5322 C C . GLY A 1 703 ? 11.684 -31.925 -32.599 1.00 63.53 703 GLY A C 1
ATOM 5323 O O . GLY A 1 703 ? 12.483 -31.038 -32.897 1.00 63.53 703 GLY A O 1
ATOM 5324 N N . THR A 1 704 ? 11.635 -32.458 -31.385 1.00 67.88 704 THR A N 1
ATOM 5325 C CA . THR A 1 704 ? 12.576 -32.197 -30.290 1.00 67.88 704 THR A CA 1
ATOM 5326 C C . THR A 1 704 ? 12.802 -33.496 -29.504 1.00 67.88 704 THR A C 1
ATOM 5328 O O . THR A 1 704 ? 12.201 -34.528 -29.802 1.00 67.88 704 THR A O 1
ATOM 5331 N N . ALA A 1 705 ? 13.611 -33.458 -28.441 1.00 55.75 705 ALA A N 1
ATOM 5332 C CA . ALA A 1 705 ? 13.687 -34.564 -27.479 1.00 55.75 705 ALA A CA 1
ATOM 5333 C C . ALA A 1 705 ? 12.366 -34.807 -26.704 1.00 55.75 705 ALA A C 1
ATOM 5335 O O . ALA A 1 705 ? 12.220 -35.840 -26.052 1.00 55.75 705 ALA A O 1
ATOM 5336 N N . ILE A 1 706 ? 11.409 -33.869 -26.761 1.00 52.56 706 ILE A N 1
ATOM 5337 C CA . ILE A 1 706 ? 10.120 -33.934 -26.058 1.00 52.56 706 ILE A CA 1
ATOM 5338 C C . ILE A 1 706 ? 9.050 -34.595 -26.943 1.00 52.56 706 ILE A C 1
ATOM 5340 O O . ILE A 1 706 ? 8.316 -35.467 -26.471 1.00 52.56 706 ILE A O 1
ATOM 5344 N N . ALA A 1 707 ? 8.971 -34.214 -28.225 1.00 65.81 707 ALA A N 1
ATOM 5345 C CA . ALA A 1 707 ? 7.940 -34.681 -29.155 1.00 65.81 707 ALA A CA 1
ATOM 5346 C C . ALA A 1 707 ? 8.467 -34.846 -30.605 1.00 65.81 707 ALA A C 1
ATOM 5348 O O . ALA A 1 707 ? 9.352 -34.097 -31.022 1.00 65.81 707 ALA A O 1
ATOM 5349 N N . PRO A 1 708 ? 7.948 -35.816 -31.388 1.00 76.50 708 PRO A N 1
ATOM 5350 C CA . PRO A 1 708 ? 8.516 -36.218 -32.684 1.00 76.50 708 PRO A CA 1
ATOM 5351 C C . PRO A 1 708 ? 8.336 -35.175 -33.808 1.00 76.50 708 PRO A C 1
ATOM 5353 O O . PRO A 1 708 ? 7.505 -34.273 -33.676 1.00 76.50 708 PRO A O 1
ATOM 5356 N N . PRO A 1 709 ? 9.066 -35.298 -34.936 1.00 79.25 709 PRO A N 1
ATOM 5357 C CA . PRO A 1 709 ? 8.812 -34.503 -36.140 1.00 79.25 709 PRO A CA 1
ATOM 5358 C C . PRO A 1 709 ? 7.382 -34.679 -36.667 1.00 79.25 709 PRO A C 1
ATOM 5360 O O . PRO A 1 709 ? 6.864 -35.793 -36.714 1.00 79.25 709 PRO A O 1
ATOM 5363 N N . LEU A 1 710 ? 6.781 -33.574 -37.119 1.00 82.50 710 LEU A N 1
ATOM 5364 C CA . LEU A 1 710 ? 5.489 -33.539 -37.822 1.00 82.50 710 LEU A CA 1
ATOM 5365 C C . LEU A 1 710 ? 5.609 -32.986 -39.259 1.00 82.50 710 LEU A C 1
ATOM 5367 O O . LEU A 1 710 ? 4.627 -32.981 -39.999 1.00 82.50 710 LEU A O 1
ATOM 5371 N N . ALA A 1 711 ? 6.790 -32.527 -39.685 1.00 79.12 711 ALA A N 1
ATOM 5372 C CA . ALA A 1 711 ? 7.045 -32.205 -41.089 1.00 79.12 711 ALA A CA 1
ATOM 5373 C C . ALA A 1 711 ? 6.834 -33.455 -41.970 1.00 79.12 711 ALA A C 1
ATOM 5375 O O . ALA A 1 711 ? 7.388 -34.519 -41.694 1.00 79.12 711 ALA A O 1
ATOM 5376 N N . GLY A 1 712 ? 6.012 -33.340 -43.018 1.00 75.38 712 GLY A N 1
ATOM 5377 C CA . GLY A 1 712 ? 5.664 -34.451 -43.912 1.00 75.38 712 GLY A CA 1
ATOM 5378 C C . GLY A 1 712 ? 4.793 -35.551 -43.283 1.00 75.38 712 GLY A C 1
ATOM 5379 O O . GLY A 1 712 ? 4.821 -36.686 -43.760 1.00 75.38 712 GLY A O 1
ATOM 5380 N N . ILE A 1 713 ? 4.037 -35.250 -42.217 1.00 81.50 713 ILE A N 1
ATOM 5381 C CA . ILE A 1 713 ? 3.246 -36.224 -41.435 1.00 81.50 713 ILE A CA 1
ATOM 5382 C C . ILE A 1 713 ? 2.239 -37.066 -42.248 1.00 81.50 713 ILE A C 1
ATOM 5384 O O . ILE A 1 713 ? 1.956 -38.206 -41.880 1.00 81.50 713 ILE A O 1
ATOM 5388 N N . GLY A 1 714 ? 1.774 -36.578 -43.401 1.00 75.00 714 GLY A N 1
ATOM 5389 C CA . GLY A 1 714 ? 0.933 -37.311 -44.358 1.00 75.00 714 GLY A CA 1
ATOM 5390 C C . GLY A 1 714 ? 1.615 -38.471 -45.084 1.00 75.00 714 GLY A C 1
ATOM 5391 O O . GLY A 1 714 ? 0.990 -39.123 -45.913 1.00 75.00 714 GLY A O 1
ATOM 5392 N N . ARG A 1 715 ? 2.884 -38.753 -44.765 1.00 74.00 715 ARG A N 1
ATOM 5393 C CA . ARG A 1 715 ? 3.574 -40.006 -45.110 1.00 74.00 715 ARG A CA 1
ATOM 5394 C C . ARG A 1 715 ? 3.338 -41.128 -44.091 1.00 74.00 715 ARG A C 1
ATOM 5396 O O . ARG A 1 715 ? 3.628 -42.278 -44.402 1.00 74.00 715 ARG A O 1
ATOM 5403 N N . TYR A 1 716 ? 2.849 -40.801 -42.892 1.00 72.38 716 TYR A N 1
ATOM 5404 C CA . TYR A 1 716 ? 2.719 -41.730 -41.759 1.00 72.38 716 TYR A CA 1
ATOM 5405 C C . TYR A 1 716 ? 1.272 -41.938 -41.293 1.00 72.38 716 TYR A C 1
ATOM 5407 O O . TYR A 1 716 ? 0.972 -42.968 -40.697 1.00 72.38 716 TYR A O 1
ATOM 5415 N N . PHE A 1 717 ? 0.382 -40.987 -41.583 1.00 78.31 717 PHE A N 1
ATOM 5416 C CA . PHE A 1 717 ? -1.049 -41.054 -41.281 1.00 78.31 717 PHE A CA 1
ATOM 5417 C C . PHE A 1 717 ? -1.857 -40.606 -42.501 1.00 78.31 717 PHE A C 1
ATOM 5419 O O . PHE A 1 717 ? -1.383 -39.798 -43.301 1.00 78.31 717 PHE A O 1
ATOM 5426 N N . SER A 1 718 ? -3.100 -41.064 -42.629 1.00 79.12 718 SER A N 1
ATOM 5427 C CA . SER A 1 718 ? -4.067 -40.420 -43.518 1.00 79.12 718 SER A CA 1
ATOM 5428 C C . SER A 1 718 ? -4.619 -39.127 -42.903 1.00 79.12 718 SER A C 1
ATOM 5430 O O . SER A 1 718 ? -4.607 -38.922 -41.687 1.00 79.12 718 SER A O 1
ATOM 5432 N N . ARG A 1 719 ? -5.180 -38.268 -43.761 1.00 74.12 719 ARG A N 1
ATOM 5433 C CA . ARG A 1 719 ? -5.838 -36.999 -43.398 1.00 74.12 719 ARG A CA 1
ATOM 5434 C C . ARG A 1 719 ? -6.896 -37.176 -42.288 1.00 74.12 719 ARG A C 1
ATOM 5436 O O . ARG A 1 719 ? -6.955 -36.379 -41.355 1.00 74.12 719 ARG A O 1
ATOM 5443 N N . LYS A 1 720 ? -7.668 -38.273 -42.331 1.00 73.88 720 LYS A N 1
ATOM 5444 C CA . LYS A 1 720 ? -8.694 -38.603 -41.320 1.00 73.88 720 LYS A CA 1
ATOM 5445 C C . LYS A 1 720 ? -8.104 -39.106 -39.998 1.00 73.88 720 LYS A C 1
ATOM 5447 O O . LYS A 1 720 ? -8.591 -38.726 -38.937 1.00 73.88 720 LYS A O 1
ATOM 5452 N N . GLU A 1 721 ? -7.052 -39.924 -40.040 1.00 76.62 721 GLU A N 1
ATOM 5453 C CA . GLU A 1 721 ? -6.370 -40.404 -38.826 1.00 76.62 721 GLU A CA 1
ATOM 5454 C C . GLU A 1 721 ? -5.681 -39.260 -38.076 1.00 76.62 721 GLU A C 1
ATOM 5456 O O . GLU A 1 721 ? -5.768 -39.194 -36.853 1.00 76.62 721 GLU A O 1
ATOM 5461 N N . PHE A 1 722 ? -5.064 -38.322 -38.800 1.00 84.25 722 PHE A N 1
ATOM 5462 C CA . PHE A 1 722 ? -4.466 -37.115 -38.228 1.00 84.25 722 PHE A CA 1
ATOM 5463 C C . PHE A 1 722 ? -5.493 -36.218 -37.528 1.00 84.25 722 PHE A C 1
ATOM 5465 O O . PHE A 1 722 ? -5.265 -35.823 -36.386 1.00 84.25 722 PHE A O 1
ATOM 5472 N N . SER A 1 723 ? -6.639 -35.952 -38.169 1.00 79.62 723 SER A N 1
ATOM 5473 C CA . SER A 1 723 ? -7.744 -35.215 -37.538 1.00 79.62 723 SER A CA 1
ATOM 5474 C C . SER A 1 723 ? -8.198 -35.901 -36.242 1.00 79.62 723 SER A C 1
ATOM 5476 O O . SER A 1 723 ? -8.220 -35.283 -35.174 1.00 79.62 723 SER A O 1
ATOM 5478 N N . SER A 1 724 ? -8.427 -37.219 -36.293 1.00 77.56 724 SER A N 1
ATOM 5479 C CA . SER A 1 724 ? -8.788 -38.011 -35.112 1.00 77.56 724 SER A CA 1
ATOM 5480 C C . SER A 1 724 ? -7.740 -37.929 -33.990 1.00 77.56 724 SER A C 1
ATOM 5482 O O . SER A 1 724 ? -8.107 -37.736 -32.835 1.00 77.56 724 SER A O 1
ATOM 5484 N N . LEU A 1 725 ? -6.442 -37.993 -34.314 1.00 77.56 725 LEU A N 1
ATOM 5485 C CA . LEU A 1 725 ? -5.335 -37.923 -33.347 1.00 77.56 725 LEU A CA 1
ATOM 5486 C C . LEU A 1 725 ? -5.124 -36.538 -32.718 1.00 77.56 725 LEU A C 1
ATOM 5488 O O . LEU A 1 725 ? -4.601 -36.457 -31.607 1.00 77.56 725 LEU A O 1
ATOM 5492 N N . ILE A 1 726 ? -5.508 -35.458 -33.405 1.00 80.06 726 ILE A N 1
ATOM 5493 C CA . ILE A 1 726 ? -5.442 -34.091 -32.867 1.00 80.06 726 ILE A CA 1
ATOM 5494 C C . ILE A 1 726 ? -6.623 -33.799 -31.936 1.00 80.06 726 ILE A C 1
ATOM 5496 O O . ILE A 1 726 ? -6.438 -33.179 -30.886 1.00 80.06 726 ILE A O 1
ATOM 5500 N N . HIS A 1 727 ? -7.822 -34.271 -32.279 1.00 78.25 727 HIS A N 1
ATOM 5501 C CA . HIS A 1 727 ? -9.003 -34.120 -31.426 1.00 78.25 727 HIS A CA 1
ATOM 5502 C C . HIS A 1 727 ? -9.023 -35.116 -30.255 1.00 78.25 727 HIS A C 1
ATOM 5504 O O . HIS A 1 727 ? -9.495 -34.779 -29.172 1.00 78.25 727 HIS A O 1
ATOM 5510 N N . HIS A 1 728 ? -8.468 -36.316 -30.444 1.00 78.25 728 HIS A N 1
ATOM 5511 C CA . HIS A 1 728 ? -8.447 -37.403 -29.463 1.00 78.25 728 HIS A CA 1
ATOM 5512 C C . HIS A 1 728 ? -7.035 -38.023 -29.364 1.00 78.25 728 HIS A C 1
ATOM 5514 O O . HIS A 1 728 ? -6.808 -39.144 -29.833 1.00 78.25 728 HIS A O 1
ATOM 5520 N N . PRO A 1 729 ? -6.057 -37.313 -28.763 1.00 78.06 729 PRO A N 1
ATOM 5521 C CA . PRO A 1 729 ? -4.712 -37.841 -28.554 1.00 78.06 729 PRO A CA 1
ATOM 5522 C C . PRO A 1 729 ? -4.746 -39.096 -27.673 1.00 78.06 729 PRO A C 1
ATOM 5524 O O . PRO A 1 729 ? -5.511 -39.193 -26.710 1.00 78.06 729 PRO A O 1
ATOM 5527 N N . ASN A 1 730 ? -3.906 -40.080 -28.003 1.00 75.81 730 ASN A N 1
ATOM 5528 C CA . ASN A 1 730 ? -3.876 -41.346 -27.271 1.00 75.81 730 ASN A CA 1
ATOM 5529 C C . ASN A 1 730 ? -3.220 -41.200 -25.883 1.00 75.81 730 ASN A C 1
ATOM 5531 O O . ASN A 1 730 ? -2.499 -40.242 -25.609 1.00 75.81 730 ASN A O 1
ATOM 5535 N N . ALA A 1 731 ? -3.410 -42.197 -25.014 1.00 63.59 731 ALA A N 1
ATOM 5536 C CA . ALA A 1 731 ? -2.933 -42.154 -23.629 1.00 63.59 731 ALA A CA 1
ATOM 5537 C C . ALA A 1 731 ? -1.419 -41.887 -23.471 1.00 63.59 731 ALA A C 1
ATOM 5539 O O . ALA A 1 731 ? -1.026 -41.264 -22.489 1.00 63.59 731 ALA A O 1
ATOM 5540 N N . GLN A 1 732 ? -0.566 -42.296 -24.421 1.00 61.84 732 GLN A N 1
ATOM 5541 C CA . GLN A 1 732 ? 0.873 -41.993 -24.375 1.00 61.84 732 GLN A CA 1
ATOM 5542 C C . GLN A 1 732 ? 1.178 -40.535 -24.754 1.00 61.84 732 GLN A C 1
ATOM 5544 O O . GLN A 1 732 ? 2.104 -39.940 -24.202 1.00 61.84 732 GLN A O 1
ATOM 5549 N N . MET A 1 733 ? 0.398 -39.950 -25.668 1.00 69.75 733 MET A N 1
ATOM 5550 C CA . MET A 1 733 ? 0.487 -38.533 -26.039 1.00 69.75 733 MET A CA 1
ATOM 5551 C C . MET A 1 733 ? 0.007 -37.650 -24.877 1.00 69.75 733 MET A C 1
ATOM 5553 O O . MET A 1 733 ? 0.724 -36.739 -24.461 1.00 69.75 733 MET A O 1
ATOM 5557 N N . THR A 1 734 ? -1.134 -37.985 -24.269 1.00 71.12 734 THR A N 1
ATOM 5558 C CA . THR A 1 734 ? -1.675 -37.274 -23.097 1.00 71.12 734 THR A CA 1
ATOM 5559 C C . THR A 1 734 ? -0.759 -37.397 -21.875 1.00 71.12 734 THR A C 1
ATOM 5561 O O . THR A 1 734 ? -0.515 -36.405 -21.193 1.00 71.12 734 THR A O 1
ATOM 5564 N N . ALA A 1 735 ? -0.164 -38.572 -21.624 1.00 55.34 735 ALA A N 1
ATOM 5565 C CA . ALA A 1 735 ? 0.808 -38.765 -20.539 1.00 55.34 735 ALA A CA 1
ATOM 5566 C C . ALA A 1 735 ? 2.119 -37.974 -20.731 1.00 55.34 735 ALA A C 1
ATOM 5568 O O . ALA A 1 735 ? 2.821 -37.709 -19.757 1.00 55.34 735 ALA A O 1
ATOM 5569 N N . LYS A 1 736 ? 2.439 -37.564 -21.966 1.00 58.25 736 LYS A N 1
ATOM 5570 C CA . LYS A 1 736 ? 3.530 -36.626 -22.286 1.00 58.25 736 LYS A CA 1
ATOM 5571 C C . LYS A 1 736 ? 3.073 -35.162 -22.381 1.00 58.25 736 LYS A C 1
ATOM 5573 O O . LYS A 1 736 ? 3.850 -34.310 -22.800 1.00 58.25 736 LYS A O 1
ATOM 5578 N N . GLY A 1 737 ? 1.842 -34.860 -21.966 1.00 58.94 737 GLY A N 1
ATOM 5579 C CA . GLY A 1 737 ? 1.319 -33.499 -21.855 1.00 58.94 737 GLY A CA 1
ATOM 5580 C C . GLY A 1 737 ? 0.681 -32.926 -23.122 1.00 58.94 737 GLY A C 1
ATOM 5581 O O . GLY A 1 737 ? 0.439 -31.724 -23.155 1.00 58.94 737 GLY A O 1
ATOM 5582 N N . MET A 1 738 ? 0.391 -33.733 -24.151 1.00 71.00 738 MET A N 1
ATOM 5583 C CA . MET A 1 738 ? -0.347 -33.254 -25.328 1.00 71.00 738 MET A CA 1
ATOM 5584 C C . MET A 1 738 ? -1.854 -33.130 -25.021 1.00 71.00 738 MET A C 1
ATOM 5586 O O . MET A 1 738 ? -2.489 -34.150 -24.740 1.00 71.00 738 MET A O 1
ATOM 5590 N N . PRO A 1 739 ? -2.451 -31.925 -25.092 1.00 69.25 739 PRO A N 1
ATOM 5591 C CA . PRO A 1 739 ? -3.893 -31.748 -24.956 1.00 69.25 739 PRO A CA 1
ATOM 5592 C C . PRO A 1 739 ? -4.627 -32.075 -26.273 1.00 69.25 739 PRO A C 1
ATOM 5594 O O . PRO A 1 739 ? -4.028 -31.971 -27.347 1.00 69.25 739 PRO A O 1
ATOM 5597 N N . PRO A 1 740 ? -5.931 -32.406 -26.227 1.00 69.88 740 PRO A N 1
ATOM 5598 C CA . PRO A 1 740 ? -6.782 -32.388 -27.416 1.00 69.88 740 PRO A CA 1
ATOM 5599 C C . PRO A 1 740 ? -6.922 -30.950 -27.939 1.00 69.88 740 PRO A C 1
ATOM 5601 O O . PRO A 1 740 ? -7.180 -30.030 -27.159 1.00 69.88 740 PRO A O 1
ATOM 5604 N N . ALA A 1 741 ? -6.778 -30.739 -29.250 1.00 69.50 741 ALA A N 1
ATOM 5605 C CA . ALA A 1 741 ? -6.943 -29.414 -29.848 1.00 69.50 741 ALA A CA 1
ATOM 5606 C C . ALA A 1 741 ? -8.364 -29.222 -30.402 1.00 69.50 741 ALA A C 1
ATOM 5608 O O . ALA A 1 741 ? -8.850 -30.011 -31.215 1.00 69.50 741 ALA A O 1
ATOM 5609 N N . LEU A 1 742 ? -9.021 -28.135 -29.994 1.00 69.69 742 LEU A N 1
ATOM 5610 C CA . LEU A 1 742 ? -10.365 -27.752 -30.442 1.00 69.69 742 LEU A CA 1
ATOM 5611 C C . LEU A 1 742 ? -10.301 -26.934 -31.744 1.00 69.69 742 LEU A C 1
ATOM 5613 O O . LEU A 1 742 ? -10.628 -25.750 -31.771 1.00 69.69 742 LEU A O 1
ATOM 5617 N N . LEU A 1 743 ? -9.834 -27.572 -32.818 1.00 79.25 743 LEU A N 1
ATOM 5618 C CA . LEU A 1 743 ? -9.851 -27.017 -34.174 1.00 79.25 743 LEU A CA 1
ATOM 5619 C C . LEU A 1 743 ? -11.176 -27.349 -34.884 1.00 79.25 743 LEU A C 1
ATOM 5621 O O . LEU A 1 743 ? -11.786 -28.380 -34.618 1.00 79.25 743 LEU A O 1
ATOM 5625 N N . SER A 1 744 ? -11.611 -26.497 -35.810 1.00 79.56 744 SER A N 1
ATOM 5626 C CA . SER A 1 744 ? -12.617 -26.871 -36.819 1.00 79.56 744 SER A CA 1
ATOM 5627 C C . SER A 1 744 ? -11.981 -27.692 -37.946 1.00 79.56 744 SER A C 1
ATOM 5629 O O . SER A 1 744 ? -10.777 -27.575 -38.181 1.00 79.56 744 SER A O 1
ATOM 5631 N N . ASP A 1 745 ? -12.775 -28.462 -38.698 1.00 74.38 745 ASP A N 1
ATOM 5632 C CA . ASP A 1 745 ? -12.267 -29.305 -39.792 1.00 74.38 745 ASP A CA 1
ATOM 5633 C C . ASP A 1 745 ? -11.395 -28.514 -40.783 1.00 74.38 745 ASP A C 1
ATOM 5635 O O . ASP A 1 745 ? -10.275 -28.915 -41.085 1.00 74.38 745 ASP A O 1
ATOM 5639 N N . GLN A 1 746 ? -11.830 -27.318 -41.198 1.00 77.62 746 GLN A N 1
ATOM 5640 C CA . GLN A 1 746 ? -11.051 -26.452 -42.095 1.00 77.62 746 GLN A CA 1
ATOM 5641 C C . GLN A 1 746 ? -9.725 -25.969 -41.473 1.00 77.62 746 GLN A C 1
ATOM 5643 O O . GLN A 1 746 ? -8.743 -25.767 -42.188 1.00 77.62 746 GLN A O 1
ATOM 5648 N N . GLN A 1 747 ? -9.658 -25.785 -40.150 1.00 78.12 747 GLN A N 1
ATOM 5649 C CA . GLN A 1 747 ? -8.405 -25.459 -39.460 1.00 78.12 747 GLN A CA 1
ATOM 5650 C C . GLN A 1 747 ? -7.474 -26.675 -39.394 1.00 78.12 747 GLN A C 1
ATOM 5652 O O . GLN A 1 747 ? -6.273 -26.528 -39.625 1.00 78.12 747 GLN A O 1
ATOM 5657 N N . THR A 1 748 ? -8.016 -27.868 -39.145 1.00 82.38 748 THR A N 1
ATOM 5658 C CA . THR A 1 748 ? -7.273 -29.134 -39.199 1.00 82.38 748 THR A CA 1
ATOM 5659 C C . THR A 1 748 ? -6.733 -29.404 -40.610 1.00 82.38 748 THR A C 1
ATOM 5661 O O . THR A 1 748 ? -5.571 -29.782 -40.751 1.00 82.38 748 THR A O 1
ATOM 5664 N N . GLU A 1 749 ? -7.502 -29.107 -41.660 1.00 80.50 749 GLU A N 1
ATOM 5665 C CA . GLU A 1 749 ? -7.075 -29.208 -43.064 1.00 80.50 749 GLU A CA 1
ATOM 5666 C C . GLU A 1 749 ? -5.995 -28.189 -43.451 1.00 80.50 749 GLU A C 1
ATOM 5668 O O . GLU A 1 749 ? -5.007 -28.539 -44.100 1.00 80.50 749 GLU A O 1
ATOM 5673 N N . ASN A 1 750 ? -6.121 -26.935 -43.009 1.00 81.94 750 ASN A N 1
ATOM 5674 C CA . ASN A 1 750 ? -5.081 -25.924 -43.211 1.00 81.94 750 ASN A CA 1
ATOM 5675 C C . ASN A 1 750 ? -3.777 -26.333 -42.499 1.00 81.94 750 ASN A C 1
ATOM 5677 O O . ASN A 1 750 ? -2.692 -26.268 -43.081 1.00 81.94 750 ASN A O 1
ATOM 5681 N N . LEU A 1 751 ? -3.871 -26.823 -41.257 1.00 84.62 751 LEU A N 1
ATOM 5682 C CA . LEU A 1 751 ? -2.737 -27.348 -40.492 1.00 84.62 751 LEU A CA 1
ATOM 5683 C C . LEU A 1 751 ? -2.098 -28.571 -41.177 1.00 84.62 751 LEU A C 1
ATOM 5685 O O . LEU A 1 751 ? -0.873 -28.648 -41.273 1.00 84.62 751 LEU A O 1
ATOM 5689 N N . TRP A 1 752 ? -2.910 -29.488 -41.708 1.00 84.56 752 TRP A N 1
ATOM 5690 C CA . TRP A 1 752 ? -2.458 -30.646 -42.484 1.00 84.56 752 TRP A CA 1
ATOM 5691 C C . TRP A 1 752 ? -1.696 -30.237 -43.748 1.00 84.56 752 TRP A C 1
ATOM 5693 O O . TRP A 1 752 ? -0.631 -30.792 -44.034 1.00 84.56 752 TRP A O 1
ATOM 5703 N N . ALA A 1 753 ? -2.200 -29.245 -44.487 1.00 79.94 753 ALA A N 1
ATOM 5704 C CA . ALA A 1 753 ? -1.532 -28.703 -45.665 1.00 79.94 753 ALA A CA 1
ATOM 5705 C C . ALA A 1 753 ? -0.191 -28.043 -45.306 1.00 79.94 753 ALA A C 1
ATOM 5707 O O . ALA A 1 753 ? 0.821 -28.317 -45.953 1.00 79.94 753 ALA A O 1
ATOM 5708 N N . TYR A 1 754 ? -0.145 -27.246 -44.231 1.00 85.00 754 TYR A N 1
ATOM 5709 C CA . TYR A 1 754 ? 1.102 -26.651 -43.744 1.00 85.00 754 TYR A CA 1
ATOM 5710 C C . TYR A 1 754 ? 2.143 -27.712 -43.364 1.00 85.00 754 TYR A C 1
ATOM 5712 O O . TYR A 1 754 ? 3.262 -27.675 -43.878 1.00 85.00 754 TYR A O 1
ATOM 5720 N N . LEU A 1 755 ? 1.788 -28.691 -42.528 1.00 85.06 755 LEU A N 1
ATOM 5721 C CA . LEU A 1 755 ? 2.726 -29.732 -42.096 1.00 85.06 755 LEU A CA 1
ATOM 5722 C C . LEU A 1 755 ? 3.257 -30.580 -43.264 1.00 85.06 755 LEU A C 1
ATOM 5724 O O . LEU A 1 755 ? 4.424 -30.972 -43.252 1.00 85.06 755 LEU A O 1
ATOM 5728 N N . ASN A 1 756 ? 2.446 -30.814 -44.301 1.00 83.00 756 ASN A N 1
ATOM 5729 C CA . ASN A 1 756 ? 2.857 -31.555 -45.498 1.00 83.00 756 ASN A CA 1
ATOM 5730 C C . ASN A 1 756 ? 3.592 -30.715 -46.556 1.00 83.00 756 ASN A C 1
ATOM 5732 O O . ASN A 1 756 ? 4.270 -31.285 -47.408 1.00 83.00 756 ASN A O 1
ATOM 5736 N N . SER A 1 757 ? 3.524 -29.382 -46.482 1.00 76.44 757 SER A N 1
ATOM 5737 C CA . SER A 1 757 ? 4.330 -28.478 -47.319 1.00 76.44 757 SER A CA 1
ATOM 5738 C C . SER A 1 757 ? 5.822 -28.471 -46.953 1.00 76.44 757 SER A C 1
ATOM 5740 O O . SER A 1 757 ? 6.655 -28.037 -47.748 1.00 76.44 757 SER A O 1
ATOM 5742 N N . MET A 1 758 ? 6.176 -28.961 -45.760 1.00 73.19 758 MET A N 1
ATOM 5743 C CA . MET A 1 758 ? 7.547 -28.958 -45.249 1.00 73.19 758 MET A CA 1
ATOM 5744 C C . MET A 1 758 ? 8.313 -30.226 -45.648 1.00 73.19 758 MET A C 1
ATOM 5746 O O . MET A 1 758 ? 7.909 -31.351 -45.351 1.00 73.19 758 MET A O 1
ATOM 5750 N N . SER A 1 759 ? 9.462 -30.038 -46.299 1.00 54.66 759 SER A N 1
ATOM 5751 C CA . SER A 1 759 ? 10.350 -31.118 -46.732 1.00 54.66 759 SER A CA 1
ATOM 5752 C C . SER A 1 759 ? 11.071 -31.779 -45.552 1.00 54.66 759 SER A C 1
ATOM 5754 O O . SER A 1 759 ? 11.820 -31.121 -44.831 1.00 54.66 759 SER A O 1
ATOM 5756 N N . VAL A 1 760 ? 10.903 -33.094 -45.402 1.00 49.12 760 VAL A N 1
ATOM 5757 C CA . VAL A 1 760 ? 11.646 -33.910 -44.426 1.00 49.12 760 VAL A CA 1
ATOM 5758 C C . VAL A 1 760 ? 13.141 -33.948 -44.795 1.00 49.12 760 VAL A C 1
ATOM 5760 O O . VAL A 1 760 ? 13.444 -34.202 -45.965 1.00 49.12 760 VAL A O 1
ATOM 5763 N N . PRO A 1 761 ? 14.080 -33.748 -43.847 1.00 40.00 761 PRO A N 1
ATOM 5764 C CA . PRO A 1 761 ? 15.509 -33.940 -44.095 1.00 40.00 761 PRO A CA 1
ATOM 5765 C C . PRO A 1 761 ? 15.833 -35.378 -44.521 1.00 40.00 761 PRO A C 1
ATOM 5767 O O . PRO A 1 761 ? 15.281 -36.333 -43.976 1.00 40.00 761 PRO A O 1
ATOM 5770 N N . ALA A 1 762 ? 16.765 -35.547 -45.461 1.00 32.56 762 ALA A N 1
ATOM 5771 C CA . ALA A 1 762 ? 17.321 -36.864 -45.763 1.00 32.56 762 ALA A CA 1
ATOM 5772 C C . ALA A 1 762 ? 18.204 -37.343 -44.596 1.00 32.56 762 ALA A C 1
ATOM 5774 O O . ALA A 1 762 ? 18.988 -36.567 -44.048 1.00 32.56 762 ALA A O 1
ATOM 5775 N N . HIS A 1 763 ? 18.084 -38.616 -44.215 1.00 34.91 763 HIS A N 1
ATOM 5776 C CA . HIS A 1 763 ? 18.870 -39.186 -43.120 1.00 34.91 763 HIS A CA 1
ATOM 5777 C C . HIS A 1 763 ? 20.367 -39.244 -43.448 1.00 34.91 763 HIS A C 1
ATOM 5779 O O . HIS A 1 763 ? 20.760 -39.789 -44.477 1.00 34.91 763 HIS A O 1
ATOM 5785 N N . ASN A 1 764 ? 21.196 -38.824 -42.491 1.00 29.30 764 ASN A N 1
ATOM 5786 C CA . ASN A 1 764 ? 22.435 -39.528 -42.171 1.00 29.30 764 ASN A CA 1
ATOM 5787 C C . ASN A 1 764 ? 22.798 -39.346 -40.685 1.00 29.30 764 ASN A C 1
ATOM 5789 O O . ASN A 1 764 ? 22.256 -38.470 -40.013 1.00 29.30 764 ASN A O 1
ATOM 5793 N N . ALA A 1 765 ? 23.632 -40.253 -40.172 1.00 29.50 765 ALA A N 1
ATOM 5794 C CA . ALA A 1 765 ? 23.942 -40.475 -38.751 1.00 29.50 765 ALA A CA 1
ATOM 5795 C C . ALA A 1 765 ? 24.483 -39.226 -37.996 1.00 29.50 765 ALA A C 1
ATOM 5797 O O . ALA A 1 765 ? 25.039 -38.334 -38.626 1.00 29.50 765 ALA A O 1
ATOM 5798 N N . THR A 1 766 ? 24.398 -39.093 -36.662 1.00 30.06 766 THR A N 1
ATOM 5799 C CA . THR A 1 766 ? 24.108 -40.035 -35.549 1.00 30.06 766 THR A CA 1
ATOM 5800 C C . THR A 1 766 ? 23.204 -39.367 -34.484 1.00 30.06 766 THR A C 1
ATOM 5802 O O . THR A 1 766 ? 23.209 -38.151 -34.343 1.00 30.06 766 THR A O 1
ATOM 5805 N N . GLY A 1 767 ? 22.413 -40.062 -33.659 1.00 31.20 767 GLY A N 1
ATOM 5806 C CA . GLY A 1 767 ? 22.072 -41.486 -33.622 1.00 31.20 767 GLY A CA 1
ATOM 5807 C C . GLY A 1 767 ? 20.945 -41.739 -32.604 1.00 31.20 767 GLY A C 1
ATOM 5808 O O . GLY A 1 767 ? 21.189 -41.760 -31.403 1.00 31.20 767 GLY A O 1
ATOM 5809 N N . VAL A 1 768 ? 19.712 -41.922 -33.086 1.00 29.67 768 VAL A N 1
ATOM 5810 C CA . VAL A 1 768 ? 18.506 -42.234 -32.291 1.00 29.67 768 VAL A CA 1
ATOM 5811 C C . VAL A 1 768 ? 17.859 -43.482 -32.909 1.00 29.67 768 VAL A C 1
ATOM 5813 O O . VAL A 1 768 ? 17.800 -43.553 -34.140 1.00 29.67 768 VAL A O 1
ATOM 5816 N N . PRO A 1 769 ? 17.411 -44.483 -32.123 1.00 28.23 769 PRO A N 1
ATOM 5817 C CA . PRO A 1 769 ? 16.838 -45.714 -32.670 1.00 28.23 769 PRO A CA 1
ATOM 5818 C C . PRO A 1 769 ? 15.506 -45.469 -33.411 1.00 28.23 769 PRO A C 1
ATOM 5820 O O . PRO A 1 769 ? 14.807 -44.495 -33.119 1.00 28.23 769 PRO A O 1
ATOM 5823 N N . PRO A 1 770 ? 15.133 -46.347 -34.364 1.00 29.27 770 PRO A N 1
ATOM 5824 C CA . PRO A 1 770 ? 13.918 -46.192 -35.159 1.00 29.27 770 PRO A CA 1
ATOM 5825 C C . PRO A 1 770 ? 12.642 -46.315 -34.315 1.00 29.27 770 PRO A C 1
ATOM 5827 O O . PRO A 1 770 ? 12.594 -47.020 -33.306 1.00 29.27 770 PRO A O 1
ATOM 5830 N N . VAL A 1 771 ? 11.576 -45.652 -34.769 1.00 30.20 771 VAL A N 1
ATOM 5831 C CA . VAL A 1 771 ? 10.258 -45.689 -34.121 1.00 30.20 771 VAL A CA 1
ATOM 5832 C C . VAL A 1 771 ? 9.638 -47.080 -34.268 1.00 30.20 771 VAL A C 1
ATOM 5834 O O . VAL A 1 771 ? 9.259 -47.486 -35.366 1.00 30.20 771 VAL A O 1
ATOM 5837 N N . VAL A 1 772 ? 9.472 -47.791 -33.151 1.00 30.44 772 VAL A N 1
ATOM 5838 C CA . VAL A 1 772 ? 8.648 -49.006 -33.092 1.00 30.44 772 VAL A CA 1
ATOM 5839 C C . VAL A 1 772 ? 7.175 -48.596 -33.142 1.00 30.44 772 VAL A C 1
ATOM 5841 O O . VAL A 1 772 ? 6.629 -48.068 -32.174 1.00 30.44 772 VAL A O 1
ATOM 5844 N N . ILE A 1 773 ? 6.533 -48.815 -34.290 1.00 32.84 773 ILE A N 1
ATOM 5845 C CA . ILE A 1 773 ? 5.124 -48.473 -34.509 1.00 32.84 773 ILE A CA 1
ATOM 5846 C C . ILE A 1 773 ? 4.235 -49.554 -33.882 1.00 32.84 773 ILE A C 1
ATOM 5848 O O . ILE A 1 773 ? 4.015 -50.616 -34.467 1.00 32.84 773 ILE A O 1
ATOM 5852 N N . PHE A 1 774 ? 3.673 -49.269 -32.707 1.00 27.47 774 PHE A N 1
ATOM 5853 C CA . PHE A 1 774 ? 2.589 -50.076 -32.149 1.00 27.47 774 PHE A CA 1
ATOM 5854 C C . PHE A 1 774 ? 1.291 -49.797 -32.912 1.00 27.47 774 PHE A C 1
ATOM 5856 O O . PHE A 1 774 ? 0.657 -48.754 -32.750 1.00 27.47 774 PHE A O 1
ATOM 5863 N N . LYS A 1 775 ? 0.907 -50.743 -33.771 1.00 25.14 775 LYS A N 1
ATOM 5864 C CA . LYS A 1 775 ? -0.334 -50.699 -34.550 1.00 25.14 775 LYS A CA 1
ATOM 5865 C C . LYS A 1 775 ? -1.539 -50.775 -33.605 1.00 25.14 775 LYS A C 1
ATOM 5867 O O . LYS A 1 775 ? -1.603 -51.676 -32.770 1.00 25.14 775 LYS A O 1
ATOM 5872 N N . ALA A 1 776 ? -2.490 -49.852 -33.734 1.00 25.42 776 ALA A N 1
ATOM 5873 C CA . ALA A 1 776 ? -3.698 -49.863 -32.913 1.00 25.42 776 ALA A CA 1
ATOM 5874 C C . ALA A 1 776 ? -4.535 -51.123 -33.203 1.00 25.42 776 ALA A C 1
ATOM 5876 O O . ALA A 1 776 ? -4.923 -51.360 -34.348 1.00 25.42 776 ALA A O 1
ATOM 5877 N N . SER A 1 777 ? -4.808 -51.919 -32.166 1.00 25.69 777 SER A N 1
ATOM 5878 C CA . SER A 1 777 ? -5.719 -53.066 -32.229 1.00 25.69 777 SER A CA 1
ATOM 5879 C C . SER A 1 777 ? -7.055 -52.718 -31.574 1.00 25.69 777 SER A C 1
ATOM 5881 O O . SER A 1 777 ? -7.104 -51.952 -30.610 1.00 25.69 777 SER A O 1
ATOM 5883 N N . SER A 1 778 ? -8.137 -53.268 -32.115 1.00 28.11 778 SER A N 1
ATOM 5884 C CA . SER A 1 778 ? -9.513 -53.038 -31.673 1.00 28.11 778 SER A CA 1
ATOM 5885 C C . SER A 1 778 ? -9.879 -53.848 -30.418 1.00 28.11 778 SER A C 1
ATOM 5887 O O . SER A 1 778 ? -9.133 -54.709 -29.952 1.00 28.11 778 SER A O 1
ATOM 5889 N N . SER A 1 779 ? -11.018 -53.512 -29.813 1.00 28.14 779 SER A N 1
ATOM 5890 C CA . SER A 1 779 ? -11.395 -53.886 -28.447 1.00 28.14 779 SER A CA 1
ATOM 5891 C C . SER A 1 779 ? -12.217 -55.177 -28.322 1.00 28.14 779 SER A C 1
ATOM 5893 O O . SER A 1 779 ? -13.106 -55.434 -29.131 1.00 28.14 779 SER A O 1
ATOM 5895 N N . LYS A 1 780 ? -12.022 -55.915 -27.212 1.00 23.81 780 LYS A N 1
ATOM 5896 C CA . LYS A 1 780 ? -13.098 -56.498 -26.372 1.00 23.81 780 LYS A CA 1
ATOM 5897 C C . LYS A 1 780 ? -12.567 -56.967 -24.986 1.00 23.81 780 LYS A C 1
ATOM 5899 O O . LYS A 1 780 ? -11.351 -57.017 -24.823 1.00 23.81 780 LYS A O 1
ATOM 5904 N N . PRO A 1 781 ? -13.436 -57.231 -23.978 1.00 44.41 781 PRO A N 1
ATOM 5905 C CA . PRO A 1 781 ? -13.032 -57.355 -22.565 1.00 44.41 781 PRO A CA 1
ATOM 5906 C C . PRO A 1 781 ? -13.130 -58.768 -21.941 1.00 44.41 781 PRO A C 1
ATOM 5908 O O . PRO A 1 781 ? -13.942 -59.588 -22.366 1.00 44.41 781 PRO A O 1
ATOM 5911 N N . SER A 1 782 ? -12.407 -58.981 -20.832 1.00 24.11 782 SER A N 1
ATOM 5912 C CA . SER A 1 782 ? -12.635 -60.030 -19.811 1.00 24.11 782 SER A CA 1
ATOM 5913 C C . SER A 1 782 ? -11.970 -59.644 -18.466 1.00 24.11 782 SER A C 1
ATOM 5915 O O . SER A 1 782 ? -11.204 -58.683 -18.432 1.00 24.11 782 SER A O 1
ATOM 5917 N N . GLN A 1 783 ? -12.302 -60.328 -17.356 1.00 24.39 783 GLN A N 1
ATOM 5918 C CA . GLN A 1 783 ? -11.960 -59.922 -15.968 1.00 24.39 783 GLN A CA 1
ATOM 5919 C C . GLN A 1 783 ? -10.762 -60.722 -15.328 1.00 24.39 783 GLN A C 1
ATOM 5921 O O . GLN A 1 783 ? -9.811 -60.948 -16.074 1.00 24.39 783 GLN A O 1
ATOM 5926 N N . PRO A 1 784 ? -10.650 -61.052 -14.003 1.00 50.38 784 PRO A N 1
ATOM 5927 C CA . PRO A 1 784 ? -9.440 -60.675 -13.240 1.00 50.38 784 PRO A CA 1
ATOM 5928 C C . PRO A 1 784 ? -8.747 -61.795 -12.413 1.00 50.38 784 PRO A C 1
ATOM 5930 O O . PRO A 1 784 ? -9.329 -62.843 -12.148 1.00 50.38 784 PRO A O 1
ATOM 5933 N N . SER A 1 785 ? -7.542 -61.539 -11.879 1.00 25.94 785 SER A N 1
ATOM 5934 C CA . SER A 1 785 ? -6.974 -62.320 -10.757 1.00 25.94 785 SER A CA 1
ATOM 5935 C C . SER A 1 785 ? -5.807 -61.626 -10.025 1.00 25.94 785 SER A C 1
ATOM 5937 O O . SER A 1 785 ? -5.094 -60.793 -10.581 1.00 25.94 785 SER A O 1
ATOM 5939 N N . THR A 1 786 ? -5.625 -61.987 -8.752 1.00 24.92 786 THR A N 1
ATOM 5940 C CA . THR A 1 786 ? -4.488 -61.666 -7.857 1.00 24.92 786 THR A CA 1
ATOM 5941 C C . THR A 1 786 ? -3.921 -62.997 -7.283 1.00 24.92 786 THR A C 1
ATOM 5943 O O . THR A 1 786 ? -4.271 -64.050 -7.813 1.00 24.92 786 THR A O 1
ATOM 5946 N N . PRO A 1 787 ? -3.104 -63.036 -6.206 1.00 53.31 787 PRO A N 1
ATOM 5947 C CA . PRO A 1 787 ? -1.666 -62.715 -6.112 1.00 53.31 787 PRO A CA 1
ATOM 5948 C C . PRO A 1 787 ? -0.816 -63.915 -5.578 1.00 53.31 787 PRO A C 1
ATOM 5950 O O . PRO A 1 787 ? -1.371 -64.994 -5.388 1.00 53.31 787 PRO A O 1
ATOM 5953 N N . SER A 1 788 ? 0.484 -63.729 -5.233 1.00 26.70 788 SER A N 1
ATOM 5954 C CA . SER A 1 788 ? 1.084 -64.033 -3.883 1.00 26.70 788 SER A CA 1
ATOM 5955 C C . SER A 1 788 ? 2.602 -64.397 -3.816 1.00 26.70 788 SER A C 1
ATOM 5957 O O . SER A 1 788 ? 3.154 -64.959 -4.752 1.00 26.70 788 SER A O 1
ATOM 5959 N N . HIS A 1 789 ? 3.195 -64.167 -2.620 1.00 30.25 789 HIS A N 1
ATOM 5960 C CA . HIS A 1 789 ? 4.390 -64.789 -1.963 1.00 30.25 789 HIS A CA 1
ATOM 5961 C C . HIS A 1 789 ? 5.851 -64.542 -2.464 1.00 30.25 789 HIS A C 1
ATOM 5963 O O . HIS A 1 789 ? 6.044 -64.229 -3.630 1.00 30.25 789 HIS A O 1
ATOM 5969 N N . ALA A 1 790 ? 6.945 -64.756 -1.679 1.00 28.02 790 ALA A N 1
ATOM 5970 C CA . ALA A 1 790 ? 7.305 -64.486 -0.245 1.00 28.02 790 ALA A CA 1
ATOM 5971 C C . ALA A 1 790 ? 8.774 -64.950 0.108 1.00 28.02 790 ALA A C 1
ATOM 5973 O O . ALA A 1 790 ? 9.360 -65.665 -0.694 1.00 28.02 790 ALA A O 1
ATOM 5974 N N . ILE A 1 791 ? 9.284 -64.656 1.341 1.00 28.97 791 ILE A N 1
ATOM 5975 C CA . ILE A 1 791 ? 10.346 -65.390 2.141 1.00 28.97 791 ILE A CA 1
ATOM 5976 C C . ILE A 1 791 ? 11.845 -65.218 1.678 1.00 28.97 791 ILE A C 1
ATOM 5978 O O . ILE A 1 791 ? 12.105 -65.373 0.498 1.00 28.97 791 ILE A O 1
ATOM 5982 N N . VAL A 1 792 ? 12.894 -64.759 2.429 1.00 29.05 792 VAL A N 1
ATOM 5983 C CA . VAL A 1 792 ? 13.527 -65.001 3.790 1.00 29.05 792 VAL A CA 1
ATOM 5984 C C . VAL A 1 792 ? 14.870 -65.803 3.672 1.00 29.05 792 VAL A C 1
ATOM 5986 O O . VAL A 1 792 ? 14.889 -66.717 2.862 1.00 29.05 792 VAL A O 1
ATOM 5989 N N . ALA A 1 793 ? 16.008 -65.637 4.404 1.00 27.59 793 ALA A N 1
ATOM 5990 C CA . ALA A 1 793 ? 16.638 -64.599 5.281 1.00 27.59 793 ALA A CA 1
ATOM 5991 C C . ALA A 1 793 ? 18.119 -65.006 5.694 1.00 27.59 793 ALA A C 1
ATOM 5993 O O . ALA A 1 793 ? 18.692 -65.869 5.039 1.00 27.59 793 ALA A O 1
ATOM 5994 N N . ALA A 1 794 ? 18.690 -64.462 6.805 1.00 24.92 794 ALA A N 1
ATOM 5995 C CA . ALA A 1 794 ? 19.849 -64.946 7.640 1.00 24.92 794 ALA A CA 1
ATOM 5996 C C . ALA A 1 794 ? 21.309 -64.366 7.487 1.00 24.92 794 ALA A C 1
ATOM 5998 O O . ALA A 1 794 ? 21.524 -63.400 6.760 1.00 24.92 794 ALA A O 1
ATOM 5999 N N . ARG A 1 795 ? 22.255 -64.823 8.356 1.00 28.33 795 ARG A N 1
ATOM 6000 C CA . ARG A 1 795 ? 23.526 -64.181 8.878 1.00 28.33 795 ARG A CA 1
ATOM 6001 C C . ARG A 1 795 ? 24.407 -65.248 9.649 1.00 28.33 795 ARG A C 1
ATOM 6003 O O . ARG A 1 795 ? 23.915 -66.377 9.630 1.00 28.33 795 ARG A O 1
ATOM 6010 N N . PRO A 1 796 ? 25.533 -65.024 10.424 1.00 47.47 796 PRO A N 1
ATOM 6011 C CA . PRO A 1 796 ? 26.470 -63.875 10.680 1.00 47.47 796 PRO A CA 1
ATOM 6012 C C . PRO A 1 796 ? 28.020 -64.168 10.900 1.00 47.47 796 PRO A C 1
ATOM 6014 O O . PRO A 1 796 ? 28.407 -65.318 11.038 1.00 47.47 796 PRO A O 1
ATOM 6017 N N . GLU A 1 797 ? 28.848 -63.108 11.107 1.00 31.31 797 GLU A N 1
ATOM 6018 C CA . GLU A 1 797 ? 30.075 -62.970 11.985 1.00 31.31 797 GLU A CA 1
ATOM 6019 C C . GLU A 1 797 ? 31.363 -63.864 11.816 1.00 31.31 797 GLU A C 1
ATOM 6021 O O . GLU A 1 797 ? 31.303 -64.885 11.153 1.00 31.31 797 GLU A O 1
ATOM 6026 N N . SER A 1 798 ? 32.592 -63.606 12.360 1.00 29.23 798 SER A N 1
ATOM 6027 C CA . SER A 1 798 ? 33.248 -62.492 13.132 1.00 29.23 798 SER A CA 1
ATOM 6028 C C . SER A 1 798 ? 34.818 -62.581 13.224 1.00 29.23 798 SER A C 1
ATOM 6030 O O . SER A 1 798 ? 35.384 -63.648 13.010 1.00 29.23 798 SER A O 1
ATOM 6032 N N . SER A 1 799 ? 35.481 -61.513 13.740 1.00 28.86 799 SER A N 1
ATOM 6033 C CA . SER A 1 799 ? 36.787 -61.465 14.494 1.00 28.86 799 SER A CA 1
ATOM 6034 C C . SER A 1 799 ? 38.178 -61.445 13.775 1.00 28.86 799 SER A C 1
ATOM 6036 O O . SER A 1 799 ? 38.310 -61.919 12.655 1.00 28.86 799 SER A O 1
ATOM 6038 N N . GLY A 1 800 ? 39.229 -60.885 14.433 1.00 25.80 800 GLY A N 1
ATOM 6039 C CA . GLY A 1 800 ? 40.669 -60.909 14.016 1.00 25.80 800 GLY A CA 1
ATOM 6040 C C . GLY A 1 800 ? 41.556 -59.739 14.552 1.00 25.80 800 GLY A C 1
ATOM 6041 O O . GLY A 1 800 ? 41.029 -58.649 14.751 1.00 25.80 800 GLY A O 1
ATOM 6042 N N . SER A 1 801 ? 42.874 -59.915 14.827 1.00 25.69 801 SER A N 1
ATOM 6043 C CA . SER A 1 801 ? 43.712 -58.951 15.618 1.00 25.69 801 SER A CA 1
ATOM 6044 C C . SER A 1 801 ? 45.232 -58.834 15.259 1.00 25.69 801 SER A C 1
ATOM 6046 O O . SER A 1 801 ? 45.778 -59.728 14.628 1.00 25.69 801 SER A O 1
ATOM 6048 N N . ALA A 1 802 ? 45.900 -57.779 15.791 1.00 27.20 802 ALA A N 1
ATOM 6049 C CA . ALA A 1 802 ? 47.322 -57.659 16.246 1.00 27.20 802 ALA A CA 1
ATOM 6050 C C . ALA A 1 802 ? 48.546 -57.206 15.356 1.00 27.20 802 ALA A C 1
ATOM 6052 O O . ALA A 1 802 ? 49.086 -57.963 14.566 1.00 27.20 802 ALA A O 1
ATOM 6053 N N . ALA A 1 803 ? 49.082 -56.005 15.692 1.00 26.86 803 ALA A N 1
ATOM 6054 C CA . ALA A 1 803 ? 50.463 -55.644 16.161 1.00 26.86 803 ALA A CA 1
ATOM 6055 C C . ALA A 1 803 ? 51.802 -55.697 15.329 1.00 26.86 803 ALA A C 1
ATOM 6057 O O . ALA A 1 803 ? 52.163 -56.731 14.787 1.00 26.86 803 ALA A O 1
ATOM 6058 N N . ALA A 1 804 ? 52.639 -54.623 15.473 1.00 26.34 804 ALA A N 1
ATOM 6059 C CA . ALA A 1 804 ? 54.048 -54.594 16.011 1.00 26.34 804 ALA A CA 1
ATOM 6060 C C . ALA A 1 804 ? 55.225 -53.890 15.225 1.00 26.34 804 ALA A C 1
ATOM 6062 O O . ALA A 1 804 ? 55.541 -54.293 14.117 1.00 26.34 804 ALA A O 1
ATOM 6063 N N . LYS A 1 805 ? 55.991 -53.003 15.930 1.00 26.11 805 LYS A N 1
ATOM 6064 C CA . LYS A 1 805 ? 57.484 -52.729 15.876 1.00 26.11 805 LYS A CA 1
ATOM 6065 C C . LYS A 1 805 ? 58.154 -52.129 14.587 1.00 26.11 805 LYS A C 1
ATOM 6067 O O . LYS A 1 805 ? 57.603 -52.273 13.513 1.00 26.11 805 LYS A O 1
ATOM 6072 N N . SER A 1 806 ? 59.351 -51.477 14.574 1.00 24.97 806 SER A N 1
ATOM 6073 C CA . SER A 1 806 ? 60.133 -50.683 15.579 1.00 24.97 806 SER A CA 1
ATOM 6074 C C . SER A 1 806 ? 61.364 -49.894 14.998 1.00 24.97 806 SER A C 1
ATOM 6076 O O . SER A 1 806 ? 62.181 -50.494 14.315 1.00 24.97 806 SER A O 1
ATOM 6078 N N . SER A 1 807 ? 61.576 -48.633 15.440 1.00 26.22 807 SER A N 1
ATOM 6079 C CA . SER A 1 807 ? 62.871 -47.911 15.714 1.00 26.22 807 SER A CA 1
ATOM 6080 C C . SER A 1 807 ? 63.875 -47.350 14.652 1.00 26.22 807 SER A C 1
ATOM 6082 O O . SER A 1 807 ? 64.258 -48.026 13.710 1.00 26.22 807 SER A O 1
ATOM 6084 N N . ALA A 1 808 ? 64.456 -46.179 15.025 1.00 27.66 808 ALA A N 1
ATOM 6085 C CA . ALA A 1 808 ? 65.813 -45.610 14.753 1.00 27.66 808 ALA A CA 1
ATOM 6086 C C . ALA A 1 808 ? 66.173 -44.962 13.376 1.00 27.66 808 ALA A C 1
ATOM 6088 O O . ALA A 1 808 ? 65.652 -45.388 12.357 1.00 27.66 808 ALA A O 1
ATOM 6089 N N . THR A 1 809 ? 67.091 -43.970 13.228 1.00 26.09 809 THR A N 1
ATOM 6090 C CA . THR A 1 809 ? 67.677 -42.920 14.129 1.00 26.09 809 THR A CA 1
ATOM 6091 C C . THR A 1 809 ? 68.468 -41.845 13.312 1.00 26.09 809 THR A C 1
ATOM 6093 O O . THR A 1 809 ? 69.116 -42.196 12.338 1.00 26.09 809 THR A O 1
ATOM 6096 N N . LEU A 1 810 ? 68.468 -40.571 13.766 1.00 24.44 810 LEU A N 1
ATOM 6097 C CA . LEU A 1 810 ? 69.322 -39.400 13.389 1.00 24.44 810 LEU A CA 1
ATOM 6098 C C . LEU A 1 810 ? 69.384 -38.869 11.927 1.00 24.44 810 LEU A C 1
ATOM 6100 O O . LEU A 1 810 ? 69.942 -39.513 11.049 1.00 24.44 810 LEU A O 1
ATOM 6104 N N . ALA A 1 811 ? 68.995 -37.593 11.727 1.00 25.48 811 ALA A N 1
ATOM 6105 C CA . ALA A 1 811 ? 69.852 -36.475 11.249 1.00 25.48 811 ALA A CA 1
ATOM 6106 C C . ALA A 1 811 ? 69.022 -35.223 10.846 1.00 25.48 811 ALA A C 1
ATOM 6108 O O . ALA A 1 811 ? 67.885 -35.333 10.399 1.00 25.48 811 ALA A O 1
ATOM 6109 N N . LEU A 1 812 ? 69.599 -34.019 10.971 1.00 26.52 812 LEU A N 1
ATOM 6110 C CA . LEU A 1 812 ? 69.029 -32.733 10.516 1.00 26.52 812 LEU A CA 1
ATOM 6111 C C . LEU A 1 812 ? 70.118 -31.935 9.779 1.00 26.52 812 LEU A C 1
ATOM 6113 O O . LEU A 1 812 ? 71.247 -31.894 10.271 1.00 26.52 812 LEU A O 1
ATOM 6117 N N . PRO A 1 813 ? 69.803 -31.249 8.658 1.00 33.56 813 PRO A N 1
ATOM 6118 C CA . PRO A 1 813 ? 69.550 -29.809 8.806 1.00 33.56 813 PRO A CA 1
ATOM 6119 C C . PRO A 1 813 ? 68.546 -29.147 7.825 1.00 33.56 813 PRO A C 1
ATOM 6121 O O . PRO A 1 813 ? 68.476 -29.436 6.638 1.00 33.56 813 PRO A O 1
ATOM 6124 N N . LYS A 1 814 ? 67.881 -28.106 8.345 1.00 26.03 814 LYS A N 1
ATOM 6125 C CA . LYS A 1 814 ? 67.494 -26.838 7.677 1.00 26.03 814 LYS A CA 1
ATOM 6126 C C . LYS A 1 814 ? 66.752 -26.865 6.312 1.00 26.03 814 LYS A C 1
ATOM 6128 O O . LYS A 1 814 ? 67.313 -26.568 5.265 1.00 26.03 814 LYS A O 1
ATOM 6133 N N . ARG A 1 815 ? 65.418 -26.808 6.441 1.00 29.28 815 ARG A N 1
ATOM 6134 C CA . ARG A 1 815 ? 64.561 -25.719 5.898 1.00 29.28 815 ARG A CA 1
ATOM 6135 C C . ARG A 1 815 ? 64.270 -25.672 4.381 1.00 29.28 815 ARG A C 1
ATOM 6137 O O . ARG A 1 815 ? 64.680 -24.745 3.685 1.00 29.28 815 ARG A O 1
ATOM 6144 N N . LYS A 1 816 ? 63.296 -26.480 3.954 1.00 24.58 816 LYS A N 1
ATOM 6145 C CA . LYS A 1 816 ? 62.231 -26.033 3.031 1.00 24.58 816 LYS A CA 1
ATOM 6146 C C . LYS A 1 816 ? 60.917 -26.704 3.443 1.00 24.58 816 LYS A C 1
ATOM 6148 O O . LYS A 1 816 ? 60.931 -27.883 3.775 1.00 24.58 816 LYS A O 1
ATOM 6153 N N . VAL A 1 817 ? 59.805 -25.966 3.494 1.00 25.92 817 VAL A N 1
ATOM 6154 C CA . VAL A 1 817 ? 58.507 -26.546 3.890 1.00 25.92 817 VAL A CA 1
ATOM 6155 C C . VAL A 1 817 ? 57.893 -27.238 2.677 1.00 25.92 817 VAL A C 1
ATOM 6157 O O . VAL A 1 817 ? 57.339 -26.582 1.800 1.00 25.92 817 VAL A O 1
ATOM 6160 N N . MET A 1 818 ? 58.016 -28.561 2.637 1.00 25.72 818 MET A N 1
ATOM 6161 C CA . MET A 1 818 ? 57.208 -29.438 1.792 1.00 25.72 818 MET A CA 1
ATOM 6162 C C . MET A 1 818 ? 56.156 -30.114 2.673 1.00 25.72 818 MET A C 1
ATOM 6164 O O . MET A 1 818 ? 56.470 -30.576 3.769 1.00 25.72 818 MET A O 1
ATOM 6168 N N . VAL A 1 819 ? 54.913 -30.162 2.197 1.00 30.02 819 VAL A N 1
ATOM 6169 C CA . VAL A 1 819 ? 53.867 -31.003 2.792 1.00 30.02 819 VAL A CA 1
ATOM 6170 C C . VAL A 1 819 ? 54.129 -32.435 2.333 1.00 30.02 819 VAL A C 1
ATOM 6172 O O . VAL A 1 819 ? 54.338 -32.656 1.143 1.00 30.02 819 VAL A O 1
ATOM 6175 N N . ASN A 1 820 ? 54.158 -33.389 3.264 1.00 28.28 820 ASN A N 1
ATOM 6176 C CA . ASN A 1 820 ? 54.518 -34.774 2.972 1.00 28.28 820 ASN A CA 1
ATOM 6177 C C . ASN A 1 820 ? 53.287 -35.685 3.071 1.00 28.28 820 ASN A C 1
ATOM 6179 O O . ASN A 1 820 ? 52.793 -35.935 4.172 1.00 28.28 820 ASN A O 1
ATOM 6183 N N . GLN A 1 821 ? 52.804 -36.188 1.934 1.00 32.72 821 GLN A N 1
ATOM 6184 C CA . GLN A 1 821 ? 51.884 -37.327 1.910 1.00 32.72 821 GLN A CA 1
ATOM 6185 C C . GLN A 1 821 ? 52.652 -38.588 2.335 1.00 32.72 821 GLN A C 1
ATOM 6187 O O . GLN A 1 821 ? 53.798 -38.787 1.938 1.00 32.72 821 GLN A O 1
ATOM 6192 N N . SER A 1 822 ? 52.038 -39.440 3.155 1.00 41.41 822 SER A N 1
ATOM 6193 C CA . SER A 1 822 ? 52.604 -40.753 3.487 1.00 41.41 822 SER A CA 1
ATOM 6194 C C . SER A 1 822 ? 52.040 -41.777 2.512 1.00 41.41 822 SER A C 1
ATOM 6196 O O . SER A 1 822 ? 50.834 -42.002 2.520 1.00 41.41 822 SER A O 1
ATOM 6198 N N . ALA A 1 823 ? 52.890 -42.365 1.669 1.00 45.88 823 ALA A N 1
ATOM 6199 C CA . ALA A 1 823 ? 52.449 -43.279 0.620 1.00 45.88 823 ALA A CA 1
ATOM 6200 C C . ALA A 1 823 ? 51.737 -44.516 1.197 1.00 45.88 823 ALA A C 1
ATOM 6202 O O . ALA A 1 823 ? 52.322 -45.284 1.968 1.00 45.88 823 ALA A O 1
ATOM 6203 N N . LEU A 1 824 ? 50.482 -44.717 0.790 1.00 55.97 824 LEU A N 1
ATOM 6204 C CA . LEU A 1 824 ? 49.798 -45.998 0.934 1.00 55.97 824 LEU A CA 1
ATOM 6205 C C . LEU A 1 824 ? 50.441 -47.033 -0.002 1.00 55.97 824 LEU A C 1
ATOM 6207 O O . LEU A 1 824 ? 50.999 -46.688 -1.040 1.00 55.97 824 LEU A O 1
ATOM 6211 N N . ASN A 1 825 ? 50.352 -48.312 0.365 1.00 54.41 825 ASN A N 1
ATOM 6212 C CA . ASN A 1 825 ? 50.891 -49.429 -0.414 1.00 54.41 825 ASN A CA 1
ATOM 6213 C C . ASN A 1 825 ? 49.866 -50.572 -0.503 1.00 54.41 825 ASN A C 1
ATOM 6215 O O . ASN A 1 825 ? 49.089 -50.789 0.429 1.00 54.41 825 ASN A O 1
ATOM 6219 N N . GLY A 1 826 ? 49.898 -51.331 -1.603 1.00 71.31 826 GLY A N 1
ATOM 6220 C CA . GLY A 1 826 ? 49.020 -52.488 -1.822 1.00 71.31 826 GLY A CA 1
ATOM 6221 C C . GLY A 1 826 ? 47.545 -52.116 -2.071 1.00 71.31 826 GLY A C 1
ATOM 6222 O O . GLY A 1 826 ? 47.279 -51.015 -2.558 1.00 71.31 826 GLY A O 1
ATOM 6223 N N . PRO A 1 827 ? 46.584 -52.998 -1.721 1.00 70.69 827 PRO A N 1
ATOM 6224 C CA . PRO A 1 827 ? 45.143 -52.811 -1.951 1.00 70.69 827 PRO A CA 1
ATOM 6225 C C . PRO A 1 827 ? 44.580 -51.448 -1.533 1.00 70.69 827 PRO A C 1
ATOM 6227 O O . PRO A 1 827 ? 43.753 -50.871 -2.228 1.00 70.69 827 PRO A O 1
ATOM 6230 N N . ALA A 1 828 ? 45.065 -50.871 -0.428 1.00 73.00 828 ALA A N 1
ATOM 6231 C CA . ALA A 1 828 ? 44.611 -49.558 0.031 1.00 73.00 828 ALA A CA 1
ATOM 6232 C C . ALA A 1 828 ? 45.082 -48.388 -0.857 1.00 73.00 828 ALA A C 1
ATOM 6234 O O . ALA A 1 828 ? 44.425 -47.353 -0.870 1.00 73.00 828 ALA A O 1
ATOM 6235 N N . ALA A 1 829 ? 46.184 -48.534 -1.601 1.00 70.19 829 ALA A N 1
ATOM 6236 C CA . ALA A 1 829 ? 46.651 -47.528 -2.560 1.00 70.19 829 ALA A CA 1
ATOM 6237 C C . ALA A 1 829 ? 45.881 -47.609 -3.886 1.00 70.19 829 ALA A C 1
ATOM 6239 O O . ALA A 1 829 ? 45.472 -46.584 -4.427 1.00 70.19 829 ALA A O 1
ATOM 6240 N N . ALA A 1 830 ? 45.613 -48.829 -4.367 1.00 75.19 830 ALA A N 1
ATOM 6241 C CA . ALA A 1 830 ? 44.692 -49.050 -5.480 1.00 75.19 830 ALA A CA 1
ATOM 6242 C C . ALA A 1 830 ? 43.287 -48.529 -5.129 1.00 75.19 830 ALA A C 1
ATOM 6244 O O . ALA A 1 830 ? 42.676 -47.806 -5.910 1.00 75.19 830 ALA A O 1
ATOM 6245 N N . GLY A 1 831 ? 42.818 -48.802 -3.909 1.00 77.94 831 GLY A N 1
ATOM 6246 C CA . GLY A 1 831 ? 41.551 -48.310 -3.380 1.00 77.94 831 GLY A CA 1
ATOM 6247 C C . GLY A 1 831 ? 41.471 -46.790 -3.265 1.00 77.94 831 GLY A C 1
ATOM 6248 O O . GLY A 1 831 ? 40.428 -46.232 -3.599 1.00 77.94 831 GLY A O 1
ATOM 6249 N N . GLU A 1 832 ? 42.554 -46.116 -2.856 1.00 79.06 832 GLU A N 1
ATOM 6250 C CA . GLU A 1 832 ? 42.647 -44.650 -2.901 1.00 79.06 832 GLU A CA 1
ATOM 6251 C C . GLU A 1 832 ? 42.494 -44.164 -4.343 1.00 79.06 832 GLU A C 1
ATOM 6253 O O . GLU A 1 832 ? 41.582 -43.397 -4.642 1.00 79.06 832 GLU A O 1
ATOM 6258 N N . GLN A 1 833 ? 43.300 -44.696 -5.265 1.00 72.38 833 GLN A N 1
ATOM 6259 C CA . GLN A 1 833 ? 43.264 -44.303 -6.672 1.00 72.38 833 GLN A CA 1
ATOM 6260 C C . GLN A 1 833 ? 41.892 -44.557 -7.323 1.00 72.38 833 GLN A C 1
ATOM 6262 O O . GLN A 1 833 ? 41.438 -43.738 -8.125 1.00 72.38 833 GLN A O 1
ATOM 6267 N N . ILE A 1 834 ? 41.189 -45.639 -6.971 1.00 77.19 834 ILE A N 1
ATOM 6268 C CA . ILE A 1 834 ? 39.812 -45.910 -7.420 1.00 77.19 834 ILE A CA 1
ATOM 6269 C C . ILE A 1 834 ? 38.834 -44.895 -6.802 1.00 77.19 834 ILE A C 1
ATOM 6271 O O . ILE A 1 834 ? 37.998 -44.349 -7.523 1.00 77.19 834 ILE A O 1
ATOM 6275 N N . PHE A 1 835 ? 38.955 -44.593 -5.505 1.00 75.62 835 PHE A N 1
ATOM 6276 C CA . PHE A 1 835 ? 38.108 -43.630 -4.788 1.00 75.62 835 PHE A CA 1
ATOM 6277 C C . PHE A 1 835 ? 38.278 -42.186 -5.301 1.00 75.62 835 PHE A C 1
ATOM 6279 O O . PHE A 1 835 ? 37.295 -41.446 -5.397 1.00 75.62 835 PHE A O 1
ATOM 6286 N N . GLU A 1 836 ? 39.495 -41.794 -5.686 1.00 70.50 836 GLU A N 1
ATOM 6287 C CA . GLU A 1 836 ? 39.773 -40.522 -6.360 1.00 70.50 836 GLU A CA 1
ATOM 6288 C C . GLU A 1 836 ? 39.232 -40.508 -7.797 1.00 70.50 836 GLU A C 1
ATOM 6290 O O . GLU A 1 836 ? 38.434 -39.638 -8.150 1.00 70.50 836 GLU A O 1
ATOM 6295 N N . SER A 1 837 ? 39.628 -41.483 -8.625 1.00 60.38 837 SER A N 1
ATOM 6296 C CA . SER A 1 837 ? 39.309 -41.511 -10.064 1.00 60.38 837 SER A CA 1
ATOM 6297 C C . SER A 1 837 ? 37.817 -41.655 -10.368 1.00 60.38 837 SER A C 1
ATOM 6299 O O . SER A 1 837 ? 37.349 -41.116 -11.369 1.00 60.38 837 SER A O 1
ATOM 6301 N N . HIS A 1 838 ? 37.053 -42.307 -9.488 1.00 69.12 838 HIS A N 1
ATOM 6302 C CA . HIS A 1 838 ? 35.595 -42.426 -9.603 1.00 69.12 838 HIS A CA 1
ATOM 6303 C C . HIS A 1 838 ? 34.840 -41.318 -8.845 1.00 69.12 838 HIS A C 1
ATOM 6305 O O . HIS A 1 838 ? 33.618 -41.371 -8.713 1.00 69.12 838 HIS A O 1
ATOM 6311 N N . GLY A 1 839 ? 35.553 -40.288 -8.375 1.00 61.12 839 GLY A N 1
ATOM 6312 C CA . GLY A 1 839 ? 34.969 -39.043 -7.879 1.00 61.12 839 GLY A CA 1
ATOM 6313 C C . GLY A 1 839 ? 34.316 -39.126 -6.499 1.00 61.12 839 GLY A C 1
ATOM 6314 O O . GLY A 1 839 ? 33.591 -38.205 -6.125 1.00 61.12 839 GLY A O 1
ATOM 6315 N N . CYS A 1 840 ? 34.565 -40.174 -5.709 1.00 70.81 840 CYS A N 1
ATOM 6316 C CA . CYS A 1 840 ? 33.933 -40.364 -4.397 1.00 70.81 840 CYS A CA 1
ATOM 6317 C C . CYS A 1 840 ? 34.251 -39.217 -3.413 1.00 70.81 840 CYS A C 1
ATOM 6319 O O . CYS A 1 840 ? 33.402 -38.839 -2.597 1.00 70.81 840 CYS A O 1
ATOM 6321 N N . ILE A 1 841 ? 35.426 -38.589 -3.562 1.00 63.81 841 ILE A N 1
ATOM 6322 C CA . ILE A 1 841 ? 35.827 -37.348 -2.873 1.00 63.81 841 ILE A CA 1
ATOM 6323 C C . ILE A 1 841 ? 34.802 -36.214 -3.056 1.00 63.81 841 ILE A C 1
ATOM 6325 O O . ILE A 1 841 ? 34.570 -35.456 -2.116 1.00 63.81 841 ILE A O 1
ATOM 6329 N N . ALA A 1 842 ? 34.133 -36.102 -4.210 1.00 49.47 842 ALA A N 1
ATOM 6330 C CA . ALA A 1 842 ? 33.197 -35.006 -4.481 1.00 49.47 842 ALA A CA 1
ATOM 6331 C C . ALA A 1 842 ? 31.979 -34.992 -3.536 1.00 49.47 842 ALA A C 1
ATOM 6333 O O . ALA A 1 842 ? 31.399 -33.935 -3.296 1.00 49.47 842 ALA A O 1
ATOM 6334 N N . CYS A 1 843 ? 31.608 -36.151 -2.977 1.00 57.66 843 CYS A N 1
ATOM 6335 C CA . CYS A 1 843 ? 30.530 -36.272 -1.992 1.00 57.66 843 CYS A CA 1
ATOM 6336 C C . CYS A 1 843 ? 31.057 -36.495 -0.567 1.00 57.66 843 CYS A C 1
ATOM 6338 O O . CYS A 1 843 ? 30.514 -35.924 0.379 1.00 57.66 843 CYS A O 1
ATOM 6340 N N . HIS A 1 844 ? 32.112 -37.297 -0.395 1.00 67.06 844 HIS A N 1
ATOM 6341 C CA . HIS A 1 844 ? 32.611 -37.720 0.921 1.00 67.06 844 HIS A CA 1
ATOM 6342 C C . HIS A 1 844 ? 33.861 -36.972 1.411 1.00 67.06 844 HIS A C 1
ATOM 6344 O O . HIS A 1 844 ? 34.315 -37.230 2.523 1.00 67.06 844 HIS A O 1
ATOM 6350 N N . GLY A 1 845 ? 34.390 -36.025 0.637 1.00 60.62 845 GLY A N 1
ATOM 6351 C CA . GLY A 1 845 ? 35.561 -35.222 0.986 1.00 60.62 845 GLY A CA 1
ATOM 6352 C C . GLY A 1 845 ? 36.895 -35.956 0.810 1.00 60.62 845 GLY A C 1
ATOM 6353 O O . GLY A 1 845 ? 36.961 -37.186 0.764 1.00 60.62 845 GLY A O 1
ATOM 6354 N N . GLU A 1 846 ? 37.973 -35.180 0.722 1.00 63.31 846 GLU A N 1
ATOM 6355 C CA . GLU A 1 846 ? 39.354 -35.675 0.655 1.00 63.31 846 GLU A CA 1
ATOM 6356 C C . GLU A 1 846 ? 39.682 -36.463 1.937 1.00 63.31 846 GLU A C 1
ATOM 6358 O O . GLU A 1 846 ? 39.369 -36.015 3.043 1.00 63.31 846 GLU A O 1
ATOM 6363 N N . GLY A 1 847 ? 40.208 -37.687 1.811 1.00 65.38 847 GLY A N 1
ATOM 6364 C CA . GLY A 1 847 ? 40.385 -38.597 2.954 1.00 65.38 847 GLY A CA 1
ATOM 6365 C C . GLY A 1 847 ? 39.085 -38.984 3.687 1.00 65.38 847 GLY A C 1
ATOM 6366 O O . GLY A 1 847 ? 39.127 -39.372 4.856 1.00 65.38 847 GLY A O 1
ATOM 6367 N N . GLY A 1 848 ? 37.915 -38.851 3.047 1.00 62.81 848 GLY A N 1
ATOM 6368 C CA . GLY A 1 848 ? 36.620 -39.269 3.597 1.00 62.81 848 GLY A CA 1
ATOM 6369 C C . GLY A 1 848 ? 36.094 -38.420 4.764 1.00 62.81 848 GLY A C 1
ATOM 6370 O O . GLY A 1 848 ? 35.280 -38.913 5.551 1.00 62.81 848 GLY A O 1
ATOM 6371 N N . VAL A 1 849 ? 36.548 -37.168 4.908 1.00 62.72 849 VAL A N 1
ATOM 6372 C CA . VAL A 1 849 ? 36.176 -36.243 6.007 1.00 62.72 849 VAL A CA 1
ATOM 6373 C C . VAL A 1 849 ? 34.685 -35.880 6.094 1.00 62.72 849 VAL A C 1
ATOM 6375 O O . VAL A 1 849 ? 34.249 -35.350 7.115 1.00 62.72 849 VAL A O 1
ATOM 6378 N N . GLY A 1 850 ? 33.898 -36.190 5.063 1.00 53.50 850 GLY A N 1
ATOM 6379 C CA . GLY A 1 850 ? 32.489 -35.830 4.919 1.00 53.50 850 GLY A CA 1
ATOM 6380 C C . GLY A 1 850 ? 32.288 -34.433 4.333 1.00 53.50 850 GLY A C 1
ATOM 6381 O O . GLY A 1 850 ? 33.165 -33.573 4.391 1.00 53.50 850 GLY A O 1
ATOM 6382 N N . THR A 1 851 ? 31.107 -34.191 3.768 1.00 59.22 851 THR A N 1
ATOM 6383 C CA . THR A 1 851 ? 30.700 -32.867 3.271 1.00 59.22 851 THR A CA 1
ATOM 6384 C C . THR A 1 851 ? 29.259 -32.559 3.698 1.00 59.22 851 THR A C 1
ATOM 6386 O O . THR A 1 851 ? 28.646 -33.307 4.458 1.00 59.22 851 THR A O 1
ATOM 6389 N N . LYS A 1 852 ? 28.676 -31.459 3.200 1.00 51.41 852 LYS A N 1
ATOM 6390 C CA . LYS A 1 852 ? 27.224 -31.223 3.310 1.00 51.41 852 LYS A CA 1
ATOM 6391 C C . LYS A 1 852 ? 26.389 -32.095 2.355 1.00 51.41 852 LYS A C 1
ATOM 6393 O O . LYS A 1 852 ? 25.170 -32.093 2.482 1.00 51.41 852 LYS A O 1
ATOM 6398 N N . LEU A 1 853 ? 27.021 -32.800 1.411 1.00 48.94 853 LEU A N 1
ATOM 6399 C CA . LEU A 1 853 ? 26.365 -33.688 0.447 1.00 48.94 853 LEU A CA 1
ATOM 6400 C C . LEU A 1 853 ? 26.254 -35.129 0.965 1.00 48.94 853 LEU A C 1
ATOM 6402 O O . LEU A 1 853 ? 25.197 -35.740 0.834 1.00 48.94 853 LEU A O 1
ATOM 6406 N N . ALA A 1 854 ? 27.318 -35.665 1.572 1.00 59.62 854 ALA A N 1
ATOM 6407 C CA . ALA A 1 854 ? 27.332 -37.025 2.106 1.00 59.62 854 ALA A CA 1
ATOM 6408 C C . ALA A 1 854 ? 28.174 -37.165 3.386 1.00 59.62 854 ALA A C 1
ATOM 6410 O O . ALA A 1 854 ? 29.067 -36.365 3.677 1.00 59.62 854 ALA A O 1
ATOM 6411 N N . ILE A 1 855 ? 27.860 -38.210 4.160 1.00 69.00 855 ILE A N 1
ATOM 6412 C CA . ILE A 1 855 ? 28.424 -38.472 5.491 1.00 69.00 855 ILE A CA 1
ATOM 6413 C C . ILE A 1 855 ? 29.952 -38.678 5.475 1.00 69.00 855 ILE A C 1
ATOM 6415 O O . ILE A 1 855 ? 30.493 -39.158 4.474 1.00 69.00 855 ILE A O 1
ATOM 6419 N N . PRO A 1 856 ? 30.658 -38.383 6.585 1.00 77.06 856 PRO A N 1
ATOM 6420 C CA . PRO A 1 856 ? 32.048 -38.798 6.758 1.00 77.06 856 PRO A CA 1
ATOM 6421 C C . PRO A 1 856 ? 32.186 -40.323 6.692 1.00 77.06 856 PRO A C 1
ATOM 6423 O O . PRO A 1 856 ? 31.409 -41.051 7.310 1.00 77.06 856 PRO A O 1
ATOM 6426 N N . LEU A 1 857 ? 33.210 -40.790 5.977 1.00 78.25 857 LEU A N 1
ATOM 6427 C CA . LEU A 1 857 ? 33.586 -42.204 5.885 1.00 78.25 857 LEU A CA 1
ATOM 6428 C C . LEU A 1 857 ? 34.770 -42.574 6.792 1.00 78.25 857 LEU A C 1
ATOM 6430 O O . LEU A 1 857 ? 35.074 -43.756 6.941 1.00 78.25 857 LEU A O 1
ATOM 6434 N N . ILE A 1 858 ? 35.416 -41.597 7.442 1.00 78.62 858 ILE A N 1
ATOM 6435 C CA . ILE A 1 858 ? 36.456 -41.844 8.454 1.00 78.62 858 ILE A CA 1
ATOM 6436 C C . ILE A 1 858 ? 35.926 -42.807 9.531 1.00 78.62 858 ILE A C 1
ATOM 6438 O O . ILE A 1 858 ? 35.041 -42.468 10.316 1.00 78.62 858 ILE A O 1
ATOM 6442 N N . GLY A 1 859 ? 36.505 -44.008 9.585 1.00 71.62 859 GLY A N 1
ATOM 6443 C CA . GLY A 1 859 ? 36.124 -45.069 10.517 1.00 71.62 859 GLY A CA 1
ATOM 6444 C C . GLY A 1 859 ? 34.835 -45.835 10.185 1.00 71.62 859 GLY A C 1
ATOM 6445 O O . GLY A 1 859 ? 34.379 -46.583 11.049 1.00 71.62 859 GLY A O 1
ATOM 6446 N N . ILE A 1 860 ? 34.256 -45.703 8.982 1.00 77.81 860 ILE A N 1
ATOM 6447 C CA . ILE A 1 860 ? 32.997 -46.379 8.592 1.00 77.81 860 ILE A CA 1
ATOM 6448 C C . ILE A 1 860 ? 33.069 -47.913 8.709 1.00 77.81 860 ILE A C 1
ATOM 6450 O O . ILE A 1 860 ? 32.096 -48.561 9.087 1.00 77.81 860 ILE A O 1
ATOM 6454 N N . THR A 1 861 ? 34.251 -48.496 8.501 1.00 74.00 861 THR A N 1
ATOM 6455 C CA . THR A 1 861 ? 34.530 -49.936 8.658 1.00 74.00 861 THR A CA 1
ATOM 6456 C C . THR A 1 861 ? 34.430 -50.443 10.104 1.00 74.00 861 THR A C 1
ATOM 6458 O O . THR A 1 861 ? 34.516 -51.643 10.346 1.00 74.00 861 THR A O 1
ATOM 6461 N N . ARG A 1 862 ? 34.236 -49.548 11.087 1.00 73.88 862 ARG A N 1
ATOM 6462 C CA . ARG A 1 862 ? 33.940 -49.900 12.489 1.00 73.88 862 ARG A CA 1
ATOM 6463 C C . ARG A 1 862 ? 32.444 -50.016 12.784 1.00 73.88 862 ARG A C 1
ATOM 6465 O O . ARG A 1 862 ? 32.083 -50.570 13.816 1.00 73.88 862 ARG A O 1
ATOM 6472 N N . THR A 1 863 ? 31.588 -49.451 11.933 1.00 70.62 863 THR A N 1
ATOM 6473 C CA . THR A 1 863 ? 30.125 -49.415 12.117 1.00 70.62 863 THR A CA 1
ATOM 6474 C C . THR A 1 863 ? 29.373 -50.200 11.043 1.00 70.62 863 THR A C 1
ATOM 6476 O O . THR A 1 863 ? 28.220 -50.574 11.255 1.00 70.62 863 THR A O 1
ATOM 6479 N N . VAL A 1 864 ? 30.023 -50.498 9.914 1.00 77.75 864 VAL A N 1
ATOM 6480 C CA . VAL A 1 864 ? 29.508 -51.340 8.829 1.00 77.75 864 VAL A CA 1
ATOM 6481 C C . VAL A 1 864 ? 30.560 -52.397 8.486 1.00 77.75 864 VAL A C 1
ATOM 6483 O O . VAL A 1 864 ? 31.729 -52.064 8.303 1.00 77.75 864 VAL A O 1
ATOM 6486 N N . SER A 1 865 ? 30.156 -53.669 8.409 1.00 79.81 865 SER A N 1
ATOM 6487 C CA . SER A 1 865 ? 31.054 -54.774 8.049 1.00 79.81 865 SER A CA 1
ATOM 6488 C C . SER A 1 865 ? 31.484 -54.719 6.579 1.00 79.81 865 SER A C 1
ATOM 6490 O O . SER A 1 865 ? 30.780 -54.159 5.736 1.00 79.81 865 SER A O 1
ATOM 6492 N N . HIS A 1 866 ? 32.629 -55.336 6.281 1.00 79.69 866 HIS A N 1
ATOM 6493 C CA . HIS A 1 866 ? 33.288 -55.336 4.969 1.00 79.69 866 HIS A CA 1
ATOM 6494 C C . HIS A 1 866 ? 32.335 -55.696 3.819 1.00 79.69 866 HIS A C 1
ATOM 6496 O O . HIS A 1 866 ? 32.076 -54.872 2.944 1.00 79.69 866 HIS A O 1
ATOM 6502 N N . ASP A 1 867 ? 31.692 -56.861 3.893 1.00 79.00 867 ASP A N 1
ATOM 6503 C CA . ASP A 1 867 ? 30.775 -57.375 2.859 1.00 79.00 867 ASP A CA 1
ATOM 6504 C C . ASP A 1 867 ? 29.536 -56.486 2.690 1.00 79.00 867 ASP A C 1
ATOM 6506 O O . ASP A 1 867 ? 28.964 -56.370 1.603 1.00 79.00 867 ASP A O 1
ATOM 6510 N N . LYS A 1 868 ? 29.124 -55.805 3.767 1.00 81.00 868 LYS A N 1
ATOM 6511 C CA . LYS A 1 868 ? 27.994 -54.876 3.748 1.00 81.00 868 LYS A CA 1
ATOM 6512 C C . LYS A 1 868 ? 28.375 -53.531 3.127 1.00 81.00 868 LYS A C 1
ATOM 6514 O O . LYS A 1 868 ? 27.527 -52.932 2.472 1.00 81.00 868 LYS A O 1
ATOM 6519 N N . LEU A 1 869 ? 29.627 -53.082 3.253 1.00 82.88 869 LEU A N 1
ATOM 6520 C CA . LEU A 1 869 ? 30.150 -51.948 2.480 1.00 82.88 869 LEU A CA 1
ATOM 6521 C C . LEU A 1 869 ? 30.263 -52.301 0.993 1.00 82.88 869 LEU A C 1
ATOM 6523 O O . LEU A 1 869 ? 29.753 -51.545 0.171 1.00 82.88 869 LEU A O 1
ATOM 6527 N N . ILE A 1 870 ? 30.814 -53.471 0.651 1.00 83.38 870 ILE A N 1
ATOM 6528 C CA . ILE A 1 870 ? 30.843 -53.992 -0.730 1.00 83.38 870 ILE A CA 1
ATOM 6529 C C . ILE A 1 870 ? 29.423 -54.003 -1.323 1.00 83.38 870 ILE A C 1
ATOM 6531 O O . ILE A 1 870 ? 29.187 -53.431 -2.388 1.00 83.38 870 ILE A O 1
ATOM 6535 N N . THR A 1 871 ? 28.452 -54.559 -0.591 1.00 81.00 871 THR A N 1
ATOM 6536 C CA . THR A 1 871 ? 27.038 -54.600 -1.004 1.00 81.00 871 THR A CA 1
ATOM 6537 C C . THR A 1 871 ? 26.444 -53.201 -1.203 1.00 81.00 871 THR A C 1
ATOM 6539 O O . THR A 1 871 ? 25.765 -52.969 -2.199 1.00 81.00 871 THR A O 1
ATOM 6542 N N . LEU A 1 872 ? 26.707 -52.249 -0.299 1.00 80.19 872 LEU A N 1
ATOM 6543 C CA . LEU A 1 872 ? 26.170 -50.882 -0.381 1.00 80.19 872 LEU A CA 1
ATOM 6544 C C . LEU A 1 872 ? 26.835 -50.020 -1.469 1.00 80.19 872 LEU A C 1
ATOM 6546 O O . LEU A 1 872 ? 26.195 -49.103 -1.975 1.00 80.19 872 LEU A O 1
ATOM 6550 N N . ILE A 1 873 ? 28.084 -50.300 -1.851 1.00 80.31 873 ILE A N 1
ATOM 6551 C CA . ILE A 1 873 ? 28.767 -49.618 -2.964 1.00 80.31 873 ILE A CA 1
ATOM 6552 C C . ILE A 1 873 ? 28.310 -50.203 -4.310 1.00 80.31 873 ILE A C 1
ATOM 6554 O O . ILE A 1 873 ? 28.007 -49.449 -5.237 1.00 80.31 873 ILE A O 1
ATOM 6558 N N . ARG A 1 874 ? 28.189 -51.536 -4.409 1.00 80.75 874 ARG A N 1
ATOM 6559 C CA . ARG A 1 874 ? 27.668 -52.235 -5.597 1.00 80.75 874 ARG A CA 1
ATOM 6560 C C . ARG A 1 874 ? 26.180 -51.923 -5.832 1.00 80.75 874 ARG A C 1
ATOM 6562 O O . ARG A 1 874 ? 25.752 -51.708 -6.968 1.00 80.75 874 ARG A O 1
ATOM 6569 N N . HIS A 1 875 ? 25.381 -51.869 -4.766 1.00 80.12 875 HIS A N 1
ATOM 6570 C CA . HIS A 1 875 ? 23.929 -51.666 -4.805 1.00 80.12 875 HIS A CA 1
ATOM 6571 C C . HIS A 1 875 ? 23.452 -50.648 -3.742 1.00 80.12 875 HIS A C 1
ATOM 6573 O O . HIS A 1 875 ? 22.781 -51.033 -2.782 1.00 80.12 875 HIS A O 1
ATOM 6579 N N . PRO A 1 876 ? 23.731 -49.338 -3.916 1.00 75.69 876 PRO A N 1
ATOM 6580 C CA . PRO A 1 876 ? 23.288 -48.295 -2.987 1.00 75.69 876 PRO A CA 1
ATOM 6581 C C . PRO A 1 876 ? 21.767 -48.275 -2.795 1.00 75.69 876 PRO A C 1
ATOM 6583 O O . PRO A 1 876 ? 21.000 -48.539 -3.730 1.00 75.69 876 PRO A O 1
ATOM 6586 N N . ASP A 1 877 ? 21.323 -47.958 -1.577 1.00 75.88 877 ASP A N 1
ATOM 6587 C CA . ASP A 1 877 ? 19.903 -47.960 -1.214 1.00 75.88 877 ASP A CA 1
ATOM 6588 C C . ASP A 1 877 ? 19.122 -46.766 -1.809 1.00 75.88 877 ASP A C 1
ATOM 6590 O O . ASP A 1 877 ? 19.670 -45.905 -2.505 1.00 75.88 877 ASP A O 1
ATOM 6594 N N . SER A 1 878 ? 17.808 -46.713 -1.570 1.00 66.75 878 SER A N 1
ATOM 6595 C CA . SER A 1 878 ? 16.943 -45.654 -2.108 1.00 66.75 878 SER A CA 1
ATOM 6596 C C . SER A 1 878 ? 17.244 -44.256 -1.553 1.00 66.75 878 SER A C 1
ATOM 6598 O O . SER A 1 878 ? 16.985 -43.274 -2.246 1.00 66.75 878 SER A O 1
ATOM 6600 N N . ARG A 1 879 ? 17.822 -44.137 -0.350 1.00 63.66 879 ARG A N 1
ATOM 6601 C CA . ARG A 1 879 ? 18.261 -42.859 0.234 1.00 63.66 879 ARG A CA 1
ATOM 6602 C C . ARG A 1 879 ? 19.613 -42.437 -0.331 1.00 63.66 879 ARG A C 1
ATOM 6604 O O . ARG A 1 879 ? 19.775 -41.273 -0.675 1.00 63.66 879 ARG A O 1
ATOM 6611 N N . MET A 1 880 ? 20.547 -43.374 -0.489 1.00 66.62 880 MET A N 1
ATOM 6612 C CA . MET A 1 880 ? 21.856 -43.135 -1.110 1.00 66.62 880 MET A CA 1
ATOM 6613 C C . MET A 1 880 ? 21.687 -42.677 -2.568 1.00 66.62 880 MET A C 1
ATOM 6615 O O . MET A 1 880 ? 22.255 -41.661 -2.966 1.00 66.62 880 MET A O 1
ATOM 6619 N N . LYS A 1 881 ? 20.812 -43.346 -3.332 1.00 65.88 881 LYS A N 1
ATOM 6620 C CA . LYS A 1 881 ? 20.433 -42.945 -4.699 1.00 65.88 881 LYS A CA 1
ATOM 6621 C C . LYS A 1 881 ? 19.726 -41.586 -4.746 1.00 65.88 881 LYS A C 1
ATOM 6623 O O . LYS A 1 881 ? 20.054 -40.770 -5.601 1.00 65.88 881 LYS A O 1
ATOM 6628 N N . ALA A 1 882 ? 18.807 -41.300 -3.818 1.00 52.25 882 ALA A N 1
ATOM 6629 C CA . ALA A 1 882 ? 18.161 -39.983 -3.725 1.00 52.25 882 ALA A CA 1
ATOM 6630 C C . ALA A 1 882 ? 19.140 -38.853 -3.340 1.00 52.25 882 ALA A C 1
ATOM 6632 O O . ALA A 1 882 ? 18.948 -37.714 -3.755 1.00 52.25 882 ALA A O 1
ATOM 6633 N N . GLY A 1 883 ? 20.206 -39.172 -2.598 1.00 50.97 883 GLY A N 1
ATOM 6634 C CA . GLY A 1 883 ? 21.339 -38.282 -2.323 1.00 50.97 883 GLY A CA 1
ATOM 6635 C C . GLY A 1 883 ? 22.335 -38.132 -3.482 1.00 50.97 883 GLY A C 1
ATOM 6636 O O . GLY A 1 883 ? 23.325 -37.424 -3.331 1.00 50.97 883 GLY A O 1
ATOM 6637 N N . GLY A 1 884 ? 22.095 -38.779 -4.629 1.00 57.31 884 GLY A N 1
ATOM 6638 C CA . GLY A 1 884 ? 22.929 -38.668 -5.827 1.00 57.31 884 GLY A CA 1
ATOM 6639 C C . GLY A 1 884 ? 24.083 -39.671 -5.930 1.00 57.31 884 GLY A C 1
ATOM 6640 O O . GLY A 1 884 ? 24.898 -39.535 -6.839 1.00 57.31 884 GLY A O 1
ATOM 6641 N N . MET A 1 885 ? 24.169 -40.682 -5.054 1.00 67.25 885 MET A N 1
ATOM 6642 C CA . MET A 1 885 ? 25.198 -41.722 -5.174 1.00 67.25 885 MET A CA 1
ATOM 6643 C C . MET A 1 885 ? 24.921 -42.627 -6.392 1.00 67.25 885 MET A C 1
ATOM 6645 O O . MET A 1 885 ? 23.857 -43.258 -6.445 1.00 67.25 885 MET A O 1
ATOM 6649 N N . PRO A 1 886 ? 25.852 -42.732 -7.360 1.00 64.75 886 PRO A N 1
ATOM 6650 C CA . PRO A 1 886 ? 25.683 -43.591 -8.526 1.00 64.75 886 PRO A CA 1
ATOM 6651 C C . PRO A 1 886 ? 25.886 -45.070 -8.170 1.00 64.75 886 PRO A C 1
ATOM 6653 O O . PRO A 1 886 ? 26.517 -45.420 -7.174 1.00 64.75 886 PRO A O 1
ATOM 6656 N N . THR A 1 887 ? 25.367 -45.962 -9.013 1.00 68.44 887 THR A N 1
ATOM 6657 C CA . THR A 1 887 ? 25.671 -47.399 -8.958 1.00 68.44 887 THR A CA 1
ATOM 6658 C C . THR A 1 887 ? 27.001 -47.666 -9.658 1.00 68.44 887 THR A C 1
ATOM 6660 O O . THR A 1 887 ? 27.075 -47.555 -10.883 1.00 68.44 887 THR A O 1
ATOM 6663 N N . PHE A 1 888 ? 28.042 -48.019 -8.905 1.00 72.31 888 PHE A N 1
ATOM 6664 C CA . PHE A 1 888 ? 29.363 -48.297 -9.468 1.00 72.31 888 PHE A CA 1
ATOM 6665 C C . PHE A 1 888 ? 29.446 -49.721 -10.035 1.00 72.31 888 PHE A C 1
ATOM 6667 O O . PHE A 1 888 ? 29.096 -50.692 -9.364 1.00 72.31 888 PHE A O 1
ATOM 6674 N N . GLY A 1 889 ? 29.945 -49.851 -11.266 1.00 71.44 889 GLY A N 1
ATOM 6675 C CA . GLY A 1 889 ? 30.114 -51.129 -11.973 1.00 71.44 889 GLY A CA 1
ATOM 6676 C C . GLY A 1 889 ? 31.381 -51.904 -11.600 1.00 71.44 889 GLY A C 1
ATOM 6677 O O . GLY A 1 889 ? 31.914 -52.608 -12.450 1.00 71.44 889 GLY A O 1
ATOM 6678 N N . PHE A 1 890 ? 31.890 -51.734 -10.377 1.00 83.25 890 PHE A N 1
ATOM 6679 C CA . PHE A 1 890 ? 33.175 -52.284 -9.942 1.00 83.25 890 PHE A CA 1
ATOM 6680 C C . PHE A 1 890 ? 33.207 -53.821 -9.947 1.00 83.25 890 PHE A C 1
ATOM 6682 O O . PHE A 1 890 ? 32.211 -54.474 -9.617 1.00 83.25 890 PHE A O 1
ATOM 6689 N N . ASP A 1 891 ? 34.361 -54.410 -10.258 1.00 81.25 891 ASP A N 1
ATOM 6690 C CA . ASP A 1 891 ? 34.614 -55.830 -9.985 1.00 81.25 891 ASP A CA 1
ATOM 6691 C C . ASP A 1 891 ? 34.882 -56.083 -8.485 1.00 81.25 891 ASP A C 1
ATOM 6693 O O . ASP A 1 891 ? 34.990 -55.152 -7.681 1.00 81.25 891 ASP A O 1
ATOM 6697 N N . ASP A 1 892 ? 34.917 -57.352 -8.070 1.00 78.50 892 ASP A N 1
ATOM 6698 C CA . ASP A 1 892 ? 35.073 -57.696 -6.651 1.00 78.50 892 ASP A CA 1
ATOM 6699 C C . ASP A 1 892 ? 36.474 -57.371 -6.105 1.00 78.50 892 ASP A C 1
ATOM 6701 O O . ASP A 1 892 ? 36.602 -57.072 -4.919 1.00 78.50 892 ASP A O 1
ATOM 6705 N N . THR A 1 893 ? 37.512 -57.337 -6.945 1.00 82.25 893 THR A N 1
ATOM 6706 C CA . THR A 1 893 ? 38.850 -56.839 -6.574 1.00 82.25 893 THR A CA 1
ATOM 6707 C C . THR A 1 893 ? 38.794 -55.342 -6.282 1.00 82.25 893 THR A C 1
ATOM 6709 O O . THR A 1 893 ? 39.153 -54.919 -5.187 1.00 82.25 893 THR A O 1
ATOM 6712 N N . GLN A 1 894 ? 38.236 -54.550 -7.203 1.00 81.06 894 GLN A N 1
ATOM 6713 C CA . GLN A 1 894 ? 38.081 -53.098 -7.055 1.00 81.06 894 GLN A CA 1
ATOM 6714 C C . GLN A 1 894 ? 37.260 -52.712 -5.813 1.00 81.06 894 GLN A C 1
ATOM 6716 O O . GLN A 1 894 ? 37.591 -51.748 -5.121 1.00 81.06 894 GLN A O 1
ATOM 6721 N N . LEU A 1 895 ? 36.208 -53.473 -5.486 1.00 84.62 895 LEU A N 1
ATOM 6722 C CA . LEU A 1 895 ? 35.430 -53.264 -4.259 1.00 84.62 895 LEU A CA 1
ATOM 6723 C C . LEU A 1 895 ? 36.233 -53.595 -2.994 1.00 84.62 895 LEU A C 1
ATOM 6725 O O . LEU A 1 895 ? 36.162 -52.844 -2.019 1.00 84.62 895 LEU A O 1
ATOM 6729 N N . ASN A 1 896 ? 37.011 -54.681 -3.003 1.00 82.81 896 ASN A N 1
ATOM 6730 C CA . ASN A 1 896 ? 37.893 -55.026 -1.888 1.00 82.81 896 ASN A CA 1
ATOM 6731 C C . ASN A 1 896 ? 39.003 -53.983 -1.687 1.00 82.81 896 ASN A C 1
ATOM 6733 O O . ASN A 1 896 ? 39.277 -53.614 -0.544 1.00 82.81 896 ASN A O 1
ATOM 6737 N N . ASP A 1 897 ? 39.583 -53.455 -2.765 1.00 82.75 897 ASP A N 1
ATOM 6738 C CA . ASP A 1 897 ? 40.576 -52.379 -2.726 1.00 82.75 897 ASP A CA 1
ATOM 6739 C C . ASP A 1 897 ? 39.979 -51.095 -2.126 1.00 82.75 897 ASP A C 1
ATOM 6741 O O . ASP A 1 897 ? 40.504 -50.561 -1.146 1.00 82.75 897 ASP A O 1
ATOM 6745 N N . VAL A 1 898 ? 38.825 -50.628 -2.625 1.00 84.00 898 VAL A N 1
ATOM 6746 C CA . VAL A 1 898 ? 38.148 -49.424 -2.101 1.00 84.00 898 VAL A CA 1
ATOM 6747 C C . VAL A 1 898 ? 37.774 -49.572 -0.625 1.00 84.00 898 VAL A C 1
ATOM 6749 O O . VAL A 1 898 ? 38.001 -48.649 0.158 1.00 84.00 898 VAL A O 1
ATOM 6752 N N . VAL A 1 899 ? 37.241 -50.720 -0.191 1.00 86.12 899 VAL A N 1
ATOM 6753 C CA . VAL A 1 899 ? 36.922 -50.919 1.235 1.00 86.12 899 VAL A CA 1
ATOM 6754 C C . VAL A 1 899 ? 38.200 -51.049 2.082 1.00 86.12 899 VAL A C 1
ATOM 6756 O O . VAL A 1 899 ? 38.233 -50.547 3.209 1.00 86.12 899 VAL A O 1
ATOM 6759 N N . SER A 1 900 ? 39.289 -51.596 1.528 1.00 81.25 900 SER A N 1
ATOM 6760 C CA . SER A 1 900 ? 40.615 -51.590 2.167 1.00 81.25 900 SER A CA 1
ATOM 6761 C C . SER A 1 900 ? 41.160 -50.170 2.349 1.00 81.25 900 SER A C 1
ATOM 6763 O O . SER A 1 900 ? 41.704 -49.861 3.409 1.00 81.25 900 SER A O 1
ATOM 6765 N N . TYR A 1 901 ? 40.957 -49.275 1.376 1.00 82.19 901 TYR A N 1
ATOM 6766 C CA . TYR A 1 901 ? 41.268 -47.852 1.525 1.00 82.19 901 TYR A CA 1
ATOM 6767 C C . TYR A 1 901 ? 40.441 -47.199 2.638 1.00 82.19 901 TYR A C 1
ATOM 6769 O O . TYR A 1 901 ? 41.012 -46.597 3.551 1.00 82.19 901 TYR A O 1
ATOM 6777 N N . LEU A 1 902 ? 39.116 -47.395 2.637 1.00 83.56 902 LEU A N 1
ATOM 6778 C CA . LEU A 1 902 ? 38.222 -46.869 3.678 1.00 83.56 902 LEU A CA 1
ATOM 6779 C C . LEU A 1 902 ? 38.595 -47.364 5.089 1.00 83.56 902 LEU A C 1
ATOM 6781 O O . LEU A 1 902 ? 38.395 -46.641 6.067 1.00 83.56 902 LEU A O 1
ATOM 6785 N N . ALA A 1 903 ? 39.196 -48.553 5.216 1.00 80.44 903 ALA A N 1
ATOM 6786 C CA . ALA A 1 903 ? 39.717 -49.064 6.485 1.00 80.44 903 ALA A CA 1
ATOM 6787 C C . ALA A 1 903 ? 40.953 -48.305 7.015 1.00 80.44 903 ALA A C 1
ATOM 6789 O O . ALA A 1 903 ? 41.218 -48.330 8.223 1.00 80.44 903 ALA A O 1
ATOM 6790 N N . THR A 1 904 ? 41.702 -47.605 6.155 1.00 76.06 904 THR A N 1
ATOM 6791 C CA . THR A 1 904 ? 42.857 -46.790 6.574 1.00 76.06 904 THR A CA 1
ATOM 6792 C C . THR A 1 904 ? 42.452 -45.448 7.193 1.00 76.06 904 THR A C 1
ATOM 6794 O O . THR A 1 904 ? 43.186 -44.921 8.036 1.00 76.06 904 THR A O 1
ATOM 6797 N N . LEU A 1 905 ? 41.270 -44.928 6.838 1.00 75.88 905 LEU A N 1
ATOM 6798 C CA . LEU A 1 905 ? 40.805 -43.581 7.176 1.00 75.88 905 LEU A CA 1
ATOM 6799 C C . LEU A 1 905 ? 40.529 -43.422 8.681 1.00 75.88 905 LEU A C 1
ATOM 6801 O O . LEU A 1 905 ? 39.475 -43.801 9.202 1.00 75.88 905 LEU A O 1
ATOM 6805 N N . LYS A 1 906 ? 41.492 -42.832 9.398 1.00 60.19 906 LYS A N 1
ATOM 6806 C CA . LYS A 1 906 ? 41.462 -42.608 10.854 1.00 60.19 906 LYS A CA 1
ATOM 6807 C C . LYS A 1 906 ? 41.391 -41.116 11.183 1.00 60.19 906 LYS A C 1
ATOM 6809 O O . LYS A 1 906 ? 42.045 -40.292 10.554 1.00 60.19 906 LYS A O 1
ATOM 6814 N N . LYS A 1 907 ? 40.616 -40.774 12.216 1.00 41.44 907 LYS A N 1
ATOM 6815 C CA . LYS A 1 907 ? 40.393 -39.393 12.672 1.00 41.44 907 LYS A CA 1
ATOM 6816 C C . LYS A 1 907 ? 41.701 -38.744 13.143 1.00 41.44 907 LYS A C 1
ATOM 6818 O O . LYS A 1 907 ? 42.191 -39.072 14.222 1.00 41.44 907 LYS A O 1
ATOM 6823 N N . SER A 1 908 ? 42.227 -37.801 12.361 1.00 36.06 908 SER A N 1
ATOM 6824 C CA . SER A 1 908 ? 43.346 -36.950 12.780 1.00 36.06 908 SER A CA 1
ATOM 6825 C C . SER A 1 908 ? 42.911 -35.978 13.884 1.00 36.06 908 SER A C 1
ATOM 6827 O O . SER A 1 908 ? 41.777 -35.492 13.890 1.00 36.06 908 SER A O 1
ATOM 6829 N N . ALA A 1 909 ? 43.802 -35.711 14.837 1.00 35.03 909 ALA A N 1
ATOM 6830 C CA . ALA A 1 909 ? 43.509 -34.945 16.044 1.00 35.03 909 ALA A CA 1
ATOM 6831 C C . ALA A 1 909 ? 44.316 -33.640 16.099 1.00 35.03 909 ALA A C 1
ATOM 6833 O O . ALA A 1 909 ? 45.352 -33.572 16.757 1.00 35.03 909 ALA A O 1
ATOM 6834 N N . ARG A 1 910 ? 43.812 -32.598 15.426 1.00 29.30 910 ARG A N 1
ATOM 6835 C CA . ARG A 1 910 ? 44.070 -31.180 15.735 1.00 29.30 910 ARG A CA 1
ATOM 6836 C C . ARG A 1 910 ? 43.049 -30.304 15.019 1.00 29.30 910 ARG A C 1
ATOM 6838 O O . ARG A 1 910 ? 42.938 -30.358 13.800 1.00 29.30 910 ARG A O 1
ATOM 6845 N N . GLY A 1 911 ? 42.340 -29.486 15.783 1.00 31.19 911 GLY A N 1
ATOM 6846 C CA . GLY A 1 911 ? 41.674 -28.297 15.275 1.00 31.19 911 GLY A CA 1
ATOM 6847 C C . GLY A 1 911 ? 42.238 -27.108 16.031 1.00 31.19 911 GLY A C 1
ATOM 6848 O O . GLY A 1 911 ? 42.190 -27.105 17.255 1.00 31.19 911 GLY A O 1
ATOM 6849 N N . GLU A 1 912 ? 42.784 -26.131 15.317 1.00 26.64 912 GLU A N 1
ATOM 6850 C CA . GLU A 1 912 ? 43.131 -24.824 15.870 1.00 26.64 912 GLU A CA 1
ATOM 6851 C C . GLU A 1 912 ? 43.200 -23.811 14.723 1.00 26.64 912 GLU A C 1
ATOM 6853 O O . GLU A 1 912 ? 43.654 -24.136 13.624 1.00 26.64 912 GLU A O 1
ATOM 6858 N N . ALA A 1 913 ? 42.697 -22.599 14.951 1.00 33.88 913 ALA A N 1
ATOM 6859 C CA . ALA A 1 913 ? 42.752 -21.528 13.965 1.00 33.88 913 ALA A CA 1
ATOM 6860 C C . ALA A 1 913 ? 44.043 -20.723 14.155 1.00 33.88 913 ALA A C 1
ATOM 6862 O O . ALA A 1 913 ? 44.364 -20.328 15.273 1.00 33.88 913 ALA A O 1
ATOM 6863 N N . THR A 1 914 ? 44.764 -20.430 13.071 1.00 27.08 914 THR A N 1
ATOM 6864 C CA . THR A 1 914 ? 45.963 -19.580 13.126 1.00 27.08 914 THR A CA 1
ATOM 6865 C C . THR A 1 914 ? 45.783 -18.353 12.242 1.00 27.08 914 THR A C 1
ATOM 6867 O O . THR A 1 914 ? 46.023 -18.380 11.036 1.00 27.08 914 THR A O 1
ATOM 6870 N N . THR A 1 915 ? 45.342 -17.258 12.856 1.00 28.16 915 THR A N 1
ATOM 6871 C CA . THR A 1 915 ? 45.243 -15.947 12.211 1.00 28.16 915 THR A CA 1
ATOM 6872 C C . THR A 1 915 ? 46.642 -15.397 11.935 1.00 28.16 915 THR A C 1
ATOM 6874 O O . THR A 1 915 ? 47.412 -15.192 12.871 1.00 28.16 915 THR A O 1
ATOM 6877 N N . ILE A 1 916 ? 46.968 -15.102 10.674 1.00 28.05 916 ILE A N 1
ATOM 6878 C CA . ILE A 1 916 ? 48.161 -14.318 10.315 1.00 28.05 916 ILE A CA 1
ATOM 6879 C C . ILE A 1 916 ? 47.708 -13.063 9.572 1.00 28.05 916 ILE A C 1
ATOM 6881 O O . ILE A 1 916 ? 47.452 -13.078 8.369 1.00 28.05 916 ILE A O 1
ATOM 6885 N N . THR A 1 917 ? 47.594 -11.966 10.317 1.00 27.39 917 THR A N 1
ATOM 6886 C CA . THR A 1 917 ? 47.202 -10.658 9.790 1.00 27.39 917 THR A CA 1
ATOM 6887 C C . THR A 1 917 ? 48.411 -9.966 9.160 1.00 27.39 917 THR A C 1
ATOM 6889 O O . THR A 1 917 ? 49.273 -9.454 9.870 1.00 27.39 917 THR A O 1
ATOM 6892 N N . ALA A 1 918 ? 48.469 -9.914 7.829 1.00 25.55 918 ALA A N 1
ATOM 6893 C CA . ALA A 1 918 ? 49.450 -9.125 7.082 1.00 25.55 918 ALA A CA 1
ATOM 6894 C C . ALA A 1 918 ? 48.720 -8.081 6.222 1.00 25.55 918 ALA A C 1
ATOM 6896 O O . ALA A 1 918 ? 47.940 -8.429 5.337 1.00 25.55 918 ALA A O 1
ATOM 6897 N N . ALA A 1 919 ? 48.939 -6.795 6.505 1.00 27.83 919 ALA A N 1
ATOM 6898 C CA . ALA A 1 919 ? 48.158 -5.712 5.913 1.00 27.83 919 ALA A CA 1
ATOM 6899 C C . ALA A 1 919 ? 48.533 -5.446 4.443 1.00 27.83 919 ALA A C 1
ATOM 6901 O O . ALA A 1 919 ? 49.546 -4.806 4.157 1.00 27.83 919 ALA A O 1
ATOM 6902 N N . PHE A 1 920 ? 47.673 -5.863 3.510 1.00 25.58 920 PHE A N 1
ATOM 6903 C CA . PHE A 1 920 ? 47.741 -5.451 2.107 1.00 25.58 920 PHE A CA 1
ATOM 6904 C C . PHE A 1 920 ? 46.773 -4.297 1.828 1.00 25.58 920 PHE A C 1
ATOM 6906 O O . PHE A 1 920 ? 45.567 -4.409 2.033 1.00 25.58 920 PHE A O 1
ATOM 6913 N N . LYS A 1 921 ? 47.303 -3.172 1.333 1.00 25.16 921 LYS A N 1
ATOM 6914 C CA . LYS A 1 921 ? 46.488 -2.052 0.837 1.00 25.16 921 LYS A CA 1
ATOM 6915 C C . LYS A 1 921 ? 45.795 -2.464 -0.463 1.00 25.16 921 LYS A C 1
ATOM 6917 O O . LYS A 1 921 ? 46.453 -2.981 -1.362 1.00 25.16 921 LYS A O 1
ATOM 6922 N N . HIS A 1 922 ? 44.500 -2.176 -0.593 1.00 27.61 922 HIS A N 1
ATOM 6923 C CA . HIS A 1 922 ? 43.781 -2.406 -1.845 1.00 27.61 922 HIS A CA 1
ATOM 6924 C C . HIS A 1 922 ? 44.333 -1.535 -2.983 1.00 27.61 922 HIS A C 1
ATOM 6926 O O . HIS A 1 922 ? 44.239 -0.308 -2.949 1.00 27.61 922 HIS A O 1
ATOM 6932 N N . THR A 1 923 ? 44.805 -2.187 -4.039 1.00 26.31 923 THR A N 1
ATOM 6933 C CA . THR A 1 923 ? 44.819 -1.657 -5.406 1.00 26.31 923 THR A CA 1
ATOM 6934 C C . THR A 1 923 ? 43.916 -2.539 -6.277 1.00 26.31 923 THR A C 1
ATOM 6936 O O . THR A 1 923 ? 43.773 -3.732 -5.996 1.00 26.31 923 THR A O 1
ATOM 6939 N N . PRO A 1 924 ? 43.249 -1.991 -7.309 1.00 34.06 924 PRO A N 1
ATOM 6940 C CA . PRO A 1 924 ? 42.386 -2.787 -8.176 1.00 34.06 924 PRO A CA 1
ATOM 6941 C C . PRO A 1 924 ? 43.221 -3.800 -8.971 1.00 34.06 924 PRO A C 1
ATOM 6943 O O . PRO A 1 924 ? 44.130 -3.417 -9.710 1.00 34.06 924 PRO A O 1
ATOM 6946 N N . HIS A 1 925 ? 42.909 -5.092 -8.831 1.00 46.44 925 HIS A N 1
ATOM 6947 C CA . HIS A 1 925 ? 43.630 -6.161 -9.521 1.00 46.44 925 HIS A CA 1
ATOM 6948 C C . HIS A 1 925 ? 43.417 -6.063 -11.038 1.00 46.44 925 HIS A C 1
ATOM 6950 O O . HIS A 1 925 ? 42.337 -6.353 -11.559 1.00 46.44 925 HIS A O 1
ATOM 6956 N N . LYS A 1 926 ? 44.461 -5.650 -11.759 1.00 53.81 926 LYS A N 1
ATOM 6957 C CA . LYS A 1 926 ? 44.461 -5.612 -13.221 1.00 53.81 926 LYS A CA 1
ATOM 6958 C C . LYS A 1 926 ? 44.572 -7.047 -13.741 1.00 53.81 926 LYS A C 1
ATOM 6960 O O . LYS A 1 926 ? 45.594 -7.690 -13.523 1.00 53.81 926 LYS A O 1
ATOM 6965 N N . LEU A 1 927 ? 43.519 -7.531 -14.403 1.00 67.75 927 LEU A N 1
ATOM 6966 C CA . LEU A 1 927 ? 43.486 -8.852 -15.045 1.00 67.75 927 LEU A CA 1
ATOM 6967 C C . LEU A 1 927 ? 44.722 -9.042 -15.937 1.00 67.75 927 LEU A C 1
ATOM 6969 O O . LEU A 1 927 ? 45.099 -8.138 -16.688 1.00 67.75 927 LEU A O 1
ATOM 6973 N N . SER A 1 928 ? 45.341 -10.218 -15.865 1.00 75.12 928 SER A N 1
ATOM 6974 C CA . SER A 1 928 ? 46.389 -10.614 -16.803 1.00 75.12 928 SER A CA 1
ATOM 6975 C C . SER A 1 928 ? 45.809 -10.816 -18.213 1.00 75.12 928 SER A C 1
ATOM 6977 O O . SER A 1 928 ? 44.605 -11.053 -18.353 1.00 75.12 928 SER A O 1
ATOM 6979 N N . PRO A 1 929 ? 46.631 -10.794 -19.280 1.00 70.75 929 PRO A N 1
ATOM 6980 C CA . PRO A 1 929 ? 46.140 -10.994 -20.647 1.00 70.75 929 PRO A CA 1
ATOM 6981 C C . PRO A 1 929 ? 45.367 -12.307 -20.852 1.00 70.75 929 PRO A C 1
ATOM 6983 O O . PRO A 1 929 ? 44.437 -12.346 -21.655 1.00 70.75 929 PRO A O 1
ATOM 6986 N N . LEU A 1 930 ? 45.705 -13.366 -20.103 1.00 77.06 930 LEU A N 1
ATOM 6987 C CA . LEU A 1 930 ? 45.006 -14.654 -20.155 1.00 77.06 930 LEU A CA 1
ATOM 6988 C C . LEU A 1 930 ? 43.627 -14.596 -19.473 1.00 77.06 930 LEU A C 1
ATOM 6990 O O . LEU A 1 930 ? 42.667 -15.170 -19.980 1.00 77.06 930 LEU A O 1
ATOM 6994 N N . GLU A 1 931 ? 43.506 -13.876 -18.357 1.00 78.81 931 GLU A N 1
ATOM 6995 C CA . GLU A 1 931 ? 42.232 -13.689 -17.650 1.00 78.81 931 GLU A CA 1
ATOM 6996 C C . GLU A 1 931 ? 41.327 -12.676 -18.373 1.00 78.81 931 GLU A C 1
ATOM 6998 O O . GLU A 1 931 ? 40.110 -12.838 -18.383 1.00 78.81 931 GLU A O 1
ATOM 7003 N N . GLU A 1 932 ? 41.888 -11.656 -19.034 1.00 73.56 932 GLU A N 1
ATOM 7004 C CA . GLU A 1 932 ? 41.113 -10.737 -19.881 1.00 73.56 932 GLU A CA 1
ATOM 7005 C C . GLU A 1 932 ? 40.623 -11.434 -21.166 1.00 73.56 932 GLU A C 1
ATOM 7007 O O . GLU A 1 932 ? 39.473 -11.238 -21.572 1.00 73.56 932 GLU A O 1
ATOM 7012 N N . ALA A 1 933 ? 41.434 -12.322 -21.757 1.00 74.75 933 ALA A N 1
ATOM 7013 C CA . ALA A 1 933 ? 40.988 -13.220 -22.822 1.00 74.75 933 ALA A CA 1
ATOM 7014 C C . ALA A 1 933 ? 39.869 -14.155 -22.329 1.00 74.75 933 ALA A C 1
ATOM 7016 O O . ALA A 1 933 ? 38.804 -14.212 -22.946 1.00 74.75 933 ALA A O 1
ATOM 7017 N N . GLY A 1 934 ? 40.044 -14.803 -21.173 1.00 77.69 934 GLY A N 1
ATOM 7018 C CA . GLY A 1 934 ? 39.041 -15.684 -20.569 1.00 77.69 934 GLY A CA 1
ATOM 7019 C C . GLY A 1 934 ? 37.724 -14.988 -20.235 1.00 77.69 934 GLY A C 1
ATOM 7020 O O . GLY A 1 934 ? 36.652 -15.544 -20.467 1.00 77.69 934 GLY A O 1
ATOM 7021 N N . LYS A 1 935 ? 37.788 -13.728 -19.789 1.00 76.19 935 LYS A N 1
ATOM 7022 C CA . LYS A 1 935 ? 36.614 -12.866 -19.613 1.00 76.19 935 LYS A CA 1
ATOM 7023 C C . LYS A 1 935 ? 35.862 -12.672 -20.928 1.00 76.19 935 LYS A C 1
ATOM 7025 O O . LYS A 1 935 ? 34.635 -12.673 -20.932 1.00 76.19 935 LYS A O 1
ATOM 7030 N N . SER A 1 936 ? 36.570 -12.545 -22.052 1.00 73.19 936 SER A N 1
ATOM 7031 C CA . SER A 1 936 ? 35.928 -12.466 -23.368 1.00 73.19 936 SER A CA 1
ATOM 7032 C C . SER A 1 936 ? 35.269 -13.789 -23.783 1.00 73.19 936 SER A C 1
ATOM 7034 O O . SER A 1 936 ? 34.186 -13.752 -24.362 1.00 73.19 936 SER A O 1
ATOM 7036 N N . VAL A 1 937 ? 35.858 -14.946 -23.452 1.00 78.50 937 VAL A N 1
ATOM 7037 C CA . VAL A 1 937 ? 35.261 -16.273 -23.710 1.00 78.50 937 VAL A CA 1
ATOM 7038 C C . VAL A 1 937 ? 33.994 -16.467 -22.867 1.00 78.50 937 VAL A C 1
ATOM 7040 O O . VAL A 1 937 ? 32.968 -16.891 -23.392 1.00 78.50 937 VAL A O 1
ATOM 7043 N N . TYR A 1 938 ? 34.023 -16.058 -21.594 1.00 80.00 938 TYR A N 1
ATOM 7044 C CA . TYR A 1 938 ? 32.884 -16.112 -20.667 1.00 80.00 938 TYR A CA 1
ATOM 7045 C C . TYR A 1 938 ? 31.638 -15.375 -21.194 1.00 80.00 938 TYR A C 1
ATOM 7047 O O . TYR A 1 938 ? 30.522 -15.881 -21.081 1.00 80.00 938 TYR A O 1
ATOM 7055 N N . PHE A 1 939 ? 31.814 -14.198 -21.806 1.00 69.00 939 PHE A N 1
ATOM 7056 C CA . PHE A 1 939 ? 30.704 -13.473 -22.437 1.00 69.00 939 PHE A CA 1
ATOM 7057 C C . PHE A 1 939 ? 30.312 -14.046 -23.809 1.00 69.00 939 PHE A C 1
ATOM 7059 O O . PHE A 1 939 ? 29.128 -14.052 -24.141 1.00 69.00 939 PHE A O 1
ATOM 7066 N N . GLN A 1 940 ? 31.264 -14.563 -24.597 1.00 74.44 940 GLN A N 1
ATOM 7067 C CA . GLN A 1 940 ? 30.975 -15.194 -25.894 1.00 74.44 940 GLN A CA 1
ATOM 7068 C C . GLN A 1 940 ? 30.126 -16.463 -25.750 1.00 74.44 940 GLN A C 1
ATOM 7070 O O . GLN A 1 940 ? 29.143 -16.614 -26.470 1.00 74.44 940 GLN A O 1
ATOM 7075 N N . GLN A 1 941 ? 30.436 -17.314 -24.768 1.00 75.69 941 GLN A N 1
ATOM 7076 C CA . GLN A 1 941 ? 29.664 -18.522 -24.446 1.00 75.69 941 GLN A CA 1
ATOM 7077 C C . GLN A 1 941 ? 28.381 -18.234 -23.637 1.00 75.69 941 GLN A C 1
ATOM 7079 O O . GLN A 1 941 ? 27.771 -19.142 -23.081 1.00 75.69 941 GLN A O 1
ATOM 7084 N N . ARG A 1 942 ? 27.954 -16.961 -23.556 1.00 68.19 942 ARG A N 1
ATOM 7085 C CA . ARG A 1 942 ? 26.749 -16.490 -22.842 1.00 68.19 942 ARG A CA 1
ATOM 7086 C C . ARG A 1 942 ? 26.680 -16.899 -21.354 1.00 68.19 942 ARG A C 1
ATOM 7088 O O . ARG A 1 942 ? 25.621 -16.788 -20.741 1.00 68.19 942 ARG A O 1
ATOM 7095 N N . CYS A 1 943 ? 27.792 -17.289 -20.721 1.00 70.00 943 CYS A N 1
ATOM 7096 C CA . CYS A 1 943 ? 27.820 -17.759 -19.326 1.00 70.00 943 CYS A CA 1
ATOM 7097 C C . CYS A 1 943 ? 27.279 -16.711 -18.334 1.00 70.00 943 CYS A C 1
ATOM 7099 O O . CYS A 1 943 ? 26.662 -17.059 -17.325 1.00 70.00 943 CYS A O 1
ATOM 7101 N N . SER A 1 944 ? 27.434 -15.422 -18.658 1.00 60.28 944 SER A N 1
ATOM 7102 C CA . SER A 1 944 ? 26.865 -14.297 -17.907 1.00 60.28 944 SER A CA 1
ATOM 7103 C C . SER A 1 944 ? 25.341 -14.326 -17.770 1.00 60.28 944 SER A C 1
ATOM 7105 O O . SER A 1 944 ? 24.820 -13.764 -16.812 1.00 60.28 944 SER A O 1
ATOM 7107 N N . THR A 1 945 ? 24.624 -14.984 -18.686 1.00 58.09 945 THR A N 1
ATOM 7108 C CA . THR A 1 945 ? 23.161 -15.127 -18.631 1.00 58.09 945 THR A CA 1
ATOM 7109 C C . THR A 1 945 ? 22.715 -15.971 -17.435 1.00 58.09 945 THR A C 1
ATOM 7111 O O . THR A 1 945 ? 21.669 -15.691 -16.859 1.00 58.09 945 THR A O 1
ATOM 7114 N N . CYS A 1 946 ? 23.518 -16.963 -17.028 1.00 56.22 946 CYS A N 1
ATOM 7115 C CA . CYS A 1 946 ? 23.194 -17.858 -15.912 1.00 56.22 946 CYS A CA 1
ATOM 7116 C C . CYS A 1 946 ? 24.006 -17.558 -14.641 1.00 56.22 946 CYS A C 1
ATOM 7118 O O . CYS A 1 946 ? 23.472 -17.691 -13.545 1.00 56.22 946 CYS A O 1
ATOM 7120 N N . HIS A 1 947 ? 25.260 -17.110 -14.761 1.00 66.12 947 HIS A N 1
ATOM 7121 C CA . HIS A 1 947 ? 26.160 -16.858 -13.623 1.00 66.12 947 HIS A CA 1
ATOM 7122 C C . HIS A 1 947 ? 26.383 -15.362 -13.308 1.00 66.12 947 HIS A C 1
ATOM 7124 O O . HIS A 1 947 ? 27.160 -15.014 -12.417 1.00 66.12 947 HIS A O 1
ATOM 7130 N N . GLY A 1 948 ? 25.695 -14.459 -14.013 1.00 57.00 948 GLY A N 1
ATOM 7131 C CA . GLY A 1 948 ? 25.747 -13.014 -13.783 1.00 57.00 948 GLY A CA 1
ATOM 7132 C C . GLY A 1 948 ? 26.928 -12.317 -14.470 1.00 57.00 948 GLY A C 1
ATOM 7133 O O . GLY A 1 948 ? 27.870 -12.946 -14.972 1.00 57.00 948 GLY A O 1
ATOM 7134 N N . ASN A 1 949 ? 26.892 -10.984 -14.514 1.00 60.62 949 ASN A N 1
ATOM 7135 C CA . ASN A 1 949 ? 27.906 -10.187 -15.208 1.00 60.62 949 ASN A CA 1
ATOM 7136 C C . ASN A 1 949 ? 29.261 -10.258 -14.487 1.00 60.62 949 ASN A C 1
ATOM 7138 O O . ASN A 1 949 ? 29.493 -9.604 -13.478 1.00 60.62 949 ASN A O 1
ATOM 7142 N N . GLY A 1 950 ? 30.178 -11.054 -15.042 1.00 61.84 950 GLY A N 1
ATOM 7143 C CA . GLY A 1 950 ? 31.495 -11.318 -14.459 1.00 61.84 950 GLY A CA 1
ATOM 7144 C C . GLY A 1 950 ? 31.551 -12.489 -13.471 1.00 61.84 950 GLY A C 1
ATOM 7145 O O . GLY A 1 950 ? 32.603 -12.693 -12.883 1.00 61.84 950 GLY A O 1
ATOM 7146 N N . GLY A 1 951 ? 30.472 -13.259 -13.289 1.00 56.34 951 GLY A N 1
ATOM 7147 C CA . GLY A 1 951 ? 30.481 -14.541 -12.562 1.00 56.34 951 GLY A CA 1
ATOM 7148 C C . GLY A 1 951 ? 30.481 -14.464 -11.031 1.00 56.34 951 GLY A C 1
ATOM 7149 O O . GLY A 1 951 ? 30.278 -15.485 -10.378 1.00 56.34 951 GLY A O 1
ATOM 7150 N N . ILE A 1 952 ? 30.680 -13.278 -10.448 1.00 59.56 952 ILE A N 1
ATOM 7151 C CA . ILE A 1 952 ? 30.796 -13.092 -8.990 1.00 59.56 952 ILE A CA 1
ATOM 7152 C C . ILE A 1 952 ? 29.423 -13.097 -8.295 1.00 59.56 952 ILE A C 1
ATOM 7154 O O . ILE A 1 952 ? 29.307 -13.527 -7.150 1.00 59.56 952 ILE A O 1
ATOM 7158 N N . GLU A 1 953 ? 28.363 -12.667 -8.977 1.00 55.47 953 GLU A N 1
ATOM 7159 C CA . GLU A 1 953 ? 27.038 -12.469 -8.366 1.00 55.47 953 GLU A CA 1
ATOM 7160 C C . GLU A 1 953 ? 26.143 -13.722 -8.432 1.00 55.47 953 GLU A C 1
ATOM 7162 O O . GLU A 1 953 ? 25.404 -13.997 -7.488 1.00 55.47 953 GLU A O 1
ATOM 7167 N N . GLY A 1 954 ? 26.234 -14.519 -9.504 1.00 53.00 954 GLY A N 1
ATOM 7168 C CA . GLY A 1 954 ? 25.257 -15.575 -9.797 1.00 53.00 954 GLY A CA 1
ATOM 7169 C C . GLY A 1 954 ? 23.918 -15.022 -10.306 1.00 53.00 954 GLY A C 1
ATOM 7170 O O . GLY A 1 954 ? 23.754 -13.820 -10.514 1.00 53.00 954 GLY A O 1
ATOM 7171 N N . THR A 1 955 ? 22.944 -15.907 -10.525 1.00 52.31 955 THR A N 1
ATOM 7172 C CA . THR A 1 955 ? 21.540 -15.552 -10.797 1.00 52.31 955 THR A CA 1
ATOM 7173 C C . THR A 1 955 ? 20.587 -16.567 -10.148 1.00 52.31 955 THR A C 1
ATOM 7175 O O . THR A 1 955 ? 21.012 -17.521 -9.499 1.00 52.31 955 THR A O 1
ATOM 7178 N N . VAL A 1 956 ? 19.278 -16.403 -10.363 1.00 47.56 956 VAL A N 1
ATOM 7179 C CA . VAL A 1 956 ? 18.255 -17.397 -9.984 1.00 47.56 956 VAL A CA 1
ATOM 7180 C C . VAL A 1 956 ? 18.417 -18.724 -10.756 1.00 47.56 956 VAL A C 1
ATOM 7182 O O . VAL A 1 956 ? 18.007 -19.770 -10.258 1.00 47.56 956 VAL A O 1
ATOM 7185 N N . ALA A 1 957 ? 19.033 -18.713 -11.946 1.00 43.78 957 ALA A N 1
ATOM 7186 C CA . ALA A 1 957 ? 19.239 -19.915 -12.759 1.00 43.78 957 ALA A CA 1
ATOM 7187 C C . ALA A 1 957 ? 20.457 -20.744 -12.306 1.00 43.78 957 ALA A C 1
ATOM 7189 O O . ALA A 1 957 ? 20.360 -21.969 -12.182 1.00 43.78 957 ALA A O 1
ATOM 7190 N N . ALA A 1 958 ? 21.592 -20.091 -12.024 1.00 54.09 958 ALA A N 1
ATOM 7191 C CA . ALA A 1 958 ? 22.829 -20.754 -11.609 1.00 54.09 958 ALA A CA 1
ATOM 7192 C C . ALA A 1 958 ? 23.635 -19.923 -10.582 1.00 54.09 958 ALA A C 1
ATOM 7194 O O . ALA A 1 958 ? 23.609 -18.691 -10.620 1.00 54.09 958 ALA A O 1
ATOM 7195 N N . PRO A 1 959 ? 24.355 -20.575 -9.647 1.00 64.50 959 PRO A N 1
ATOM 7196 C CA . PRO A 1 959 ? 25.032 -19.898 -8.540 1.00 64.50 959 PRO A CA 1
ATOM 7197 C C . PRO A 1 959 ? 26.254 -19.078 -8.981 1.00 64.50 959 PRO A C 1
ATOM 7199 O O . PRO A 1 959 ? 26.761 -19.210 -10.095 1.00 64.50 959 PRO A O 1
ATOM 7202 N N . SER A 1 960 ? 26.753 -18.251 -8.061 1.00 71.56 960 SER A N 1
ATOM 7203 C CA . SER A 1 960 ? 28.024 -17.532 -8.197 1.00 71.56 960 SER A CA 1
ATOM 7204 C C . SER A 1 960 ? 29.204 -18.486 -8.429 1.00 71.56 960 SER A C 1
ATOM 7206 O O . SER A 1 960 ? 29.366 -19.476 -7.715 1.00 71.56 960 SER A O 1
ATOM 7208 N N . LEU A 1 961 ? 30.073 -18.143 -9.382 1.00 73.81 961 LEU A N 1
ATOM 7209 C CA . LEU A 1 961 ? 31.313 -18.867 -9.679 1.00 73.81 961 LEU A CA 1
ATOM 7210 C C . LEU A 1 961 ? 32.468 -18.487 -8.736 1.00 73.81 961 LEU A C 1
ATOM 7212 O O . LEU A 1 961 ? 33.550 -19.061 -8.831 1.00 73.81 961 LEU A O 1
ATOM 7216 N N . THR A 1 962 ? 32.261 -17.563 -7.793 1.00 65.62 962 THR A N 1
ATOM 7217 C CA . THR A 1 962 ? 33.292 -17.190 -6.802 1.00 65.62 962 THR A CA 1
ATOM 7218 C C . THR A 1 962 ? 33.675 -18.371 -5.902 1.00 65.62 962 THR A C 1
ATOM 7220 O O . THR A 1 962 ? 34.827 -18.482 -5.495 1.00 65.62 962 THR A O 1
ATOM 7223 N N . ALA A 1 963 ? 32.733 -19.283 -5.626 1.00 57.12 963 ALA A N 1
ATOM 7224 C CA . ALA A 1 963 ? 33.009 -20.536 -4.918 1.00 57.12 963 ALA A CA 1
ATOM 7225 C C . ALA A 1 963 ? 33.781 -21.523 -5.815 1.00 57.12 963 ALA A C 1
ATOM 7227 O O . ALA A 1 963 ? 34.834 -22.022 -5.424 1.00 57.12 963 ALA A O 1
ATOM 7228 N N . THR A 1 964 ? 33.336 -21.708 -7.066 1.00 57.75 964 THR A N 1
ATOM 7229 C CA . THR A 1 964 ? 34.031 -22.484 -8.117 1.00 57.75 964 THR A CA 1
ATOM 7230 C C . THR A 1 964 ? 35.502 -22.069 -8.264 1.00 57.75 964 THR A C 1
ATOM 7232 O O . THR A 1 964 ? 36.368 -22.925 -8.423 1.00 57.75 964 THR A O 1
ATOM 7235 N N . ALA A 1 965 ? 35.800 -20.771 -8.155 1.00 57.22 965 ALA A N 1
ATOM 7236 C CA . ALA A 1 965 ? 37.150 -20.214 -8.229 1.00 57.22 965 ALA A CA 1
ATOM 7237 C C . ALA A 1 965 ? 38.083 -20.644 -7.079 1.00 57.22 965 ALA A C 1
ATOM 7239 O O . ALA A 1 965 ? 39.302 -20.714 -7.273 1.00 57.22 965 ALA A O 1
ATOM 7240 N N . SER A 1 966 ? 37.528 -20.898 -5.888 1.00 52.72 966 SER A N 1
ATOM 7241 C CA . SER A 1 966 ? 38.275 -21.235 -4.667 1.00 52.72 966 SER A CA 1
ATOM 7242 C C . SER A 1 966 ? 38.206 -22.705 -4.252 1.00 52.72 966 SER A C 1
ATOM 7244 O O . SER A 1 966 ? 39.075 -23.140 -3.501 1.00 52.72 966 SER A O 1
ATOM 7246 N N . GLU A 1 967 ? 37.200 -23.453 -4.709 1.00 56.72 967 GLU A N 1
ATOM 7247 C CA . GLU A 1 967 ? 36.868 -24.792 -4.193 1.00 56.72 967 GLU A CA 1
ATOM 7248 C C . GLU A 1 967 ? 37.070 -25.923 -5.218 1.00 56.72 967 GLU A C 1
ATOM 7250 O O . GLU A 1 967 ? 37.087 -27.086 -4.825 1.00 56.72 967 GLU A O 1
ATOM 7255 N N . LEU A 1 968 ? 37.259 -25.619 -6.513 1.00 61.34 968 LEU A N 1
ATOM 7256 C CA . LEU A 1 968 ? 37.410 -26.635 -7.568 1.00 61.34 968 LEU A CA 1
ATOM 7257 C C . LEU A 1 968 ? 38.758 -26.532 -8.320 1.00 61.34 968 LEU A C 1
ATOM 7259 O O . LEU A 1 968 ? 39.205 -25.429 -8.663 1.00 61.34 968 LEU A O 1
ATOM 7263 N N . PRO A 1 969 ? 39.429 -27.666 -8.613 1.00 72.69 969 PRO A N 1
ATOM 7264 C CA . PRO A 1 969 ? 40.673 -27.676 -9.380 1.00 72.69 969 PRO A CA 1
ATOM 7265 C C . PRO A 1 969 ? 40.427 -27.401 -10.879 1.00 72.69 969 PRO A C 1
ATOM 7267 O O . PRO A 1 969 ? 39.332 -27.663 -11.380 1.00 72.69 969 PRO A O 1
ATOM 7270 N N . PRO A 1 970 ? 41.438 -26.916 -11.636 1.00 69.31 970 PRO A N 1
ATOM 7271 C CA . PRO A 1 970 ? 41.288 -26.548 -13.050 1.00 69.31 970 PRO A CA 1
ATOM 7272 C C . PRO A 1 970 ? 40.670 -27.636 -13.935 1.00 69.31 970 PRO A C 1
ATOM 7274 O O . PRO A 1 970 ? 39.780 -27.336 -14.722 1.00 69.31 970 PRO A O 1
ATOM 7277 N N . SER A 1 971 ? 41.094 -28.889 -13.755 1.00 70.69 971 SER A N 1
ATOM 7278 C CA . SER A 1 971 ? 40.593 -30.059 -14.484 1.00 70.69 971 SER A CA 1
ATOM 7279 C C . SER A 1 971 ? 39.120 -30.362 -14.201 1.00 70.69 971 SER A C 1
ATOM 7281 O O . SER A 1 971 ? 38.414 -30.822 -15.090 1.00 70.69 971 SER A O 1
ATOM 7283 N N . MET A 1 972 ? 38.625 -30.064 -12.996 1.00 66.25 972 MET A N 1
ATOM 7284 C CA . MET A 1 972 ? 37.206 -30.215 -12.661 1.00 66.25 972 MET A CA 1
ATOM 7285 C C . MET A 1 972 ? 36.363 -29.088 -13.267 1.00 66.25 972 MET A C 1
ATOM 7287 O O . MET A 1 972 ? 35.231 -29.324 -13.672 1.00 66.25 972 MET A O 1
ATOM 7291 N N . ILE A 1 973 ? 36.914 -27.875 -13.393 1.00 77.38 973 ILE A N 1
ATOM 7292 C CA . ILE A 1 973 ? 36.254 -26.779 -14.122 1.00 77.38 973 ILE A CA 1
ATOM 7293 C C . ILE A 1 973 ? 36.192 -27.117 -15.623 1.00 77.38 973 ILE A C 1
ATOM 7295 O O . ILE A 1 973 ? 35.138 -26.968 -16.232 1.00 77.38 973 ILE A O 1
ATOM 7299 N N . GLU A 1 974 ? 37.278 -27.641 -16.201 1.00 81.69 974 GLU A N 1
ATOM 7300 C CA . GLU A 1 974 ? 37.329 -28.140 -17.585 1.00 81.69 974 GLU A CA 1
ATOM 7301 C C . GLU A 1 974 ? 36.309 -29.269 -17.822 1.00 81.69 974 GLU A C 1
ATOM 7303 O O . GLU A 1 974 ? 35.494 -29.192 -18.742 1.00 81.69 974 GLU A O 1
ATOM 7308 N N . HIS A 1 975 ? 36.269 -30.267 -16.933 1.00 77.81 975 HIS A N 1
ATOM 7309 C CA . HIS A 1 975 ? 35.305 -31.367 -16.995 1.00 77.81 975 HIS A CA 1
ATOM 7310 C C . HIS A 1 975 ? 33.852 -30.892 -16.838 1.00 77.81 975 HIS A C 1
ATOM 7312 O O . HIS A 1 975 ? 32.979 -31.375 -17.548 1.00 77.81 975 HIS A O 1
ATOM 7318 N N . LEU A 1 976 ? 33.555 -29.936 -15.950 1.00 75.81 976 LEU A N 1
ATOM 7319 C CA . LEU A 1 976 ? 32.196 -29.397 -15.781 1.00 75.81 976 LEU A CA 1
ATOM 7320 C C . LEU A 1 976 ? 31.733 -28.517 -16.954 1.00 75.81 976 LEU A C 1
ATOM 7322 O O . LEU A 1 976 ? 30.527 -28.350 -17.135 1.00 75.81 976 LEU A O 1
ATOM 7326 N N . LEU A 1 977 ? 32.660 -27.967 -17.744 1.00 80.94 977 LEU A N 1
ATOM 7327 C CA . LEU A 1 977 ? 32.354 -27.251 -18.986 1.00 80.94 977 LEU A CA 1
ATOM 7328 C C . LEU A 1 977 ? 32.080 -28.231 -20.136 1.00 80.94 977 LEU A C 1
ATOM 7330 O O . LEU A 1 977 ? 31.076 -28.084 -20.828 1.00 80.94 977 LEU A O 1
ATOM 7334 N N . LEU A 1 978 ? 32.915 -29.262 -20.303 1.00 79.69 978 LEU A N 1
ATOM 7335 C CA . LEU A 1 978 ? 32.741 -30.291 -21.340 1.00 79.69 978 LEU A CA 1
ATOM 7336 C C . LEU A 1 978 ? 31.567 -31.240 -21.043 1.00 79.69 978 LEU A C 1
ATOM 7338 O O . LEU A 1 978 ? 30.864 -31.681 -21.953 1.00 79.69 978 LEU A O 1
ATOM 7342 N N . HIS A 1 979 ? 31.349 -31.568 -19.770 1.00 78.88 979 HIS A N 1
ATOM 7343 C CA . HIS A 1 979 ? 30.394 -32.567 -19.287 1.00 78.88 979 HIS A CA 1
ATOM 7344 C C . HIS A 1 979 ? 29.591 -32.024 -18.081 1.00 78.88 979 HIS A C 1
ATOM 7346 O O . HIS A 1 979 ? 29.720 -32.528 -16.959 1.00 78.88 979 HIS A O 1
ATOM 7352 N N . PRO A 1 980 ? 28.752 -30.984 -18.272 1.00 75.12 980 PRO A N 1
ATOM 7353 C CA . PRO A 1 980 ? 27.898 -30.452 -17.212 1.00 75.12 980 PRO A CA 1
ATOM 7354 C C . PRO A 1 980 ? 26.914 -31.513 -16.712 1.00 75.12 980 PRO A C 1
ATOM 7356 O O . PRO A 1 980 ? 26.363 -32.286 -17.497 1.00 75.12 980 PRO A O 1
ATOM 7359 N N . SER A 1 981 ? 26.655 -31.535 -15.401 1.00 71.56 981 SER A N 1
ATOM 7360 C CA . SER A 1 981 ? 25.748 -32.517 -14.789 1.00 71.56 981 SER A CA 1
ATOM 7361 C C . SER A 1 981 ? 24.314 -32.408 -15.324 1.00 71.56 981 SER A C 1
ATOM 7363 O O . SER A 1 981 ? 23.882 -31.341 -15.761 1.00 71.56 981 SER A O 1
ATOM 7365 N N . GLN A 1 982 ? 23.520 -33.478 -15.214 1.00 63.59 982 GLN A N 1
ATOM 7366 C CA . GLN A 1 982 ? 22.117 -33.477 -15.655 1.00 63.59 982 GLN A CA 1
ATOM 7367 C C . GLN A 1 982 ? 21.276 -32.370 -14.979 1.00 63.59 982 GLN A C 1
ATOM 7369 O O . GLN A 1 982 ? 20.368 -31.823 -15.600 1.00 63.59 982 GLN A O 1
ATOM 7374 N N . ALA A 1 983 ? 21.614 -31.984 -13.742 1.00 56.34 983 ALA A N 1
ATOM 7375 C CA . ALA A 1 983 ? 20.988 -30.865 -13.031 1.00 56.34 983 ALA A CA 1
ATOM 7376 C C . ALA A 1 983 ? 21.395 -29.480 -13.578 1.00 56.34 983 ALA A C 1
ATOM 7378 O O . ALA A 1 983 ? 20.622 -28.530 -13.490 1.00 56.34 983 ALA A O 1
ATOM 7379 N N . MET A 1 984 ? 22.601 -29.352 -14.140 1.00 65.88 984 MET A N 1
ATOM 7380 C CA . MET A 1 984 ? 23.065 -28.136 -14.820 1.00 65.88 984 MET A CA 1
ATOM 7381 C C . MET A 1 984 ? 22.459 -28.049 -16.229 1.00 65.88 984 MET A C 1
ATOM 7383 O O . MET A 1 984 ? 21.948 -26.997 -16.615 1.00 65.88 984 MET A O 1
ATOM 7387 N N . GLN A 1 985 ? 22.406 -29.172 -16.954 1.00 70.81 985 GLN A N 1
ATOM 7388 C CA . GLN A 1 985 ? 21.742 -29.273 -18.258 1.00 70.81 985 GLN A CA 1
ATOM 7389 C C . GLN A 1 985 ? 20.239 -28.966 -18.168 1.00 70.81 985 GLN A C 1
ATOM 7391 O O . GLN A 1 985 ? 19.728 -28.190 -18.972 1.00 70.81 985 GLN A O 1
ATOM 7396 N N . SER A 1 986 ? 19.533 -29.478 -17.151 1.00 52.19 986 SER A N 1
ATOM 7397 C CA . SER A 1 986 ? 18.103 -29.186 -16.942 1.00 52.19 986 SER A CA 1
ATOM 7398 C C . SER A 1 986 ? 17.806 -27.723 -16.586 1.00 52.19 986 SER A C 1
ATOM 7400 O O . SER A 1 986 ? 16.664 -27.284 -16.707 1.00 52.19 986 SER A O 1
ATOM 7402 N N . ARG A 1 987 ? 18.830 -26.951 -16.198 1.00 55.81 987 ARG A N 1
ATOM 7403 C CA . ARG A 1 987 ? 18.775 -25.495 -15.981 1.00 55.81 987 ARG A CA 1
ATOM 7404 C C . ARG A 1 987 ? 19.345 -24.683 -17.152 1.00 55.81 987 ARG A C 1
ATOM 7406 O O . ARG A 1 987 ? 19.516 -23.475 -17.024 1.00 55.81 987 ARG A O 1
ATOM 7413 N N . GLY A 1 988 ? 19.612 -25.325 -18.291 1.00 57.91 988 GLY A N 1
ATOM 7414 C CA . GLY A 1 988 ? 20.014 -24.658 -19.529 1.00 57.91 988 GLY A CA 1
ATOM 7415 C C . GLY A 1 988 ? 21.518 -24.452 -19.719 1.00 57.91 988 GLY A C 1
ATOM 7416 O O . GLY A 1 988 ? 21.889 -23.642 -20.564 1.00 57.91 988 GLY A O 1
ATOM 7417 N N . MET A 1 989 ? 22.387 -25.162 -18.988 1.00 73.81 989 MET A N 1
ATOM 7418 C CA . MET A 1 989 ? 23.827 -25.195 -19.283 1.00 73.81 989 MET A CA 1
ATOM 7419 C C . MET A 1 989 ? 24.151 -26.334 -20.272 1.00 73.81 989 MET A C 1
ATOM 7421 O O . MET A 1 989 ? 24.168 -27.497 -19.857 1.00 73.81 989 MET A O 1
ATOM 7425 N N . PRO A 1 990 ? 24.411 -26.049 -21.564 1.00 72.44 990 PRO A N 1
ATOM 7426 C CA . PRO A 1 990 ? 24.850 -27.064 -22.516 1.00 72.44 990 PRO A CA 1
ATOM 7427 C C . PRO A 1 990 ? 26.314 -27.468 -22.258 1.00 72.44 990 PRO A C 1
ATOM 7429 O O . PRO A 1 990 ? 27.046 -26.715 -21.612 1.00 72.44 990 PRO A O 1
ATOM 7432 N N . PRO A 1 991 ? 26.775 -28.607 -22.804 1.00 78.12 991 PRO A N 1
ATOM 7433 C CA . PRO A 1 991 ? 28.199 -28.867 -23.009 1.00 78.12 991 PRO A CA 1
ATOM 7434 C C . PRO A 1 991 ? 28.863 -27.722 -23.787 1.00 78.12 991 PRO A C 1
ATOM 7436 O O . PRO A 1 991 ? 28.374 -27.321 -24.845 1.00 78.12 991 PRO A O 1
ATOM 7439 N N . ILE A 1 992 ? 29.969 -27.194 -23.263 1.00 76.31 992 ILE A N 1
ATOM 7440 C CA . ILE A 1 992 ? 30.733 -26.084 -23.840 1.00 76.31 992 ILE A CA 1
ATOM 7441 C C . ILE A 1 992 ? 32.033 -26.646 -24.420 1.00 76.31 992 ILE A C 1
ATOM 7443 O O . ILE A 1 992 ? 33.030 -26.810 -23.715 1.00 76.31 992 ILE A O 1
ATOM 7447 N N . ASP A 1 993 ? 32.010 -26.940 -25.721 1.00 76.44 993 ASP A N 1
ATOM 7448 C CA . ASP A 1 993 ? 33.210 -27.282 -26.487 1.00 76.44 993 ASP A CA 1
ATOM 7449 C C . ASP A 1 993 ? 34.007 -26.008 -26.822 1.00 76.44 993 ASP A C 1
ATOM 7451 O O . ASP A 1 993 ? 33.466 -25.005 -27.302 1.00 76.44 993 ASP A O 1
ATOM 7455 N N . LEU A 1 994 ? 35.305 -26.035 -26.525 1.00 82.00 994 LEU A N 1
ATOM 7456 C CA . LEU A 1 994 ? 36.243 -24.929 -26.691 1.00 82.00 994 LEU A CA 1
ATOM 7457 C C . LEU A 1 994 ? 37.607 -25.482 -27.092 1.00 82.00 994 LEU A C 1
ATOM 7459 O O . LEU A 1 994 ? 38.078 -26.488 -26.561 1.00 82.00 994 LEU A O 1
ATOM 7463 N N . ASN A 1 995 ? 38.314 -24.754 -27.956 1.00 85.25 995 ASN A N 1
ATOM 7464 C CA . ASN A 1 995 ? 39.714 -25.066 -28.218 1.00 85.25 995 ASN A CA 1
ATOM 7465 C C . ASN A 1 995 ? 40.563 -24.900 -26.937 1.00 85.25 995 ASN A C 1
ATOM 7467 O O . ASN A 1 995 ? 40.231 -24.138 -26.024 1.00 85.25 995 ASN A O 1
ATOM 7471 N N . LYS A 1 996 ? 41.713 -25.583 -26.894 1.00 76.88 996 LYS A N 1
ATOM 7472 C CA . LYS A 1 996 ? 42.590 -25.644 -25.709 1.00 76.88 996 LYS A CA 1
ATOM 7473 C C . LYS A 1 996 ? 43.124 -24.283 -25.232 1.00 76.88 996 LYS A C 1
ATOM 7475 O O . LYS A 1 996 ? 43.556 -24.186 -24.085 1.00 76.88 996 LYS A O 1
ATOM 7480 N N . ALA A 1 997 ? 43.124 -23.244 -26.072 1.00 77.88 997 ALA A N 1
ATOM 7481 C CA . ALA A 1 997 ? 43.524 -21.899 -25.662 1.00 77.88 997 ALA A CA 1
ATOM 7482 C C . ALA A 1 997 ? 42.372 -21.171 -24.952 1.00 77.88 997 ALA A C 1
ATOM 7484 O O . ALA A 1 997 ? 42.563 -20.676 -23.841 1.00 77.88 997 ALA A O 1
ATOM 7485 N N . ASP A 1 998 ? 41.174 -21.176 -25.542 1.00 80.81 998 ASP A N 1
ATOM 7486 C CA . ASP A 1 998 ? 39.991 -20.520 -24.974 1.00 80.81 998 ASP A CA 1
ATOM 7487 C C . ASP A 1 998 ? 39.482 -21.219 -23.707 1.00 80.81 998 ASP A C 1
ATOM 7489 O O . ASP A 1 998 ? 39.109 -20.540 -22.751 1.00 80.81 998 ASP A O 1
ATOM 7493 N N . MET A 1 999 ? 39.548 -22.555 -23.644 1.00 85.00 999 MET A N 1
ATOM 7494 C CA . MET A 1 999 ? 39.248 -23.323 -22.428 1.00 85.00 999 MET A CA 1
ATOM 7495 C C . MET A 1 999 ? 40.191 -22.922 -21.279 1.00 85.00 999 MET A C 1
ATOM 7497 O O . MET A 1 999 ? 39.752 -22.524 -20.198 1.00 85.00 999 MET A O 1
ATOM 7501 N N . LYS A 1 1000 ? 41.507 -22.919 -21.538 1.00 84.94 1000 LYS A N 1
ATOM 7502 C CA . LYS A 1 1000 ? 42.534 -22.506 -20.569 1.00 84.94 1000 LYS A CA 1
ATOM 7503 C C . LYS A 1 1000 ? 42.376 -21.045 -20.132 1.00 84.94 1000 LYS A C 1
ATOM 7505 O O . LYS A 1 1000 ? 42.587 -20.736 -18.959 1.00 84.94 1000 LYS A O 1
ATOM 7510 N N . ALA A 1 1001 ? 41.997 -20.156 -21.050 1.00 83.56 1001 ALA A N 1
ATOM 7511 C CA . ALA A 1 1001 ? 41.715 -18.758 -20.749 1.00 83.56 1001 ALA A CA 1
ATOM 7512 C C . ALA A 1 1001 ? 40.466 -18.616 -19.863 1.00 83.56 1001 ALA A C 1
ATOM 7514 O O . ALA A 1 1001 ? 40.526 -17.957 -18.825 1.00 83.56 1001 ALA A O 1
ATOM 7515 N N . LEU A 1 1002 ? 39.356 -19.275 -20.216 1.00 85.00 1002 LEU A N 1
ATOM 7516 C CA . LEU A 1 1002 ? 38.111 -19.266 -19.444 1.00 85.00 1002 LEU A CA 1
ATOM 7517 C C . LEU A 1 1002 ? 38.327 -19.778 -18.013 1.00 85.00 1002 LEU A C 1
ATOM 7519 O O . LEU A 1 1002 ? 37.899 -19.124 -17.064 1.00 85.00 1002 LEU A O 1
ATOM 7523 N N . ILE A 1 1003 ? 39.056 -20.885 -17.840 1.00 85.25 1003 ILE A N 1
ATOM 7524 C CA . ILE A 1 1003 ? 39.400 -21.431 -16.518 1.00 85.25 1003 ILE A CA 1
ATOM 7525 C C . ILE A 1 1003 ? 40.282 -20.454 -15.725 1.00 85.25 1003 ILE A C 1
ATOM 7527 O O . ILE A 1 1003 ? 40.067 -20.278 -14.525 1.00 85.25 1003 ILE A O 1
ATOM 7531 N N . ALA A 1 1004 ? 41.244 -19.779 -16.367 1.00 80.75 1004 ALA A N 1
ATOM 7532 C CA . ALA A 1 1004 ? 42.043 -18.743 -15.710 1.00 80.75 1004 ALA A CA 1
ATOM 7533 C C . ALA A 1 1004 ? 41.166 -17.573 -15.231 1.00 80.75 1004 ALA A C 1
ATOM 7535 O O . ALA A 1 1004 ? 41.255 -17.187 -14.067 1.00 80.75 1004 ALA A O 1
ATOM 7536 N N . PHE A 1 1005 ? 40.260 -17.072 -16.079 1.00 83.06 1005 PHE A N 1
ATOM 7537 C CA . PHE A 1 1005 ? 39.313 -16.024 -15.693 1.00 83.06 1005 PHE A CA 1
ATOM 7538 C C . PHE A 1 1005 ? 38.404 -16.459 -14.540 1.00 83.06 1005 PHE A C 1
ATOM 7540 O O . PHE A 1 1005 ? 38.324 -15.738 -13.550 1.00 83.06 1005 PHE A O 1
ATOM 7547 N N . VAL A 1 1006 ? 37.782 -17.642 -14.606 1.00 81.06 1006 VAL A N 1
ATOM 7548 C CA . VAL A 1 1006 ? 36.935 -18.160 -13.516 1.00 81.06 1006 VAL A CA 1
ATOM 7549 C C . VAL A 1 1006 ? 37.727 -18.254 -12.209 1.00 81.06 1006 VAL A C 1
ATOM 7551 O O . VAL A 1 1006 ? 37.241 -17.807 -11.179 1.00 81.06 1006 VAL A O 1
ATOM 7554 N N . ARG A 1 1007 ? 38.982 -18.722 -12.231 1.00 80.94 1007 ARG A N 1
ATOM 7555 C CA . ARG A 1 1007 ? 39.837 -18.800 -11.027 1.00 80.94 1007 ARG A CA 1
ATOM 7556 C C . ARG A 1 1007 ? 40.397 -17.449 -10.549 1.00 80.94 1007 ARG A C 1
ATOM 7558 O O . ARG A 1 1007 ? 40.890 -17.371 -9.420 1.00 80.94 1007 ARG A O 1
ATOM 7565 N N . SER A 1 1008 ? 40.291 -16.395 -11.362 1.00 74.94 1008 SER A N 1
ATOM 7566 C CA . SER A 1 1008 ? 40.569 -15.004 -10.964 1.00 74.94 1008 SER A CA 1
ATOM 7567 C C . SER A 1 1008 ? 39.433 -14.383 -10.135 1.00 74.94 1008 SER A C 1
ATOM 7569 O O . SER A 1 1008 ? 39.655 -13.400 -9.429 1.00 74.94 1008 SER A O 1
ATOM 7571 N N . LEU A 1 1009 ? 38.229 -14.979 -10.162 1.00 73.94 1009 LEU A N 1
ATOM 7572 C CA . LEU A 1 1009 ? 37.047 -14.534 -9.415 1.00 73.94 1009 LEU A CA 1
ATOM 7573 C C . LEU A 1 1009 ? 37.159 -14.890 -7.924 1.00 73.94 1009 LEU A C 1
ATOM 7575 O O . LEU A 1 1009 ? 36.403 -15.703 -7.403 1.00 73.94 1009 LEU A O 1
ATOM 7579 N N . ARG A 1 1010 ? 38.124 -14.298 -7.219 1.00 61.00 1010 ARG A N 1
ATOM 7580 C CA . ARG A 1 1010 ? 38.275 -14.472 -5.770 1.00 61.00 1010 ARG A CA 1
ATOM 7581 C C . ARG A 1 1010 ? 37.498 -13.410 -5.005 1.00 61.00 1010 ARG A C 1
ATOM 7583 O O . ARG A 1 1010 ? 37.594 -12.221 -5.297 1.00 61.00 1010 ARG A O 1
ATOM 7590 N N . TYR A 1 1011 ? 36.789 -13.846 -3.970 1.00 42.97 1011 TYR A N 1
ATOM 7591 C CA . TYR A 1 1011 ? 36.214 -12.953 -2.969 1.00 42.97 1011 TYR A CA 1
ATOM 7592 C C . TYR A 1 1011 ? 37.347 -12.290 -2.166 1.00 42.97 1011 TYR A C 1
ATOM 7594 O O . TYR A 1 1011 ? 38.255 -12.987 -1.706 1.00 42.97 1011 TYR A O 1
ATOM 7602 N N . ASN A 1 1012 ? 37.290 -10.969 -1.967 1.00 33.62 1012 ASN A N 1
ATOM 7603 C CA . ASN A 1 1012 ? 38.147 -10.298 -0.984 1.00 33.62 1012 ASN A CA 1
ATOM 7604 C C . ASN A 1 1012 ? 37.734 -10.781 0.416 1.00 33.62 1012 ASN A C 1
ATOM 7606 O O . ASN A 1 1012 ? 36.637 -10.452 0.868 1.00 33.62 1012 ASN A O 1
ATOM 7610 N N . ARG A 1 1013 ? 38.589 -11.581 1.060 1.00 28.73 1013 ARG A N 1
ATOM 7611 C CA . ARG A 1 1013 ? 38.483 -11.919 2.488 1.00 28.73 1013 ARG A CA 1
ATOM 7612 C C . ARG A 1 1013 ? 39.097 -10.813 3.340 1.00 28.73 1013 ARG A C 1
ATOM 7614 O O . ARG A 1 1013 ? 40.121 -10.258 2.884 1.00 28.73 1013 ARG A O 1
#

Secondary structure (DSSP, 8-state):
-PPP-----HHHHHHHHHHHHH-HHHHHHHHHS-EEET---GGGHHHHHHHHHHHHHHHHHHHHHTT---STTTHHHHHHHHHHHSTTHHHHHHHHHHHHHHHHHHHHHHHHHHHHTTTT-SS-HHHHHHHHHHHHHHHHHHHHHHTTT-BHHHHHHHHHHHHHHHTSTTTHHHHHHHHHTSSS-SHHHHHHHHHIIIIIHHHHHHHHHHHHHHHHHHH-----TTS-SSS--SPEEESTTHHHHHHHHHHHHHHHHHHHHHHHSPPP-PPBP-TT-TT------GGGHHHHHHHTT--GGGHHIIIIIHHHHHHHHHHHHHHH-------GGG-HHHHHHHHHHHHHHHHHHHHHHHHHHHSHHHHHHHHHHHHHHHHHHHS--------TT---TTS-----HHHHHHHHHHHHTTHHHHH-TTS--SSSPP-TTGGGTS-HHHHHHHHHS--HHHHHTTPPP--SS-HHHHHHHHHHHHHTTSGGGGPPP-----S-----------------------------HHHHHHHHHHHHHHHHHHTTTHHHH-TTSS--SSS---TTGGGTS-HHHHHHHHHS--HHHHHTT-------HHHHHHHHHHHHTSPPPSS--TTSPP---------SS-SS--S-------------------------------------HHHHHHHHHHTTHHHHH-TTS---SSS---TTGGGTS-HHHHHHHHHS--HHHHHTTPPPP---HHHHHHHHHHHHHSPPPPP--S--------PPPPP----------------------------------------------THHHHHHHHHHHTTTHHHH-GGG---SSS---TTGGGTS-HHHHHHHHHS--HHHHHTT-------HHHHHHHHHHHHH---------------PPP------HHHHHHHHHHHHTTTHHHH-TTSSS--SSS--HHHHHHHS-HHHHHHHHHS--HHHHTTT-------HHHHHHHHHHHHH-----

pLDDT: mean 70.07, std 22.41, range [23.61, 98.38]

Organism: NCBI:txid33075

Foldseek 3Di:
DDDDDDPQDPVNVVVVVCCVPPVVVVVVCCVQQQWAFPDADPLPLLLLLLVLLLVLLLVLLVVLVVQADLFLVPQLLSLLCLCFPPDCSLLSVLLNLVSLVVSLVSLVVNVVSCVLLVVCADLNLVLLVLSLVLNVLSVLLNLLVQLRNQFAQNQVSLVVVLVLQCLAPPCSVVVSCVCQVHPDRTSNNRVVSCCCNNPVSSVVNVVSSVVSVVSCSVQDGQHGLPAFSRDGDGGIGGCPPRNVVSSVVVNVVVSVVSSVCSVVPGDFRAHHHDPPDPLDDHDHDLLCQLLVLQQVVADDPRSCCSSPVVVVVVSVCSSCVNVVQVDSRNRLVVVVPSNVVVCCVVVSSVVSSVVSVVVCCPDPSSVVSVVVRVVNRVVVSPDRSDHPDPDPVPDPPPDPQDPPQLLQLLLVVCVVVCVCVACNSQSCGDNDHRLAQVCVVAPLVRQLCCQQPNDPVVLLSQDDHDVPDDPSSSSSNSVNSNCRNHNSVPHHNDDDPPDDPDDDDDDDDDDDDDDDDDDDDDDDDDDDPVVVLVVLLVLLLVVCVVLPVCVQCNNLQCGDLLGHRLQLVVVQDPLVRQVCCQQPPDPVCVVSPRDRDPDDPSNSVSNNSNSNVGDHDPDDDPSGDYDPRPPPPPPPPPDPPDDDDDDDDDDDDDDDDDDDDDDDDDDDDDDDDDPDDQAALVLLLVLCVVVVVCVQCNNQQCGDPLGHRLQLVCVPDPLVVQLCCLQPPDPVCVVSPRDRDPDDSSNSNNNNNNSNVGDHDDDDDDDDDDDDDDDDDDDDDDDDDDDYDDDDDDDDYDDDDDDDDDDDDDDDDDDDDDDDDDDDDDLLNLLLVLCVVVPVCVAQNDLRCGDPLGHRLQCVCVVAPLVRQLCCQQPPDPVCVVSPRDRDPDDPSNSNSNVSNSNVRHDDDDDDDDDDDDDDDDDPDDDDPLLSLLLSLCSVLVVCVAQNNLQQCGDPLGYGLQCVLPPPDLVVQLCCQQPPDPSNVVSPRDRHDDPPSNSSSNSSNSNVSHDDD

InterPro domains:
  IPR005797 Cytochrome b/b6, N-terminal domain [PF00033] (34-219)
  IPR005797 Cytochrome b/b6, N-terminal domain [PS51002] (14-225)
  IPR005798 Cytochrome b/b6, C-terminal [PF00032] (273-364)
  IPR005798 Cytochrome b/b6, C-terminal [PS51003] (229-355)
  IPR009056 Cytochrome c-like domain [PF00034] (407-484)
  IPR009056 Cytochrome c-like domain [PF00034] (682-758)
  IPR009056 Cytochrome c-like domain [PF13442] (537-611)
  IPR009056 Cytochrome c-like domain [PF13442] (828-902)
  IPR009056 Cytochrome c-like domain [PF13442] (932-1006)
  IPR009056 Cytochrome c-like domain [PS51007] (405-485)
  IPR009056 Cytochrome c-like domain [PS51007] (535-615)
  IPR009056 Cytochrome c-like domain [PS51007] (679-759)
  IPR009056 Cytochrome c-like domain [PS51007] (826-906)
  IPR009056 Cytochrome c-like domain [PS51007] (929-1010)
  IPR016174 Di-haem cytochrome, transmembrane [SSF81342] (16-275)
  IPR027387 Cytochrome b/b6-like domain superfamily [G3DSA:1.20.810.10] (3-386)
  IPR036150 Cytochrome b/b6, C-terminal domain superfamily [SSF81648] (238-359)
  IPR036909 Cytochrome c-like domain superfamily [G3DSA:1.10.760.10] (387-494)
  IPR036909 Cytochrome c-like domain superfamily [G3DSA:1.10.760.10] (511-621)
  IPR036909 Cytochrome c-like domain superfamily [G3DSA:1.10.760.10] (638-766)

Sequence (1013 aa):
MPQQENPVTRKQKLLGWIESRTGMNLILRVSLDEPIPGGARWAYVFGSGLLFIFISQVITGICLALYYVPSAQNAHVTVAYITKRVAAGEFLRSLHVYGASAMIIVLALHFLQTFLWGAYKGRRELLWAAGGVLAILVLAMGFTGYLLPWDQKAYFATAVATNIVSTIPVFGSWMAHLMRGGDTIGTLTLSRFYLMHVIILPALLFAFVAVHIYLFRKAGAAGPIKEDPVEPKLPPESFYPKQVILDLIFSMLLVSGLGFLSYFHPVTLGPRANPASTTFIARPEWYYLPIFEWLKFWEGPATVFGVVIFPALVALLFFLLPFLDRKLERRPWRRPIPLLAVSILFGGLLYLGYLSHYQDMQNPIIRNQLMQQAAQEKAYTRTPFQPFVQSPGSINLLAPATFNPTVAKGKALFQQNGCSGCHGDRGRGAVGPSLVGIGKKYSQDALLALIHKPSAAIRKAGMPGAPDLPIPEVKDLVAYLNALGTPEENVQPAMSALTSSAANTQTPPAGGAVPLTLAVAARPVSSSAGGAAAALIAQGRQLFQAHTCATCHGATAQGTTIAPPLAGIGHYFSKGTFSSLIHHPNTQMTAKGMPPAPLSLKETSALWTYLNSMPAPAQRQPGVPAVVIFKNTETALARQASSAPASSSAAAISTQQHVAASRPQPREVAASAVNEPAGDIVAGRAIFQSHTCATCHGPTAQGTAIAPPLAGIGRYFSRKEFSSLIHHPNAQMTAKGMPPALLSDQQTENLWAYLNSMSVPAHNATGVPPVVIFKASSSKPSQPSTPSHAIVAARPESSGSAAAKSSATLALPKRKVMVNQSALNGPAAAGEQIFESHGCIACHGEGGVGTKLAIPLIGITRTVSHDKLITLIRHPDSRMKAGGMPTFGFDDTQLNDVVSYLATLKKSARGEATTITAAFKHTPHKLSPLEEAGKSVYFQQRCSTCHGNGGIEGTVAAPSLTATASELPPSMIEHLLLHPSQAMQSRGMPPIDLNKADMKALIAFVRSLRYNR